Protein 1HA6 (pdb70)

InterPro domains:
  IPR000827 CC chemokine, conserved site [PS00472] (33-76)
  IPR001811 Chemokine interleukin-8-like domain [PF00048] (32-89)
  IPR001811 Chemokine interleukin-8-like domain [SM00199] (30-90)
  IPR034133 Chemokine CC, DCCL motif-cointaining domain [cd01119] (31-91)
  IPR036048 Chemokine interleukin-8-like superfamily [SSF54117] (28-96)
  IPR039809 Chemokine beta/gamma/delta [PTHR12015] (11-90)

Organism: Mus musculus (NCBI:txid10090)

Nearest PDB structures (foldseek):
  1ha6-assembly1_A  TM=9.313E-01  e=1.440E-12  Mus musculus
  6wwz-assembly1_C  TM=7.218E-01  e=7.045E-07  Homo sapiens
  1icw-assembly1_B  TM=6.907E-01  e=6.647E-04  Homo sapiens
  1mgs-assembly1_B  TM=6.272E-01  e=2.686E-03  Homo sapiens
  2mgs-assembly1_B  TM=6.091E-01  e=1.848E-02  Homo sapiens

Foldseek 3Di:
DDPWDQPVDADPDDDACVQFDDWDWDPCDPSTNATFIQTPGPPDHGHTYHCPDPRNVVNVVVVCVVVPDD

Radius of gyration: 11.64 Å; Cα contacts (8 Å, |Δi|>4): 121; chains: 1; bounding box: 28×30×26 Å

CATH classification: 2.40.50.40

Structure (mmCIF, N/CA/C/O backbone):
data_1HA6
#
_entry.id   1HA6
#
_cell.length_a   1.000
_cell.length_b   1.000
_cell.length_c   1.000
_cell.angle_alpha   90.00
_cell.angle_beta   90.00
_cell.angle_gamma   90.00
#
_symmetry.space_group_name_H-M   'P 1'
#
loop_
_atom_site.group_PDB
_atom_site.id
_atom_site.type_symbol
_atom_site.label_atom_id
_atom_site.label_alt_id
_atom_site.label_comp_id
_atom_site.label_asym_id
_atom_site.label_entity_id
_atom_site.label_seq_id
_atom_site.pdbx_PDB_ins_code
_atom_site.Cartn_x
_atom_site.Cartn_y
_atom_site.Cartn_z
_atom_site.occupancy
_atom_site.B_iso_or_equiv
_atom_site.auth_seq_id
_atom_site.auth_comp_id
_atom_site.auth_asym_id
_atom_site.auth_atom_id
_atom_site.pdbx_PDB_model_num
ATOM 1 N N . ALA A 1 1 ? -11.637 19.562 -1.434 1.00 0.00 1 ALA A N 1
ATOM 2 C CA . ALA A 1 1 ? -10.940 18.252 -1.403 1.00 0.00 1 ALA A CA 1
ATOM 3 C C . ALA A 1 1 ? -11.441 17.346 -2.540 1.00 0.00 1 ALA A C 1
ATOM 4 O O . ALA A 1 1 ? -12.523 17.576 -3.088 1.00 0.00 1 ALA A O 1
ATOM 13 N N . SER A 1 2 ? -10.594 16.396 -2.924 1.00 0.00 2 SER A N 1
ATOM 14 C CA . SER A 1 2 ? -10.889 15.463 -4.027 1.00 0.00 2 SER A CA 1
ATOM 15 C C . SER A 1 2 ? -9.774 14.420 -4.141 1.00 0.00 2 SER A C 1
ATOM 16 O O . SER A 1 2 ? -8.652 14.631 -3.687 1.00 0.00 2 SER A O 1
ATOM 24 N N . ASN A 1 3 ? -10.154 13.278 -4.697 1.00 0.00 3 ASN A N 1
ATOM 25 C CA . ASN A 1 3 ? -9.201 12.191 -4.962 1.00 0.00 3 ASN A CA 1
ATOM 26 C C . ASN A 1 3 ? -8.194 12.621 -6.048 1.00 0.00 3 ASN A C 1
ATOM 27 O O . ASN A 1 3 ? -8.562 13.100 -7.110 1.00 0.00 3 ASN A O 1
ATOM 38 N N . TYR A 1 4 ? -6.922 12.475 -5.679 1.00 0.00 4 TYR A N 1
ATOM 39 C CA . TYR A 1 4 ? -5.797 12.790 -6.571 1.00 0.00 4 TYR A CA 1
ATOM 40 C C . TYR A 1 4 ? -5.670 11.704 -7.665 1.00 0.00 4 TYR A C 1
ATOM 41 O O . TYR A 1 4 ? -6.406 10.732 -7.694 1.00 0.00 4 TYR A O 1
ATOM 59 N N . ASP A 1 5 ? -4.636 11.849 -8.489 1.00 0.00 5 ASP A N 1
ATOM 60 C CA . ASP A 1 5 ? -4.331 10.869 -9.539 1.00 0.00 5 ASP A CA 1
ATOM 61 C C . ASP A 1 5 ? -2.935 10.276 -9.295 1.00 0.00 5 ASP A C 1
ATOM 62 O O . ASP A 1 5 ? -1.982 10.580 -10.007 1.00 0.00 5 ASP A O 1
ATOM 72 N N . CYS A 1 6 ? -2.825 9.597 -8.158 1.00 0.00 6 CYS A N 1
ATOM 73 C CA . CYS A 1 6 ? -1.587 8.933 -7.707 1.00 0.00 6 CYS A CA 1
ATOM 74 C C . CYS A 1 6 ? -1.103 7.885 -8.741 1.00 0.00 6 CYS A C 1
ATOM 75 O O . CYS A 1 6 ? -0.955 8.193 -9.919 1.00 0.00 6 CYS A O 1
ATOM 82 N N . CYS A 1 7 ? -0.879 6.657 -8.289 1.00 0.00 7 CYS A N 1
ATOM 83 C CA . CYS A 1 7 ? -0.584 5.530 -9.189 1.00 0.00 7 CYS A CA 1
ATOM 84 C C . CYS A 1 7 ? -1.708 5.401 -10.233 1.00 0.00 7 CYS A C 1
ATOM 85 O O . CYS A 1 7 ? -2.666 6.177 -10.203 1.00 0.00 7 CYS A O 1
ATOM 92 N N . LEU A 1 8 ? -1.672 4.319 -11.010 1.00 0.00 8 LEU A N 1
ATOM 93 C CA . LEU A 1 8 ? -2.694 4.010 -12.032 1.00 0.00 8 LEU A CA 1
ATOM 94 C C . LEU A 1 8 ? -4.114 4.414 -11.573 1.00 0.00 8 LEU A C 1
ATOM 95 O O . LEU A 1 8 ? -4.718 5.285 -12.176 1.00 0.00 8 LEU A O 1
ATOM 111 N N . SER A 1 9 ? -4.487 3.911 -10.388 1.00 0.00 9 SER A N 1
ATOM 112 C CA . SER A 1 9 ? -5.745 4.249 -9.719 1.00 0.00 9 SER A CA 1
ATOM 113 C C . SER A 1 9 ? -5.714 3.756 -8.287 1.00 0.00 9 SER A C 1
ATOM 114 O O . SER A 1 9 ? -5.281 2.636 -8.023 1.00 0.00 9 SER A O 1
ATOM 122 N N . TYR A 1 10 ? -6.080 4.676 -7.389 1.00 0.00 10 TYR A N 1
ATOM 123 C CA . TYR A 1 10 ? -6.219 4.409 -5.942 1.00 0.00 10 TYR A CA 1
ATOM 124 C C . TYR A 1 10 ? -6.867 3.043 -5.712 1.00 0.00 10 TYR A C 1
ATOM 125 O O . TYR A 1 10 ? -7.510 2.469 -6.593 1.00 0.00 10 TYR A O 1
ATOM 143 N N . ILE A 1 11 ? -6.639 2.521 -4.520 1.00 0.00 11 ILE A N 1
ATOM 144 C CA . ILE A 1 11 ? -7.207 1.225 -4.118 1.00 0.00 11 ILE A CA 1
ATOM 145 C C . ILE A 1 11 ? -8.729 1.357 -4.011 1.00 0.00 11 ILE A C 1
ATOM 146 O O . ILE A 1 11 ? -9.299 1.627 -2.962 1.00 0.00 11 ILE A O 1
ATOM 162 N N . GLN A 1 12 ? -9.355 1.113 -5.152 1.00 0.00 12 GLN A N 1
ATOM 163 C CA . GLN A 1 12 ? -10.822 1.168 -5.250 1.00 0.00 12 GLN A CA 1
ATOM 164 C C . GLN A 1 12 ? -11.475 0.173 -4.269 1.00 0.00 12 GLN A C 1
ATOM 165 O O . GLN A 1 12 ? -12.645 0.321 -3.925 1.00 0.00 12 GLN A O 1
ATOM 179 N N . THR A 1 13 ? -10.676 -0.812 -3.850 1.00 0.00 13 THR A N 1
ATOM 180 C CA . THR A 1 13 ? -11.073 -1.864 -2.914 1.00 0.00 13 THR A CA 1
ATOM 181 C C . THR A 1 13 ? -9.908 -2.312 -2.028 1.00 0.00 13 THR A C 1
ATOM 182 O O . THR A 1 13 ? -9.044 -3.044 -2.489 1.00 0.00 13 THR A O 1
ATOM 193 N N . PRO A 1 14 ? -9.921 -1.898 -0.758 1.00 0.00 14 PRO A N 1
ATOM 194 C CA . PRO A 1 14 ? -8.901 -2.315 0.198 1.00 0.00 14 PRO A CA 1
ATOM 195 C C . PRO A 1 14 ? -9.012 -3.785 0.610 1.00 0.00 14 PRO A C 1
ATOM 196 O O . PRO A 1 14 ? -9.930 -4.168 1.333 1.00 0.00 14 PRO A O 1
ATOM 207 N N . LEU A 1 15 ? -8.106 -4.594 0.078 1.00 0.00 15 LEU A N 1
ATOM 208 C CA . LEU A 1 15 ? -8.135 -6.051 0.323 1.00 0.00 15 LEU A CA 1
ATOM 209 C C . LEU A 1 15 ? -7.254 -6.461 1.512 1.00 0.00 15 LEU A C 1
ATOM 210 O O . LEU A 1 15 ? -6.411 -5.675 1.928 1.00 0.00 15 LEU A O 1
ATOM 226 N N . PRO A 1 16 ? -7.466 -7.592 2.178 1.00 0.00 16 PRO A N 1
ATOM 227 C CA . PRO A 1 16 ? -6.633 -7.944 3.340 1.00 0.00 16 PRO A CA 1
ATOM 228 C C . PRO A 1 16 ? -5.204 -8.277 2.895 1.00 0.00 16 PRO A C 1
ATOM 229 O O . PRO A 1 16 ? -5.016 -8.862 1.830 1.00 0.00 16 PRO A O 1
ATOM 240 N N . SER A 1 17 ? -4.233 -7.966 3.753 1.00 0.00 17 SER A N 1
ATOM 241 C CA . SER A 1 17 ? -2.814 -8.281 3.517 1.00 0.00 17 SER A CA 1
ATOM 242 C C . SER A 1 17 ? -2.554 -9.771 3.229 1.00 0.00 17 SER A C 1
ATOM 243 O O . SER A 1 17 ? -1.611 -10.111 2.534 1.00 0.00 17 SER A O 1
ATOM 251 N N . ARG A 1 18 ? -3.539 -10.598 3.580 1.00 0.00 18 ARG A N 1
ATOM 252 C CA . ARG A 1 18 ? -3.577 -12.036 3.271 1.00 0.00 18 ARG A CA 1
ATOM 253 C C . ARG A 1 18 ? -3.575 -12.315 1.749 1.00 0.00 18 ARG A C 1
ATOM 254 O O . ARG A 1 18 ? -3.314 -13.434 1.306 1.00 0.00 18 ARG A O 1
ATOM 275 N N . ALA A 1 19 ? -3.900 -11.292 0.961 1.00 0.00 19 ALA A N 1
ATOM 276 C CA . ALA A 1 19 ? -3.875 -11.326 -0.511 1.00 0.00 19 ALA A CA 1
ATOM 277 C C . ALA A 1 19 ? -2.720 -10.500 -1.105 1.00 0.00 19 ALA A C 1
ATOM 278 O O . ALA A 1 19 ? -2.469 -10.533 -2.307 1.00 0.00 19 ALA A O 1
ATOM 285 N N . ILE A 1 20 ? -2.004 -9.789 -0.229 1.00 0.00 20 ILE A N 1
ATOM 286 C CA . ILE A 1 20 ? -0.861 -8.956 -0.595 1.00 0.00 20 ILE A CA 1
ATOM 287 C C . ILE A 1 20 ? 0.409 -9.811 -0.528 1.00 0.00 20 ILE A C 1
ATOM 288 O O . ILE A 1 20 ? 0.873 -10.213 0.540 1.00 0.00 20 ILE A O 1
ATOM 304 N N . VAL A 1 21 ? 0.931 -10.038 -1.725 1.00 0.00 21 VAL A N 1
ATOM 305 C CA . VAL A 1 21 ? 2.196 -10.782 -1.886 1.00 0.00 21 VAL A CA 1
ATOM 306 C C . VAL A 1 21 ? 3.411 -9.866 -1.654 1.00 0.00 21 VAL A C 1
ATOM 307 O O . VAL A 1 21 ? 4.393 -10.266 -1.023 1.00 0.00 21 VAL A O 1
ATOM 320 N N . GLY A 1 22 ? 3.317 -8.677 -2.232 1.00 0.00 22 GLY A N 1
ATOM 321 C CA . GLY A 1 22 ? 4.395 -7.681 -2.213 1.00 0.00 22 GLY A CA 1
ATOM 322 C C . GLY A 1 22 ? 3.756 -6.301 -2.214 1.00 0.00 22 GLY A C 1
ATOM 323 O O . GLY A 1 22 ? 2.531 -6.166 -2.259 1.00 0.00 22 GLY A O 1
ATOM 327 N N . PHE A 1 23 ? 4.624 -5.323 -1.992 1.00 0.00 23 PHE A N 1
ATOM 328 C CA . PHE A 1 23 ? 4.260 -3.898 -1.921 1.00 0.00 23 PHE A CA 1
ATOM 329 C C . PHE A 1 23 ? 5.481 -3.010 -1.680 1.00 0.00 23 PHE A C 1
ATOM 330 O O . PHE A 1 23 ? 6.534 -3.497 -1.266 1.00 0.00 23 PHE A O 1
ATOM 347 N N . THR A 1 24 ? 5.246 -1.712 -1.820 1.00 0.00 24 THR A N 1
ATOM 348 C CA . THR A 1 24 ? 6.295 -0.700 -1.643 1.00 0.00 24 THR A CA 1
ATOM 349 C C . THR A 1 24 ? 5.669 0.599 -1.129 1.00 0.00 24 THR A C 1
ATOM 350 O O . THR A 1 24 ? 4.441 0.755 -1.048 1.00 0.00 24 THR A O 1
ATOM 361 N N . ARG A 1 25 ? 6.543 1.497 -0.711 1.00 0.00 25 ARG A N 1
ATOM 362 C CA . ARG A 1 25 ? 6.134 2.806 -0.174 1.00 0.00 25 ARG A CA 1
ATOM 363 C C . ARG A 1 25 ? 6.153 3.866 -1.281 1.00 0.00 25 ARG A C 1
ATOM 364 O O . ARG A 1 25 ? 7.073 3.928 -2.095 1.00 0.00 25 ARG A O 1
ATOM 385 N N . GLN A 1 26 ? 5.110 4.684 -1.280 1.00 0.00 26 GLN A N 1
ATOM 386 C CA . GLN A 1 26 ? 4.991 5.783 -2.246 1.00 0.00 26 GLN A CA 1
ATOM 387 C C . GLN A 1 26 ? 4.940 7.113 -1.495 1.00 0.00 26 GLN A C 1
ATOM 388 O O . GLN A 1 26 ? 4.053 7.385 -0.690 1.00 0.00 26 GLN A O 1
ATOM 402 N N . MET A 1 27 ? 5.898 7.937 -1.883 1.00 0.00 27 MET A N 1
ATOM 403 C CA . MET A 1 27 ? 6.051 9.298 -1.340 1.00 0.00 27 MET A CA 1
ATOM 404 C C . MET A 1 27 ? 5.050 10.241 -2.009 1.00 0.00 27 MET A C 1
ATOM 405 O O . MET A 1 27 ? 4.523 9.981 -3.092 1.00 0.00 27 MET A O 1
ATOM 419 N N . ALA A 1 28 ? 4.842 11.372 -1.339 1.00 0.00 28 ALA A N 1
ATOM 420 C CA . ALA A 1 28 ? 3.946 12.437 -1.801 1.00 0.00 28 ALA A CA 1
ATOM 421 C C . ALA A 1 28 ? 4.751 13.561 -2.464 1.00 0.00 28 ALA A C 1
ATOM 422 O O . ALA A 1 28 ? 5.512 14.257 -1.798 1.00 0.00 28 ALA A O 1
ATOM 429 N N . ASP A 1 29 ? 4.711 13.560 -3.792 1.00 0.00 29 ASP A N 1
ATOM 430 C CA . ASP A 1 29 ? 5.414 14.545 -4.635 1.00 0.00 29 ASP A CA 1
ATOM 431 C C . ASP A 1 29 ? 5.177 14.312 -6.122 1.00 0.00 29 ASP A C 1
ATOM 432 O O . ASP A 1 29 ? 4.828 15.232 -6.841 1.00 0.00 29 ASP A O 1
ATOM 442 N N . GLU A 1 30 ? 5.510 13.089 -6.546 1.00 0.00 30 GLU A N 1
ATOM 443 C CA . GLU A 1 30 ? 5.410 12.672 -7.958 1.00 0.00 30 GLU A CA 1
ATOM 444 C C . GLU A 1 30 ? 3.954 12.760 -8.452 1.00 0.00 30 GLU A C 1
ATOM 445 O O . GLU A 1 30 ? 3.165 13.573 -7.965 1.00 0.00 30 GLU A O 1
ATOM 457 N N . ALA A 1 31 ? 3.545 11.849 -9.327 1.00 0.00 31 ALA A N 1
ATOM 458 C CA . ALA A 1 31 ? 2.148 11.733 -9.793 1.00 0.00 31 ALA A CA 1
ATOM 459 C C . ALA A 1 31 ? 1.140 11.718 -8.646 1.00 0.00 31 ALA A C 1
ATOM 460 O O . ALA A 1 31 ? 0.022 12.220 -8.762 1.00 0.00 31 ALA A O 1
ATOM 467 N N . CYS A 1 32 ? 1.602 11.289 -7.472 1.00 0.00 32 CYS A N 1
ATOM 468 C CA . CYS A 1 32 ? 0.844 11.374 -6.219 1.00 0.00 32 CYS A CA 1
ATOM 469 C C . CYS A 1 32 ? 1.339 12.554 -5.392 1.00 0.00 32 CYS A C 1
ATOM 470 O O . CYS A 1 32 ? 2.538 12.691 -5.150 1.00 0.00 32 CYS A O 1
ATOM 477 N N . ASP A 1 33 ? 0.375 13.295 -4.876 1.00 0.00 33 ASP A N 1
ATOM 478 C CA . ASP A 1 33 ? 0.640 14.420 -3.945 1.00 0.00 33 ASP A CA 1
ATOM 479 C C . ASP A 1 33 ? 0.486 13.977 -2.487 1.00 0.00 33 ASP A C 1
ATOM 480 O O . ASP A 1 33 ? 0.588 14.773 -1.550 1.00 0.00 33 ASP A O 1
ATOM 490 N N . ILE A 1 34 ? 0.107 12.714 -2.308 1.00 0.00 34 ILE A N 1
ATOM 491 C CA . ILE A 1 34 ? -0.170 12.160 -0.987 1.00 0.00 34 ILE A CA 1
ATOM 492 C C . ILE A 1 34 ? 0.634 10.849 -0.871 1.00 0.00 34 ILE A C 1
ATOM 493 O O . ILE A 1 34 ? 1.234 10.345 -1.823 1.00 0.00 34 ILE A O 1
ATOM 509 N N . ASN A 1 35 ? 0.682 10.345 0.342 1.00 0.00 35 ASN A N 1
ATOM 510 C CA . ASN A 1 35 ? 1.288 9.039 0.608 1.00 0.00 35 ASN A CA 1
ATOM 511 C C . ASN A 1 35 ? 0.330 7.916 0.186 1.00 0.00 35 ASN A C 1
ATOM 512 O O . ASN A 1 35 ? -0.897 8.020 0.313 1.00 0.00 35 ASN A O 1
ATOM 523 N N . ALA A 1 36 ? 0.890 6.922 -0.485 1.00 0.00 36 ALA A N 1
ATOM 524 C CA . ALA A 1 36 ? 0.145 5.715 -0.878 1.00 0.00 36 ALA A CA 1
ATOM 525 C C . ALA A 1 36 ? 1.018 4.474 -0.806 1.00 0.00 36 ALA A C 1
ATOM 526 O O . ALA A 1 36 ? 2.242 4.554 -0.680 1.00 0.00 36 ALA A O 1
ATOM 533 N N . ILE A 1 37 ? 0.361 3.334 -0.707 1.00 0.00 37 ILE A N 1
ATOM 534 C CA . ILE A 1 37 ? 1.055 2.051 -0.535 1.00 0.00 37 ILE A CA 1
ATOM 535 C C . ILE A 1 37 ? 0.896 1.278 -1.821 1.00 0.00 37 ILE A C 1
ATOM 536 O O . ILE A 1 37 ? -0.224 0.872 -2.139 1.00 0.00 37 ILE A O 1
ATOM 552 N N . ILE A 1 38 ? 2.017 1.260 -2.519 1.00 0.00 38 ILE A N 1
ATOM 553 C CA . ILE A 1 38 ? 2.148 0.569 -3.804 1.00 0.00 38 ILE A CA 1
ATOM 554 C C . ILE A 1 38 ? 2.105 -0.951 -3.568 1.00 0.00 38 ILE A C 1
ATOM 555 O O . ILE A 1 38 ? 3.132 -1.611 -3.552 1.00 0.00 38 ILE A O 1
ATOM 571 N N . PHE A 1 39 ? 0.920 -1.452 -3.263 1.00 0.00 39 PHE A N 1
ATOM 572 C CA . PHE A 1 39 ? 0.626 -2.880 -3.120 1.00 0.00 39 PHE A CA 1
ATOM 573 C C . PHE A 1 39 ? 0.902 -3.645 -4.402 1.00 0.00 39 PHE A C 1
ATOM 574 O O . PHE A 1 39 ? 0.786 -3.109 -5.493 1.00 0.00 39 PHE A O 1
ATOM 591 N N . HIS A 1 40 ? 1.178 -4.927 -4.237 1.00 0.00 40 HIS A N 1
ATOM 592 C CA . HIS A 1 40 ? 1.495 -5.841 -5.344 1.00 0.00 40 HIS A CA 1
ATOM 593 C C . HIS A 1 40 ? 0.947 -7.226 -4.988 1.00 0.00 40 HIS A C 1
ATOM 594 O O . HIS A 1 40 ? 1.663 -8.182 -4.697 1.00 0.00 40 HIS A O 1
ATOM 609 N N . THR A 1 41 ? -0.361 -7.231 -4.805 1.00 0.00 41 THR A N 1
ATOM 610 C CA . THR A 1 41 ? -1.107 -8.462 -4.501 1.00 0.00 41 THR A CA 1
ATOM 611 C C . THR A 1 41 ? -0.786 -9.551 -5.546 1.00 0.00 41 THR A C 1
ATOM 612 O O . THR A 1 41 ? -0.096 -9.335 -6.539 1.00 0.00 41 THR A O 1
ATOM 623 N N . LYS A 1 42 ? -1.298 -10.742 -5.295 1.00 0.00 42 LYS A N 1
ATOM 624 C CA . LYS A 1 42 ? -1.051 -11.869 -6.210 1.00 0.00 42 LYS A CA 1
ATOM 625 C C . LYS A 1 42 ? -2.119 -11.995 -7.321 1.00 0.00 42 LYS A C 1
ATOM 626 O O . LYS A 1 42 ? -2.029 -12.831 -8.212 1.00 0.00 42 LYS A O 1
ATOM 645 N N . LYS A 1 43 ? -3.139 -11.144 -7.212 1.00 0.00 43 LYS A N 1
ATOM 646 C CA . LYS A 1 43 ? -4.257 -11.112 -8.165 1.00 0.00 43 LYS A CA 1
ATOM 647 C C . LYS A 1 43 ? -4.742 -9.669 -8.422 1.00 0.00 43 LYS A C 1
ATOM 648 O O . LYS A 1 43 ? -5.938 -9.391 -8.579 1.00 0.00 43 LYS A O 1
ATOM 667 N N . ARG A 1 44 ? -3.778 -8.749 -8.447 1.00 0.00 44 ARG A N 1
ATOM 668 C CA . ARG A 1 44 ? -4.016 -7.318 -8.725 1.00 0.00 44 ARG A CA 1
ATOM 669 C C . ARG A 1 44 ? -2.669 -6.634 -8.900 1.00 0.00 44 ARG A C 1
ATOM 670 O O . ARG A 1 44 ? -1.735 -6.798 -8.115 1.00 0.00 44 ARG A O 1
ATOM 691 N N . LYS A 1 45 ? -2.604 -5.906 -10.005 1.00 0.00 45 LYS A N 1
ATOM 692 C CA . LYS A 1 45 ? -1.424 -5.082 -10.308 1.00 0.00 45 LYS A CA 1
ATOM 693 C C . LYS A 1 45 ? -1.144 -4.072 -9.177 1.00 0.00 45 LYS A C 1
ATOM 694 O O . LYS A 1 45 ? -1.839 -4.042 -8.158 1.00 0.00 45 LYS A O 1
ATOM 713 N N . SER A 1 46 ? -0.109 -3.271 -9.386 1.00 0.00 46 SER A N 1
ATOM 714 C CA . SER A 1 46 ? 0.303 -2.235 -8.424 1.00 0.00 46 SER A CA 1
ATOM 715 C C . SER A 1 46 ? -0.900 -1.420 -7.921 1.00 0.00 46 SER A C 1
ATOM 716 O O . SER A 1 46 ? -1.672 -0.881 -8.704 1.00 0.00 46 SER A O 1
ATOM 724 N N . VAL A 1 47 ? -1.164 -1.592 -6.639 1.00 0.00 47 VAL A N 1
ATOM 725 C CA . VAL A 1 47 ? -2.312 -0.938 -5.995 1.00 0.00 47 VAL A CA 1
ATOM 726 C C . VAL A 1 47 ? -1.779 0.249 -5.191 1.00 0.00 47 VAL A C 1
ATOM 727 O O . VAL A 1 47 ? -0.792 0.128 -4.501 1.00 0.00 47 VAL A O 1
ATOM 740 N N . CYS A 1 48 ? -2.547 1.324 -5.179 1.00 0.00 48 CYS A N 1
ATOM 741 C CA . CYS A 1 48 ? -2.161 2.502 -4.389 1.00 0.00 48 CYS A CA 1
ATOM 742 C C . CYS A 1 48 ? -3.147 2.738 -3.247 1.00 0.00 48 CYS A C 1
ATOM 743 O O . CYS A 1 48 ? -4.296 3.126 -3.446 1.00 0.00 48 CYS A O 1
ATOM 750 N N . ALA A 1 49 ? -2.671 2.500 -2.044 1.00 0.00 49 ALA A N 1
ATOM 751 C CA . ALA A 1 49 ? -3.539 2.595 -0.871 1.00 0.00 49 ALA A CA 1
ATOM 752 C C . ALA A 1 49 ? -2.993 3.556 0.168 1.00 0.00 49 ALA A C 1
ATOM 753 O O . ALA A 1 49 ? -1.917 3.355 0.707 1.00 0.00 49 ALA A O 1
ATOM 760 N N . ASP A 1 50 ? -3.729 4.609 0.447 1.00 0.00 50 ASP A N 1
ATOM 761 C CA . ASP A 1 50 ? -3.242 5.646 1.380 1.00 0.00 50 ASP A CA 1
ATOM 762 C C . ASP A 1 50 ? -2.903 5.021 2.762 1.00 0.00 50 ASP A C 1
ATOM 763 O O . ASP A 1 50 ? -3.697 4.199 3.248 1.00 0.00 50 ASP A O 1
ATOM 773 N N . PRO A 1 51 ? -1.728 5.333 3.318 1.00 0.00 51 PRO A N 1
ATOM 774 C CA . PRO A 1 51 ? -1.244 4.838 4.616 1.00 0.00 51 PRO A CA 1
ATOM 775 C C . PRO A 1 51 ? -1.963 5.495 5.785 1.00 0.00 51 PRO A C 1
ATOM 776 O O . PRO A 1 51 ? -1.386 6.145 6.656 1.00 0.00 51 PRO A O 1
ATOM 787 N N . LYS A 1 52 ? -3.267 5.278 5.761 1.00 0.00 52 LYS A N 1
ATOM 788 C CA . LYS A 1 52 ? -4.183 5.773 6.800 1.00 0.00 52 LYS A CA 1
ATOM 789 C C . LYS A 1 52 ? -5.255 4.758 7.187 1.00 0.00 52 LYS A C 1
ATOM 790 O O . LYS A 1 52 ? -6.265 5.055 7.820 1.00 0.00 52 LYS A O 1
ATOM 809 N N . GLN A 1 53 ? -5.027 3.530 6.734 1.00 0.00 53 GLN A N 1
ATOM 810 C CA . GLN A 1 53 ? -5.958 2.422 6.967 1.00 0.00 53 GLN A CA 1
ATOM 811 C C . GLN A 1 53 ? -5.304 1.446 7.946 1.00 0.00 53 GLN A C 1
ATOM 812 O O . GLN A 1 53 ? -4.090 1.502 8.146 1.00 0.00 53 GLN A O 1
ATOM 826 N N . ASN A 1 54 ? -6.092 0.476 8.390 1.00 0.00 54 ASN A N 1
ATOM 827 C CA . ASN A 1 54 ? -5.624 -0.607 9.281 1.00 0.00 54 ASN A CA 1
ATOM 828 C C . ASN A 1 54 ? -4.971 -1.759 8.505 1.00 0.00 54 ASN A C 1
ATOM 829 O O . ASN A 1 54 ? -3.887 -2.196 8.860 1.00 0.00 54 ASN A O 1
ATOM 840 N N . TRP A 1 55 ? -5.526 -2.056 7.337 1.00 0.00 55 TRP A N 1
ATOM 841 C CA . TRP A 1 55 ? -5.021 -3.119 6.450 1.00 0.00 55 TRP A CA 1
ATOM 842 C C . TRP A 1 55 ? -3.697 -2.698 5.802 1.00 0.00 55 TRP A C 1
ATOM 843 O O . TRP A 1 55 ? -2.688 -3.386 5.893 1.00 0.00 55 TRP A O 1
ATOM 864 N N . VAL A 1 56 ? -3.704 -1.451 5.318 1.00 0.00 56 VAL A N 1
ATOM 865 C CA . VAL A 1 56 ? -2.515 -0.806 4.738 1.00 0.00 56 VAL A CA 1
ATOM 866 C C . VAL A 1 56 ? -1.409 -0.748 5.782 1.00 0.00 56 VAL A C 1
ATOM 867 O O . VAL A 1 56 ? -0.343 -1.305 5.536 1.00 0.00 56 VAL A O 1
ATOM 880 N N . LYS A 1 57 ? -1.675 -0.018 6.860 1.00 0.00 57 LYS A N 1
ATOM 881 C CA . LYS A 1 57 ? -0.700 0.161 7.937 1.00 0.00 57 LYS A CA 1
ATOM 882 C C . LYS A 1 57 ? -0.189 -1.212 8.387 1.00 0.00 57 LYS A C 1
ATOM 883 O O . LYS A 1 57 ? 1.003 -1.326 8.581 1.00 0.00 57 LYS A O 1
ATOM 902 N N . ARG A 1 58 ? -1.038 -2.238 8.402 1.00 0.00 58 ARG A N 1
ATOM 903 C CA . ARG A 1 58 ? -0.651 -3.626 8.744 1.00 0.00 58 ARG A CA 1
ATOM 904 C C . ARG A 1 58 ? 0.374 -4.197 7.767 1.00 0.00 58 ARG A C 1
ATOM 905 O O . ARG A 1 58 ? 1.424 -4.681 8.173 1.00 0.00 58 ARG A O 1
ATOM 926 N N . ALA A 1 59 ? 0.108 -3.987 6.480 1.00 0.00 59 ALA A N 1
ATOM 927 C CA . ALA A 1 59 ? 1.029 -4.432 5.426 1.00 0.00 59 ALA A CA 1
ATOM 928 C C . ALA A 1 59 ? 2.329 -3.626 5.449 1.00 0.00 59 ALA A C 1
ATOM 929 O O . ALA A 1 59 ? 3.396 -4.198 5.660 1.00 0.00 59 ALA A O 1
ATOM 936 N N . VAL A 1 60 ? 2.189 -2.305 5.548 1.00 0.00 60 VAL A N 1
ATOM 937 C CA . VAL A 1 60 ? 3.323 -1.372 5.692 1.00 0.00 60 VAL A CA 1
ATOM 938 C C . VAL A 1 60 ? 4.079 -1.647 6.999 1.00 0.00 60 VAL A C 1
ATOM 939 O O . VAL A 1 60 ? 5.283 -1.488 7.062 1.00 0.00 60 VAL A O 1
ATOM 952 N N . ASN A 1 61 ? 3.385 -2.142 8.013 1.00 0.00 61 ASN A N 1
ATOM 953 C CA . ASN A 1 61 ? 3.953 -2.449 9.335 1.00 0.00 61 ASN A CA 1
ATOM 954 C C . ASN A 1 61 ? 5.011 -3.537 9.213 1.00 0.00 61 ASN A C 1
ATOM 955 O O . ASN A 1 61 ? 6.182 -3.308 9.528 1.00 0.00 61 ASN A O 1
ATOM 966 N N . LEU A 1 62 ? 4.608 -4.689 8.696 1.00 0.00 62 LEU A N 1
ATOM 967 C CA . LEU A 1 62 ? 5.553 -5.785 8.419 1.00 0.00 62 LEU A CA 1
ATOM 968 C C . LEU A 1 62 ? 6.742 -5.324 7.564 1.00 0.00 62 LEU A C 1
ATOM 969 O O . LEU A 1 62 ? 7.883 -5.650 7.862 1.00 0.00 62 LEU A O 1
ATOM 985 N N . LEU A 1 63 ? 6.464 -4.381 6.653 1.00 0.00 63 LEU A N 1
ATOM 986 C CA . LEU A 1 63 ? 7.501 -3.686 5.877 1.00 0.00 63 LEU A CA 1
ATOM 987 C C . LEU A 1 63 ? 8.369 -2.758 6.716 1.00 0.00 63 LEU A C 1
ATOM 988 O O . LEU A 1 63 ? 9.536 -2.610 6.441 1.00 0.00 63 LEU A O 1
ATOM 1004 N N . SER A 1 64 ? 7.754 -2.046 7.646 1.00 0.00 64 SER A N 1
ATOM 1005 C CA . SER A 1 64 ? 8.434 -1.080 8.529 1.00 0.00 64 SER A CA 1
ATOM 1006 C C . SER A 1 64 ? 9.590 -1.772 9.233 1.00 0.00 64 SER A C 1
ATOM 1007 O O . SER A 1 64 ? 10.686 -1.251 9.158 1.00 0.00 64 SER A O 1
ATOM 1015 N N . LEU A 1 65 ? 9.404 -3.036 9.600 1.00 0.00 65 LEU A N 1
ATOM 1016 C CA . LEU A 1 65 ? 10.476 -3.864 10.175 1.00 0.00 65 LEU A CA 1
ATOM 1017 C C . LEU A 1 65 ? 11.364 -4.514 9.080 1.00 0.00 65 LEU A C 1
ATOM 1018 O O . LEU A 1 65 ? 12.531 -4.822 9.306 1.00 0.00 65 LEU A O 1
ATOM 1034 N N . ARG A 1 66 ? 10.794 -4.705 7.894 1.00 0.00 66 ARG A N 1
ATOM 1035 C CA . ARG A 1 66 ? 11.493 -5.265 6.716 1.00 0.00 66 ARG A CA 1
ATOM 1036 C C . ARG A 1 66 ? 12.484 -4.252 6.106 1.00 0.00 66 ARG A C 1
ATOM 1037 O O . ARG A 1 66 ? 13.669 -4.551 5.981 1.00 0.00 66 ARG A O 1
ATOM 1058 N N . VAL A 1 67 ? 11.998 -3.047 5.807 1.00 0.00 67 VAL A N 1
ATOM 1059 C CA . VAL A 1 67 ? 12.806 -1.930 5.279 1.00 0.00 67 VAL A CA 1
ATOM 1060 C C . VAL A 1 67 ? 13.434 -1.107 6.422 1.00 0.00 67 VAL A C 1
ATOM 1061 O O . VAL A 1 67 ? 13.708 0.090 6.292 1.00 0.00 67 VAL A O 1
ATOM 1074 N N . LYS A 1 68 ? 13.726 -1.793 7.519 1.00 0.00 68 LYS A N 1
ATOM 1075 C CA . LYS A 1 68 ? 14.346 -1.155 8.691 1.00 0.00 68 LYS A CA 1
ATOM 1076 C C . LYS A 1 68 ? 15.021 -2.229 9.538 1.00 0.00 68 LYS A C 1
ATOM 1077 O O . LYS A 1 68 ? 14.403 -2.975 10.299 1.00 0.00 68 LYS A O 1
ATOM 1096 N N . LYS A 1 69 ? 16.324 -2.316 9.295 1.00 0.00 69 LYS A N 1
ATOM 1097 C CA . LYS A 1 69 ? 17.196 -3.236 10.037 1.00 0.00 69 LYS A CA 1
ATOM 1098 C C . LYS A 1 69 ? 17.042 -3.019 11.546 1.00 0.00 69 LYS A C 1
ATOM 1099 O O . LYS A 1 69 ? 16.679 -1.937 12.014 1.00 0.00 69 LYS A O 1
ATOM 1118 N N . MET A 1 70 ? 17.204 -4.123 12.261 1.00 0.00 70 MET A N 1
ATOM 1119 C CA . MET A 1 70 ? 17.006 -4.152 13.728 1.00 0.00 70 MET A CA 1
ATOM 1120 C C . MET A 1 70 ? 17.685 -5.372 14.384 1.00 0.00 70 MET A C 1
ATOM 1121 O O . MET A 1 70 ? 18.258 -5.190 15.484 1.00 0.00 70 MET A O 1
ATOM 1136 N N . ALA A 1 1 ? -4.845 18.160 0.362 1.00 0.00 1 ALA A N 2
ATOM 1137 C CA . ALA A 1 1 ? -5.942 17.352 0.958 1.00 0.00 1 ALA A CA 2
ATOM 1138 C C . ALA A 1 1 ? -7.220 17.221 0.087 1.00 0.00 1 ALA A C 2
ATOM 1139 O O . ALA A 1 1 ? -8.343 17.183 0.578 1.00 0.00 1 ALA A O 2
ATOM 1148 N N . SER A 1 2 ? -6.950 17.090 -1.221 1.00 0.00 2 SER A N 2
ATOM 1149 C CA . SER A 1 2 ? -7.932 17.043 -2.339 1.00 0.00 2 SER A CA 2
ATOM 1150 C C . SER A 1 2 ? -7.248 17.162 -3.719 1.00 0.00 2 SER A C 2
ATOM 1151 O O . SER A 1 2 ? -7.518 18.049 -4.528 1.00 0.00 2 SER A O 2
ATOM 1159 N N . ASN A 1 3 ? -6.214 16.343 -3.925 1.00 0.00 3 ASN A N 2
ATOM 1160 C CA . ASN A 1 3 ? -5.461 16.293 -5.216 1.00 0.00 3 ASN A CA 2
ATOM 1161 C C . ASN A 1 3 ? -5.034 14.860 -5.603 1.00 0.00 3 ASN A C 2
ATOM 1162 O O . ASN A 1 3 ? -4.183 14.603 -6.456 1.00 0.00 3 ASN A O 2
ATOM 1173 N N . TYR A 1 4 ? -5.692 13.884 -4.983 1.00 0.00 4 TYR A N 2
ATOM 1174 C CA . TYR A 1 4 ? -5.450 12.457 -5.243 1.00 0.00 4 TYR A CA 2
ATOM 1175 C C . TYR A 1 4 ? -5.898 12.076 -6.657 1.00 0.00 4 TYR A C 2
ATOM 1176 O O . TYR A 1 4 ? -7.066 12.207 -6.986 1.00 0.00 4 TYR A O 2
ATOM 1194 N N . ASP A 1 5 ? -4.911 11.866 -7.540 1.00 0.00 5 ASP A N 2
ATOM 1195 C CA . ASP A 1 5 ? -5.164 11.471 -8.946 1.00 0.00 5 ASP A CA 2
ATOM 1196 C C . ASP A 1 5 ? -3.855 11.169 -9.693 1.00 0.00 5 ASP A C 2
ATOM 1197 O O . ASP A 1 5 ? -3.551 11.743 -10.741 1.00 0.00 5 ASP A O 2
ATOM 1207 N N . CYS A 1 6 ? -3.066 10.304 -9.085 1.00 0.00 6 CYS A N 2
ATOM 1208 C CA . CYS A 1 6 ? -1.731 9.992 -9.607 1.00 0.00 6 CYS A CA 2
ATOM 1209 C C . CYS A 1 6 ? -1.583 8.559 -10.135 1.00 0.00 6 CYS A C 2
ATOM 1210 O O . CYS A 1 6 ? -1.631 8.374 -11.351 1.00 0.00 6 CYS A O 2
ATOM 1217 N N . CYS A 1 7 ? -1.504 7.559 -9.247 1.00 0.00 7 CYS A N 2
ATOM 1218 C CA . CYS A 1 7 ? -1.614 6.142 -9.633 1.00 0.00 7 CYS A CA 2
ATOM 1219 C C . CYS A 1 7 ? -2.790 5.946 -10.604 1.00 0.00 7 CYS A C 2
ATOM 1220 O O . CYS A 1 7 ? -3.748 6.708 -10.507 1.00 0.00 7 CYS A O 2
ATOM 1227 N N . LEU A 1 8 ? -2.685 4.922 -11.452 1.00 0.00 8 LEU A N 2
ATOM 1228 C CA . LEU A 1 8 ? -3.720 4.584 -12.465 1.00 0.00 8 LEU A CA 2
ATOM 1229 C C . LEU A 1 8 ? -5.167 4.766 -11.988 1.00 0.00 8 LEU A C 2
ATOM 1230 O O . LEU A 1 8 ? -6.017 5.245 -12.733 1.00 0.00 8 LEU A O 2
ATOM 1246 N N . SER A 1 9 ? -5.345 4.478 -10.706 1.00 0.00 9 SER A N 2
ATOM 1247 C CA . SER A 1 9 ? -6.554 4.670 -9.898 1.00 0.00 9 SER A CA 2
ATOM 1248 C C . SER A 1 9 ? -6.290 4.187 -8.468 1.00 0.00 9 SER A C 2
ATOM 1249 O O . SER A 1 9 ? -5.465 3.308 -8.237 1.00 0.00 9 SER A O 2
ATOM 1257 N N . TYR A 1 10 ? -6.820 4.961 -7.516 1.00 0.00 10 TYR A N 2
ATOM 1258 C CA . TYR A 1 10 ? -6.801 4.592 -6.087 1.00 0.00 10 TYR A CA 2
ATOM 1259 C C . TYR A 1 10 ? -7.328 3.162 -5.890 1.00 0.00 10 TYR A C 2
ATOM 1260 O O . TYR A 1 10 ? -7.896 2.542 -6.795 1.00 0.00 10 TYR A O 2
ATOM 1278 N N . ILE A 1 11 ? -7.175 2.656 -4.674 1.00 0.00 11 ILE A N 2
ATOM 1279 C CA . ILE A 1 11 ? -7.721 1.340 -4.324 1.00 0.00 11 ILE A CA 2
ATOM 1280 C C . ILE A 1 11 ? -9.252 1.379 -4.224 1.00 0.00 11 ILE A C 2
ATOM 1281 O O . ILE A 1 11 ? -9.847 1.650 -3.175 1.00 0.00 11 ILE A O 2
ATOM 1297 N N . GLN A 1 12 ? -9.874 1.089 -5.357 1.00 0.00 12 GLN A N 2
ATOM 1298 C CA . GLN A 1 12 ? -11.345 0.976 -5.456 1.00 0.00 12 GLN A CA 2
ATOM 1299 C C . GLN A 1 12 ? -11.939 -0.062 -4.478 1.00 0.00 12 GLN A C 2
ATOM 1300 O O . GLN A 1 12 ? -13.065 0.108 -4.013 1.00 0.00 12 GLN A O 2
ATOM 1314 N N . THR A 1 13 ? -11.089 -1.015 -4.099 1.00 0.00 13 THR A N 2
ATOM 1315 C CA . THR A 1 13 ? -11.422 -2.094 -3.142 1.00 0.00 13 THR A CA 2
ATOM 1316 C C . THR A 1 13 ? -10.239 -2.500 -2.254 1.00 0.00 13 THR A C 2
ATOM 1317 O O . THR A 1 13 ? -9.319 -3.181 -2.720 1.00 0.00 13 THR A O 2
ATOM 1328 N N . PRO A 1 14 ? -10.276 -2.088 -0.988 1.00 0.00 14 PRO A N 2
ATOM 1329 C CA . PRO A 1 14 ? -9.245 -2.473 -0.009 1.00 0.00 14 PRO A CA 2
ATOM 1330 C C . PRO A 1 14 ? -9.225 -3.964 0.317 1.00 0.00 14 PRO A C 2
ATOM 1331 O O . PRO A 1 14 ? -10.100 -4.478 1.017 1.00 0.00 14 PRO A O 2
ATOM 1342 N N . LEU A 1 15 ? -8.217 -4.652 -0.205 1.00 0.00 15 LEU A N 2
ATOM 1343 C CA . LEU A 1 15 ? -8.091 -6.112 -0.041 1.00 0.00 15 LEU A CA 2
ATOM 1344 C C . LEU A 1 15 ? -7.224 -6.493 1.183 1.00 0.00 15 LEU A C 2
ATOM 1345 O O . LEU A 1 15 ? -6.470 -5.646 1.645 1.00 0.00 15 LEU A O 2
ATOM 1361 N N . PRO A 1 16 ? -7.402 -7.659 1.827 1.00 0.00 16 PRO A N 2
ATOM 1362 C CA . PRO A 1 16 ? -6.625 -7.990 3.040 1.00 0.00 16 PRO A CA 2
ATOM 1363 C C . PRO A 1 16 ? -5.148 -8.255 2.712 1.00 0.00 16 PRO A C 2
ATOM 1364 O O . PRO A 1 16 ? -4.838 -8.788 1.650 1.00 0.00 16 PRO A O 2
ATOM 1375 N N . SER A 1 17 ? -4.283 -8.065 3.714 1.00 0.00 17 SER A N 2
ATOM 1376 C CA . SER A 1 17 ? -2.824 -8.342 3.578 1.00 0.00 17 SER A CA 2
ATOM 1377 C C . SER A 1 17 ? -2.484 -9.823 3.305 1.00 0.00 17 SER A C 2
ATOM 1378 O O . SER A 1 17 ? -1.439 -10.117 2.731 1.00 0.00 17 SER A O 2
ATOM 1386 N N . ARG A 1 18 ? -3.506 -10.668 3.437 1.00 0.00 18 ARG A N 2
ATOM 1387 C CA . ARG A 1 18 ? -3.475 -12.106 3.100 1.00 0.00 18 ARG A CA 2
ATOM 1388 C C . ARG A 1 18 ? -3.495 -12.405 1.591 1.00 0.00 18 ARG A C 2
ATOM 1389 O O . ARG A 1 18 ? -3.532 -13.551 1.161 1.00 0.00 18 ARG A O 2
ATOM 1410 N N . ALA A 1 19 ? -3.548 -11.330 0.812 1.00 0.00 19 ALA A N 2
ATOM 1411 C CA . ALA A 1 19 ? -3.513 -11.391 -0.656 1.00 0.00 19 ALA A CA 2
ATOM 1412 C C . ALA A 1 19 ? -2.315 -10.625 -1.244 1.00 0.00 19 ALA A C 2
ATOM 1413 O O . ALA A 1 19 ? -2.040 -10.744 -2.423 1.00 0.00 19 ALA A O 2
ATOM 1420 N N . ILE A 1 20 ? -1.481 -10.043 -0.367 1.00 0.00 20 ILE A N 2
ATOM 1421 C CA . ILE A 1 20 ? -0.367 -9.174 -0.779 1.00 0.00 20 ILE A CA 2
ATOM 1422 C C . ILE A 1 20 ? 0.924 -10.005 -0.860 1.00 0.00 20 ILE A C 2
ATOM 1423 O O . ILE A 1 20 ? 1.436 -10.477 0.153 1.00 0.00 20 ILE A O 2
ATOM 1439 N N . VAL A 1 21 ? 1.424 -10.111 -2.088 1.00 0.00 21 VAL A N 2
ATOM 1440 C CA . VAL A 1 21 ? 2.678 -10.821 -2.374 1.00 0.00 21 VAL A CA 2
ATOM 1441 C C . VAL A 1 21 ? 3.919 -9.930 -2.178 1.00 0.00 21 VAL A C 2
ATOM 1442 O O . VAL A 1 21 ? 4.887 -10.340 -1.546 1.00 0.00 21 VAL A O 2
ATOM 1455 N N . GLY A 1 22 ? 3.856 -8.731 -2.733 1.00 0.00 22 GLY A N 2
ATOM 1456 C CA . GLY A 1 22 ? 4.951 -7.748 -2.703 1.00 0.00 22 GLY A CA 2
ATOM 1457 C C . GLY A 1 22 ? 4.337 -6.363 -2.846 1.00 0.00 22 GLY A C 2
ATOM 1458 O O . GLY A 1 22 ? 3.238 -6.222 -3.378 1.00 0.00 22 GLY A O 2
ATOM 1462 N N . PHE A 1 23 ? 4.872 -5.448 -2.064 1.00 0.00 23 PHE A N 2
ATOM 1463 C CA . PHE A 1 23 ? 4.382 -4.060 -2.045 1.00 0.00 23 PHE A CA 2
ATOM 1464 C C . PHE A 1 23 ? 5.493 -3.067 -1.722 1.00 0.00 23 PHE A C 2
ATOM 1465 O O . PHE A 1 23 ? 6.527 -3.433 -1.170 1.00 0.00 23 PHE A O 2
ATOM 1482 N N . THR A 1 24 ? 5.163 -1.806 -1.961 1.00 0.00 24 THR A N 2
ATOM 1483 C CA . THR A 1 24 ? 6.115 -0.697 -1.859 1.00 0.00 24 THR A CA 2
ATOM 1484 C C . THR A 1 24 ? 5.399 0.563 -1.348 1.00 0.00 24 THR A C 2
ATOM 1485 O O . THR A 1 24 ? 4.175 0.677 -1.360 1.00 0.00 24 THR A O 2
ATOM 1496 N N . ARG A 1 25 ? 6.223 1.495 -0.895 1.00 0.00 25 ARG A N 2
ATOM 1497 C CA . ARG A 1 25 ? 5.759 2.769 -0.310 1.00 0.00 25 ARG A CA 2
ATOM 1498 C C . ARG A 1 25 ? 5.703 3.833 -1.399 1.00 0.00 25 ARG A C 2
ATOM 1499 O O . ARG A 1 25 ? 6.541 3.864 -2.306 1.0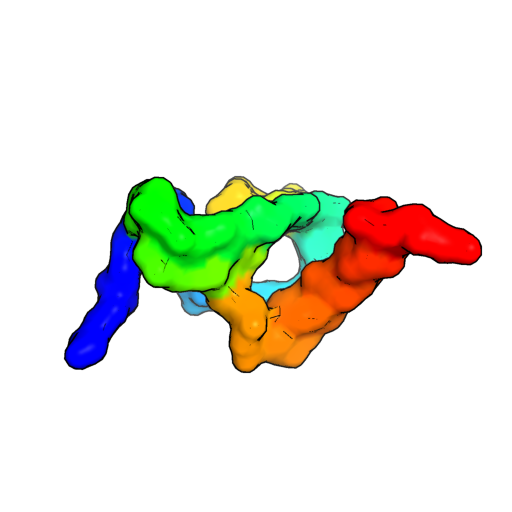0 0.00 25 ARG A O 2
ATOM 1520 N N . GLN A 1 26 ? 4.680 4.674 -1.312 1.00 0.00 26 GLN A N 2
ATOM 1521 C CA . GLN A 1 26 ? 4.492 5.767 -2.272 1.00 0.00 26 GLN A CA 2
ATOM 1522 C C . GLN A 1 26 ? 4.323 7.087 -1.527 1.00 0.00 26 GLN A C 2
ATOM 1523 O O . GLN A 1 26 ? 3.253 7.404 -0.990 1.00 0.00 26 GLN A O 2
ATOM 1537 N N . MET A 1 27 ? 5.450 7.771 -1.460 1.00 0.00 27 MET A N 2
ATOM 1538 C CA . MET A 1 27 ? 5.572 9.094 -0.821 1.00 0.00 27 MET A CA 2
ATOM 1539 C C . MET A 1 27 ? 4.761 10.138 -1.624 1.00 0.00 27 MET A C 2
ATOM 1540 O O . MET A 1 27 ? 4.613 10.044 -2.848 1.00 0.00 27 MET A O 2
ATOM 1554 N N . ALA A 1 28 ? 4.358 11.170 -0.900 1.00 0.00 28 ALA A N 2
ATOM 1555 C CA . ALA A 1 28 ? 3.609 12.309 -1.458 1.00 0.00 28 ALA A CA 2
ATOM 1556 C C . ALA A 1 28 ? 4.565 13.407 -1.942 1.00 0.00 28 ALA A C 2
ATOM 1557 O O . ALA A 1 28 ? 4.993 14.267 -1.179 1.00 0.00 28 ALA A O 2
ATOM 1564 N N . ASP A 1 29 ? 5.026 13.240 -3.182 1.00 0.00 29 ASP A N 2
ATOM 1565 C CA . ASP A 1 29 ? 5.981 14.146 -3.866 1.00 0.00 29 ASP A CA 2
ATOM 1566 C C . ASP A 1 29 ? 6.306 13.729 -5.302 1.00 0.00 29 ASP A C 2
ATOM 1567 O O . ASP A 1 29 ? 6.419 14.588 -6.170 1.00 0.00 29 ASP A O 2
ATOM 1577 N N . GLU A 1 30 ? 6.643 12.451 -5.469 1.00 0.00 30 GLU A N 2
ATOM 1578 C CA . GLU A 1 30 ? 7.048 11.878 -6.768 1.00 0.00 30 GLU A CA 2
ATOM 1579 C C . GLU A 1 30 ? 5.863 11.909 -7.771 1.00 0.00 30 GLU A C 2
ATOM 1580 O O . GLU A 1 30 ? 5.011 12.793 -7.685 1.00 0.00 30 GLU A O 2
ATOM 1592 N N . ALA A 1 31 ? 5.740 10.893 -8.634 1.00 0.00 31 ALA A N 2
ATOM 1593 C CA . ALA A 1 31 ? 4.578 10.722 -9.536 1.00 0.00 31 ALA A CA 2
ATOM 1594 C C . ALA A 1 31 ? 3.231 10.795 -8.804 1.00 0.00 31 ALA A C 2
ATOM 1595 O O . ALA A 1 31 ? 2.231 11.224 -9.371 1.00 0.00 31 ALA A O 2
ATOM 1602 N N . CYS A 1 32 ? 3.264 10.488 -7.509 1.00 0.00 32 CYS A N 2
ATOM 1603 C CA . CYS A 1 32 ? 2.129 10.706 -6.602 1.00 0.00 32 CYS A CA 2
ATOM 1604 C C . CYS A 1 32 ? 2.345 11.886 -5.676 1.00 0.00 32 CYS A C 2
ATOM 1605 O O . CYS A 1 32 ? 3.408 12.038 -5.063 1.00 0.00 32 CYS A O 2
ATOM 1612 N N . ASP A 1 33 ? 1.247 12.604 -5.490 1.00 0.00 33 ASP A N 2
ATOM 1613 C CA . ASP A 1 33 ? 1.183 13.739 -4.546 1.00 0.00 33 ASP A CA 2
ATOM 1614 C C . ASP A 1 33 ? 0.524 13.352 -3.215 1.00 0.00 33 ASP A C 2
ATOM 1615 O O . ASP A 1 33 ? 0.384 14.176 -2.320 1.00 0.00 33 ASP A O 2
ATOM 1625 N N . ILE A 1 34 ? 0.097 12.098 -3.117 1.00 0.00 34 ILE A N 2
ATOM 1626 C CA . ILE A 1 34 ? -0.551 11.553 -1.914 1.00 0.00 34 ILE A CA 2
ATOM 1627 C C . ILE A 1 34 ? 0.222 10.299 -1.482 1.00 0.00 34 ILE A C 2
ATOM 1628 O O . ILE A 1 34 ? 0.803 9.580 -2.309 1.00 0.00 34 ILE A O 2
ATOM 1644 N N . ASN A 1 35 ? 0.090 9.994 -0.210 1.00 0.00 35 ASN A N 2
ATOM 1645 C CA . ASN A 1 35 ? 0.689 8.779 0.346 1.00 0.00 35 ASN A CA 2
ATOM 1646 C C . ASN A 1 35 ? -0.208 7.601 0.010 1.00 0.00 35 ASN A C 2
ATOM 1647 O O . ASN A 1 35 ? -1.422 7.632 0.243 1.00 0.00 35 ASN A O 2
ATOM 1658 N N . ALA A 1 36 ? 0.372 6.649 -0.695 1.00 0.00 36 ALA A N 2
ATOM 1659 C CA . ALA A 1 36 ? -0.303 5.377 -0.999 1.00 0.00 36 ALA A CA 2
ATOM 1660 C C . ALA A 1 36 ? 0.677 4.201 -0.961 1.00 0.00 36 ALA A C 2
ATOM 1661 O O . ALA A 1 36 ? 1.863 4.399 -0.738 1.00 0.00 36 ALA A O 2
ATOM 1668 N N . ILE A 1 37 ? 0.110 3.019 -0.827 1.00 0.00 37 ILE A N 2
ATOM 1669 C CA . ILE A 1 37 ? 0.921 1.799 -0.664 1.00 0.00 37 ILE A CA 2
ATOM 1670 C C . ILE A 1 37 ? 0.614 0.892 -1.837 1.00 0.00 37 ILE A C 2
ATOM 1671 O O . ILE A 1 37 ? -0.502 0.417 -1.982 1.00 0.00 37 ILE A O 2
ATOM 1687 N N . ILE A 1 38 ? 1.598 0.910 -2.724 1.00 0.00 38 ILE A N 2
ATOM 1688 C CA . ILE A 1 38 ? 1.609 0.139 -3.976 1.00 0.00 38 ILE A CA 2
ATOM 1689 C C . ILE A 1 38 ? 1.721 -1.353 -3.627 1.00 0.00 38 ILE A C 2
ATOM 1690 O O . ILE A 1 38 ? 2.719 -1.756 -3.075 1.00 0.00 38 ILE A O 2
ATOM 1706 N N . PHE A 1 39 ? 0.623 -2.062 -3.836 1.00 0.00 39 PHE A N 2
ATOM 1707 C CA . PHE A 1 39 ? 0.510 -3.509 -3.607 1.00 0.00 39 PHE A CA 2
ATOM 1708 C C . PHE A 1 39 ? 0.572 -4.286 -4.920 1.00 0.00 39 PHE A C 2
ATOM 1709 O O . PHE A 1 39 ? 0.074 -3.827 -5.944 1.00 0.00 39 PHE A O 2
ATOM 1726 N N . HIS A 1 40 ? 1.194 -5.448 -4.863 1.00 0.00 40 HIS A N 2
ATOM 1727 C CA . HIS A 1 40 ? 1.379 -6.342 -6.034 1.00 0.00 40 HIS A CA 2
ATOM 1728 C C . HIS A 1 40 ? 1.046 -7.747 -5.569 1.00 0.00 40 HIS A C 2
ATOM 1729 O O . HIS A 1 40 ? 1.865 -8.487 -5.020 1.00 0.00 40 HIS A O 2
ATOM 1744 N N . THR A 1 41 ? -0.255 -7.919 -5.449 1.00 0.00 41 THR A N 2
ATOM 1745 C CA . THR A 1 41 ? -0.844 -9.191 -5.004 1.00 0.00 41 THR A CA 2
ATOM 1746 C C . THR A 1 41 ? -0.559 -10.286 -6.047 1.00 0.00 41 THR A C 2
ATOM 1747 O O . THR A 1 41 ? 0.080 -10.059 -7.073 1.00 0.00 41 THR A O 2
ATOM 1758 N N . LYS A 1 42 ? -1.080 -11.477 -5.785 1.00 0.00 42 LYS A N 2
ATOM 1759 C CA . LYS A 1 42 ? -0.905 -12.598 -6.739 1.00 0.00 42 LYS A CA 2
ATOM 1760 C C . LYS A 1 42 ? -2.008 -12.684 -7.815 1.00 0.00 42 LYS A C 2
ATOM 1761 O O . LYS A 1 42 ? -1.901 -13.465 -8.754 1.00 0.00 42 LYS A O 2
ATOM 1780 N N . LYS A 1 43 ? -3.049 -11.878 -7.643 1.00 0.00 43 LYS A N 2
ATOM 1781 C CA . LYS A 1 43 ? -4.229 -11.856 -8.538 1.00 0.00 43 LYS A CA 2
ATOM 1782 C C . LYS A 1 43 ? -4.839 -10.447 -8.669 1.00 0.00 43 LYS A C 2
ATOM 1783 O O . LYS A 1 43 ? -6.051 -10.246 -8.635 1.00 0.00 43 LYS A O 2
ATOM 1802 N N . ARG A 1 44 ? -3.958 -9.439 -8.723 1.00 0.00 44 ARG A N 2
ATOM 1803 C CA . ARG A 1 44 ? -4.327 -8.020 -8.885 1.00 0.00 44 ARG A CA 2
ATOM 1804 C C . ARG A 1 44 ? -3.042 -7.239 -9.129 1.00 0.00 44 ARG A C 2
ATOM 1805 O O . ARG A 1 44 ? -2.005 -7.457 -8.495 1.00 0.00 44 ARG A O 2
ATOM 1826 N N . LYS A 1 45 ? -3.149 -6.355 -10.111 1.00 0.00 45 LYS A N 2
ATOM 1827 C CA . LYS A 1 45 ? -2.049 -5.461 -10.506 1.00 0.00 45 LYS A CA 2
ATOM 1828 C C . LYS A 1 45 ? -1.724 -4.464 -9.368 1.00 0.00 45 LYS A C 2
ATOM 1829 O O . LYS A 1 45 ? -2.268 -4.565 -8.271 1.00 0.00 45 LYS A O 2
ATOM 1848 N N . SER A 1 46 ? -0.803 -3.548 -9.638 1.00 0.00 46 SER A N 2
ATOM 1849 C CA . SER A 1 46 ? -0.394 -2.497 -8.687 1.00 0.00 46 SER A CA 2
ATOM 1850 C C . SER A 1 46 ? -1.595 -1.767 -8.074 1.00 0.00 46 SER A C 2
ATOM 1851 O O . SER A 1 46 ? -2.465 -1.238 -8.758 1.00 0.00 46 SER A O 2
ATOM 1859 N N . VAL A 1 47 ? -1.667 -1.917 -6.759 1.00 0.00 47 VAL A N 2
ATOM 1860 C CA . VAL A 1 47 ? -2.784 -1.412 -5.927 1.00 0.00 47 VAL A CA 2
ATOM 1861 C C . VAL A 1 47 ? -2.253 -0.353 -4.959 1.00 0.00 47 VAL A C 2
ATOM 1862 O O . VAL A 1 47 ? -1.639 -0.683 -3.948 1.00 0.00 47 VAL A O 2
ATOM 1875 N N . CYS A 1 48 ? -2.506 0.908 -5.279 1.00 0.00 48 CYS A N 2
ATOM 1876 C CA . CYS A 1 48 ? -1.997 2.033 -4.473 1.00 0.00 48 CYS A CA 2
ATOM 1877 C C . CYS A 1 48 ? -3.074 2.472 -3.482 1.00 0.00 48 CYS A C 2
ATOM 1878 O O . CYS A 1 48 ? -4.133 2.983 -3.857 1.00 0.00 48 CYS A O 2
ATOM 1885 N N . ALA A 1 49 ? -2.826 2.133 -2.226 1.00 0.00 49 ALA A N 2
ATOM 1886 C CA . ALA A 1 49 ? -3.795 2.417 -1.154 1.00 0.00 49 ALA A CA 2
ATOM 1887 C C . ALA A 1 49 ? -3.254 3.360 -0.076 1.00 0.00 49 ALA A C 2
ATOM 1888 O O . ALA A 1 49 ? -2.215 3.075 0.516 1.00 0.00 49 ALA A O 2
ATOM 1895 N N . ASP A 1 50 ? -4.012 4.395 0.261 1.00 0.00 50 ASP A N 2
ATOM 1896 C CA . ASP A 1 50 ? -3.580 5.370 1.275 1.00 0.00 50 ASP A CA 2
ATOM 1897 C C . ASP A 1 50 ? -3.231 4.689 2.618 1.00 0.00 50 ASP A C 2
ATOM 1898 O O . ASP A 1 50 ? -4.072 3.932 3.114 1.00 0.00 50 ASP A O 2
ATOM 1908 N N . PRO A 1 51 ? -2.043 4.928 3.201 1.00 0.00 51 PRO A N 2
ATOM 1909 C CA . PRO A 1 51 ? -1.605 4.325 4.481 1.00 0.00 51 PRO A CA 2
ATOM 1910 C C . PRO A 1 51 ? -2.329 4.877 5.704 1.00 0.00 51 PRO A C 2
ATOM 1911 O O . PRO A 1 51 ? -1.743 5.241 6.719 1.00 0.00 51 PRO A O 2
ATOM 1922 N N . LYS A 1 52 ? -3.648 4.919 5.562 1.00 0.00 52 LYS A N 2
ATOM 1923 C CA . LYS A 1 52 ? -4.571 5.483 6.568 1.00 0.00 52 LYS A CA 2
ATOM 1924 C C . LYS A 1 52 ? -5.597 4.434 7.052 1.00 0.00 52 LYS A C 2
ATOM 1925 O O . LYS A 1 52 ? -6.383 4.680 7.955 1.00 0.00 52 LYS A O 2
ATOM 1944 N N . GLN A 1 53 ? -5.599 3.294 6.376 1.00 0.00 53 GLN A N 2
ATOM 1945 C CA . GLN A 1 53 ? -6.457 2.158 6.710 1.00 0.00 53 GLN A CA 2
ATOM 1946 C C . GLN A 1 53 ? -5.682 1.199 7.620 1.00 0.00 53 GLN A C 2
ATOM 1947 O O . GLN A 1 53 ? -4.461 1.237 7.665 1.00 0.00 53 GLN A O 2
ATOM 1961 N N . ASN A 1 54 ? -6.406 0.195 8.095 1.00 0.00 54 ASN A N 2
ATOM 1962 C CA . ASN A 1 54 ? -5.858 -0.873 8.948 1.00 0.00 54 ASN A CA 2
ATOM 1963 C C . ASN A 1 54 ? -5.097 -1.920 8.133 1.00 0.00 54 ASN A C 2
ATOM 1964 O O . ASN A 1 54 ? -3.904 -2.106 8.364 1.00 0.00 54 ASN A O 2
ATOM 1975 N N . TRP A 1 55 ? -5.668 -2.358 7.008 1.00 0.00 55 TRP A N 2
ATOM 1976 C CA . TRP A 1 55 ? -5.020 -3.364 6.129 1.00 0.00 55 TRP A CA 2
ATOM 1977 C C . TRP A 1 55 ? -3.723 -2.829 5.497 1.00 0.00 55 TRP A C 2
ATOM 1978 O O . TRP A 1 55 ? -2.673 -3.454 5.571 1.00 0.00 55 TRP A O 2
ATOM 1999 N N . VAL A 1 56 ? -3.808 -1.582 5.024 1.00 0.00 56 VAL A N 2
ATOM 2000 C CA . VAL A 1 56 ? -2.681 -0.840 4.437 1.00 0.00 56 VAL A CA 2
ATOM 2001 C C . VAL A 1 56 ? -1.573 -0.649 5.467 1.00 0.00 56 VAL A C 2
ATOM 2002 O O . VAL A 1 56 ? -0.474 -1.134 5.268 1.00 0.00 56 VAL A O 2
ATOM 2015 N N . LYS A 1 57 ? -1.937 0.012 6.573 1.00 0.00 57 LYS A N 2
ATOM 2016 C CA . LYS A 1 57 ? -0.973 0.231 7.677 1.00 0.00 57 LYS A CA 2
ATOM 2017 C C . LYS A 1 57 ? -0.388 -1.096 8.173 1.00 0.00 57 LYS A C 2
ATOM 2018 O O . LYS A 1 57 ? 0.802 -1.138 8.407 1.00 0.00 57 LYS A O 2
ATOM 2037 N N . ARG A 1 58 ? -1.187 -2.158 8.231 1.00 0.00 58 ARG A N 2
ATOM 2038 C CA . ARG A 1 58 ? -0.751 -3.501 8.644 1.00 0.00 58 ARG A CA 2
ATOM 2039 C C . ARG A 1 58 ? 0.291 -4.101 7.694 1.00 0.00 58 ARG A C 2
ATOM 2040 O O . ARG A 1 58 ? 1.344 -4.574 8.120 1.00 0.00 58 ARG A O 2
ATOM 2061 N N . ALA A 1 59 ? 0.038 -3.943 6.399 1.00 0.00 59 ALA A N 2
ATOM 2062 C CA . ALA A 1 59 ? 1.003 -4.369 5.381 1.00 0.00 59 ALA A CA 2
ATOM 2063 C C . ALA A 1 59 ? 2.292 -3.518 5.474 1.00 0.00 59 ALA A C 2
ATOM 2064 O O . ALA A 1 59 ? 3.365 -4.065 5.731 1.00 0.00 59 ALA A O 2
ATOM 2071 N N . VAL A 1 60 ? 2.110 -2.205 5.614 1.00 0.00 60 VAL A N 2
ATOM 2072 C CA . VAL A 1 60 ? 3.215 -1.250 5.831 1.00 0.00 60 VAL A CA 2
ATOM 2073 C C . VAL A 1 60 ? 3.914 -1.504 7.176 1.00 0.00 60 VAL A C 2
ATOM 2074 O O . VAL A 1 60 ? 5.093 -1.202 7.297 1.00 0.00 60 VAL A O 2
ATOM 2087 N N . ASN A 1 61 ? 3.217 -2.067 8.150 1.00 0.00 61 ASN A N 2
ATOM 2088 C CA . ASN A 1 61 ? 3.738 -2.367 9.492 1.00 0.00 61 ASN A CA 2
ATOM 2089 C C . ASN A 1 61 ? 4.837 -3.437 9.422 1.00 0.00 61 ASN A C 2
ATOM 2090 O O . ASN A 1 61 ? 5.981 -3.174 9.776 1.00 0.00 61 ASN A O 2
ATOM 2101 N N . LEU A 1 62 ? 4.488 -4.579 8.834 1.00 0.00 62 LEU A N 2
ATOM 2102 C CA . LEU A 1 62 ? 5.470 -5.640 8.551 1.00 0.00 62 LEU A CA 2
ATOM 2103 C C . LEU A 1 62 ? 6.606 -5.154 7.643 1.00 0.00 62 LEU A C 2
ATOM 2104 O O . LEU A 1 62 ? 7.777 -5.329 7.964 1.00 0.00 62 LEU A O 2
ATOM 2120 N N . LEU A 1 63 ? 6.248 -4.329 6.653 1.00 0.00 63 LEU A N 2
ATOM 2121 C CA . LEU A 1 63 ? 7.230 -3.616 5.809 1.00 0.00 63 LEU A CA 2
ATOM 2122 C C . LEU A 1 63 ? 8.131 -2.664 6.613 1.00 0.00 63 LEU A C 2
ATOM 2123 O O . LEU A 1 63 ? 9.296 -2.521 6.278 1.00 0.00 63 LEU A O 2
ATOM 2139 N N . SER A 1 64 ? 7.563 -1.979 7.590 1.00 0.00 64 SER A N 2
ATOM 2140 C CA . SER A 1 64 ? 8.262 -0.999 8.437 1.00 0.00 64 SER A CA 2
ATOM 2141 C C . SER A 1 64 ? 9.397 -1.685 9.182 1.00 0.00 64 SER A C 2
ATOM 2142 O O . SER A 1 64 ? 10.523 -1.234 9.081 1.00 0.00 64 SER A O 2
ATOM 2150 N N . LEU A 1 65 ? 9.177 -2.917 9.642 1.00 0.00 65 LEU A N 2
ATOM 2151 C CA . LEU A 1 65 ? 10.271 -3.709 10.232 1.00 0.00 65 LEU A CA 2
ATOM 2152 C C . LEU A 1 65 ? 11.250 -4.280 9.178 1.00 0.00 65 LEU A C 2
ATOM 2153 O O . LEU A 1 65 ? 12.409 -4.545 9.476 1.00 0.00 65 LEU A O 2
ATOM 2169 N N . ARG A 1 66 ? 10.761 -4.443 7.942 1.00 0.00 66 ARG A N 2
ATOM 2170 C CA . ARG A 1 66 ? 11.512 -4.971 6.792 1.00 0.00 66 ARG A CA 2
ATOM 2171 C C . ARG A 1 66 ? 12.414 -3.900 6.146 1.00 0.00 66 ARG A C 2
ATOM 2172 O O . ARG A 1 66 ? 13.646 -3.972 6.242 1.00 0.00 66 ARG A O 2
ATOM 2193 N N . VAL A 1 67 ? 11.791 -2.870 5.578 1.00 0.00 67 VAL A N 2
ATOM 2194 C CA . VAL A 1 67 ? 12.441 -1.711 4.905 1.00 0.00 67 VAL A CA 2
ATOM 2195 C C . VAL A 1 67 ? 12.716 -0.590 5.943 1.00 0.00 67 VAL A C 2
ATOM 2196 O O . VAL A 1 67 ? 12.552 0.602 5.684 1.00 0.00 67 VAL A O 2
ATOM 2209 N N . LYS A 1 68 ? 13.137 -1.023 7.134 1.00 0.00 68 LYS A N 2
ATOM 2210 C CA . LYS A 1 68 ? 13.562 -0.163 8.260 1.00 0.00 68 LYS A CA 2
ATOM 2211 C C . LYS A 1 68 ? 13.970 -1.041 9.458 1.00 0.00 68 LYS A C 2
ATOM 2212 O O . LYS A 1 68 ? 13.193 -1.335 10.371 1.00 0.00 68 LYS A O 2
ATOM 2231 N N . LYS A 1 69 ? 15.209 -1.496 9.380 1.00 0.00 69 LYS A N 2
ATOM 2232 C CA . LYS A 1 69 ? 15.832 -2.245 10.492 1.00 0.00 69 LYS A CA 2
ATOM 2233 C C . LYS A 1 69 ? 15.976 -1.345 11.736 1.00 0.00 69 LYS A C 2
ATOM 2234 O O . LYS A 1 69 ? 16.162 -0.133 11.641 1.00 0.00 69 LYS A O 2
ATOM 2253 N N . MET A 1 70 ? 15.858 -2.014 12.884 1.00 0.00 70 MET A N 2
ATOM 2254 C CA . MET A 1 70 ? 15.876 -1.368 14.226 1.00 0.00 70 MET A CA 2
ATOM 2255 C C . MET A 1 70 ? 15.955 -2.410 15.362 1.00 0.00 70 MET A C 2
ATOM 2256 O O . MET A 1 70 ? 15.127 -3.348 15.330 1.00 0.00 70 MET A O 2
ATOM 2271 N N . ALA A 1 1 ? -14.216 20.893 -9.141 1.00 0.00 1 ALA A N 3
ATOM 2272 C CA . ALA A 1 1 ? -13.878 19.634 -8.450 1.00 0.00 1 ALA A CA 3
ATOM 2273 C C . ALA A 1 1 ? -12.396 19.293 -8.722 1.00 0.00 1 ALA A C 3
ATOM 2274 O O . ALA A 1 1 ? -11.728 20.048 -9.410 1.00 0.00 1 ALA A O 3
ATOM 2283 N N . SER A 1 2 ? -11.933 18.204 -8.104 1.00 0.00 2 SER A N 3
ATOM 2284 C CA . SER A 1 2 ? -10.546 17.671 -8.205 1.00 0.00 2 SER A CA 3
ATOM 2285 C C . SER A 1 2 ? -10.288 16.662 -7.089 1.00 0.00 2 SER A C 3
ATOM 2286 O O . SER A 1 2 ? -10.725 16.833 -5.948 1.00 0.00 2 SER A O 3
ATOM 2294 N N . ASN A 1 3 ? -9.615 15.603 -7.483 1.00 0.00 3 ASN A N 3
ATOM 2295 C CA . ASN A 1 3 ? -9.212 14.534 -6.562 1.00 0.00 3 ASN A CA 3
ATOM 2296 C C . ASN A 1 3 ? -7.819 14.028 -6.959 1.00 0.00 3 ASN A C 3
ATOM 2297 O O . ASN A 1 3 ? -7.423 14.060 -8.120 1.00 0.00 3 ASN A O 3
ATOM 2308 N N . TYR A 1 4 ? -7.132 13.487 -5.960 1.00 0.00 4 TYR A N 3
ATOM 2309 C CA . TYR A 1 4 ? -5.814 12.850 -6.112 1.00 0.00 4 TYR A CA 3
ATOM 2310 C C . TYR A 1 4 ? -5.913 11.663 -7.074 1.00 0.00 4 TYR A C 3
ATOM 2311 O O . TYR A 1 4 ? -6.985 11.085 -7.253 1.00 0.00 4 TYR A O 3
ATOM 2329 N N . ASP A 1 5 ? -4.787 11.329 -7.704 1.00 0.00 5 ASP A N 3
ATOM 2330 C CA . ASP A 1 5 ? -4.697 10.205 -8.664 1.00 0.00 5 ASP A CA 3
ATOM 2331 C C . ASP A 1 5 ? -3.250 10.043 -9.138 1.00 0.00 5 ASP A C 3
ATOM 2332 O O . ASP A 1 5 ? -2.822 10.629 -10.132 1.00 0.00 5 ASP A O 3
ATOM 2342 N N . CYS A 1 6 ? -2.487 9.349 -8.297 1.00 0.00 6 CYS A N 3
ATOM 2343 C CA . CYS A 1 6 ? -1.051 9.110 -8.540 1.00 0.00 6 CYS A CA 3
ATOM 2344 C C . CYS A 1 6 ? -0.873 7.880 -9.445 1.00 0.00 6 CYS A C 3
ATOM 2345 O O . CYS A 1 6 ? -0.699 8.000 -10.650 1.00 0.00 6 CYS A O 3
ATOM 2352 N N . CYS A 1 7 ? -1.004 6.713 -8.818 1.00 0.00 7 CYS A N 3
ATOM 2353 C CA . CYS A 1 7 ? -0.993 5.423 -9.525 1.00 0.00 7 CYS A CA 3
ATOM 2354 C C . CYS A 1 7 ? -2.226 5.361 -10.435 1.00 0.00 7 CYS A C 3
ATOM 2355 O O . CYS A 1 7 ? -3.091 6.237 -10.369 1.00 0.00 7 CYS A O 3
ATOM 2362 N N . LEU A 1 8 ? -2.326 4.266 -11.185 1.00 0.00 8 LEU A N 3
ATOM 2363 C CA . LEU A 1 8 ? -3.459 3.973 -12.086 1.00 0.00 8 LEU A CA 3
ATOM 2364 C C . LEU A 1 8 ? -4.794 4.458 -11.492 1.00 0.00 8 LEU A C 3
ATOM 2365 O O . LEU A 1 8 ? -5.399 5.397 -12.003 1.00 0.00 8 LEU A O 3
ATOM 2381 N N . SER A 1 9 ? -5.118 3.932 -10.312 1.00 0.00 9 SER A N 3
ATOM 2382 C CA . SER A 1 9 ? -6.315 4.345 -9.557 1.00 0.00 9 SER A CA 3
ATOM 2383 C C . SER A 1 9 ? -6.200 3.773 -8.142 1.00 0.00 9 SER A C 3
ATOM 2384 O O . SER A 1 9 ? -5.685 2.672 -7.940 1.00 0.00 9 SER A O 3
ATOM 2392 N N . TYR A 1 10 ? -6.495 4.660 -7.194 1.00 0.00 10 TYR A N 3
ATOM 2393 C CA . TYR A 1 10 ? -6.553 4.338 -5.755 1.00 0.00 10 TYR A CA 3
ATOM 2394 C C . TYR A 1 10 ? -7.165 2.954 -5.547 1.00 0.00 10 TYR A C 3
ATOM 2395 O O . TYR A 1 10 ? -7.885 2.454 -6.408 1.00 0.00 10 TYR A O 3
ATOM 2413 N N . ILE A 1 11 ? -6.790 2.332 -4.438 1.00 0.00 11 ILE A N 3
ATOM 2414 C CA . ILE A 1 11 ? -7.335 1.024 -4.075 1.00 0.00 11 ILE A CA 3
ATOM 2415 C C . ILE A 1 11 ? -8.865 1.090 -3.958 1.00 0.00 11 ILE A C 3
ATOM 2416 O O . ILE A 1 11 ? -9.448 1.350 -2.897 1.00 0.00 11 ILE A O 3
ATOM 2432 N N . GLN A 1 12 ? -9.502 0.828 -5.084 1.00 0.00 12 GLN A N 3
ATOM 2433 C CA . GLN A 1 12 ? -10.968 0.833 -5.183 1.00 0.00 12 GLN A CA 3
ATOM 2434 C C . GLN A 1 12 ? -11.599 -0.174 -4.210 1.00 0.00 12 GLN A C 3
ATOM 2435 O O . GLN A 1 12 ? -12.767 -0.051 -3.864 1.00 0.00 12 GLN A O 3
ATOM 2449 N N . THR A 1 13 ? -10.768 -1.142 -3.818 1.00 0.00 13 THR A N 3
ATOM 2450 C CA . THR A 1 13 ? -11.119 -2.214 -2.884 1.00 0.00 13 THR A CA 3
ATOM 2451 C C . THR A 1 13 ? -9.944 -2.636 -2.003 1.00 0.00 13 THR A C 3
ATOM 2452 O O . THR A 1 13 ? -9.044 -3.353 -2.460 1.00 0.00 13 THR A O 3
ATOM 2463 N N . PRO A 1 14 ? -9.980 -2.235 -0.736 1.00 0.00 14 PRO A N 3
ATOM 2464 C CA . PRO A 1 14 ? -8.961 -2.623 0.237 1.00 0.00 14 PRO A CA 3
ATOM 2465 C C . PRO A 1 14 ? -9.013 -4.100 0.596 1.00 0.00 14 PRO A C 3
ATOM 2466 O O . PRO A 1 14 ? -9.938 -4.563 1.264 1.00 0.00 14 PRO A O 3
ATOM 2477 N N . LEU A 1 15 ? -8.022 -4.844 0.129 1.00 0.00 15 LEU A N 3
ATOM 2478 C CA . LEU A 1 15 ? -7.976 -6.297 0.355 1.00 0.00 15 LEU A CA 3
ATOM 2479 C C . LEU A 1 15 ? -7.008 -6.684 1.484 1.00 0.00 15 LEU A C 3
ATOM 2480 O O . LEU A 1 15 ? -6.100 -5.923 1.769 1.00 0.00 15 LEU A O 3
ATOM 2496 N N . PRO A 1 16 ? -7.192 -7.803 2.197 1.00 0.00 16 PRO A N 3
ATOM 2497 C CA . PRO A 1 16 ? -6.301 -8.160 3.310 1.00 0.00 16 PRO A CA 3
ATOM 2498 C C . PRO A 1 16 ? -4.898 -8.494 2.788 1.00 0.00 16 PRO A C 3
ATOM 2499 O O . PRO A 1 16 ? -4.774 -9.032 1.692 1.00 0.00 16 PRO A O 3
ATOM 2510 N N . SER A 1 17 ? -3.893 -8.237 3.619 1.00 0.00 17 SER A N 3
ATOM 2511 C CA . SER A 1 17 ? -2.479 -8.589 3.325 1.00 0.00 17 SER A CA 3
ATOM 2512 C C . SER A 1 17 ? -2.253 -10.050 2.928 1.00 0.00 17 SER A C 3
ATOM 2513 O O . SER A 1 17 ? -1.334 -10.355 2.169 1.00 0.00 17 SER A O 3
ATOM 2521 N N . ARG A 1 18 ? -3.236 -10.886 3.248 1.00 0.00 18 ARG A N 3
ATOM 2522 C CA . ARG A 1 18 ? -3.327 -12.288 2.781 1.00 0.00 18 ARG A CA 3
ATOM 2523 C C . ARG A 1 18 ? -3.352 -12.435 1.251 1.00 0.00 18 ARG A C 3
ATOM 2524 O O . ARG A 1 18 ? -3.100 -13.515 0.726 1.00 0.00 18 ARG A O 3
ATOM 2545 N N . ALA A 1 19 ? -3.704 -11.354 0.576 1.00 0.00 19 ALA A N 3
ATOM 2546 C CA . ALA A 1 19 ? -3.696 -11.286 -0.894 1.00 0.00 19 ALA A CA 3
ATOM 2547 C C . ALA A 1 19 ? -2.586 -10.370 -1.436 1.00 0.00 19 ALA A C 3
ATOM 2548 O O . ALA A 1 19 ? -2.429 -10.226 -2.653 1.00 0.00 19 ALA A O 3
ATOM 2555 N N . ILE A 1 20 ? -1.763 -9.838 -0.536 1.00 0.00 20 ILE A N 3
ATOM 2556 C CA . ILE A 1 20 ? -0.613 -8.993 -0.874 1.00 0.00 20 ILE A CA 3
ATOM 2557 C C . ILE A 1 20 ? 0.652 -9.845 -0.736 1.00 0.00 20 ILE A C 3
ATOM 2558 O O . ILE A 1 20 ? 1.081 -10.220 0.359 1.00 0.00 20 ILE A O 3
ATOM 2574 N N . VAL A 1 21 ? 1.251 -10.028 -1.892 1.00 0.00 21 VAL A N 3
ATOM 2575 C CA . VAL A 1 21 ? 2.518 -10.769 -2.017 1.00 0.00 21 VAL A CA 3
ATOM 2576 C C . VAL A 1 21 ? 3.743 -9.850 -1.959 1.00 0.00 21 VAL A C 3
ATOM 2577 O O . VAL A 1 21 ? 4.714 -10.140 -1.259 1.00 0.00 21 VAL A O 3
ATOM 2590 N N . GLY A 1 22 ? 3.631 -8.725 -2.650 1.00 0.00 22 GLY A N 3
ATOM 2591 C CA . GLY A 1 22 ? 4.676 -7.698 -2.719 1.00 0.00 22 GLY A CA 3
ATOM 2592 C C . GLY A 1 22 ? 4.023 -6.321 -2.657 1.00 0.00 22 GLY A C 3
ATOM 2593 O O . GLY A 1 22 ? 2.809 -6.206 -2.790 1.00 0.00 22 GLY A O 3
ATOM 2597 N N . PHE A 1 23 ? 4.826 -5.359 -2.227 1.00 0.00 23 PHE A N 3
ATOM 2598 C CA . PHE A 1 23 ? 4.398 -3.961 -2.119 1.00 0.00 23 PHE A CA 3
ATOM 2599 C C . PHE A 1 23 ? 5.558 -3.022 -1.815 1.00 0.00 23 PHE A C 3
ATOM 2600 O O . PHE A 1 23 ? 6.601 -3.451 -1.336 1.00 0.00 23 PHE A O 3
ATOM 2617 N N . THR A 1 24 ? 5.288 -1.738 -2.004 1.00 0.00 24 THR A N 3
ATOM 2618 C CA . THR A 1 24 ? 6.302 -0.695 -1.798 1.00 0.00 24 THR A CA 3
ATOM 2619 C C . THR A 1 24 ? 5.629 0.562 -1.233 1.00 0.00 24 THR A C 3
ATOM 2620 O O . THR A 1 24 ? 4.397 0.688 -1.185 1.00 0.00 24 THR A O 3
ATOM 2631 N N . ARG A 1 25 ? 6.465 1.452 -0.735 1.00 0.00 25 ARG A N 3
ATOM 2632 C CA . ARG A 1 25 ? 6.020 2.727 -0.131 1.00 0.00 25 ARG A CA 3
ATOM 2633 C C . ARG A 1 25 ? 5.964 3.824 -1.205 1.00 0.00 25 ARG A C 3
ATOM 2634 O O . ARG A 1 25 ? 6.773 3.840 -2.131 1.00 0.00 25 ARG A O 3
ATOM 2655 N N . GLN A 1 26 ? 4.987 4.700 -1.053 1.00 0.00 26 GLN A N 3
ATOM 2656 C CA . GLN A 1 26 ? 4.819 5.828 -1.986 1.00 0.00 26 GLN A CA 3
ATOM 2657 C C . GLN A 1 26 ? 4.630 7.120 -1.194 1.00 0.00 26 GLN A C 3
ATOM 2658 O O . GLN A 1 26 ? 3.609 7.327 -0.541 1.00 0.00 26 GLN A O 3
ATOM 2672 N N . MET A 1 27 ? 5.688 7.911 -1.240 1.00 0.00 27 MET A N 3
ATOM 2673 C CA . MET A 1 27 ? 5.728 9.219 -0.567 1.00 0.00 27 MET A CA 3
ATOM 2674 C C . MET A 1 27 ? 4.937 10.259 -1.377 1.00 0.00 27 MET A C 3
ATOM 2675 O O . MET A 1 27 ? 4.670 10.082 -2.569 1.00 0.00 27 MET A O 3
ATOM 2689 N N . ALA A 1 28 ? 4.640 11.362 -0.713 1.00 0.00 28 ALA A N 3
ATOM 2690 C CA . ALA A 1 28 ? 3.910 12.507 -1.292 1.00 0.00 28 ALA A CA 3
ATOM 2691 C C . ALA A 1 28 ? 4.891 13.575 -1.756 1.00 0.00 28 ALA A C 3
ATOM 2692 O O . ALA A 1 28 ? 5.539 14.230 -0.944 1.00 0.00 28 ALA A O 3
ATOM 2699 N N . ASP A 1 29 ? 5.124 13.598 -3.076 1.00 0.00 29 ASP A N 3
ATOM 2700 C CA . ASP A 1 29 ? 6.049 14.549 -3.735 1.00 0.00 29 ASP A CA 3
ATOM 2701 C C . ASP A 1 29 ? 6.142 14.290 -5.238 1.00 0.00 29 ASP A C 3
ATOM 2702 O O . ASP A 1 29 ? 5.977 15.224 -6.030 1.00 0.00 29 ASP A O 3
ATOM 2712 N N . GLU A 1 30 ? 6.556 13.070 -5.570 1.00 0.00 30 GLU A N 3
ATOM 2713 C CA . GLU A 1 30 ? 6.772 12.636 -6.965 1.00 0.00 30 GLU A CA 3
ATOM 2714 C C . GLU A 1 30 ? 5.456 12.714 -7.767 1.00 0.00 30 GLU A C 3
ATOM 2715 O O . GLU A 1 30 ? 4.590 13.529 -7.468 1.00 0.00 30 GLU A O 3
ATOM 2727 N N . ALA A 1 31 ? 5.239 11.790 -8.699 1.00 0.00 31 ALA A N 3
ATOM 2728 C CA . ALA A 1 31 ? 3.971 11.667 -9.454 1.00 0.00 31 ALA A CA 3
ATOM 2729 C C . ALA A 1 31 ? 2.746 11.608 -8.526 1.00 0.00 31 ALA A C 3
ATOM 2730 O O . ALA A 1 31 ? 1.644 12.036 -8.891 1.00 0.00 31 ALA A O 3
ATOM 2737 N N . CYS A 1 32 ? 2.985 11.195 -7.286 1.00 0.00 32 CYS A N 3
ATOM 2738 C CA . CYS A 1 32 ? 1.995 11.234 -6.216 1.00 0.00 32 CYS A CA 3
ATOM 2739 C C . CYS A 1 32 ? 2.186 12.469 -5.346 1.00 0.00 32 CYS A C 3
ATOM 2740 O O . CYS A 1 32 ? 3.290 12.778 -4.906 1.00 0.00 32 CYS A O 3
ATOM 2747 N N . ASP A 1 33 ? 1.041 13.055 -5.000 1.00 0.00 33 ASP A N 3
ATOM 2748 C CA . ASP A 1 33 ? 0.991 14.192 -4.068 1.00 0.00 33 ASP A CA 3
ATOM 2749 C C . ASP A 1 33 ? 0.634 13.749 -2.639 1.00 0.00 33 ASP A C 3
ATOM 2750 O O . ASP A 1 33 ? 0.606 14.565 -1.724 1.00 0.00 33 ASP A O 3
ATOM 2760 N N . ILE A 1 34 ? 0.257 12.483 -2.519 1.00 0.00 34 ILE A N 3
ATOM 2761 C CA . ILE A 1 34 ? -0.211 11.895 -1.242 1.00 0.00 34 ILE A CA 3
ATOM 2762 C C . ILE A 1 34 ? 0.636 10.639 -0.964 1.00 0.00 34 ILE A C 3
ATOM 2763 O O . ILE A 1 34 ? 1.388 10.143 -1.817 1.00 0.00 34 ILE A O 3
ATOM 2779 N N . ASN A 1 35 ? 0.444 10.093 0.221 1.00 0.00 35 ASN A N 3
ATOM 2780 C CA . ASN A 1 35 ? 1.083 8.832 0.590 1.00 0.00 35 ASN A CA 3
ATOM 2781 C C . ASN A 1 35 ? 0.156 7.665 0.224 1.00 0.00 35 ASN A C 3
ATOM 2782 O O . ASN A 1 35 ? -1.051 7.709 0.466 1.00 0.00 35 ASN A O 3
ATOM 2793 N N . ALA A 1 36 ? 0.730 6.711 -0.497 1.00 0.00 36 ALA A N 3
ATOM 2794 C CA . ALA A 1 36 ? 0.012 5.470 -0.846 1.00 0.00 36 ALA A CA 3
ATOM 2795 C C . ALA A 1 36 ? 0.945 4.261 -0.797 1.00 0.00 36 ALA A C 3
ATOM 2796 O O . ALA A 1 36 ? 2.149 4.401 -0.612 1.00 0.00 36 ALA A O 3
ATOM 2803 N N . ILE A 1 37 ? 0.335 3.092 -0.735 1.00 0.00 37 ILE A N 3
ATOM 2804 C CA . ILE A 1 37 ? 1.096 1.844 -0.606 1.00 0.00 37 ILE A CA 3
ATOM 2805 C C . ILE A 1 37 ? 0.877 1.055 -1.867 1.00 0.00 37 ILE A C 3
ATOM 2806 O O . ILE A 1 37 ? -0.237 0.604 -2.128 1.00 0.00 37 ILE A O 3
ATOM 2822 N N . ILE A 1 38 ? 1.952 1.111 -2.646 1.00 0.00 38 ILE A N 3
ATOM 2823 C CA . ILE A 1 38 ? 2.073 0.394 -3.924 1.00 0.00 38 ILE A CA 3
ATOM 2824 C C . ILE A 1 38 ? 2.051 -1.124 -3.686 1.00 0.00 38 ILE A C 3
ATOM 2825 O O . ILE A 1 38 ? 3.076 -1.781 -3.647 1.00 0.00 38 ILE A O 3
ATOM 2841 N N . PHE A 1 39 ? 0.849 -1.618 -3.403 1.00 0.00 39 PHE A N 3
ATOM 2842 C CA . PHE A 1 39 ? 0.555 -3.047 -3.235 1.00 0.00 39 PHE A CA 3
ATOM 2843 C C . PHE A 1 39 ? 0.682 -3.786 -4.554 1.00 0.00 39 PHE A C 3
ATOM 2844 O O . PHE A 1 39 ? 0.533 -3.215 -5.626 1.00 0.00 39 PHE A O 3
ATOM 2861 N N . HIS A 1 40 ? 1.015 -5.065 -4.451 1.00 0.00 40 HIS A N 3
ATOM 2862 C CA . HIS A 1 40 ? 1.190 -5.932 -5.631 1.00 0.00 40 HIS A CA 3
ATOM 2863 C C . HIS A 1 40 ? 0.593 -7.277 -5.265 1.00 0.00 40 HIS A C 3
ATOM 2864 O O . HIS A 1 40 ? 1.239 -8.165 -4.705 1.00 0.00 40 HIS A O 3
ATOM 2879 N N . THR A 1 41 ? -0.729 -7.269 -5.321 1.00 0.00 41 THR A N 3
ATOM 2880 C CA . THR A 1 41 ? -1.512 -8.468 -4.986 1.00 0.00 41 THR A CA 3
ATOM 2881 C C . THR A 1 41 ? -1.144 -9.610 -5.963 1.00 0.00 41 THR A C 3
ATOM 2882 O O . THR A 1 41 ? -0.248 -9.481 -6.802 1.00 0.00 41 THR A O 3
ATOM 2893 N N . LYS A 1 42 ? -1.874 -10.704 -5.905 1.00 0.00 42 LYS A N 3
ATOM 2894 C CA . LYS A 1 42 ? -1.611 -11.847 -6.803 1.00 0.00 42 LYS A CA 3
ATOM 2895 C C . LYS A 1 42 ? -2.624 -11.925 -7.974 1.00 0.00 42 LYS A C 3
ATOM 2896 O O . LYS A 1 42 ? -2.451 -12.691 -8.917 1.00 0.00 42 LYS A O 3
ATOM 2915 N N . LYS A 1 43 ? -3.650 -11.074 -7.903 1.00 0.00 43 LYS A N 3
ATOM 2916 C CA . LYS A 1 43 ? -4.688 -10.981 -8.949 1.00 0.00 43 LYS A CA 3
ATOM 2917 C C . LYS A 1 43 ? -5.122 -9.523 -9.211 1.00 0.00 43 LYS A C 3
ATOM 2918 O O . LYS A 1 43 ? -6.246 -9.223 -9.609 1.00 0.00 43 LYS A O 3
ATOM 2937 N N . ARG A 1 44 ? -4.193 -8.597 -8.973 1.00 0.00 44 ARG A N 3
ATOM 2938 C CA . ARG A 1 44 ? -4.423 -7.158 -9.152 1.00 0.00 44 ARG A CA 3
ATOM 2939 C C . ARG A 1 44 ? -3.045 -6.499 -9.218 1.00 0.00 44 ARG A C 3
ATOM 2940 O O . ARG A 1 44 ? -2.190 -6.683 -8.359 1.00 0.00 44 ARG A O 3
ATOM 2961 N N . LYS A 1 45 ? -2.856 -5.815 -10.338 1.00 0.00 45 LYS A N 3
ATOM 2962 C CA . LYS A 1 45 ? -1.629 -5.036 -10.580 1.00 0.00 45 LYS A CA 3
ATOM 2963 C C . LYS A 1 45 ? -1.354 -4.077 -9.408 1.00 0.00 45 LYS A C 3
ATOM 2964 O O . LYS A 1 45 ? -2.120 -4.007 -8.440 1.00 0.00 45 LYS A O 3
ATOM 2983 N N . SER A 1 46 ? -0.279 -3.309 -9.537 1.00 0.00 46 SER A N 3
ATOM 2984 C CA . SER A 1 46 ? 0.094 -2.267 -8.545 1.00 0.00 46 SER A CA 3
ATOM 2985 C C . SER A 1 46 ? -1.129 -1.506 -8.025 1.00 0.00 46 SER A C 3
ATOM 2986 O O . SER A 1 46 ? -1.982 -1.045 -8.779 1.00 0.00 46 SER A O 3
ATOM 2994 N N . VAL A 1 47 ? -1.281 -1.607 -6.718 1.00 0.00 47 VAL A N 3
ATOM 2995 C CA . VAL A 1 47 ? -2.416 -1.007 -6.015 1.00 0.00 47 VAL A CA 3
ATOM 2996 C C . VAL A 1 47 ? -1.878 0.168 -5.210 1.00 0.00 47 VAL A C 3
ATOM 2997 O O . VAL A 1 47 ? -0.890 0.049 -4.497 1.00 0.00 47 VAL A O 3
ATOM 3010 N N . CYS A 1 48 ? -2.618 1.252 -5.235 1.00 0.00 48 CYS A N 3
ATOM 3011 C CA . CYS A 1 48 ? -2.247 2.435 -4.444 1.00 0.00 48 CYS A CA 3
ATOM 3012 C C . CYS A 1 48 ? -3.222 2.660 -3.288 1.00 0.00 48 CYS A C 3
ATOM 3013 O O . CYS A 1 48 ? -4.337 3.140 -3.446 1.00 0.00 48 CYS A O 3
ATOM 3020 N N . ALA A 1 49 ? -2.785 2.171 -2.131 1.00 0.00 49 ALA A N 3
ATOM 3021 C CA . ALA A 1 49 ? -3.619 2.217 -0.930 1.00 0.00 49 ALA A CA 3
ATOM 3022 C C . ALA A 1 49 ? -3.039 3.154 0.117 1.00 0.00 49 ALA A C 3
ATOM 3023 O O . ALA A 1 49 ? -1.957 2.914 0.633 1.00 0.00 49 ALA A O 3
ATOM 3030 N N . ASP A 1 50 ? -3.786 4.200 0.459 1.00 0.00 50 ASP A N 3
ATOM 3031 C CA . ASP A 1 50 ? -3.297 5.187 1.442 1.00 0.00 50 ASP A CA 3
ATOM 3032 C C . ASP A 1 50 ? -2.852 4.498 2.748 1.00 0.00 50 ASP A C 3
ATOM 3033 O O . ASP A 1 50 ? -3.658 3.739 3.293 1.00 0.00 50 ASP A O 3
ATOM 3043 N N . PRO A 1 51 ? -1.675 4.836 3.299 1.00 0.00 51 PRO A N 3
ATOM 3044 C CA . PRO A 1 51 ? -1.180 4.302 4.570 1.00 0.00 51 PRO A CA 3
ATOM 3045 C C . PRO A 1 51 ? -1.956 4.807 5.797 1.00 0.00 51 PRO A C 3
ATOM 3046 O O . PRO A 1 51 ? -1.744 4.324 6.897 1.00 0.00 51 PRO A O 3
ATOM 3057 N N . LYS A 1 52 ? -2.965 5.637 5.519 1.00 0.00 52 LYS A N 3
ATOM 3058 C CA . LYS A 1 52 ? -3.891 6.154 6.547 1.00 0.00 52 LYS A CA 3
ATOM 3059 C C . LYS A 1 52 ? -4.785 5.037 7.096 1.00 0.00 52 LYS A C 3
ATOM 3060 O O . LYS A 1 52 ? -5.162 5.052 8.263 1.00 0.00 52 LYS A O 3
ATOM 3079 N N . GLN A 1 53 ? -5.100 4.071 6.237 1.00 0.00 53 GLN A N 3
ATOM 3080 C CA . GLN A 1 53 ? -5.871 2.879 6.631 1.00 0.00 53 GLN A CA 3
ATOM 3081 C C . GLN A 1 53 ? -5.042 1.949 7.523 1.00 0.00 53 GLN A C 3
ATOM 3082 O O . GLN A 1 53 ? -3.819 2.022 7.577 1.00 0.00 53 GLN A O 3
ATOM 3096 N N . ASN A 1 54 ? -5.747 0.968 8.084 1.00 0.00 54 ASN A N 3
ATOM 3097 C CA . ASN A 1 54 ? -5.158 -0.040 8.979 1.00 0.00 54 ASN A CA 3
ATOM 3098 C C . ASN A 1 54 ? -4.571 -1.218 8.210 1.00 0.00 54 ASN A C 3
ATOM 3099 O O . ASN A 1 54 ? -3.379 -1.459 8.295 1.00 0.00 54 ASN A O 3
ATOM 3110 N N . TRP A 1 55 ? -5.393 -1.875 7.397 1.00 0.00 55 TRP A N 3
ATOM 3111 C CA . TRP A 1 55 ? -4.944 -3.006 6.542 1.00 0.00 55 TRP A CA 3
ATOM 3112 C C . TRP A 1 55 ? -3.671 -2.670 5.757 1.00 0.00 55 TRP A C 3
ATOM 3113 O O . TRP A 1 55 ? -2.715 -3.440 5.706 1.00 0.00 55 TRP A O 3
ATOM 3134 N N . VAL A 1 56 ? -3.622 -1.405 5.358 1.00 0.00 56 VAL A N 3
ATOM 3135 C CA . VAL A 1 56 ? -2.473 -0.780 4.694 1.00 0.00 56 VAL A CA 3
ATOM 3136 C C . VAL A 1 56 ? -1.300 -0.639 5.672 1.00 0.00 56 VAL A C 3
ATOM 3137 O O . VAL A 1 56 ? -0.235 -1.180 5.406 1.00 0.00 56 VAL A O 3
ATOM 3150 N N . LYS A 1 57 ? -1.535 0.072 6.786 1.00 0.00 57 LYS A N 3
ATOM 3151 C CA . LYS A 1 57 ? -0.535 0.235 7.848 1.00 0.00 57 LYS A CA 3
ATOM 3152 C C . LYS A 1 57 ? 0.024 -1.125 8.275 1.00 0.00 57 LYS A C 3
ATOM 3153 O O . LYS A 1 57 ? 1.219 -1.205 8.499 1.00 0.00 57 LYS A O 3
ATOM 3172 N N . ARG A 1 58 ? -0.824 -2.154 8.349 1.00 0.00 58 ARG A N 3
ATOM 3173 C CA . ARG A 1 58 ? -0.450 -3.526 8.732 1.00 0.00 58 ARG A CA 3
ATOM 3174 C C . ARG A 1 58 ? 0.535 -4.113 7.737 1.00 0.00 58 ARG A C 3
ATOM 3175 O O . ARG A 1 58 ? 1.674 -4.386 8.111 1.00 0.00 58 ARG A O 3
ATOM 3196 N N . ALA A 1 59 ? 0.174 -4.127 6.462 1.00 0.00 59 ALA A N 3
ATOM 3197 C CA . ALA A 1 59 ? 1.076 -4.625 5.423 1.00 0.00 59 ALA A CA 3
ATOM 3198 C C . ALA A 1 59 ? 2.400 -3.847 5.374 1.00 0.00 59 ALA A C 3
ATOM 3199 O O . ALA A 1 59 ? 3.471 -4.430 5.538 1.00 0.00 59 ALA A O 3
ATOM 3206 N N . VAL A 1 60 ? 2.276 -2.530 5.534 1.00 0.00 60 VAL A N 3
ATOM 3207 C CA . VAL A 1 60 ? 3.424 -1.620 5.671 1.00 0.00 60 VAL A CA 3
ATOM 3208 C C . VAL A 1 60 ? 4.204 -1.889 6.967 1.00 0.00 60 VAL A C 3
ATOM 3209 O O . VAL A 1 60 ? 5.410 -1.774 6.991 1.00 0.00 60 VAL A O 3
ATOM 3222 N N . ASN A 1 61 ? 3.520 -2.269 8.026 1.00 0.00 61 ASN A N 3
ATOM 3223 C CA . ASN A 1 61 ? 4.109 -2.532 9.344 1.00 0.00 61 ASN A CA 3
ATOM 3224 C C . ASN A 1 61 ? 5.151 -3.650 9.257 1.00 0.00 61 ASN A C 3
ATOM 3225 O O . ASN A 1 61 ? 6.315 -3.453 9.587 1.00 0.00 61 ASN A O 3
ATOM 3236 N N . LEU A 1 62 ? 4.744 -4.759 8.635 1.00 0.00 62 LEU A N 3
ATOM 3237 C CA . LEU A 1 62 ? 5.677 -5.875 8.383 1.00 0.00 62 LEU A CA 3
ATOM 3238 C C . LEU A 1 62 ? 6.845 -5.449 7.482 1.00 0.00 62 LEU A C 3
ATOM 3239 O O . LEU A 1 62 ? 8.003 -5.725 7.805 1.00 0.00 62 LEU A O 3
ATOM 3255 N N . LEU A 1 63 ? 6.542 -4.579 6.517 1.00 0.00 63 LEU A N 3
ATOM 3256 C CA . LEU A 1 63 ? 7.569 -3.919 5.693 1.00 0.00 63 LEU A CA 3
ATOM 3257 C C . LEU A 1 63 ? 8.469 -2.985 6.511 1.00 0.00 63 LEU A C 3
ATOM 3258 O O . LEU A 1 63 ? 9.622 -2.829 6.177 1.00 0.00 63 LEU A O 3
ATOM 3274 N N . SER A 1 64 ? 7.898 -2.319 7.504 1.00 0.00 64 SER A N 3
ATOM 3275 C CA . SER A 1 64 ? 8.612 -1.345 8.350 1.00 0.00 64 SER A CA 3
ATOM 3276 C C . SER A 1 64 ? 9.757 -2.053 9.067 1.00 0.00 64 SER A C 3
ATOM 3277 O O . SER A 1 64 ? 10.890 -1.700 8.812 1.00 0.00 64 SER A O 3
ATOM 3285 N N . LEU A 1 65 ? 9.488 -3.252 9.560 1.00 0.00 65 LEU A N 3
ATOM 3286 C CA . LEU A 1 65 ? 10.559 -4.106 10.119 1.00 0.00 65 LEU A CA 3
ATOM 3287 C C . LEU A 1 65 ? 11.487 -4.703 9.045 1.00 0.00 65 LEU A C 3
ATOM 3288 O O . LEU A 1 65 ? 12.656 -4.989 9.302 1.00 0.00 65 LEU A O 3
ATOM 3304 N N . ARG A 1 66 ? 10.955 -4.851 7.835 1.00 0.00 66 ARG A N 3
ATOM 3305 C CA . ARG A 1 66 ? 11.696 -5.378 6.671 1.00 0.00 66 ARG A CA 3
ATOM 3306 C C . ARG A 1 66 ? 12.666 -4.323 6.098 1.00 0.00 66 ARG A C 3
ATOM 3307 O O . ARG A 1 66 ? 13.875 -4.497 6.145 1.00 0.00 66 ARG A O 3
ATOM 3328 N N . VAL A 1 67 ? 12.117 -3.217 5.605 1.00 0.00 67 VAL A N 3
ATOM 3329 C CA . VAL A 1 67 ? 12.859 -2.066 5.032 1.00 0.00 67 VAL A CA 3
ATOM 3330 C C . VAL A 1 67 ? 13.250 -1.094 6.171 1.00 0.00 67 VAL A C 3
ATOM 3331 O O . VAL A 1 67 ? 13.177 0.130 6.039 1.00 0.00 67 VAL A O 3
ATOM 3344 N N . LYS A 1 68 ? 13.676 -1.657 7.296 1.00 0.00 68 LYS A N 3
ATOM 3345 C CA . LYS A 1 68 ? 14.160 -0.892 8.468 1.00 0.00 68 LYS A CA 3
ATOM 3346 C C . LYS A 1 68 ? 14.616 -1.863 9.560 1.00 0.00 68 LYS A C 3
ATOM 3347 O O . LYS A 1 68 ? 13.930 -2.169 10.537 1.00 0.00 68 LYS A O 3
ATOM 3366 N N . LYS A 1 69 ? 15.823 -2.363 9.336 1.00 0.00 69 LYS A N 3
ATOM 3367 C CA . LYS A 1 69 ? 16.467 -3.260 10.296 1.00 0.00 69 LYS A CA 3
ATOM 3368 C C . LYS A 1 69 ? 17.205 -2.421 11.344 1.00 0.00 69 LYS A C 3
ATOM 3369 O O . LYS A 1 69 ? 17.666 -1.303 11.081 1.00 0.00 69 LYS A O 3
ATOM 3388 N N . MET A 1 70 ? 17.325 -2.990 12.539 1.00 0.00 70 MET A N 3
ATOM 3389 C CA . MET A 1 70 ? 18.037 -2.338 13.665 1.00 0.00 70 MET A CA 3
ATOM 3390 C C . MET A 1 70 ? 19.530 -2.109 13.377 1.00 0.00 70 MET A C 3
ATOM 3391 O O . MET A 1 70 ? 20.190 -3.094 12.959 1.00 0.00 70 MET A O 3
ATOM 3406 N N . ALA A 1 1 ? -14.004 10.979 -11.250 1.00 0.00 1 ALA A N 4
ATOM 3407 C CA . ALA A 1 1 ? -14.824 11.451 -10.116 1.00 0.00 1 ALA A CA 4
ATOM 3408 C C . ALA A 1 1 ? -14.670 10.569 -8.854 1.00 0.00 1 ALA A C 4
ATOM 3409 O O . ALA A 1 1 ? -15.544 9.819 -8.432 1.00 0.00 1 ALA A O 4
ATOM 3418 N N . SER A 1 2 ? -13.428 10.573 -8.377 1.00 0.00 2 SER A N 4
ATOM 3419 C CA . SER A 1 2 ? -13.031 9.768 -7.211 1.00 0.00 2 SER A CA 4
ATOM 3420 C C . SER A 1 2 ? -12.033 10.547 -6.338 1.00 0.00 2 SER A C 4
ATOM 3421 O O . SER A 1 2 ? -11.903 11.769 -6.478 1.00 0.00 2 SER A O 4
ATOM 3429 N N . ASN A 1 3 ? -11.333 9.840 -5.464 1.00 0.00 3 ASN A N 4
ATOM 3430 C CA . ASN A 1 3 ? -10.298 10.416 -4.597 1.00 0.00 3 ASN A CA 4
ATOM 3431 C C . ASN A 1 3 ? -8.969 10.537 -5.361 1.00 0.00 3 ASN A C 4
ATOM 3432 O O . ASN A 1 3 ? -8.889 10.179 -6.541 1.00 0.00 3 ASN A O 4
ATOM 3443 N N . TYR A 1 4 ? -7.954 11.037 -4.661 1.00 0.00 4 TYR A N 4
ATOM 3444 C CA . TYR A 1 4 ? -6.572 11.158 -5.164 1.00 0.00 4 TYR A CA 4
ATOM 3445 C C . TYR A 1 4 ? -6.150 9.947 -6.010 1.00 0.00 4 TYR A C 4
ATOM 3446 O O . TYR A 1 4 ? -6.001 8.842 -5.502 1.00 0.00 4 TYR A O 4
ATOM 3464 N N . ASP A 1 5 ? -6.007 10.194 -7.308 1.00 0.00 5 ASP A N 4
ATOM 3465 C CA . ASP A 1 5 ? -5.687 9.132 -8.276 1.00 0.00 5 ASP A CA 4
ATOM 3466 C C . ASP A 1 5 ? -4.336 9.428 -8.937 1.00 0.00 5 ASP A C 4
ATOM 3467 O O . ASP A 1 5 ? -4.197 9.447 -10.153 1.00 0.00 5 ASP A O 4
ATOM 3477 N N . CYS A 1 6 ? -3.395 9.761 -8.063 1.00 0.00 6 CYS A N 4
ATOM 3478 C CA . CYS A 1 6 ? -2.037 10.162 -8.439 1.00 0.00 6 CYS A CA 4
ATOM 3479 C C . CYS A 1 6 ? -1.329 9.142 -9.344 1.00 0.00 6 CYS A C 4
ATOM 3480 O O . CYS A 1 6 ? -1.211 9.374 -10.548 1.00 0.00 6 CYS A O 4
ATOM 3487 N N . CYS A 1 7 ? -0.968 7.990 -8.784 1.00 0.00 7 CYS A N 4
ATOM 3488 C CA . CYS A 1 7 ? -0.484 6.837 -9.566 1.00 0.00 7 CYS A CA 4
ATOM 3489 C C . CYS A 1 7 ? -1.579 6.388 -10.556 1.00 0.00 7 CYS A C 4
ATOM 3490 O O . CYS A 1 7 ? -2.669 6.955 -10.549 1.00 0.00 7 CYS A O 4
ATOM 3497 N N . LEU A 1 8 ? -1.372 5.252 -11.235 1.00 0.00 8 LEU A N 4
ATOM 3498 C CA . LEU A 1 8 ? -2.340 4.670 -12.197 1.00 0.00 8 LEU A CA 4
ATOM 3499 C C . LEU A 1 8 ? -3.802 4.786 -11.747 1.00 0.00 8 LEU A C 4
ATOM 3500 O O . LEU A 1 8 ? -4.632 5.365 -12.449 1.00 0.00 8 LEU A O 4
ATOM 3516 N N . SER A 1 9 ? -4.005 4.409 -10.483 1.00 0.00 9 SER A N 4
ATOM 3517 C CA . SER A 1 9 ? -5.283 4.537 -9.756 1.00 0.00 9 SER A CA 4
ATOM 3518 C C . SER A 1 9 ? -5.147 4.100 -8.301 1.00 0.00 9 SER A C 4
ATOM 3519 O O . SER A 1 9 ? -4.399 3.190 -7.956 1.00 0.00 9 SER A O 4
ATOM 3527 N N . TYR A 1 10 ? -5.766 4.899 -7.436 1.00 0.00 10 TYR A N 4
ATOM 3528 C CA . TYR A 1 10 ? -5.856 4.610 -5.991 1.00 0.00 10 TYR A CA 4
ATOM 3529 C C . TYR A 1 10 ? -6.553 3.249 -5.782 1.00 0.00 10 TYR A C 4
ATOM 3530 O O . TYR A 1 10 ? -7.136 2.652 -6.688 1.00 0.00 10 TYR A O 4
ATOM 3548 N N . ILE A 1 11 ? -6.479 2.784 -4.548 1.00 0.00 11 ILE A N 4
ATOM 3549 C CA . ILE A 1 11 ? -7.151 1.562 -4.107 1.00 0.00 11 ILE A CA 4
ATOM 3550 C C . ILE A 1 11 ? -8.653 1.813 -3.981 1.00 0.00 11 ILE A C 4
ATOM 3551 O O . ILE A 1 11 ? -9.202 2.143 -2.925 1.00 0.00 11 ILE A O 4
ATOM 3567 N N . GLN A 1 12 ? -9.312 1.624 -5.109 1.00 0.00 12 GLN A N 4
ATOM 3568 C CA . GLN A 1 12 ? -10.791 1.722 -5.179 1.00 0.00 12 GLN A CA 4
ATOM 3569 C C . GLN A 1 12 ? -11.500 0.749 -4.219 1.00 0.00 12 GLN A C 4
ATOM 3570 O O . GLN A 1 12 ? -12.612 1.022 -3.790 1.00 0.00 12 GLN A O 4
ATOM 3584 N N . THR A 1 13 ? -10.748 -0.270 -3.808 1.00 0.00 13 THR A N 4
ATOM 3585 C CA . THR A 1 13 ? -11.185 -1.307 -2.851 1.00 0.00 13 THR A CA 4
ATOM 3586 C C . THR A 1 13 ? -10.034 -1.857 -1.986 1.00 0.00 13 THR A C 4
ATOM 3587 O O . THR A 1 13 ? -9.205 -2.622 -2.483 1.00 0.00 13 THR A O 4
ATOM 3598 N N . PRO A 1 14 ? -9.987 -1.476 -0.705 1.00 0.00 14 PRO A N 4
ATOM 3599 C CA . PRO A 1 14 ? -8.987 -2.001 0.230 1.00 0.00 14 PRO A CA 4
ATOM 3600 C C . PRO A 1 14 ? -9.172 -3.492 0.521 1.00 0.00 14 PRO A C 4
ATOM 3601 O O . PRO A 1 14 ? -10.303 -3.959 0.679 1.00 0.00 14 PRO A O 4
ATOM 3612 N N . LEU A 1 15 ? -8.063 -4.221 0.541 1.00 0.00 15 LEU A N 4
ATOM 3613 C CA . LEU A 1 15 ? -8.092 -5.683 0.779 1.00 0.00 15 LEU A CA 4
ATOM 3614 C C . LEU A 1 15 ? -7.133 -6.112 1.902 1.00 0.00 15 LEU A C 4
ATOM 3615 O O . LEU A 1 15 ? -6.238 -5.353 2.243 1.00 0.00 15 LEU A O 4
ATOM 3631 N N . PRO A 1 16 ? -7.347 -7.236 2.594 1.00 0.00 16 PRO A N 4
ATOM 3632 C CA . PRO A 1 16 ? -6.459 -7.634 3.700 1.00 0.00 16 PRO A CA 4
ATOM 3633 C C . PRO A 1 16 ? -5.067 -8.000 3.174 1.00 0.00 16 PRO A C 4
ATOM 3634 O O . PRO A 1 16 ? -4.951 -8.509 2.061 1.00 0.00 16 PRO A O 4
ATOM 3645 N N . SER A 1 17 ? -4.053 -7.815 4.012 1.00 0.00 17 SER A N 4
ATOM 3646 C CA . SER A 1 17 ? -2.652 -8.202 3.703 1.00 0.00 17 SER A CA 4
ATOM 3647 C C . SER A 1 17 ? -2.469 -9.670 3.288 1.00 0.00 17 SER A C 4
ATOM 3648 O O . SER A 1 17 ? -1.545 -10.000 2.547 1.00 0.00 17 SER A O 4
ATOM 3656 N N . ARG A 1 18 ? -3.481 -10.486 3.586 1.00 0.00 18 ARG A N 4
ATOM 3657 C CA . ARG A 1 18 ? -3.596 -11.885 3.121 1.00 0.00 18 ARG A CA 4
ATOM 3658 C C . ARG A 1 18 ? -3.614 -11.996 1.587 1.00 0.00 18 ARG A C 4
ATOM 3659 O O . ARG A 1 18 ? -3.275 -13.032 1.018 1.00 0.00 18 ARG A O 4
ATOM 3680 N N . ALA A 1 19 ? -4.018 -10.911 0.935 1.00 0.00 19 ALA A N 4
ATOM 3681 C CA . ALA A 1 19 ? -4.021 -10.817 -0.535 1.00 0.00 19 ALA A CA 4
ATOM 3682 C C . ALA A 1 19 ? -2.820 -10.018 -1.070 1.00 0.00 19 ALA A C 4
ATOM 3683 O O . ALA A 1 19 ? -2.630 -9.970 -2.272 1.00 0.00 19 ALA A O 4
ATOM 3690 N N . ILE A 1 20 ? -1.943 -9.557 -0.184 1.00 0.00 20 ILE A N 4
ATOM 3691 C CA . ILE A 1 20 ? -0.737 -8.793 -0.535 1.00 0.00 20 ILE A CA 4
ATOM 3692 C C . ILE A 1 20 ? 0.472 -9.714 -0.370 1.00 0.00 20 ILE A C 4
ATOM 3693 O O . ILE A 1 20 ? 0.802 -10.180 0.716 1.00 0.00 20 ILE A O 4
ATOM 3709 N N . VAL A 1 21 ? 1.156 -9.869 -1.504 1.00 0.00 21 VAL A N 4
ATOM 3710 C CA . VAL A 1 21 ? 2.384 -10.687 -1.579 1.00 0.00 21 VAL A CA 4
ATOM 3711 C C . VAL A 1 21 ? 3.660 -9.834 -1.553 1.00 0.00 21 VAL A C 4
ATOM 3712 O O . VAL A 1 21 ? 4.590 -10.117 -0.806 1.00 0.00 21 VAL A O 4
ATOM 3725 N N . GLY A 1 22 ? 3.627 -8.745 -2.320 1.00 0.00 22 GLY A N 4
ATOM 3726 C CA . GLY A 1 22 ? 4.742 -7.787 -2.418 1.00 0.00 22 GLY A CA 4
ATOM 3727 C C . GLY A 1 22 ? 4.159 -6.380 -2.498 1.00 0.00 22 GLY A C 4
ATOM 3728 O O . GLY A 1 22 ? 2.989 -6.209 -2.861 1.00 0.00 22 GLY A O 4
ATOM 3732 N N . PHE A 1 23 ? 4.870 -5.450 -1.892 1.00 0.00 23 PHE A N 4
ATOM 3733 C CA . PHE A 1 23 ? 4.482 -4.037 -1.880 1.00 0.00 23 PHE A CA 4
ATOM 3734 C C . PHE A 1 23 ? 5.642 -3.096 -1.592 1.00 0.00 23 PHE A C 4
ATOM 3735 O O . PHE A 1 23 ? 6.698 -3.534 -1.132 1.00 0.00 23 PHE A O 4
ATOM 3752 N N . THR A 1 24 ? 5.372 -1.814 -1.763 1.00 0.00 24 THR A N 4
ATOM 3753 C CA . THR A 1 24 ? 6.384 -0.756 -1.625 1.00 0.00 24 THR A CA 4
ATOM 3754 C C . THR A 1 24 ? 5.726 0.524 -1.081 1.00 0.00 24 THR A C 4
ATOM 3755 O O . THR A 1 24 ? 4.503 0.683 -1.053 1.00 0.00 24 THR A O 4
ATOM 3766 N N . ARG A 1 25 ? 6.599 1.409 -0.626 1.00 0.00 25 ARG A N 4
ATOM 3767 C CA . ARG A 1 25 ? 6.220 2.701 -0.045 1.00 0.00 25 ARG A CA 4
ATOM 3768 C C . ARG A 1 25 ? 6.160 3.785 -1.130 1.00 0.00 25 ARG A C 4
ATOM 3769 O O . ARG A 1 25 ? 6.931 3.758 -2.094 1.00 0.00 25 ARG A O 4
ATOM 3790 N N . GLN A 1 26 ? 5.221 4.714 -0.964 1.00 0.00 26 GLN A N 4
ATOM 3791 C CA . GLN A 1 26 ? 5.091 5.842 -1.891 1.00 0.00 26 GLN A CA 4
ATOM 3792 C C . GLN A 1 26 ? 4.942 7.134 -1.094 1.00 0.00 26 GLN A C 4
ATOM 3793 O O . GLN A 1 26 ? 3.975 7.380 -0.385 1.00 0.00 26 GLN A O 4
ATOM 3807 N N . MET A 1 27 ? 6.016 7.904 -1.224 1.00 0.00 27 MET A N 4
ATOM 3808 C CA . MET A 1 27 ? 6.152 9.232 -0.617 1.00 0.00 27 MET A CA 4
ATOM 3809 C C . MET A 1 27 ? 5.284 10.251 -1.368 1.00 0.00 27 MET A C 4
ATOM 3810 O O . MET A 1 27 ? 4.938 10.084 -2.532 1.00 0.00 27 MET A O 4
ATOM 3824 N N . ALA A 1 28 ? 5.034 11.345 -0.665 1.00 0.00 28 ALA A N 4
ATOM 3825 C CA . ALA A 1 28 ? 4.257 12.499 -1.174 1.00 0.00 28 ALA A CA 4
ATOM 3826 C C . ALA A 1 28 ? 5.202 13.554 -1.752 1.00 0.00 28 ALA A C 4
ATOM 3827 O O . ALA A 1 28 ? 5.910 14.228 -1.012 1.00 0.00 28 ALA A O 4
ATOM 3834 N N . ASP A 1 29 ? 5.352 13.510 -3.081 1.00 0.00 29 ASP A N 4
ATOM 3835 C CA . ASP A 1 29 ? 6.215 14.428 -3.857 1.00 0.00 29 ASP A CA 4
ATOM 3836 C C . ASP A 1 29 ? 6.233 14.109 -5.356 1.00 0.00 29 ASP A C 4
ATOM 3837 O O . ASP A 1 29 ? 6.187 15.030 -6.166 1.00 0.00 29 ASP A O 4
ATOM 3847 N N . GLU A 1 30 ? 6.521 12.842 -5.652 1.00 0.00 30 GLU A N 4
ATOM 3848 C CA . GLU A 1 30 ? 6.645 12.339 -7.034 1.00 0.00 30 GLU A CA 4
ATOM 3849 C C . GLU A 1 30 ? 5.317 12.520 -7.810 1.00 0.00 30 GLU A C 4
ATOM 3850 O O . GLU A 1 30 ? 4.546 13.425 -7.523 1.00 0.00 30 GLU A O 4
ATOM 3862 N N . ALA A 1 31 ? 4.975 11.573 -8.689 1.00 0.00 31 ALA A N 4
ATOM 3863 C CA . ALA A 1 31 ? 3.678 11.534 -9.390 1.00 0.00 31 ALA A CA 4
ATOM 3864 C C . ALA A 1 31 ? 2.479 11.623 -8.423 1.00 0.00 31 ALA A C 4
ATOM 3865 O O . ALA A 1 31 ? 1.403 12.116 -8.773 1.00 0.00 31 ALA A O 4
ATOM 3872 N N . CYS A 1 32 ? 2.736 11.239 -7.178 1.00 0.00 32 CYS A N 4
ATOM 3873 C CA . CYS A 1 32 ? 1.782 11.406 -6.082 1.00 0.00 32 CYS A CA 4
ATOM 3874 C C . CYS A 1 32 ? 2.189 12.563 -5.171 1.00 0.00 32 CYS A C 4
ATOM 3875 O O . CYS A 1 32 ? 3.349 12.661 -4.766 1.00 0.00 32 CYS A O 4
ATOM 3882 N N . ASP A 1 33 ? 1.164 13.301 -4.754 1.00 0.00 33 ASP A N 4
ATOM 3883 C CA . ASP A 1 33 ? 1.315 14.400 -3.782 1.00 0.00 33 ASP A CA 4
ATOM 3884 C C . ASP A 1 33 ? 0.980 13.953 -2.350 1.00 0.00 33 ASP A C 4
ATOM 3885 O O . ASP A 1 33 ? 1.087 14.730 -1.413 1.00 0.00 33 ASP A O 4
ATOM 3895 N N . ILE A 1 34 ? 0.506 12.709 -2.230 1.00 0.00 34 ILE A N 4
ATOM 3896 C CA . ILE A 1 34 ? 0.128 12.119 -0.943 1.00 0.00 34 ILE A CA 4
ATOM 3897 C C . ILE A 1 34 ? 0.900 10.804 -0.781 1.00 0.00 34 ILE A C 4
ATOM 3898 O O . ILE A 1 34 ? 1.451 10.248 -1.743 1.00 0.00 34 ILE A O 4
ATOM 3914 N N . ASN A 1 35 ? 0.813 10.291 0.419 1.00 0.00 35 ASN A N 4
ATOM 3915 C CA . ASN A 1 35 ? 1.408 8.989 0.738 1.00 0.00 35 ASN A CA 4
ATOM 3916 C C . ASN A 1 35 ? 0.468 7.896 0.218 1.00 0.00 35 ASN A C 4
ATOM 3917 O O . ASN A 1 35 ? -0.753 7.989 0.368 1.00 0.00 35 ASN A O 4
ATOM 3928 N N . ALA A 1 36 ? 1.054 6.923 -0.468 1.00 0.00 36 ALA A N 4
ATOM 3929 C CA . ALA A 1 36 ? 0.331 5.720 -0.925 1.00 0.00 36 ALA A CA 4
ATOM 3930 C C . ALA A 1 36 ? 1.197 4.471 -0.796 1.00 0.00 36 ALA A C 4
ATOM 3931 O O . ALA A 1 36 ? 2.373 4.562 -0.487 1.00 0.00 36 ALA A O 4
ATOM 3938 N N . ILE A 1 37 ? 0.524 3.333 -0.708 1.00 0.00 37 ILE A N 4
ATOM 3939 C CA . ILE A 1 37 ? 1.220 2.056 -0.526 1.00 0.00 37 ILE A CA 4
ATOM 3940 C C . ILE A 1 37 ? 0.924 1.177 -1.721 1.00 0.00 37 ILE A C 4
ATOM 3941 O O . ILE A 1 37 ? -0.212 0.753 -1.926 1.00 0.00 37 ILE A O 4
ATOM 3957 N N . ILE A 1 38 ? 1.991 1.096 -2.499 1.00 0.00 38 ILE A N 4
ATOM 3958 C CA . ILE A 1 38 ? 2.020 0.319 -3.744 1.00 0.00 38 ILE A CA 4
ATOM 3959 C C . ILE A 1 38 ? 1.978 -1.171 -3.418 1.00 0.00 38 ILE A C 4
ATOM 3960 O O . ILE A 1 38 ? 3.000 -1.735 -3.062 1.00 0.00 38 ILE A O 4
ATOM 3976 N N . PHE A 1 39 ? 0.785 -1.723 -3.432 1.00 0.00 39 PHE A N 4
ATOM 3977 C CA . PHE A 1 39 ? 0.538 -3.154 -3.198 1.00 0.00 39 PHE A CA 4
ATOM 3978 C C . PHE A 1 39 ? 0.562 -3.955 -4.489 1.00 0.00 39 PHE A C 4
ATOM 3979 O O . PHE A 1 39 ? 0.208 -3.454 -5.546 1.00 0.00 39 PHE A O 4
ATOM 3996 N N . HIS A 1 40 ? 1.025 -5.189 -4.395 1.00 0.00 40 HIS A N 4
ATOM 3997 C CA . HIS A 1 40 ? 1.126 -6.092 -5.549 1.00 0.00 40 HIS A CA 4
ATOM 3998 C C . HIS A 1 40 ? 0.582 -7.437 -5.096 1.00 0.00 40 HIS A C 4
ATOM 3999 O O . HIS A 1 40 ? 1.238 -8.195 -4.375 1.00 0.00 40 HIS A O 4
ATOM 4014 N N . THR A 1 41 ? -0.734 -7.507 -5.224 1.00 0.00 41 THR A N 4
ATOM 4015 C CA . THR A 1 41 ? -1.484 -8.709 -4.851 1.00 0.00 41 THR A CA 4
ATOM 4016 C C . THR A 1 41 ? -1.113 -9.871 -5.794 1.00 0.00 41 THR A C 4
ATOM 4017 O O . THR A 1 41 ? -0.221 -9.758 -6.639 1.00 0.00 41 THR A O 4
ATOM 4028 N N . LYS A 1 42 ? -1.848 -10.973 -5.687 1.00 0.00 42 LYS A N 4
ATOM 4029 C CA . LYS A 1 42 ? -1.659 -12.119 -6.598 1.00 0.00 42 LYS A CA 4
ATOM 4030 C C . LYS A 1 42 ? -2.576 -12.064 -7.842 1.00 0.00 42 LYS A C 4
ATOM 4031 O O . LYS A 1 42 ? -2.363 -12.794 -8.814 1.00 0.00 42 LYS A O 4
ATOM 4050 N N . LYS A 1 43 ? -3.617 -11.233 -7.761 1.00 0.00 43 LYS A N 4
ATOM 4051 C CA . LYS A 1 43 ? -4.604 -11.064 -8.842 1.00 0.00 43 LYS A CA 4
ATOM 4052 C C . LYS A 1 43 ? -5.074 -9.595 -8.970 1.00 0.00 43 LYS A C 4
ATOM 4053 O O . LYS A 1 43 ? -6.256 -9.280 -9.074 1.00 0.00 43 LYS A O 4
ATOM 4072 N N . ARG A 1 44 ? -4.095 -8.693 -8.881 1.00 0.00 44 ARG A N 4
ATOM 4073 C CA . ARG A 1 44 ? -4.338 -7.238 -8.985 1.00 0.00 44 ARG A CA 4
ATOM 4074 C C . ARG A 1 44 ? -2.983 -6.556 -9.062 1.00 0.00 44 ARG A C 4
ATOM 4075 O O . ARG A 1 44 ? -2.071 -6.807 -8.263 1.00 0.00 44 ARG A O 4
ATOM 4096 N N . LYS A 1 45 ? -2.877 -5.744 -10.114 1.00 0.00 45 LYS A N 4
ATOM 4097 C CA . LYS A 1 45 ? -1.667 -4.955 -10.393 1.00 0.00 45 LYS A CA 4
ATOM 4098 C C . LYS A 1 45 ? -1.389 -3.986 -9.231 1.00 0.00 45 LYS A C 4
ATOM 4099 O O . LYS A 1 45 ? -2.095 -3.983 -8.213 1.00 0.00 45 LYS A O 4
ATOM 4118 N N . SER A 1 46 ? -0.335 -3.182 -9.376 1.00 0.00 46 SER A N 4
ATOM 4119 C CA . SER A 1 46 ? 0.053 -2.164 -8.381 1.00 0.00 46 SER A CA 4
ATOM 4120 C C . SER A 1 46 ? -1.140 -1.362 -7.861 1.00 0.00 46 SER A C 4
ATOM 4121 O O . SER A 1 46 ? -1.925 -0.803 -8.608 1.00 0.00 46 SER A O 4
ATOM 4129 N N . VAL A 1 47 ? -1.326 -1.502 -6.561 1.00 0.00 47 VAL A N 4
ATOM 4130 C CA . VAL A 1 47 ? -2.451 -0.877 -5.842 1.00 0.00 47 VAL A CA 4
ATOM 4131 C C . VAL A 1 47 ? -1.892 0.288 -5.029 1.00 0.00 47 VAL A C 4
ATOM 4132 O O . VAL A 1 47 ? -0.997 0.096 -4.233 1.00 0.00 47 VAL A O 4
ATOM 4145 N N . CYS A 1 48 ? -2.523 1.447 -5.151 1.00 0.00 48 CYS A N 4
ATOM 4146 C CA . CYS A 1 48 ? -2.099 2.612 -4.361 1.00 0.00 48 CYS A CA 4
ATOM 4147 C C . CYS A 1 48 ? -3.031 2.858 -3.176 1.00 0.00 48 CYS A C 4
ATOM 4148 O O . CYS A 1 48 ? -4.145 3.362 -3.316 1.00 0.00 48 CYS A O 4
ATOM 4155 N N . ALA A 1 49 ? -2.541 2.503 -2.010 1.00 0.00 49 ALA A N 4
ATOM 4156 C CA . ALA A 1 49 ? -3.352 2.611 -0.798 1.00 0.00 49 ALA A CA 4
ATOM 4157 C C . ALA A 1 49 ? -2.782 3.585 0.218 1.00 0.00 49 ALA A C 4
ATOM 4158 O O . ALA A 1 49 ? -1.702 3.355 0.753 1.00 0.00 49 ALA A O 4
ATOM 4165 N N . ASP A 1 50 ? -3.492 4.660 0.494 1.00 0.00 50 ASP A N 4
ATOM 4166 C CA . ASP A 1 50 ? -2.972 5.686 1.436 1.00 0.00 50 ASP A CA 4
ATOM 4167 C C . ASP A 1 50 ? -2.646 5.054 2.818 1.00 0.00 50 ASP A C 4
ATOM 4168 O O . ASP A 1 50 ? -3.518 4.377 3.359 1.00 0.00 50 ASP A O 4
ATOM 4178 N N . PRO A 1 51 ? -1.413 5.225 3.330 1.00 0.00 51 PRO A N 4
ATOM 4179 C CA . PRO A 1 51 ? -0.947 4.739 4.641 1.00 0.00 51 PRO A CA 4
ATOM 4180 C C . PRO A 1 51 ? -1.555 5.495 5.825 1.00 0.00 51 PRO A C 4
ATOM 4181 O O . PRO A 1 51 ? -0.879 5.992 6.720 1.00 0.00 51 PRO A O 4
ATOM 4192 N N . LYS A 1 52 ? -2.867 5.521 5.771 1.00 0.00 52 LYS A N 4
ATOM 4193 C CA . LYS A 1 52 ? -3.727 6.103 6.828 1.00 0.00 52 LYS A CA 4
ATOM 4194 C C . LYS A 1 52 ? -4.797 5.122 7.322 1.00 0.00 52 LYS A C 4
ATOM 4195 O O . LYS A 1 52 ? -5.660 5.461 8.125 1.00 0.00 52 LYS A O 4
ATOM 4214 N N . GLN A 1 53 ? -4.767 3.923 6.747 1.00 0.00 53 GLN A N 4
ATOM 4215 C CA . GLN A 1 53 ? -5.752 2.867 7.064 1.00 0.00 53 GLN A CA 4
ATOM 4216 C C . GLN A 1 53 ? -5.086 1.870 8.022 1.00 0.00 53 GLN A C 4
ATOM 4217 O O . GLN A 1 53 ? -3.874 1.883 8.153 1.00 0.00 53 GLN A O 4
ATOM 4231 N N . ASN A 1 54 ? -5.870 0.892 8.446 1.00 0.00 54 ASN A N 4
ATOM 4232 C CA . ASN A 1 54 ? -5.386 -0.204 9.318 1.00 0.00 54 ASN A CA 4
ATOM 4233 C C . ASN A 1 54 ? -4.714 -1.328 8.539 1.00 0.00 54 ASN A C 4
ATOM 4234 O O . ASN A 1 54 ? -3.589 -1.678 8.852 1.00 0.00 54 ASN A O 4
ATOM 4245 N N . TRP A 1 55 ? -5.278 -1.663 7.377 1.00 0.00 55 TRP A N 4
ATOM 4246 C CA . TRP A 1 55 ? -4.741 -2.727 6.496 1.00 0.00 55 TRP A CA 4
ATOM 4247 C C . TRP A 1 55 ? -3.458 -2.251 5.798 1.00 0.00 55 TRP A C 4
ATOM 4248 O O . TRP A 1 55 ? -2.437 -2.930 5.811 1.00 0.00 55 TRP A O 4
ATOM 4269 N N . VAL A 1 56 ? -3.515 -1.003 5.355 1.00 0.00 56 VAL A N 4
ATOM 4270 C CA . VAL A 1 56 ? -2.391 -0.309 4.709 1.00 0.00 56 VAL A CA 4
ATOM 4271 C C . VAL A 1 56 ? -1.245 -0.170 5.702 1.00 0.00 56 VAL A C 4
ATOM 4272 O O . VAL A 1 56 ? -0.180 -0.737 5.456 1.00 0.00 56 VAL A O 4
ATOM 4285 N N . LYS A 1 57 ? -1.523 0.446 6.852 1.00 0.00 57 LYS A N 4
ATOM 4286 C CA . LYS A 1 57 ? -0.507 0.600 7.912 1.00 0.00 57 LYS A CA 4
ATOM 4287 C C . LYS A 1 57 ? 0.011 -0.762 8.369 1.00 0.00 57 LYS A C 4
ATOM 4288 O O . LYS A 1 57 ? 1.216 -0.885 8.518 1.00 0.00 57 LYS A O 4
ATOM 4307 N N . ARG A 1 58 ? -0.856 -1.762 8.521 1.00 0.00 58 ARG A N 4
ATOM 4308 C CA . ARG A 1 58 ? -0.481 -3.125 8.944 1.00 0.00 58 ARG A CA 4
ATOM 4309 C C . ARG A 1 58 ? 0.512 -3.779 7.984 1.00 0.00 58 ARG A C 4
ATOM 4310 O O . ARG A 1 58 ? 1.562 -4.267 8.393 1.00 0.00 58 ARG A O 4
ATOM 4331 N N . ALA A 1 59 ? 0.223 -3.631 6.705 1.00 0.00 59 ALA A N 4
ATOM 4332 C CA . ALA A 1 59 ? 1.123 -4.137 5.665 1.00 0.00 59 ALA A CA 4
ATOM 4333 C C . ALA A 1 59 ? 2.444 -3.354 5.651 1.00 0.00 59 ALA A C 4
ATOM 4334 O O . ALA A 1 59 ? 3.493 -3.944 5.883 1.00 0.00 59 ALA A O 4
ATOM 4341 N N . VAL A 1 60 ? 2.331 -2.024 5.753 1.00 0.00 60 VAL A N 4
ATOM 4342 C CA . VAL A 1 60 ? 3.503 -1.126 5.895 1.00 0.00 60 VAL A CA 4
ATOM 4343 C C . VAL A 1 60 ? 4.271 -1.412 7.188 1.00 0.00 60 VAL A C 4
ATOM 4344 O O . VAL A 1 60 ? 5.470 -1.229 7.229 1.00 0.00 60 VAL A O 4
ATOM 4357 N N . ASN A 1 61 ? 3.584 -1.881 8.224 1.00 0.00 61 ASN A N 4
ATOM 4358 C CA . ASN A 1 61 ? 4.153 -2.210 9.540 1.00 0.00 61 ASN A CA 4
ATOM 4359 C C . ASN A 1 61 ? 5.158 -3.363 9.435 1.00 0.00 61 ASN A C 4
ATOM 4360 O O . ASN A 1 61 ? 6.325 -3.208 9.779 1.00 0.00 61 ASN A O 4
ATOM 4371 N N . LEU A 1 62 ? 4.697 -4.459 8.840 1.00 0.00 62 LEU A N 4
ATOM 4372 C CA . LEU A 1 62 ? 5.544 -5.623 8.560 1.00 0.00 62 LEU A CA 4
ATOM 4373 C C . LEU A 1 62 ? 6.726 -5.258 7.634 1.00 0.00 62 LEU A C 4
ATOM 4374 O O . LEU A 1 62 ? 7.866 -5.604 7.937 1.00 0.00 62 LEU A O 4
ATOM 4390 N N . LEU A 1 63 ? 6.472 -4.313 6.735 1.00 0.00 63 LEU A N 4
ATOM 4391 C CA . LEU A 1 63 ? 7.506 -3.659 5.897 1.00 0.00 63 LEU A CA 4
ATOM 4392 C C . LEU A 1 63 ? 8.419 -2.731 6.703 1.00 0.00 63 LEU A C 4
ATOM 4393 O O . LEU A 1 63 ? 9.591 -2.603 6.386 1.00 0.00 63 LEU A O 4
ATOM 4409 N N . SER A 1 64 ? 7.889 -2.077 7.717 1.00 0.00 64 SER A N 4
ATOM 4410 C CA . SER A 1 64 ? 8.629 -1.112 8.556 1.00 0.00 64 SER A CA 4
ATOM 4411 C C . SER A 1 64 ? 9.763 -1.829 9.284 1.00 0.00 64 SER A C 4
ATOM 4412 O O . SER A 1 64 ? 10.864 -1.312 9.337 1.00 0.00 64 SER A O 4
ATOM 4420 N N . LEU A 1 65 ? 9.539 -3.094 9.641 1.00 0.00 65 LEU A N 4
ATOM 4421 C CA . LEU A 1 65 ? 10.587 -3.947 10.218 1.00 0.00 65 LEU A CA 4
ATOM 4422 C C . LEU A 1 65 ? 11.382 -4.732 9.145 1.00 0.00 65 LEU A C 4
ATOM 4423 O O . LEU A 1 65 ? 12.497 -5.187 9.389 1.00 0.00 65 LEU A O 4
ATOM 4439 N N . ARG A 1 66 ? 10.796 -4.863 7.955 1.00 0.00 66 ARG A N 4
ATOM 4440 C CA . ARG A 1 66 ? 11.399 -5.564 6.803 1.00 0.00 66 ARG A CA 4
ATOM 4441 C C . ARG A 1 66 ? 12.361 -4.660 6.007 1.00 0.00 66 ARG A C 4
ATOM 4442 O O . ARG A 1 66 ? 13.530 -5.008 5.844 1.00 0.00 66 ARG A O 4
ATOM 4463 N N . VAL A 1 67 ? 11.887 -3.489 5.595 1.00 0.00 67 VAL A N 4
ATOM 4464 C CA . VAL A 1 67 ? 12.662 -2.454 4.885 1.00 0.00 67 VAL A CA 4
ATOM 4465 C C . VAL A 1 67 ? 13.385 -1.510 5.871 1.00 0.00 67 VAL A C 4
ATOM 4466 O O . VAL A 1 67 ? 13.709 -0.363 5.552 1.00 0.00 67 VAL A O 4
ATOM 4479 N N . LYS A 1 68 ? 13.687 -2.039 7.048 1.00 0.00 68 LYS A N 4
ATOM 4480 C CA . LYS A 1 68 ? 14.420 -1.294 8.088 1.00 0.00 68 LYS A CA 4
ATOM 4481 C C . LYS A 1 68 ? 15.028 -2.309 9.058 1.00 0.00 68 LYS A C 4
ATOM 4482 O O . LYS A 1 68 ? 14.399 -2.793 10.008 1.00 0.00 68 LYS A O 4
ATOM 4501 N N . LYS A 1 69 ? 16.207 -2.748 8.642 1.00 0.00 69 LYS A N 4
ATOM 4502 C CA . LYS A 1 69 ? 17.043 -3.651 9.454 1.00 0.00 69 LYS A CA 4
ATOM 4503 C C . LYS A 1 69 ? 17.219 -3.126 10.893 1.00 0.00 69 LYS A C 4
ATOM 4504 O O . LYS A 1 69 ? 16.941 -1.958 11.192 1.00 0.00 69 LYS A O 4
ATOM 4523 N N . MET A 1 70 ? 17.704 -3.996 11.762 1.00 0.00 70 MET A N 4
ATOM 4524 C CA . MET A 1 70 ? 17.896 -3.671 13.182 1.00 0.00 70 MET A CA 4
ATOM 4525 C C . MET A 1 70 ? 19.382 -3.512 13.537 1.00 0.00 70 MET A C 4
ATOM 4526 O O . MET A 1 70 ? 19.782 -2.359 13.811 1.00 0.00 70 MET A O 4
ATOM 4541 N N . ALA A 1 1 ? -5.409 21.474 -8.391 1.00 0.00 1 ALA A N 5
ATOM 4542 C CA . ALA A 1 1 ? -5.493 21.442 -6.917 1.00 0.00 1 ALA A CA 5
ATOM 4543 C C . ALA A 1 1 ? -6.779 20.762 -6.414 1.00 0.00 1 ALA A C 5
ATOM 4544 O O . ALA A 1 1 ? -7.877 21.315 -6.495 1.00 0.00 1 ALA A O 5
ATOM 4553 N N . SER A 1 2 ? -6.600 19.493 -6.019 1.00 0.00 2 SER A N 5
ATOM 4554 C CA . SER A 1 2 ? -7.662 18.559 -5.592 1.00 0.00 2 SER A CA 5
ATOM 4555 C C . SER A 1 2 ? -7.094 17.150 -5.408 1.00 0.00 2 SER A C 5
ATOM 4556 O O . SER A 1 2 ? -5.903 16.923 -5.635 1.00 0.00 2 SER A O 5
ATOM 4564 N N . ASN A 1 3 ? -7.934 16.247 -4.893 1.00 0.00 3 ASN A N 5
ATOM 4565 C CA . ASN A 1 3 ? -7.622 14.814 -4.759 1.00 0.00 3 ASN A CA 5
ATOM 4566 C C . ASN A 1 3 ? -6.855 14.267 -5.956 1.00 0.00 3 ASN A C 5
ATOM 4567 O O . ASN A 1 3 ? -7.197 14.490 -7.124 1.00 0.00 3 ASN A O 5
ATOM 4578 N N . TYR A 1 4 ? -5.744 13.638 -5.620 1.00 0.00 4 TYR A N 5
ATOM 4579 C CA . TYR A 1 4 ? -4.850 13.015 -6.610 1.00 0.00 4 TYR A CA 5
ATOM 4580 C C . TYR A 1 4 ? -5.253 11.572 -6.885 1.00 0.00 4 TYR A C 5
ATOM 4581 O O . TYR A 1 4 ? -6.183 11.034 -6.276 1.00 0.00 4 TYR A O 5
ATOM 4599 N N . ASP A 1 5 ? -4.514 10.965 -7.812 1.00 0.00 5 ASP A N 5
ATOM 4600 C CA . ASP A 1 5 ? -4.720 9.562 -8.199 1.00 0.00 5 ASP A CA 5
ATOM 4601 C C . ASP A 1 5 ? -3.497 9.063 -8.982 1.00 0.00 5 ASP A C 5
ATOM 4602 O O . ASP A 1 5 ? -3.558 8.783 -10.176 1.00 0.00 5 ASP A O 5
ATOM 4612 N N . CYS A 1 6 ? -2.349 9.121 -8.300 1.00 0.00 6 CYS A N 5
ATOM 4613 C CA . CYS A 1 6 ? -1.053 8.724 -8.876 1.00 0.00 6 CYS A CA 5
ATOM 4614 C C . CYS A 1 6 ? -1.076 7.386 -9.623 1.00 0.00 6 CYS A C 5
ATOM 4615 O O . CYS A 1 6 ? -1.071 7.372 -10.852 1.00 0.00 6 CYS A O 5
ATOM 4622 N N . CYS A 1 7 ? -1.125 6.274 -8.879 1.00 0.00 7 CYS A N 5
ATOM 4623 C CA . CYS A 1 7 ? -1.409 4.945 -9.466 1.00 0.00 7 CYS A CA 5
ATOM 4624 C C . CYS A 1 7 ? -2.729 5.006 -10.244 1.00 0.00 7 CYS A C 5
ATOM 4625 O O . CYS A 1 7 ? -3.521 5.904 -9.985 1.00 0.00 7 CYS A O 5
ATOM 4632 N N . LEU A 1 8 ? -2.977 3.965 -11.039 1.00 0.00 8 LEU A N 5
ATOM 4633 C CA . LEU A 1 8 ? -4.200 3.837 -11.875 1.00 0.00 8 LEU A CA 5
ATOM 4634 C C . LEU A 1 8 ? -5.443 4.470 -11.248 1.00 0.00 8 LEU A C 5
ATOM 4635 O O . LEU A 1 8 ? -5.961 5.475 -11.746 1.00 0.00 8 LEU A O 5
ATOM 4651 N N . SER A 1 9 ? -5.729 4.017 -10.025 1.00 0.00 9 SER A N 5
ATOM 4652 C CA . SER A 1 9 ? -6.782 4.542 -9.156 1.00 0.00 9 SER A CA 5
ATOM 4653 C C . SER A 1 9 ? -6.626 3.966 -7.748 1.00 0.00 9 SER A C 5
ATOM 4654 O O . SER A 1 9 ? -6.079 2.875 -7.585 1.00 0.00 9 SER A O 5
ATOM 4662 N N . TYR A 1 10 ? -6.920 4.813 -6.767 1.00 0.00 10 TYR A N 5
ATOM 4663 C CA . TYR A 1 10 ? -6.966 4.435 -5.328 1.00 0.00 10 TYR A CA 5
ATOM 4664 C C . TYR A 1 10 ? -7.559 3.037 -5.189 1.00 0.00 10 TYR A C 5
ATOM 4665 O O . TYR A 1 10 ? -8.360 2.621 -6.022 1.00 0.00 10 TYR A O 5
ATOM 4683 N N . ILE A 1 11 ? -7.115 2.313 -4.160 1.00 0.00 11 ILE A N 5
ATOM 4684 C CA . ILE A 1 11 ? -7.652 0.976 -3.842 1.00 0.00 11 ILE A CA 5
ATOM 4685 C C . ILE A 1 11 ? -9.176 1.015 -3.605 1.00 0.00 11 ILE A C 5
ATOM 4686 O O . ILE A 1 11 ? -9.686 1.172 -2.492 1.00 0.00 11 ILE A O 5
ATOM 4702 N N . GLN A 1 12 ? -9.887 0.892 -4.716 1.00 0.00 12 GLN A N 5
ATOM 4703 C CA . GLN A 1 12 ? -11.367 0.898 -4.706 1.00 0.00 12 GLN A CA 5
ATOM 4704 C C . GLN A 1 12 ? -11.939 -0.253 -3.868 1.00 0.00 12 GLN A C 5
ATOM 4705 O O . GLN A 1 12 ? -13.077 -0.196 -3.419 1.00 0.00 12 GLN A O 5
ATOM 4719 N N . THR A 1 13 ? -11.093 -1.265 -3.667 1.00 0.00 13 THR A N 5
ATOM 4720 C CA . THR A 1 13 ? -11.380 -2.474 -2.885 1.00 0.00 13 THR A CA 5
ATOM 4721 C C . THR A 1 13 ? -10.192 -2.902 -2.020 1.00 0.00 13 THR A C 5
ATOM 4722 O O . THR A 1 13 ? -9.248 -3.527 -2.517 1.00 0.00 13 THR A O 5
ATOM 4733 N N . PRO A 1 14 ? -10.187 -2.495 -0.747 1.00 0.00 14 PRO A N 5
ATOM 4734 C CA . PRO A 1 14 ? -9.148 -2.885 0.220 1.00 0.00 14 PRO A CA 5
ATOM 4735 C C . PRO A 1 14 ? -9.197 -4.374 0.556 1.00 0.00 14 PRO A C 5
ATOM 4736 O O . PRO A 1 14 ? -10.122 -4.839 1.219 1.00 0.00 14 PRO A O 5
ATOM 4747 N N . LEU A 1 15 ? -8.220 -5.119 0.046 1.00 0.00 15 LEU A N 5
ATOM 4748 C CA . LEU A 1 15 ? -8.171 -6.583 0.232 1.00 0.00 15 LEU A CA 5
ATOM 4749 C C . LEU A 1 15 ? -7.201 -7.009 1.355 1.00 0.00 15 LEU A C 5
ATOM 4750 O O . LEU A 1 15 ? -6.260 -6.279 1.628 1.00 0.00 15 LEU A O 5
ATOM 4766 N N . PRO A 1 16 ? -7.419 -8.113 2.080 1.00 0.00 16 PRO A N 5
ATOM 4767 C CA . PRO A 1 16 ? -6.546 -8.469 3.222 1.00 0.00 16 PRO A CA 5
ATOM 4768 C C . PRO A 1 16 ? -5.118 -8.771 2.755 1.00 0.00 16 PRO A C 5
ATOM 4769 O O . PRO A 1 16 ? -4.931 -9.316 1.672 1.00 0.00 16 PRO A O 5
ATOM 4780 N N . SER A 1 17 ? -4.142 -8.489 3.627 1.00 0.00 17 SER A N 5
ATOM 4781 C CA . SER A 1 17 ? -2.711 -8.781 3.360 1.00 0.00 17 SER A CA 5
ATOM 4782 C C . SER A 1 17 ? -2.405 -10.238 2.994 1.00 0.00 17 SER A C 5
ATOM 4783 O O . SER A 1 17 ? -1.459 -10.520 2.269 1.00 0.00 17 SER A O 5
ATOM 4791 N N . ARG A 1 18 ? -3.360 -11.116 3.316 1.00 0.00 18 ARG A N 5
ATOM 4792 C CA . ARG A 1 18 ? -3.408 -12.525 2.884 1.00 0.00 18 ARG A CA 5
ATOM 4793 C C . ARG A 1 18 ? -3.406 -12.734 1.356 1.00 0.00 18 ARG A C 5
ATOM 4794 O O . ARG A 1 18 ? -3.106 -13.823 0.867 1.00 0.00 18 ARG A O 5
ATOM 4815 N N . ALA A 1 19 ? -3.776 -11.675 0.633 1.00 0.00 19 ALA A N 5
ATOM 4816 C CA . ALA A 1 19 ? -3.754 -11.624 -0.845 1.00 0.00 19 ALA A CA 5
ATOM 4817 C C . ALA A 1 19 ? -2.623 -10.737 -1.402 1.00 0.00 19 ALA A C 5
ATOM 4818 O O . ALA A 1 19 ? -2.404 -10.702 -2.609 1.00 0.00 19 ALA A O 5
ATOM 4825 N N . ILE A 1 20 ? -1.859 -10.106 -0.506 1.00 0.00 20 ILE A N 5
ATOM 4826 C CA . ILE A 1 20 ? -0.729 -9.230 -0.838 1.00 0.00 20 ILE A CA 5
ATOM 4827 C C . ILE A 1 20 ? 0.551 -10.054 -0.739 1.00 0.00 20 ILE A C 5
ATOM 4828 O O . ILE A 1 20 ? 0.985 -10.458 0.347 1.00 0.00 20 ILE A O 5
ATOM 4844 N N . VAL A 1 21 ? 1.131 -10.271 -1.913 1.00 0.00 21 VAL A N 5
ATOM 4845 C CA . VAL A 1 21 ? 2.403 -10.998 -2.046 1.00 0.00 21 VAL A CA 5
ATOM 4846 C C . VAL A 1 21 ? 3.623 -10.072 -1.913 1.00 0.00 21 VAL A C 5
ATOM 4847 O O . VAL A 1 21 ? 4.568 -10.362 -1.176 1.00 0.00 21 VAL A O 5
ATOM 4860 N N . GLY A 1 22 ? 3.533 -8.926 -2.576 1.00 0.00 22 GLY A N 5
ATOM 4861 C CA . GLY A 1 22 ? 4.547 -7.861 -2.567 1.00 0.00 22 GLY A CA 5
ATOM 4862 C C . GLY A 1 22 ? 3.854 -6.507 -2.434 1.00 0.00 22 GLY A C 5
ATOM 4863 O O . GLY A 1 22 ? 2.625 -6.420 -2.456 1.00 0.00 22 GLY A O 5
ATOM 4867 N N . PHE A 1 23 ? 4.686 -5.506 -2.137 1.00 0.00 23 PHE A N 5
ATOM 4868 C CA . PHE A 1 23 ? 4.274 -4.098 -1.977 1.00 0.00 23 PHE A CA 5
ATOM 4869 C C . PHE A 1 23 ? 5.449 -3.175 -1.658 1.00 0.00 23 PHE A C 5
ATOM 4870 O O . PHE A 1 23 ? 6.501 -3.629 -1.193 1.00 0.00 23 PHE A O 5
ATOM 4887 N N . THR A 1 24 ? 5.175 -1.892 -1.808 1.00 0.00 24 THR A N 5
ATOM 4888 C CA . THR A 1 24 ? 6.171 -0.827 -1.588 1.00 0.00 24 THR A CA 5
ATOM 4889 C C . THR A 1 24 ? 5.472 0.416 -1.020 1.00 0.00 24 THR A C 5
ATOM 4890 O O . THR A 1 24 ? 4.245 0.540 -1.033 1.00 0.00 24 THR A O 5
ATOM 4901 N N . ARG A 1 25 ? 6.281 1.326 -0.490 1.00 0.00 25 ARG A N 5
ATOM 4902 C CA . ARG A 1 25 ? 5.792 2.583 0.091 1.00 0.00 25 ARG A CA 5
ATOM 4903 C C . ARG A 1 25 ? 5.767 3.688 -0.968 1.00 0.00 25 ARG A C 5
ATOM 4904 O O . ARG A 1 25 ? 6.690 3.801 -1.783 1.00 0.00 25 ARG A O 5
ATOM 4925 N N . GLN A 1 26 ? 4.698 4.482 -0.931 1.00 0.00 26 GLN A N 5
ATOM 4926 C CA . GLN A 1 26 ? 4.544 5.602 -1.880 1.00 0.00 26 GLN A CA 5
ATOM 4927 C C . GLN A 1 26 ? 4.189 6.858 -1.096 1.00 0.00 26 GLN A C 5
ATOM 4928 O O . GLN A 1 26 ? 3.056 7.068 -0.672 1.00 0.00 26 GLN A O 5
ATOM 4942 N N . MET A 1 27 ? 5.219 7.668 -0.925 1.00 0.00 27 MET A N 5
ATOM 4943 C CA . MET A 1 27 ? 5.139 8.968 -0.255 1.00 0.00 27 MET A CA 5
ATOM 4944 C C . MET A 1 27 ? 4.417 10.006 -1.126 1.00 0.00 27 MET A C 5
ATOM 4945 O O . MET A 1 27 ? 4.331 9.874 -2.348 1.00 0.00 27 MET A O 5
ATOM 4959 N N . ALA A 1 28 ? 4.006 11.085 -0.474 1.00 0.00 28 ALA A N 5
ATOM 4960 C CA . ALA A 1 28 ? 3.318 12.226 -1.106 1.00 0.00 28 ALA A CA 5
ATOM 4961 C C . ALA A 1 28 ? 4.327 13.341 -1.400 1.00 0.00 28 ALA A C 5
ATOM 4962 O O . ALA A 1 28 ? 4.824 13.971 -0.463 1.00 0.00 28 ALA A O 5
ATOM 4969 N N . ASP A 1 29 ? 4.750 13.427 -2.663 1.00 0.00 29 ASP A N 5
ATOM 4970 C CA . ASP A 1 29 ? 5.750 14.409 -3.164 1.00 0.00 29 ASP A CA 5
ATOM 4971 C C . ASP A 1 29 ? 6.129 14.168 -4.633 1.00 0.00 29 ASP A C 5
ATOM 4972 O O . ASP A 1 29 ? 6.166 15.116 -5.421 1.00 0.00 29 ASP A O 5
ATOM 4982 N N . GLU A 1 30 ? 6.569 12.941 -4.903 1.00 0.00 30 GLU A N 5
ATOM 4983 C CA . GLU A 1 30 ? 7.038 12.509 -6.241 1.00 0.00 30 GLU A CA 5
ATOM 4984 C C . GLU A 1 30 ? 5.891 12.574 -7.282 1.00 0.00 30 GLU A C 5
ATOM 4985 O O . GLU A 1 30 ? 4.998 13.403 -7.175 1.00 0.00 30 GLU A O 5
ATOM 4997 N N . ALA A 1 31 ? 5.847 11.615 -8.210 1.00 0.00 31 ALA A N 5
ATOM 4998 C CA . ALA A 1 31 ? 4.729 11.457 -9.175 1.00 0.00 31 ALA A CA 5
ATOM 4999 C C . ALA A 1 31 ? 3.353 11.391 -8.481 1.00 0.00 31 ALA A C 5
ATOM 5000 O O . ALA A 1 31 ? 2.329 11.763 -9.050 1.00 0.00 31 ALA A O 5
ATOM 5007 N N . CYS A 1 32 ? 3.378 10.983 -7.209 1.00 0.00 32 CYS A N 5
ATOM 5008 C CA . CYS A 1 32 ? 2.198 10.998 -6.339 1.00 0.00 32 CYS A CA 5
ATOM 5009 C C . CYS A 1 32 ? 2.249 12.212 -5.416 1.00 0.00 32 CYS A C 5
ATOM 5010 O O . CYS A 1 32 ? 3.289 12.537 -4.845 1.00 0.00 32 CYS A O 5
ATOM 5017 N N . ASP A 1 33 ? 1.069 12.767 -5.179 1.00 0.00 33 ASP A N 5
ATOM 5018 C CA . ASP A 1 33 ? 0.887 13.876 -4.230 1.00 0.00 33 ASP A CA 5
ATOM 5019 C C . ASP A 1 33 ? 0.236 13.425 -2.921 1.00 0.00 33 ASP A C 5
ATOM 5020 O O . ASP A 1 33 ? 0.048 14.228 -2.016 1.00 0.00 33 ASP A O 5
ATOM 5030 N N . ILE A 1 34 ? -0.172 12.168 -2.881 1.00 0.00 34 ILE A N 5
ATOM 5031 C CA . ILE A 1 34 ? -0.792 11.556 -1.692 1.00 0.00 34 ILE A CA 5
ATOM 5032 C C . ILE A 1 34 ? -0.005 10.291 -1.337 1.00 0.00 34 ILE A C 5
ATOM 5033 O O . ILE A 1 34 ? 0.696 9.701 -2.162 1.00 0.00 34 ILE A O 5
ATOM 5049 N N . ASN A 1 35 ? -0.039 9.955 -0.064 1.00 0.00 35 ASN A N 5
ATOM 5050 C CA . ASN A 1 35 ? 0.654 8.750 0.391 1.00 0.00 35 ASN A CA 5
ATOM 5051 C C . ASN A 1 35 ? -0.222 7.528 0.091 1.00 0.00 35 ASN A C 5
ATOM 5052 O O . ASN A 1 35 ? -1.438 7.574 0.284 1.00 0.00 35 ASN A O 5
ATOM 5063 N N . ALA A 1 36 ? 0.378 6.516 -0.505 1.00 0.00 36 ALA A N 5
ATOM 5064 C CA . ALA A 1 36 ? -0.313 5.256 -0.832 1.00 0.00 36 ALA A CA 5
ATOM 5065 C C . ALA A 1 36 ? 0.623 4.044 -0.759 1.00 0.00 36 ALA A C 5
ATOM 5066 O O . ALA A 1 36 ? 1.832 4.198 -0.631 1.00 0.00 36 ALA A O 5
ATOM 5073 N N . ILE A 1 37 ? 0.035 2.885 -0.552 1.00 0.00 37 ILE A N 5
ATOM 5074 C CA . ILE A 1 37 ? 0.844 1.659 -0.421 1.00 0.00 37 ILE A CA 5
ATOM 5075 C C . ILE A 1 37 ? 0.702 0.890 -1.715 1.00 0.00 37 ILE A C 5
ATOM 5076 O O . ILE A 1 37 ? -0.402 0.456 -2.032 1.00 0.00 37 ILE A O 5
ATOM 5092 N N . ILE A 1 38 ? 1.799 0.984 -2.466 1.00 0.00 38 ILE A N 5
ATOM 5093 C CA . ILE A 1 38 ? 1.990 0.339 -3.769 1.00 0.00 38 ILE A CA 5
ATOM 5094 C C . ILE A 1 38 ? 1.987 -1.191 -3.568 1.00 0.00 38 ILE A C 5
ATOM 5095 O O . ILE A 1 38 ? 3.027 -1.838 -3.539 1.00 0.00 38 ILE A O 5
ATOM 5111 N N . PHE A 1 39 ? 0.800 -1.715 -3.316 1.00 0.00 39 PHE A N 5
ATOM 5112 C CA . PHE A 1 39 ? 0.544 -3.169 -3.194 1.00 0.00 39 PHE A CA 5
ATOM 5113 C C . PHE A 1 39 ? 0.746 -3.883 -4.517 1.00 0.00 39 PHE A C 5
ATOM 5114 O O . PHE A 1 39 ? 0.535 -3.318 -5.580 1.00 0.00 39 PHE A O 5
ATOM 5131 N N . HIS A 1 40 ? 1.159 -5.134 -4.401 1.00 0.00 40 HIS A N 5
ATOM 5132 C CA . HIS A 1 40 ? 1.410 -6.010 -5.559 1.00 0.00 40 HIS A CA 5
ATOM 5133 C C . HIS A 1 40 ? 0.831 -7.384 -5.232 1.00 0.00 40 HIS A C 5
ATOM 5134 O O . HIS A 1 40 ? 1.523 -8.295 -4.802 1.00 0.00 40 HIS A O 5
ATOM 5149 N N . THR A 1 41 ? -0.484 -7.373 -5.125 1.00 0.00 41 THR A N 5
ATOM 5150 C CA . THR A 1 41 ? -1.264 -8.600 -4.829 1.00 0.00 41 THR A CA 5
ATOM 5151 C C . THR A 1 41 ? -1.074 -9.621 -5.958 1.00 0.00 41 THR A C 5
ATOM 5152 O O . THR A 1 41 ? -0.382 -9.370 -6.944 1.00 0.00 41 THR A O 5
ATOM 5163 N N . LYS A 1 42 ? -1.675 -10.798 -5.789 1.00 0.00 42 LYS A N 5
ATOM 5164 C CA . LYS A 1 42 ? -1.588 -11.853 -6.823 1.00 0.00 42 LYS A CA 5
ATOM 5165 C C . LYS A 1 42 ? -2.874 -11.931 -7.683 1.00 0.00 42 LYS A C 5
ATOM 5166 O O . LYS A 1 42 ? -2.961 -12.715 -8.635 1.00 0.00 42 LYS A O 5
ATOM 5185 N N . LYS A 1 43 ? -3.800 -11.011 -7.422 1.00 0.00 43 LYS A N 5
ATOM 5186 C CA . LYS A 1 43 ? -5.072 -10.918 -8.174 1.00 0.00 43 LYS A CA 5
ATOM 5187 C C . LYS A 1 43 ? -5.455 -9.469 -8.512 1.00 0.00 43 LYS A C 5
ATOM 5188 O O . LYS A 1 43 ? -6.612 -9.147 -8.801 1.00 0.00 43 LYS A O 5
ATOM 5207 N N . ARG A 1 44 ? -4.451 -8.600 -8.513 1.00 0.00 44 ARG A N 5
ATOM 5208 C CA . ARG A 1 44 ? -4.587 -7.172 -8.829 1.00 0.00 44 ARG A CA 5
ATOM 5209 C C . ARG A 1 44 ? -3.184 -6.593 -8.996 1.00 0.00 44 ARG A C 5
ATOM 5210 O O . ARG A 1 44 ? -2.280 -6.835 -8.191 1.00 0.00 44 ARG A O 5
ATOM 5231 N N . LYS A 1 45 ? -3.017 -5.897 -10.118 1.00 0.00 45 LYS A N 5
ATOM 5232 C CA . LYS A 1 45 ? -1.758 -5.179 -10.393 1.00 0.00 45 LYS A CA 5
ATOM 5233 C C . LYS A 1 45 ? -1.478 -4.136 -9.292 1.00 0.00 45 LYS A C 5
ATOM 5234 O O . LYS A 1 45 ? -2.220 -4.042 -8.313 1.00 0.00 45 LYS A O 5
ATOM 5253 N N . SER A 1 46 ? -0.403 -3.377 -9.456 1.00 0.00 46 SER A N 5
ATOM 5254 C CA . SER A 1 46 ? 0.003 -2.305 -8.517 1.00 0.00 46 SER A CA 5
ATOM 5255 C C . SER A 1 46 ? -1.194 -1.518 -7.970 1.00 0.00 46 SER A C 5
ATOM 5256 O O . SER A 1 46 ? -1.995 -0.941 -8.709 1.00 0.00 46 SER A O 5
ATOM 5264 N N . VAL A 1 47 ? -1.378 -1.687 -6.672 1.00 0.00 47 VAL A N 5
ATOM 5265 C CA . VAL A 1 47 ? -2.511 -1.088 -5.944 1.00 0.00 47 VAL A CA 5
ATOM 5266 C C . VAL A 1 47 ? -1.979 0.078 -5.118 1.00 0.00 47 VAL A C 5
ATOM 5267 O O . VAL A 1 47 ? -0.947 -0.051 -4.489 1.00 0.00 47 VAL A O 5
ATOM 5280 N N . CYS A 1 48 ? -2.723 1.165 -5.089 1.00 0.00 48 CYS A N 5
ATOM 5281 C CA . CYS A 1 48 ? -2.339 2.318 -4.261 1.00 0.00 48 CYS A CA 5
ATOM 5282 C C . CYS A 1 48 ? -3.336 2.546 -3.126 1.00 0.00 48 CYS A C 5
ATOM 5283 O O . CYS A 1 48 ? -4.471 2.983 -3.322 1.00 0.00 48 CYS A O 5
ATOM 5290 N N . ALA A 1 49 ? -2.900 2.114 -1.956 1.00 0.00 49 ALA A N 5
ATOM 5291 C CA . ALA A 1 49 ? -3.757 2.165 -0.772 1.00 0.00 49 ALA A CA 5
ATOM 5292 C C . ALA A 1 49 ? -3.249 3.125 0.298 1.00 0.00 49 ALA A C 5
ATOM 5293 O O . ALA A 1 49 ? -2.224 2.856 0.923 1.00 0.00 49 ALA A O 5
ATOM 5300 N N . ASP A 1 50 ? -3.962 4.227 0.530 1.00 0.00 50 ASP A N 5
ATOM 5301 C CA . ASP A 1 50 ? -3.513 5.256 1.501 1.00 0.00 50 ASP A CA 5
ATOM 5302 C C . ASP A 1 50 ? -3.130 4.628 2.858 1.00 0.00 50 ASP A C 5
ATOM 5303 O O . ASP A 1 50 ? -3.913 3.815 3.361 1.00 0.00 50 ASP A O 5
ATOM 5313 N N . PRO A 1 51 ? -1.958 4.992 3.410 1.00 0.00 51 PRO A N 5
ATOM 5314 C CA . PRO A 1 51 ? -1.434 4.481 4.686 1.00 0.00 51 PRO A CA 5
ATOM 5315 C C . PRO A 1 51 ? -2.158 5.037 5.906 1.00 0.00 51 PRO A C 5
ATOM 5316 O O . PRO A 1 51 ? -1.584 5.617 6.814 1.00 0.00 51 PRO A O 5
ATOM 5327 N N . LYS A 1 52 ? -3.472 4.879 5.838 1.00 0.00 52 LYS A N 5
ATOM 5328 C CA . LYS A 1 52 ? -4.414 5.374 6.861 1.00 0.00 52 LYS A CA 5
ATOM 5329 C C . LYS A 1 52 ? -5.252 4.229 7.429 1.00 0.00 52 LYS A C 5
ATOM 5330 O O . LYS A 1 52 ? -5.483 4.128 8.633 1.00 0.00 52 LYS A O 5
ATOM 5349 N N . GLN A 1 53 ? -5.678 3.346 6.533 1.00 0.00 53 GLN A N 5
ATOM 5350 C CA . GLN A 1 53 ? -6.454 2.143 6.867 1.00 0.00 53 GLN A CA 5
ATOM 5351 C C . GLN A 1 53 ? -5.599 1.181 7.729 1.00 0.00 53 GLN A C 5
ATOM 5352 O O . GLN A 1 53 ? -4.368 1.208 7.667 1.00 0.00 53 GLN A O 5
ATOM 5366 N N . ASN A 1 54 ? -6.295 0.240 8.359 1.00 0.00 54 ASN A N 5
ATOM 5367 C CA . ASN A 1 54 ? -5.666 -0.774 9.228 1.00 0.00 54 ASN A CA 5
ATOM 5368 C C . ASN A 1 54 ? -4.987 -1.887 8.418 1.00 0.00 54 ASN A C 5
ATOM 5369 O O . ASN A 1 54 ? -3.797 -2.088 8.555 1.00 0.00 54 ASN A O 5
ATOM 5380 N N . TRP A 1 55 ? -5.714 -2.455 7.452 1.00 0.00 55 TRP A N 5
ATOM 5381 C CA . TRP A 1 55 ? -5.196 -3.517 6.562 1.00 0.00 55 TRP A CA 5
ATOM 5382 C C . TRP A 1 55 ? -3.891 -3.100 5.855 1.00 0.00 55 TRP A C 5
ATOM 5383 O O . TRP A 1 55 ? -2.899 -3.829 5.845 1.00 0.00 55 TRP A O 5
ATOM 5404 N N . VAL A 1 56 ? -3.887 -1.837 5.451 1.00 0.00 56 VAL A N 5
ATOM 5405 C CA . VAL A 1 56 ? -2.724 -1.139 4.893 1.00 0.00 56 VAL A CA 5
ATOM 5406 C C . VAL A 1 56 ? -1.600 -1.087 5.925 1.00 0.00 56 VAL A C 5
ATOM 5407 O O . VAL A 1 56 ? -0.545 -1.674 5.690 1.00 0.00 56 VAL A O 5
ATOM 5420 N N . LYS A 1 57 ? -1.844 -0.353 7.011 1.00 0.00 57 LYS A N 5
ATOM 5421 C CA . LYS A 1 57 ? -0.856 -0.196 8.089 1.00 0.00 57 LYS A CA 5
ATOM 5422 C C . LYS A 1 57 ? -0.312 -1.563 8.528 1.00 0.00 57 LYS A C 5
ATOM 5423 O O . LYS A 1 57 ? 0.861 -1.650 8.829 1.00 0.00 57 LYS A O 5
ATOM 5442 N N . ARG A 1 58 ? -1.162 -2.595 8.497 1.00 0.00 58 ARG A N 5
ATOM 5443 C CA . ARG A 1 58 ? -0.816 -3.994 8.809 1.00 0.00 58 ARG A CA 5
ATOM 5444 C C . ARG A 1 58 ? 0.209 -4.560 7.833 1.00 0.00 58 ARG A C 5
ATOM 5445 O O . ARG A 1 58 ? 1.324 -4.867 8.247 1.00 0.00 58 ARG A O 5
ATOM 5466 N N . ALA A 1 59 ? -0.082 -4.469 6.545 1.00 0.00 59 ALA A N 5
ATOM 5467 C CA . ALA A 1 59 ? 0.860 -4.914 5.501 1.00 0.00 59 ALA A CA 5
ATOM 5468 C C . ALA A 1 59 ? 2.164 -4.095 5.528 1.00 0.00 59 ALA A C 5
ATOM 5469 O O . ALA A 1 59 ? 3.239 -4.660 5.714 1.00 0.00 59 ALA A O 5
ATOM 5476 N N . VAL A 1 60 ? 2.004 -2.785 5.673 1.00 0.00 60 VAL A N 5
ATOM 5477 C CA . VAL A 1 60 ? 3.126 -1.837 5.848 1.00 0.00 60 VAL A CA 5
ATOM 5478 C C . VAL A 1 60 ? 3.900 -2.137 7.137 1.00 0.00 60 VAL A C 5
ATOM 5479 O O . VAL A 1 60 ? 5.107 -2.039 7.138 1.00 0.00 60 VAL A O 5
ATOM 5492 N N . ASN A 1 61 ? 3.220 -2.551 8.199 1.00 0.00 61 ASN A N 5
ATOM 5493 C CA . ASN A 1 61 ? 3.825 -2.890 9.503 1.00 0.00 61 ASN A CA 5
ATOM 5494 C C . ASN A 1 61 ? 4.857 -4.014 9.372 1.00 0.00 61 ASN A C 5
ATOM 5495 O O . ASN A 1 61 ? 6.002 -3.870 9.796 1.00 0.00 61 ASN A O 5
ATOM 5506 N N . LEU A 1 62 ? 4.452 -5.091 8.721 1.00 0.00 62 LEU A N 5
ATOM 5507 C CA . LEU A 1 62 ? 5.375 -6.199 8.418 1.00 0.00 62 LEU A CA 5
ATOM 5508 C C . LEU A 1 62 ? 6.583 -5.730 7.575 1.00 0.00 62 LEU A C 5
ATOM 5509 O O . LEU A 1 62 ? 7.726 -5.984 7.955 1.00 0.00 62 LEU A O 5
ATOM 5525 N N . LEU A 1 63 ? 6.317 -4.821 6.636 1.00 0.00 63 LEU A N 5
ATOM 5526 C CA . LEU A 1 63 ? 7.356 -4.093 5.884 1.00 0.00 63 LEU A CA 5
ATOM 5527 C C . LEU A 1 63 ? 8.206 -3.168 6.767 1.00 0.00 63 LEU A C 5
ATOM 5528 O O . LEU A 1 63 ? 9.376 -2.978 6.497 1.00 0.00 63 LEU A O 5
ATOM 5544 N N . SER A 1 64 ? 7.579 -2.543 7.751 1.00 0.00 64 SER A N 5
ATOM 5545 C CA . SER A 1 64 ? 8.227 -1.600 8.665 1.00 0.00 64 SER A CA 5
ATOM 5546 C C . SER A 1 64 ? 9.384 -2.305 9.368 1.00 0.00 64 SER A C 5
ATOM 5547 O O . SER A 1 64 ? 10.473 -1.840 9.163 1.00 0.00 64 SER A O 5
ATOM 5555 N N . LEU A 1 65 ? 9.177 -3.587 9.688 1.00 0.00 65 LEU A N 5
ATOM 5556 C CA . LEU A 1 65 ? 10.242 -4.468 10.233 1.00 0.00 65 LEU A CA 5
ATOM 5557 C C . LEU A 1 65 ? 11.183 -5.048 9.154 1.00 0.00 65 LEU A C 5
ATOM 5558 O O . LEU A 1 65 ? 12.348 -5.327 9.421 1.00 0.00 65 LEU A O 5
ATOM 5574 N N . ARG A 1 66 ? 10.671 -5.161 7.927 1.00 0.00 66 ARG A N 5
ATOM 5575 C CA . ARG A 1 66 ? 11.379 -5.687 6.740 1.00 0.00 66 ARG A CA 5
ATOM 5576 C C . ARG A 1 66 ? 12.346 -4.636 6.152 1.00 0.00 66 ARG A C 5
ATOM 5577 O O . ARG A 1 66 ? 13.561 -4.790 6.228 1.00 0.00 66 ARG A O 5
ATOM 5598 N N . VAL A 1 67 ? 11.786 -3.539 5.635 1.00 0.00 67 VAL A N 5
ATOM 5599 C CA . VAL A 1 67 ? 12.548 -2.395 5.082 1.00 0.00 67 VAL A CA 5
ATOM 5600 C C . VAL A 1 67 ? 12.861 -1.359 6.180 1.00 0.00 67 VAL A C 5
ATOM 5601 O O . VAL A 1 67 ? 13.047 -0.168 5.913 1.00 0.00 67 VAL A O 5
ATOM 5614 N N . LYS A 1 68 ? 12.994 -1.839 7.424 1.00 0.00 68 LYS A N 5
ATOM 5615 C CA . LYS A 1 68 ? 13.328 -0.988 8.579 1.00 0.00 68 LYS A CA 5
ATOM 5616 C C . LYS A 1 68 ? 14.705 -0.361 8.377 1.00 0.00 68 LYS A C 5
ATOM 5617 O O . LYS A 1 68 ? 15.597 -0.925 7.746 1.00 0.00 68 LYS A O 5
ATOM 5636 N N . LYS A 1 69 ? 14.825 0.819 8.961 1.00 0.00 69 LYS A N 5
ATOM 5637 C CA . LYS A 1 69 ? 16.091 1.553 8.926 1.00 0.00 69 LYS A CA 5
ATOM 5638 C C . LYS A 1 69 ? 17.080 1.050 9.980 1.00 0.00 69 LYS A C 5
ATOM 5639 O O . LYS A 1 69 ? 17.262 1.617 11.052 1.00 0.00 69 LYS A O 5
ATOM 5658 N N . MET A 1 70 ? 17.628 -0.121 9.653 1.00 0.00 70 MET A N 5
ATOM 5659 C CA . MET A 1 70 ? 18.576 -0.830 10.543 1.00 0.00 70 MET A CA 5
ATOM 5660 C C . MET A 1 70 ? 20.045 -0.685 10.065 1.00 0.00 70 MET A C 5
ATOM 5661 O O . MET A 1 70 ? 20.505 0.479 10.071 1.00 0.00 70 MET A O 5
ATOM 5676 N N . ALA A 1 1 ? -11.894 17.451 -9.304 1.00 0.00 1 ALA A N 6
ATOM 5677 C CA . ALA A 1 1 ? -11.272 18.462 -8.433 1.00 0.00 1 ALA A CA 6
ATOM 5678 C C . ALA A 1 1 ? -11.202 18.010 -6.959 1.00 0.00 1 ALA A C 6
ATOM 5679 O O . ALA A 1 1 ? -12.163 18.113 -6.197 1.00 0.00 1 ALA A O 6
ATOM 5688 N N . SER A 1 2 ? -10.100 17.333 -6.654 1.00 0.00 2 SER A N 6
ATOM 5689 C CA . SER A 1 2 ? -9.857 16.749 -5.322 1.00 0.00 2 SER A CA 6
ATOM 5690 C C . SER A 1 2 ? -8.345 16.516 -5.122 1.00 0.00 2 SER A C 6
ATOM 5691 O O . SER A 1 2 ? -7.525 17.160 -5.777 1.00 0.00 2 SER A O 6
ATOM 5699 N N . ASN A 1 3 ? -7.997 15.597 -4.225 1.00 0.00 3 ASN A N 6
ATOM 5700 C CA . ASN A 1 3 ? -6.597 15.187 -3.966 1.00 0.00 3 ASN A CA 6
ATOM 5701 C C . ASN A 1 3 ? -5.954 14.596 -5.237 1.00 0.00 3 ASN A C 6
ATOM 5702 O O . ASN A 1 3 ? -6.562 14.461 -6.302 1.00 0.00 3 ASN A O 6
ATOM 5713 N N . TYR A 1 4 ? -4.710 14.137 -5.078 1.00 0.00 4 TYR A N 6
ATOM 5714 C CA . TYR A 1 4 ? -3.979 13.469 -6.153 1.00 0.00 4 TYR A CA 6
ATOM 5715 C C . TYR A 1 4 ? -4.310 11.983 -6.252 1.00 0.00 4 TYR A C 6
ATOM 5716 O O . TYR A 1 4 ? -4.343 11.286 -5.235 1.00 0.00 4 TYR A O 6
ATOM 5734 N N . ASP A 1 5 ? -4.339 11.479 -7.477 1.00 0.00 5 ASP A N 6
ATOM 5735 C CA . ASP A 1 5 ? -4.592 10.057 -7.763 1.00 0.00 5 ASP A CA 6
ATOM 5736 C C . ASP A 1 5 ? -3.446 9.492 -8.612 1.00 0.00 5 ASP A C 6
ATOM 5737 O O . ASP A 1 5 ? -3.595 9.278 -9.804 1.00 0.00 5 ASP A O 6
ATOM 5747 N N . CYS A 1 6 ? -2.263 9.448 -7.999 1.00 0.00 6 CYS A N 6
ATOM 5748 C CA . CYS A 1 6 ? -1.028 8.986 -8.663 1.00 0.00 6 CYS A CA 6
ATOM 5749 C C . CYS A 1 6 ? -1.165 7.669 -9.442 1.00 0.00 6 CYS A C 6
ATOM 5750 O O . CYS A 1 6 ? -1.195 7.700 -10.665 1.00 0.00 6 CYS A O 6
ATOM 5757 N N . CYS A 1 7 ? -1.247 6.543 -8.727 1.00 0.00 7 CYS A N 6
ATOM 5758 C CA . CYS A 1 7 ? -1.653 5.256 -9.330 1.00 0.00 7 CYS A CA 6
ATOM 5759 C C . CYS A 1 7 ? -2.948 5.469 -10.135 1.00 0.00 7 CYS A C 6
ATOM 5760 O O . CYS A 1 7 ? -3.644 6.447 -9.884 1.00 0.00 7 CYS A O 6
ATOM 5767 N N . LEU A 1 8 ? -3.302 4.476 -10.944 1.00 0.00 8 LEU A N 6
ATOM 5768 C CA . LEU A 1 8 ? -4.515 4.502 -11.803 1.00 0.00 8 LEU A CA 6
ATOM 5769 C C . LEU A 1 8 ? -5.757 5.143 -11.154 1.00 0.00 8 LEU A C 6
ATOM 5770 O O . LEU A 1 8 ? -6.487 5.896 -11.788 1.00 0.00 8 LEU A O 6
ATOM 5786 N N . SER A 1 9 ? -5.870 4.918 -9.834 1.00 0.00 9 SER A N 6
ATOM 5787 C CA . SER A 1 9 ? -6.860 5.468 -8.909 1.00 0.00 9 SER A CA 6
ATOM 5788 C C . SER A 1 9 ? -6.568 4.884 -7.518 1.00 0.00 9 SER A C 6
ATOM 5789 O O . SER A 1 9 ? -5.942 3.822 -7.415 1.00 0.00 9 SER A O 6
ATOM 5797 N N . TYR A 1 10 ? -6.874 5.665 -6.478 1.00 0.00 10 TYR A N 6
ATOM 5798 C CA . TYR A 1 10 ? -6.890 5.219 -5.065 1.00 0.00 10 TYR A CA 6
ATOM 5799 C C . TYR A 1 10 ? -7.475 3.799 -4.995 1.00 0.00 10 TYR A C 6
ATOM 5800 O O . TYR A 1 10 ? -8.240 3.395 -5.863 1.00 0.00 10 TYR A O 6
ATOM 5818 N N . ILE A 1 11 ? -7.076 3.050 -3.969 1.00 0.00 11 ILE A N 6
ATOM 5819 C CA . ILE A 1 11 ? -7.581 1.694 -3.716 1.00 0.00 11 ILE A CA 6
ATOM 5820 C C . ILE A 1 11 ? -9.116 1.672 -3.626 1.00 0.00 11 ILE A C 6
ATOM 5821 O O . ILE A 1 11 ? -9.720 1.885 -2.574 1.00 0.00 11 ILE A O 6
ATOM 5837 N N . GLN A 1 12 ? -9.694 1.441 -4.791 1.00 0.00 12 GLN A N 6
ATOM 5838 C CA . GLN A 1 12 ? -11.156 1.352 -4.940 1.00 0.00 12 GLN A CA 6
ATOM 5839 C C . GLN A 1 12 ? -11.779 0.258 -4.062 1.00 0.00 12 GLN A C 6
ATOM 5840 O O . GLN A 1 12 ? -12.922 0.401 -3.634 1.00 0.00 12 GLN A O 6
ATOM 5854 N N . THR A 1 13 ? -10.921 -0.679 -3.682 1.00 0.00 13 THR A N 6
ATOM 5855 C CA . THR A 1 13 ? -11.240 -1.815 -2.798 1.00 0.00 13 THR A CA 6
ATOM 5856 C C . THR A 1 13 ? -10.056 -2.262 -1.942 1.00 0.00 13 THR A C 6
ATOM 5857 O O . THR A 1 13 ? -9.139 -2.906 -2.446 1.00 0.00 13 THR A O 6
ATOM 5868 N N . PRO A 1 14 ? -10.079 -1.917 -0.644 1.00 0.00 14 PRO A N 6
ATOM 5869 C CA . PRO A 1 14 ? -9.052 -2.359 0.291 1.00 0.00 14 PRO A CA 6
ATOM 5870 C C . PRO A 1 14 ? -9.068 -3.866 0.562 1.00 0.00 14 PRO A C 6
ATOM 5871 O O . PRO A 1 14 ? -9.969 -4.394 1.196 1.00 0.00 14 PRO A O 6
ATOM 5882 N N . LEU A 1 15 ? -8.066 -4.541 0.005 1.00 0.00 15 LEU A N 6
ATOM 5883 C CA . LEU A 1 15 ? -7.964 -6.014 0.103 1.00 0.00 15 LEU A CA 6
ATOM 5884 C C . LEU A 1 15 ? -7.073 -6.469 1.264 1.00 0.00 15 LEU A C 6
ATOM 5885 O O . LEU A 1 15 ? -6.235 -5.696 1.705 1.00 0.00 15 LEU A O 6
ATOM 5901 N N . PRO A 1 16 ? -7.267 -7.663 1.865 1.00 0.00 16 PRO A N 6
ATOM 5902 C CA . PRO A 1 16 ? -6.469 -8.072 3.045 1.00 0.00 16 PRO A CA 6
ATOM 5903 C C . PRO A 1 16 ? -5.011 -8.348 2.677 1.00 0.00 16 PRO A C 6
ATOM 5904 O O . PRO A 1 16 ? -4.740 -8.820 1.571 1.00 0.00 16 PRO A O 6
ATOM 5915 N N . SER A 1 17 ? -4.110 -8.245 3.662 1.00 0.00 17 SER A N 6
ATOM 5916 C CA . SER A 1 17 ? -2.672 -8.535 3.461 1.00 0.00 17 SER A CA 6
ATOM 5917 C C . SER A 1 17 ? -2.360 -10.004 3.115 1.00 0.00 17 SER A C 6
ATOM 5918 O O . SER A 1 17 ? -1.327 -10.292 2.518 1.00 0.00 17 SER A O 6
ATOM 5926 N N . ARG A 1 18 ? -3.389 -10.845 3.215 1.00 0.00 18 ARG A N 6
ATOM 5927 C CA . ARG A 1 18 ? -3.359 -12.270 2.850 1.00 0.00 18 ARG A CA 6
ATOM 5928 C C . ARG A 1 18 ? -3.467 -12.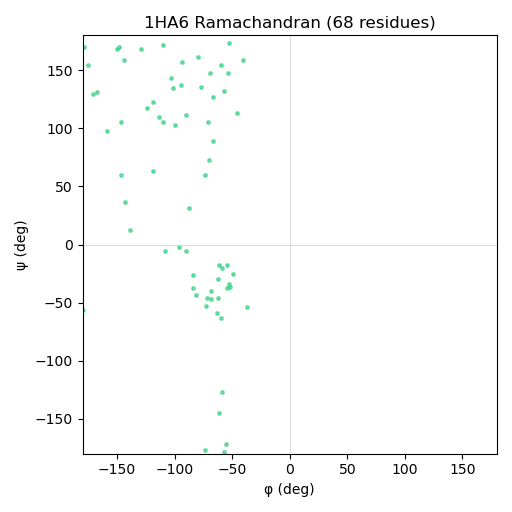494 1.324 1.00 0.00 18 ARG A C 6
ATOM 5929 O O . ARG A 1 18 ? -3.508 -13.620 0.820 1.00 0.00 18 ARG A O 6
ATOM 5950 N N . ALA A 1 19 ? -3.502 -11.393 0.590 1.00 0.00 19 ALA A N 6
ATOM 5951 C CA . ALA A 1 19 ? -3.499 -11.400 -0.885 1.00 0.00 19 ALA A CA 6
ATOM 5952 C C . ALA A 1 19 ? -2.295 -10.641 -1.460 1.00 0.00 19 ALA A C 6
ATOM 5953 O O . ALA A 1 19 ? -2.027 -10.744 -2.655 1.00 0.00 19 ALA A O 6
ATOM 5960 N N . ILE A 1 20 ? -1.443 -10.105 -0.588 1.00 0.00 20 ILE A N 6
ATOM 5961 C CA . ILE A 1 20 ? -0.342 -9.219 -0.989 1.00 0.00 20 ILE A CA 6
ATOM 5962 C C . ILE A 1 20 ? 0.937 -10.038 -1.164 1.00 0.00 20 ILE A C 6
ATOM 5963 O O . ILE A 1 20 ? 1.518 -10.532 -0.195 1.00 0.00 20 ILE A O 6
ATOM 5979 N N . VAL A 1 21 ? 1.354 -10.117 -2.426 1.00 0.00 21 VAL A N 6
ATOM 5980 C CA . VAL A 1 21 ? 2.608 -10.820 -2.759 1.00 0.00 21 VAL A CA 6
ATOM 5981 C C . VAL A 1 21 ? 3.861 -9.946 -2.613 1.00 0.00 21 VAL A C 6
ATOM 5982 O O . VAL A 1 21 ? 4.886 -10.400 -2.132 1.00 0.00 21 VAL A O 6
ATOM 5995 N N . GLY A 1 22 ? 3.740 -8.716 -3.104 1.00 0.00 22 GLY A N 6
ATOM 5996 C CA . GLY A 1 22 ? 4.830 -7.737 -3.111 1.00 0.00 22 GLY A CA 6
ATOM 5997 C C . GLY A 1 22 ? 4.232 -6.348 -3.178 1.00 0.00 22 GLY A C 6
ATOM 5998 O O . GLY A 1 22 ? 3.127 -6.180 -3.696 1.00 0.00 22 GLY A O 6
ATOM 6002 N N . PHE A 1 23 ? 4.740 -5.495 -2.313 1.00 0.00 23 PHE A N 6
ATOM 6003 C CA . PHE A 1 23 ? 4.285 -4.107 -2.215 1.00 0.00 23 PHE A CA 6
ATOM 6004 C C . PHE A 1 23 ? 5.429 -3.158 -1.930 1.00 0.00 23 PHE A C 6
ATOM 6005 O O . PHE A 1 23 ? 6.393 -3.502 -1.253 1.00 0.00 23 PHE A O 6
ATOM 6022 N N . THR A 1 24 ? 5.180 -1.922 -2.329 1.00 0.00 24 THR A N 6
ATOM 6023 C CA . THR A 1 24 ? 6.167 -0.860 -2.214 1.00 0.00 24 THR A CA 6
ATOM 6024 C C . THR A 1 24 ? 5.545 0.370 -1.538 1.00 0.00 24 THR A C 6
ATOM 6025 O O . THR A 1 24 ? 4.345 0.434 -1.280 1.00 0.00 24 THR A O 6
ATOM 6036 N N . ARG A 1 25 ? 6.408 1.337 -1.261 1.00 0.00 25 ARG A N 6
ATOM 6037 C CA . ARG A 1 25 ? 6.001 2.608 -0.626 1.00 0.00 25 ARG A CA 6
ATOM 6038 C C . ARG A 1 25 ? 5.944 3.751 -1.631 1.00 0.00 25 ARG A C 6
ATOM 6039 O O . ARG A 1 25 ? 6.827 3.894 -2.489 1.00 0.00 25 ARG A O 6
ATOM 6060 N N . GLN A 1 26 ? 4.872 4.518 -1.525 1.00 0.00 26 GLN A N 6
ATOM 6061 C CA . GLN A 1 26 ? 4.664 5.691 -2.399 1.00 0.00 26 GLN A CA 6
ATOM 6062 C C . GLN A 1 26 ? 4.445 6.934 -1.541 1.00 0.00 26 GLN A C 6
ATOM 6063 O O . GLN A 1 26 ? 3.395 7.135 -0.926 1.00 0.00 26 GLN A O 6
ATOM 6077 N N . MET A 1 27 ? 5.560 7.629 -1.387 1.00 0.00 27 MET A N 6
ATOM 6078 C CA . MET A 1 27 ? 5.642 8.906 -0.655 1.00 0.00 27 MET A CA 6
ATOM 6079 C C . MET A 1 27 ? 4.911 10.008 -1.428 1.00 0.00 27 MET A C 6
ATOM 6080 O O . MET A 1 27 ? 4.784 9.973 -2.659 1.00 0.00 27 MET A O 6
ATOM 6094 N N . ALA A 1 28 ? 4.555 11.051 -0.686 1.00 0.00 28 ALA A N 6
ATOM 6095 C CA . ALA A 1 28 ? 3.876 12.242 -1.210 1.00 0.00 28 ALA A CA 6
ATOM 6096 C C . ALA A 1 28 ? 4.901 13.330 -1.558 1.00 0.00 28 ALA A C 6
ATOM 6097 O O . ALA A 1 28 ? 5.444 13.980 -0.668 1.00 0.00 28 ALA A O 6
ATOM 6104 N N . ASP A 1 29 ? 5.314 13.309 -2.826 1.00 0.00 29 ASP A N 6
ATOM 6105 C CA . ASP A 1 29 ? 6.331 14.241 -3.389 1.00 0.00 29 ASP A CA 6
ATOM 6106 C C . ASP A 1 29 ? 6.608 14.004 -4.879 1.00 0.00 29 ASP A C 6
ATOM 6107 O O . ASP A 1 29 ? 6.637 14.952 -5.657 1.00 0.00 29 ASP A O 6
ATOM 6117 N N . GLU A 1 30 ? 7.011 12.767 -5.190 1.00 0.00 30 GLU A N 6
ATOM 6118 C CA . GLU A 1 30 ? 7.374 12.338 -6.549 1.00 0.00 30 GLU A CA 6
ATOM 6119 C C . GLU A 1 30 ? 6.178 12.455 -7.522 1.00 0.00 30 GLU A C 6
ATOM 6120 O O . GLU A 1 30 ? 5.314 13.323 -7.350 1.00 0.00 30 GLU A O 6
ATOM 6132 N N . ALA A 1 31 ? 6.054 11.532 -8.482 1.00 0.00 31 ALA A N 6
ATOM 6133 C CA . ALA A 1 31 ? 4.872 11.430 -9.373 1.00 0.00 31 ALA A CA 6
ATOM 6134 C C . ALA A 1 31 ? 3.538 11.397 -8.602 1.00 0.00 31 ALA A C 6
ATOM 6135 O O . ALA A 1 31 ? 2.505 11.849 -9.088 1.00 0.00 31 ALA A O 6
ATOM 6142 N N . CYS A 1 32 ? 3.632 10.964 -7.341 1.00 0.00 32 CYS A N 6
ATOM 6143 C CA . CYS A 1 32 ? 2.512 10.993 -6.397 1.00 0.00 32 CYS A CA 6
ATOM 6144 C C . CYS A 1 32 ? 2.680 12.167 -5.435 1.00 0.00 32 CYS A C 6
ATOM 6145 O O . CYS A 1 32 ? 3.762 12.399 -4.901 1.00 0.00 32 CYS A O 6
ATOM 6152 N N . ASP A 1 33 ? 1.552 12.804 -5.157 1.00 0.00 33 ASP A N 6
ATOM 6153 C CA . ASP A 1 33 ? 1.497 13.904 -4.180 1.00 0.00 33 ASP A CA 6
ATOM 6154 C C . ASP A 1 33 ? 0.796 13.484 -2.873 1.00 0.00 33 ASP A C 6
ATOM 6155 O O . ASP A 1 33 ? 0.698 14.275 -1.941 1.00 0.00 33 ASP A O 6
ATOM 6165 N N . ILE A 1 34 ? 0.293 12.261 -2.867 1.00 0.00 34 ILE A N 6
ATOM 6166 C CA . ILE A 1 34 ? -0.297 11.641 -1.669 1.00 0.00 34 ILE A CA 6
ATOM 6167 C C . ILE A 1 34 ? 0.493 10.368 -1.336 1.00 0.00 34 ILE A C 6
ATOM 6168 O O . ILE A 1 34 ? 1.347 9.903 -2.092 1.00 0.00 34 ILE A O 6
ATOM 6184 N N . ASN A 1 35 ? 0.242 9.873 -0.147 1.00 0.00 35 ASN A N 6
ATOM 6185 C CA . ASN A 1 35 ? 0.875 8.651 0.352 1.00 0.00 35 ASN A CA 6
ATOM 6186 C C . ASN A 1 35 ? -0.044 7.468 0.052 1.00 0.00 35 ASN A C 6
ATOM 6187 O O . ASN A 1 35 ? -1.269 7.560 0.164 1.00 0.00 35 ASN A O 6
ATOM 6198 N N . ALA A 1 36 ? 0.553 6.420 -0.520 1.00 0.00 36 ALA A N 6
ATOM 6199 C CA . ALA A 1 36 ? -0.154 5.179 -0.855 1.00 0.00 36 ALA A CA 6
ATOM 6200 C C . ALA A 1 36 ? 0.792 3.982 -0.926 1.00 0.00 36 ALA A C 6
ATOM 6201 O O . ALA A 1 36 ? 2.007 4.148 -0.998 1.00 0.00 36 ALA A O 6
ATOM 6208 N N . ILE A 1 37 ? 0.234 2.806 -0.658 1.00 0.00 37 ILE A N 6
ATOM 6209 C CA . ILE A 1 37 ? 1.046 1.588 -0.631 1.00 0.00 37 ILE A CA 6
ATOM 6210 C C . ILE A 1 37 ? 0.811 0.875 -1.958 1.00 0.00 37 ILE A C 6
ATOM 6211 O O . ILE A 1 37 ? -0.325 0.494 -2.255 1.00 0.00 37 ILE A O 6
ATOM 6227 N N . ILE A 1 38 ? 1.896 0.808 -2.717 1.00 0.00 38 ILE A N 6
ATOM 6228 C CA . ILE A 1 38 ? 1.921 0.217 -4.065 1.00 0.00 38 ILE A CA 6
ATOM 6229 C C . ILE A 1 38 ? 1.985 -1.310 -3.939 1.00 0.00 38 ILE A C 6
ATOM 6230 O O . ILE A 1 38 ? 3.055 -1.904 -4.025 1.00 0.00 38 ILE A O 6
ATOM 6246 N N . PHE A 1 39 ? 0.845 -1.891 -3.596 1.00 0.00 39 PHE A N 6
ATOM 6247 C CA . PHE A 1 39 ? 0.629 -3.349 -3.526 1.00 0.00 39 PHE A CA 6
ATOM 6248 C C . PHE A 1 39 ? 0.664 -3.995 -4.913 1.00 0.00 39 PHE A C 6
ATOM 6249 O O . PHE A 1 39 ? 0.436 -3.323 -5.904 1.00 0.00 39 PHE A O 6
ATOM 6266 N N . HIS A 1 40 ? 0.938 -5.293 -4.945 1.00 0.00 40 HIS A N 6
ATOM 6267 C CA . HIS A 1 40 ? 1.067 -6.083 -6.184 1.00 0.00 40 HIS A CA 6
ATOM 6268 C C . HIS A 1 40 ? 0.787 -7.539 -5.796 1.00 0.00 40 HIS A C 6
ATOM 6269 O O . HIS A 1 40 ? 1.633 -8.294 -5.332 1.00 0.00 40 HIS A O 6
ATOM 6284 N N . THR A 1 41 ? -0.504 -7.739 -5.630 1.00 0.00 41 THR A N 6
ATOM 6285 C CA . THR A 1 41 ? -1.058 -9.060 -5.269 1.00 0.00 41 THR A CA 6
ATOM 6286 C C . THR A 1 41 ? -0.844 -10.056 -6.409 1.00 0.00 41 THR A C 6
ATOM 6287 O O . THR A 1 41 ? -0.270 -9.740 -7.450 1.00 0.00 41 THR A O 6
ATOM 6298 N N . LYS A 1 42 ? -1.319 -11.281 -6.180 1.00 0.00 42 LYS A N 6
ATOM 6299 C CA . LYS A 1 42 ? -1.189 -12.351 -7.192 1.00 0.00 42 LYS A CA 6
ATOM 6300 C C . LYS A 1 42 ? -2.315 -12.315 -8.239 1.00 0.00 42 LYS A C 6
ATOM 6301 O O . LYS A 1 42 ? -2.147 -12.781 -9.364 1.00 0.00 42 LYS A O 6
ATOM 6320 N N . LYS A 1 43 ? -3.454 -11.759 -7.825 1.00 0.00 43 LYS A N 6
ATOM 6321 C CA . LYS A 1 43 ? -4.657 -11.662 -8.664 1.00 0.00 43 LYS A CA 6
ATOM 6322 C C . LYS A 1 43 ? -5.250 -10.236 -8.720 1.00 0.00 43 LYS A C 6
ATOM 6323 O O . LYS A 1 43 ? -6.458 -10.015 -8.650 1.00 0.00 43 LYS A O 6
ATOM 6342 N N . ARG A 1 44 ? -4.338 -9.270 -8.794 1.00 0.00 44 ARG A N 6
ATOM 6343 C CA . ARG A 1 44 ? -4.633 -7.830 -8.962 1.00 0.00 44 ARG A CA 6
ATOM 6344 C C . ARG A 1 44 ? -3.316 -7.115 -9.248 1.00 0.00 44 ARG A C 6
ATOM 6345 O O . ARG A 1 44 ? -2.292 -7.346 -8.593 1.00 0.00 44 ARG A O 6
ATOM 6366 N N . LYS A 1 45 ? -3.387 -6.273 -10.269 1.00 0.00 45 LYS A N 6
ATOM 6367 C CA . LYS A 1 45 ? -2.279 -5.377 -10.648 1.00 0.00 45 LYS A CA 6
ATOM 6368 C C . LYS A 1 45 ? -1.866 -4.485 -9.460 1.00 0.00 45 LYS A C 6
ATOM 6369 O O . LYS A 1 45 ? -2.430 -4.546 -8.370 1.00 0.00 45 LYS A O 6
ATOM 6388 N N . SER A 1 46 ? -0.905 -3.599 -9.728 1.00 0.00 46 SER A N 6
ATOM 6389 C CA . SER A 1 46 ? -0.433 -2.581 -8.774 1.00 0.00 46 SER A CA 6
ATOM 6390 C C . SER A 1 46 ? -1.617 -1.845 -8.132 1.00 0.00 46 SER A C 6
ATOM 6391 O O . SER A 1 46 ? -2.458 -1.272 -8.819 1.00 0.00 46 SER A O 6
ATOM 6399 N N . VAL A 1 47 ? -1.677 -1.967 -6.817 1.00 0.00 47 VAL A N 6
ATOM 6400 C CA . VAL A 1 47 ? -2.742 -1.355 -6.002 1.00 0.00 47 VAL A CA 6
ATOM 6401 C C . VAL A 1 47 ? -2.107 -0.207 -5.210 1.00 0.00 47 VAL A C 6
ATOM 6402 O O . VAL A 1 47 ? -1.056 -0.369 -4.615 1.00 0.00 47 VAL A O 6
ATOM 6415 N N . CYS A 1 48 ? -2.770 0.942 -5.194 1.00 0.00 48 CYS A N 6
ATOM 6416 C CA . CYS A 1 48 ? -2.290 2.082 -4.392 1.00 0.00 48 CYS A CA 6
ATOM 6417 C C . CYS A 1 48 ? -3.264 2.447 -3.292 1.00 0.00 48 CYS A C 6
ATOM 6418 O O . CYS A 1 48 ? -4.363 2.967 -3.534 1.00 0.00 48 CYS A O 6
ATOM 6425 N N . ALA A 1 49 ? -2.821 2.203 -2.072 1.00 0.00 49 ALA A N 6
ATOM 6426 C CA . ALA A 1 49 ? -3.693 2.411 -0.923 1.00 0.00 49 ALA A CA 6
ATOM 6427 C C . ALA A 1 49 ? -3.133 3.357 0.129 1.00 0.00 49 ALA A C 6
ATOM 6428 O O . ALA A 1 49 ? -2.087 3.078 0.706 1.00 0.00 49 ALA A O 6
ATOM 6435 N N . ASP A 1 50 ? -3.898 4.386 0.475 1.00 0.00 50 ASP A N 6
ATOM 6436 C CA . ASP A 1 50 ? -3.422 5.373 1.462 1.00 0.00 50 ASP A CA 6
ATOM 6437 C C . ASP A 1 50 ? -3.070 4.706 2.810 1.00 0.00 50 ASP A C 6
ATOM 6438 O O . ASP A 1 50 ? -3.877 3.884 3.285 1.00 0.00 50 ASP A O 6
ATOM 6448 N N . PRO A 1 51 ? -1.917 5.058 3.397 1.00 0.00 51 PRO A N 6
ATOM 6449 C CA . PRO A 1 51 ? -1.444 4.558 4.697 1.00 0.00 51 PRO A CA 6
ATOM 6450 C C . PRO A 1 51 ? -2.208 5.136 5.891 1.00 0.00 51 PRO A C 6
ATOM 6451 O O . PRO A 1 51 ? -1.653 5.681 6.839 1.00 0.00 51 PRO A O 6
ATOM 6462 N N . LYS A 1 52 ? -3.519 5.003 5.751 1.00 0.00 52 LYS A N 6
ATOM 6463 C CA . LYS A 1 52 ? -4.511 5.530 6.712 1.00 0.00 52 LYS A CA 6
ATOM 6464 C C . LYS A 1 52 ? -5.320 4.377 7.336 1.00 0.00 52 LYS A C 6
ATOM 6465 O O . LYS A 1 52 ? -5.631 4.373 8.525 1.00 0.00 52 LYS A O 6
ATOM 6484 N N . GLN A 1 53 ? -5.630 3.410 6.486 1.00 0.00 53 GLN A N 6
ATOM 6485 C CA . GLN A 1 53 ? -6.374 2.195 6.844 1.00 0.00 53 GLN A CA 6
ATOM 6486 C C . GLN A 1 53 ? -5.472 1.247 7.670 1.00 0.00 53 GLN A C 6
ATOM 6487 O O . GLN A 1 53 ? -4.251 1.270 7.521 1.00 0.00 53 GLN A O 6
ATOM 6501 N N . ASN A 1 54 ? -6.126 0.287 8.313 1.00 0.00 54 ASN A N 6
ATOM 6502 C CA . ASN A 1 54 ? -5.432 -0.724 9.144 1.00 0.00 54 ASN A CA 6
ATOM 6503 C C . ASN A 1 54 ? -4.760 -1.821 8.320 1.00 0.00 54 ASN A C 6
ATOM 6504 O O . ASN A 1 54 ? -3.564 -2.058 8.483 1.00 0.00 54 ASN A O 6
ATOM 6515 N N . TRP A 1 55 ? -5.494 -2.427 7.390 1.00 0.00 55 TRP A N 6
ATOM 6516 C CA . TRP A 1 55 ? -4.976 -3.485 6.491 1.00 0.00 55 TRP A CA 6
ATOM 6517 C C . TRP A 1 55 ? -3.660 -3.066 5.792 1.00 0.00 55 TRP A C 6
ATOM 6518 O O . TRP A 1 55 ? -2.655 -3.776 5.848 1.00 0.00 55 TRP A O 6
ATOM 6539 N N . VAL A 1 56 ? -3.670 -1.832 5.304 1.00 0.00 56 VAL A N 6
ATOM 6540 C CA . VAL A 1 56 ? -2.501 -1.162 4.716 1.00 0.00 56 VAL A CA 6
ATOM 6541 C C . VAL A 1 56 ? -1.364 -1.064 5.732 1.00 0.00 56 VAL A C 6
ATOM 6542 O O . VAL A 1 56 ? -0.287 -1.603 5.509 1.00 0.00 56 VAL A O 6
ATOM 6555 N N . LYS A 1 57 ? -1.662 -0.335 6.808 1.00 0.00 57 LYS A N 6
ATOM 6556 C CA . LYS A 1 57 ? -0.736 -0.109 7.910 1.00 0.00 57 LYS A CA 6
ATOM 6557 C C . LYS A 1 57 ? -0.160 -1.426 8.452 1.00 0.00 57 LYS A C 6
ATOM 6558 O O . LYS A 1 57 ? 1.011 -1.443 8.789 1.00 0.00 57 LYS A O 6
ATOM 6577 N N . ARG A 1 58 ? -0.916 -2.512 8.345 1.00 0.00 58 ARG A N 6
ATOM 6578 C CA . ARG A 1 58 ? -0.497 -3.890 8.668 1.00 0.00 58 ARG A CA 6
ATOM 6579 C C . ARG A 1 58 ? 0.515 -4.464 7.665 1.00 0.00 58 ARG A C 6
ATOM 6580 O O . ARG A 1 58 ? 1.595 -4.923 8.069 1.00 0.00 58 ARG A O 6
ATOM 6601 N N . ALA A 1 59 ? 0.206 -4.422 6.381 1.00 0.00 59 ALA A N 6
ATOM 6602 C CA . ALA A 1 59 ? 1.160 -4.840 5.340 1.00 0.00 59 ALA A CA 6
ATOM 6603 C C . ALA A 1 59 ? 2.436 -3.970 5.382 1.00 0.00 59 ALA A C 6
ATOM 6604 O O . ALA A 1 59 ? 3.526 -4.507 5.587 1.00 0.00 59 ALA A O 6
ATOM 6611 N N . VAL A 1 60 ? 2.233 -2.670 5.548 1.00 0.00 60 VAL A N 6
ATOM 6612 C CA . VAL A 1 60 ? 3.322 -1.705 5.793 1.00 0.00 60 VAL A CA 6
ATOM 6613 C C . VAL A 1 60 ? 4.033 -1.923 7.127 1.00 0.00 60 VAL A C 6
ATOM 6614 O O . VAL A 1 60 ? 5.208 -1.639 7.214 1.00 0.00 60 VAL A O 6
ATOM 6627 N N . ASN A 1 61 ? 3.370 -2.522 8.104 1.00 0.00 61 ASN A N 6
ATOM 6628 C CA . ASN A 1 61 ? 3.925 -2.787 9.450 1.00 0.00 61 ASN A CA 6
ATOM 6629 C C . ASN A 1 61 ? 5.052 -3.815 9.372 1.00 0.00 61 ASN A C 6
ATOM 6630 O O . ASN A 1 61 ? 6.185 -3.532 9.748 1.00 0.00 61 ASN A O 6
ATOM 6641 N N . LEU A 1 62 ? 4.768 -4.947 8.727 1.00 0.00 62 LEU A N 6
ATOM 6642 C CA . LEU A 1 62 ? 5.798 -5.963 8.449 1.00 0.00 62 LEU A CA 6
ATOM 6643 C C . LEU A 1 62 ? 6.941 -5.416 7.580 1.00 0.00 62 LEU A C 6
ATOM 6644 O O . LEU A 1 62 ? 8.109 -5.499 7.977 1.00 0.00 62 LEU A O 6
ATOM 6660 N N . LEU A 1 63 ? 6.571 -4.628 6.564 1.00 0.00 63 LEU A N 6
ATOM 6661 C CA . LEU A 1 63 ? 7.518 -3.872 5.733 1.00 0.00 63 LEU A CA 6
ATOM 6662 C C . LEU A 1 63 ? 8.313 -2.823 6.532 1.00 0.00 63 LEU A C 6
ATOM 6663 O O . LEU A 1 63 ? 9.437 -2.524 6.183 1.00 0.00 63 LEU A O 6
ATOM 6679 N N . SER A 1 64 ? 7.700 -2.269 7.574 1.00 0.00 64 SER A N 6
ATOM 6680 C CA . SER A 1 64 ? 8.288 -1.193 8.402 1.00 0.00 64 SER A CA 6
ATOM 6681 C C . SER A 1 64 ? 9.499 -1.747 9.149 1.00 0.00 64 SER A C 6
ATOM 6682 O O . SER A 1 64 ? 10.603 -1.358 8.816 1.00 0.00 64 SER A O 6
ATOM 6690 N N . LEU A 1 65 ? 9.329 -2.933 9.727 1.00 0.00 65 LEU A N 6
ATOM 6691 C CA . LEU A 1 65 ? 10.455 -3.667 10.346 1.00 0.00 65 LEU A CA 6
ATOM 6692 C C . LEU A 1 65 ? 11.485 -4.148 9.303 1.00 0.00 65 LEU A C 6
ATOM 6693 O O . LEU A 1 65 ? 12.674 -4.274 9.600 1.00 0.00 65 LEU A O 6
ATOM 6709 N N . ARG A 1 66 ? 11.019 -4.391 8.072 1.00 0.00 66 ARG A N 6
ATOM 6710 C CA . ARG A 1 66 ? 11.877 -4.789 6.935 1.00 0.00 66 ARG A CA 6
ATOM 6711 C C . ARG A 1 66 ? 12.687 -3.637 6.313 1.00 0.00 66 ARG A C 6
ATOM 6712 O O . ARG A 1 66 ? 13.909 -3.610 6.401 1.00 0.00 66 ARG A O 6
ATOM 6733 N N . VAL A 1 67 ? 11.977 -2.659 5.765 1.00 0.00 67 VAL A N 6
ATOM 6734 C CA . VAL A 1 67 ? 12.523 -1.446 5.104 1.00 0.00 67 VAL A CA 6
ATOM 6735 C C . VAL A 1 67 ? 12.699 -0.331 6.160 1.00 0.00 67 VAL A C 6
ATOM 6736 O O . VAL A 1 67 ? 12.425 0.843 5.925 1.00 0.00 67 VAL A O 6
ATOM 6749 N N . LYS A 1 68 ? 13.181 -0.743 7.340 1.00 0.00 68 LYS A N 6
ATOM 6750 C CA . LYS A 1 68 ? 13.504 0.148 8.475 1.00 0.00 68 LYS A CA 6
ATOM 6751 C C . LYS A 1 68 ? 14.005 -0.705 9.651 1.00 0.00 68 LYS A C 6
ATOM 6752 O O . LYS A 1 68 ? 13.268 -1.110 10.554 1.00 0.00 68 LYS A O 6
ATOM 6771 N N . LYS A 1 69 ? 15.276 -1.066 9.531 1.00 0.00 69 LYS A N 6
ATOM 6772 C CA . LYS A 1 69 ? 15.990 -1.805 10.575 1.00 0.00 69 LYS A CA 6
ATOM 6773 C C . LYS A 1 69 ? 16.090 -0.967 11.860 1.00 0.00 69 LYS A C 6
ATOM 6774 O O . LYS A 1 69 ? 15.749 0.215 11.907 1.00 0.00 69 LYS A O 6
ATOM 6793 N N . MET A 1 70 ? 16.543 -1.625 12.926 1.00 0.00 70 MET A N 6
ATOM 6794 C CA . MET A 1 70 ? 16.655 -1.011 14.264 1.00 0.00 70 MET A CA 6
ATOM 6795 C C . MET A 1 70 ? 18.068 -1.089 14.877 1.00 0.00 70 MET A C 6
ATOM 6796 O O . MET A 1 70 ? 19.023 -1.208 14.079 1.00 0.00 70 MET A O 6
ATOM 6811 N N . ALA A 1 1 ? -12.877 10.508 -3.031 1.00 0.00 1 ALA A N 7
ATOM 6812 C CA . ALA A 1 1 ? -13.407 10.084 -1.714 1.00 0.00 1 ALA A CA 7
ATOM 6813 C C . ALA A 1 1 ? -12.583 10.546 -0.488 1.00 0.00 1 ALA A C 7
ATOM 6814 O O . ALA A 1 1 ? -13.158 10.793 0.562 1.00 0.00 1 ALA A O 7
ATOM 6823 N N . SER A 1 2 ? -11.271 10.663 -0.739 1.00 0.00 2 SER A N 7
ATOM 6824 C CA . SER A 1 2 ? -10.181 11.094 0.180 1.00 0.00 2 SER A CA 7
ATOM 6825 C C . SER A 1 2 ? -8.776 10.757 -0.358 1.00 0.00 2 SER A C 7
ATOM 6826 O O . SER A 1 2 ? -7.899 10.246 0.348 1.00 0.00 2 SER A O 7
ATOM 6834 N N . ASN A 1 3 ? -8.575 11.011 -1.641 1.00 0.00 3 ASN A N 7
ATOM 6835 C CA . ASN A 1 3 ? -7.298 10.721 -2.313 1.00 0.00 3 ASN A CA 7
ATOM 6836 C C . ASN A 1 3 ? -6.970 11.809 -3.357 1.00 0.00 3 ASN A C 7
ATOM 6837 O O . ASN A 1 3 ? -7.732 12.755 -3.554 1.00 0.00 3 ASN A O 7
ATOM 6848 N N . TYR A 1 4 ? -5.946 11.520 -4.147 1.00 0.00 4 TYR A N 7
ATOM 6849 C CA . TYR A 1 4 ? -5.528 12.360 -5.280 1.00 0.00 4 TYR A CA 7
ATOM 6850 C C . TYR A 1 4 ? -5.331 11.545 -6.566 1.00 0.00 4 TYR A C 7
ATOM 6851 O O . TYR A 1 4 ? -5.474 10.320 -6.548 1.00 0.00 4 TYR A O 7
ATOM 6869 N N . ASP A 1 5 ? -4.752 12.208 -7.566 1.00 0.00 5 ASP A N 7
ATOM 6870 C CA . ASP A 1 5 ? -4.328 11.577 -8.836 1.00 0.00 5 ASP A CA 7
ATOM 6871 C C . ASP A 1 5 ? -2.980 10.868 -8.664 1.00 0.00 5 ASP A C 7
ATOM 6872 O O . ASP A 1 5 ? -1.995 11.207 -9.322 1.00 0.00 5 ASP A O 7
ATOM 6882 N N . CYS A 1 6 ? -2.892 10.040 -7.624 1.00 0.00 6 CYS A N 7
ATOM 6883 C CA . CYS A 1 6 ? -1.660 9.280 -7.316 1.00 0.00 6 CYS A CA 7
ATOM 6884 C C . CYS A 1 6 ? -1.348 8.283 -8.451 1.00 0.00 6 CYS A C 7
ATOM 6885 O O . CYS A 1 6 ? -1.180 8.701 -9.598 1.00 0.00 6 CYS A O 7
ATOM 6892 N N . CYS A 1 7 ? -1.203 6.985 -8.147 1.00 0.00 7 CYS A N 7
ATOM 6893 C CA . CYS A 1 7 ? -0.989 5.965 -9.191 1.00 0.00 7 CYS A CA 7
ATOM 6894 C C . CYS A 1 7 ? -2.142 6.056 -10.208 1.00 0.00 7 CYS A C 7
ATOM 6895 O O . CYS A 1 7 ? -3.093 6.803 -9.990 1.00 0.00 7 CYS A O 7
ATOM 6902 N N . LEU A 1 8 ? -2.108 5.172 -11.205 1.00 0.00 8 LEU A N 7
ATOM 6903 C CA . LEU A 1 8 ? -3.121 5.095 -12.275 1.00 0.00 8 LEU A CA 7
ATOM 6904 C C . LEU A 1 8 ? -4.554 5.367 -11.765 1.00 0.00 8 LEU A C 7
ATOM 6905 O O . LEU A 1 8 ? -5.170 6.319 -12.213 1.00 0.00 8 LEU A O 7
ATOM 6921 N N . SER A 1 9 ? -4.863 4.724 -10.641 1.00 0.00 9 SER A N 7
ATOM 6922 C CA . SER A 1 9 ? -6.091 4.948 -9.856 1.00 0.00 9 SER A CA 7
ATOM 6923 C C . SER A 1 9 ? -5.892 4.423 -8.446 1.00 0.00 9 SER A C 7
ATOM 6924 O O . SER A 1 9 ? -5.374 3.321 -8.252 1.00 0.00 9 SER A O 7
ATOM 6932 N N . TYR A 1 10 ? -6.185 5.296 -7.476 1.00 0.00 10 TYR A N 7
ATOM 6933 C CA . TYR A 1 10 ? -6.175 4.956 -6.031 1.00 0.00 10 TYR A CA 7
ATOM 6934 C C . TYR A 1 10 ? -6.829 3.592 -5.803 1.00 0.00 10 TYR A C 7
ATOM 6935 O O . TYR A 1 10 ? -7.547 3.089 -6.666 1.00 0.00 10 TYR A O 7
ATOM 6953 N N . ILE A 1 11 ? -6.565 3.013 -4.634 1.00 0.00 11 ILE A N 7
ATOM 6954 C CA . ILE A 1 11 ? -7.193 1.748 -4.243 1.00 0.00 11 ILE A CA 7
ATOM 6955 C C . ILE A 1 11 ? -8.728 1.870 -4.162 1.00 0.00 11 ILE A C 7
ATOM 6956 O O . ILE A 1 11 ? -9.327 2.132 -3.123 1.00 0.00 11 ILE A O 7
ATOM 6972 N N . GLN A 1 12 ? -9.330 1.638 -5.324 1.00 0.00 12 GLN A N 7
ATOM 6973 C CA . GLN A 1 12 ? -10.797 1.669 -5.465 1.00 0.00 12 GLN A CA 7
ATOM 6974 C C . GLN A 1 12 ? -11.502 0.629 -4.590 1.00 0.00 12 GLN A C 7
ATOM 6975 O O . GLN A 1 12 ? -12.667 0.799 -4.256 1.00 0.00 12 GLN A O 7
ATOM 6989 N N . THR A 1 13 ? -10.707 -0.352 -4.163 1.00 0.00 13 THR A N 7
ATOM 6990 C CA . THR A 1 13 ? -11.121 -1.453 -3.272 1.00 0.00 13 THR A CA 7
ATOM 6991 C C . THR A 1 13 ? -10.009 -1.905 -2.321 1.00 0.00 13 THR A C 7
ATOM 6992 O O . THR A 1 13 ? -9.114 -2.648 -2.712 1.00 0.00 13 THR A O 7
ATOM 7003 N N . PRO A 1 14 ? -10.102 -1.474 -1.056 1.00 0.00 14 PRO A N 7
ATOM 7004 C CA . PRO A 1 14 ? -9.136 -1.884 -0.032 1.00 0.00 14 PRO A CA 7
ATOM 7005 C C . PRO A 1 14 ? -9.245 -3.370 0.337 1.00 0.00 14 PRO A C 7
ATOM 7006 O O . PRO A 1 14 ? -10.219 -3.796 0.943 1.00 0.00 14 PRO A O 7
ATOM 7017 N N . LEU A 1 15 ? -8.250 -4.127 -0.091 1.00 0.00 15 LEU A N 7
ATOM 7018 C CA . LEU A 1 15 ? -8.260 -5.579 0.144 1.00 0.00 15 LEU A CA 7
ATOM 7019 C C . LEU A 1 15 ? -7.357 -5.994 1.321 1.00 0.00 15 LEU A C 7
ATOM 7020 O O . LEU A 1 15 ? -6.394 -5.300 1.591 1.00 0.00 15 LEU A O 7
ATOM 7036 N N . PRO A 1 16 ? -7.664 -7.054 2.073 1.00 0.00 16 PRO A N 7
ATOM 7037 C CA . PRO A 1 16 ? -6.855 -7.421 3.257 1.00 0.00 16 PRO A CA 7
ATOM 7038 C C . PRO A 1 16 ? -5.447 -7.860 2.831 1.00 0.00 16 PRO A C 7
ATOM 7039 O O . PRO A 1 16 ? -5.283 -8.452 1.768 1.00 0.00 16 PRO A O 7
ATOM 7050 N N . SER A 1 17 ? -4.472 -7.656 3.718 1.00 0.00 17 SER A N 7
ATOM 7051 C CA . SER A 1 17 ? -3.079 -8.121 3.535 1.00 0.00 17 SER A CA 7
ATOM 7052 C C . SER A 1 17 ? -2.924 -9.618 3.233 1.00 0.00 17 SER A C 7
ATOM 7053 O O . SER A 1 17 ? -1.987 -10.020 2.555 1.00 0.00 17 SER A O 7
ATOM 7061 N N . ARG A 1 18 ? -3.995 -10.370 3.500 1.00 0.00 18 ARG A N 7
ATOM 7062 C CA . ARG A 1 18 ? -4.134 -11.790 3.102 1.00 0.00 18 ARG A CA 7
ATOM 7063 C C . ARG A 1 18 ? -4.092 -12.011 1.580 1.00 0.00 18 ARG A C 7
ATOM 7064 O O . ARG A 1 18 ? -3.905 -13.129 1.104 1.00 0.00 18 ARG A O 7
ATOM 7085 N N . ALA A 1 19 ? -4.357 -10.945 0.827 1.00 0.00 19 ALA A N 7
ATOM 7086 C CA . ALA A 1 19 ? -4.270 -10.955 -0.645 1.00 0.00 19 ALA A CA 7
ATOM 7087 C C . ALA A 1 19 ? -3.043 -10.183 -1.153 1.00 0.00 19 ALA A C 7
ATOM 7088 O O . ALA A 1 19 ? -2.810 -10.124 -2.356 1.00 0.00 19 ALA A O 7
ATOM 7095 N N . ILE A 1 20 ? -2.204 -9.703 -0.235 1.00 0.00 20 ILE A N 7
ATOM 7096 C CA . ILE A 1 20 ? -0.976 -8.978 -0.565 1.00 0.00 20 ILE A CA 7
ATOM 7097 C C . ILE A 1 20 ? 0.208 -9.930 -0.365 1.00 0.00 20 ILE A C 7
ATOM 7098 O O . ILE A 1 20 ? 0.542 -10.330 0.747 1.00 0.00 20 ILE A O 7
ATOM 7114 N N . VAL A 1 21 ? 0.863 -10.142 -1.495 1.00 0.00 21 VAL A N 7
ATOM 7115 C CA . VAL A 1 21 ? 2.059 -10.995 -1.551 1.00 0.00 21 VAL A CA 7
ATOM 7116 C C . VAL A 1 21 ? 3.365 -10.191 -1.524 1.00 0.00 21 VAL A C 7
ATOM 7117 O O . VAL A 1 21 ? 4.290 -10.506 -0.783 1.00 0.00 21 VAL A O 7
ATOM 7130 N N . GLY A 1 22 ? 3.365 -9.083 -2.271 1.00 0.00 22 GLY A N 7
ATOM 7131 C CA . GLY A 1 22 ? 4.517 -8.168 -2.368 1.00 0.00 22 GLY A CA 7
ATOM 7132 C C . GLY A 1 22 ? 3.989 -6.744 -2.469 1.00 0.00 22 GLY A C 7
ATOM 7133 O O . GLY A 1 22 ? 2.887 -6.531 -2.956 1.00 0.00 22 GLY A O 7
ATOM 7137 N N . PHE A 1 23 ? 4.658 -5.848 -1.761 1.00 0.00 23 PHE A N 7
ATOM 7138 C CA . PHE A 1 23 ? 4.298 -4.422 -1.801 1.00 0.00 23 PHE A CA 7
ATOM 7139 C C . PHE A 1 23 ? 5.483 -3.517 -1.504 1.00 0.00 23 PHE A C 7
ATOM 7140 O O . PHE A 1 23 ? 6.521 -3.986 -1.026 1.00 0.00 23 PHE A O 7
ATOM 7157 N N . THR A 1 24 ? 5.259 -2.217 -1.688 1.00 0.00 24 THR A N 7
ATOM 7158 C CA . THR A 1 24 ? 6.297 -1.194 -1.522 1.00 0.00 24 THR A CA 7
ATOM 7159 C C . THR A 1 24 ? 5.643 0.088 -0.989 1.00 0.00 24 THR A C 7
ATOM 7160 O O . THR A 1 24 ? 4.434 0.244 -0.917 1.00 0.00 24 THR A O 7
ATOM 7171 N N . ARG A 1 25 ? 6.523 1.007 -0.610 1.00 0.00 25 ARG A N 7
ATOM 7172 C CA . ARG A 1 25 ? 6.153 2.301 -0.023 1.00 0.00 25 ARG A CA 7
ATOM 7173 C C . ARG A 1 25 ? 6.252 3.397 -1.091 1.00 0.00 25 ARG A C 7
ATOM 7174 O O . ARG A 1 25 ? 7.066 3.324 -2.006 1.00 0.00 25 ARG A O 7
ATOM 7195 N N . GLN A 1 26 ? 5.341 4.356 -0.985 1.00 0.00 26 GLN A N 7
ATOM 7196 C CA . GLN A 1 26 ? 5.292 5.484 -1.938 1.00 0.00 26 GLN A CA 7
ATOM 7197 C C . GLN A 1 26 ? 5.047 6.792 -1.189 1.00 0.00 26 GLN A C 7
ATOM 7198 O O . GLN A 1 26 ? 4.255 6.866 -0.247 1.00 0.00 26 GLN A O 7
ATOM 7212 N N . MET A 1 27 ? 5.809 7.775 -1.640 1.00 0.00 27 MET A N 7
ATOM 7213 C CA . MET A 1 27 ? 5.853 9.118 -1.018 1.00 0.00 27 MET A CA 7
ATOM 7214 C C . MET A 1 27 ? 5.430 10.175 -2.044 1.00 0.00 27 MET A C 7
ATOM 7215 O O . MET A 1 27 ? 5.769 10.099 -3.223 1.00 0.00 27 MET A O 7
ATOM 7229 N N . ALA A 1 28 ? 4.885 11.248 -1.495 1.00 0.00 28 ALA A N 7
ATOM 7230 C CA . ALA A 1 28 ? 4.448 12.438 -2.245 1.00 0.00 28 ALA A CA 7
ATOM 7231 C C . ALA A 1 28 ? 5.661 13.206 -2.792 1.00 0.00 28 ALA A C 7
ATOM 7232 O O . ALA A 1 28 ? 6.370 13.863 -2.031 1.00 0.00 28 ALA A O 7
ATOM 7239 N N . ASP A 1 29 ? 5.973 12.976 -4.071 1.00 0.00 29 ASP A N 7
ATOM 7240 C CA . ASP A 1 29 ? 7.146 13.572 -4.749 1.00 0.00 29 ASP A CA 7
ATOM 7241 C C . ASP A 1 29 ? 7.168 13.286 -6.255 1.00 0.00 29 ASP A C 7
ATOM 7242 O O . ASP A 1 29 ? 7.156 14.203 -7.063 1.00 0.00 29 ASP A O 7
ATOM 7252 N N . GLU A 1 30 ? 7.315 11.991 -6.579 1.00 0.00 30 GLU A N 7
ATOM 7253 C CA . GLU A 1 30 ? 7.388 11.504 -7.971 1.00 0.00 30 GLU A CA 7
ATOM 7254 C C . GLU A 1 30 ? 6.073 11.799 -8.726 1.00 0.00 30 GLU A C 7
ATOM 7255 O O . GLU A 1 30 ? 5.356 12.735 -8.401 1.00 0.00 30 GLU A O 7
ATOM 7267 N N . ALA A 1 31 ? 5.691 10.910 -9.650 1.00 0.00 31 ALA A N 7
ATOM 7268 C CA . ALA A 1 31 ? 4.401 10.994 -10.372 1.00 0.00 31 ALA A CA 7
ATOM 7269 C C . ALA A 1 31 ? 3.198 11.076 -9.414 1.00 0.00 31 ALA A C 7
ATOM 7270 O O . ALA A 1 31 ? 2.159 11.639 -9.765 1.00 0.00 31 ALA A O 7
ATOM 7277 N N . CYS A 1 32 ? 3.380 10.595 -8.187 1.00 0.00 32 CYS A N 7
ATOM 7278 C CA . CYS A 1 32 ? 2.376 10.781 -7.127 1.00 0.00 32 CYS A CA 7
ATOM 7279 C C . CYS A 1 32 ? 2.754 11.963 -6.248 1.00 0.00 32 CYS A C 7
ATOM 7280 O O . CYS A 1 32 ? 3.900 12.115 -5.803 1.00 0.00 32 CYS A O 7
ATOM 7287 N N . ASP A 1 33 ? 1.694 12.642 -5.852 1.00 0.00 33 ASP A N 7
ATOM 7288 C CA . ASP A 1 33 ? 1.771 13.791 -4.938 1.00 0.00 33 ASP A CA 7
ATOM 7289 C C . ASP A 1 33 ? 1.218 13.457 -3.543 1.00 0.00 33 ASP A C 7
ATOM 7290 O O . ASP A 1 33 ? 1.107 14.311 -2.670 1.00 0.00 33 ASP A O 7
ATOM 7300 N N . ILE A 1 34 ? 0.810 12.197 -3.370 1.00 0.00 34 ILE A N 7
ATOM 7301 C CA . ILE A 1 34 ? 0.310 11.693 -2.092 1.00 0.00 34 ILE A CA 7
ATOM 7302 C C . ILE A 1 34 ? 1.010 10.374 -1.786 1.00 0.00 34 ILE A C 7
ATOM 7303 O O . ILE A 1 34 ? 1.450 9.662 -2.689 1.00 0.00 34 ILE A O 7
ATOM 7319 N N . ASN A 1 35 ? 1.069 10.082 -0.498 1.00 0.00 35 ASN A N 7
ATOM 7320 C CA . ASN A 1 35 ? 1.630 8.830 -0.005 1.00 0.00 35 ASN A CA 7
ATOM 7321 C C . ASN A 1 35 ? 0.654 7.678 -0.287 1.00 0.00 35 ASN A C 7
ATOM 7322 O O . ASN A 1 35 ? -0.569 7.808 -0.184 1.00 0.00 35 ASN A O 7
ATOM 7333 N N . ALA A 1 36 ? 1.213 6.580 -0.791 1.00 0.00 36 ALA A N 7
ATOM 7334 C CA . ALA A 1 36 ? 0.426 5.381 -1.102 1.00 0.00 36 ALA A CA 7
ATOM 7335 C C . ALA A 1 36 ? 1.255 4.109 -0.957 1.00 0.00 36 ALA A C 7
ATOM 7336 O O . ALA A 1 36 ? 2.475 4.177 -0.833 1.00 0.00 36 ALA A O 7
ATOM 7343 N N . ILE A 1 37 ? 0.599 3.002 -0.723 1.00 0.00 37 ILE A N 7
ATOM 7344 C CA . ILE A 1 37 ? 1.311 1.726 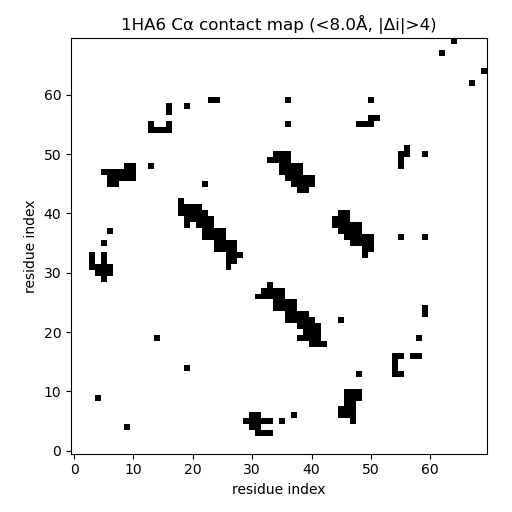-0.525 1.00 0.00 37 ILE A CA 7
ATOM 7345 C C . ILE A 1 37 ? 1.039 0.846 -1.716 1.00 0.00 37 ILE A C 7
ATOM 7346 O O . ILE A 1 37 ? -0.095 0.412 -1.900 1.00 0.00 37 ILE A O 7
ATOM 7362 N N . ILE A 1 38 ? 2.087 0.762 -2.527 1.00 0.00 38 ILE A N 7
ATOM 7363 C CA . ILE A 1 38 ? 2.100 -0.027 -3.765 1.00 0.00 38 ILE A CA 7
ATOM 7364 C C . ILE A 1 38 ? 1.965 -1.517 -3.432 1.00 0.00 38 ILE A C 7
ATOM 7365 O O . ILE A 1 38 ? 2.943 -2.112 -3.034 1.00 0.00 38 ILE A O 7
ATOM 7381 N N . PHE A 1 39 ? 0.760 -2.035 -3.525 1.00 0.00 39 PHE A N 7
ATOM 7382 C CA . PHE A 1 39 ? 0.431 -3.452 -3.273 1.00 0.00 39 PHE A CA 7
ATOM 7383 C C . PHE A 1 39 ? 0.444 -4.265 -4.558 1.00 0.00 39 PHE A C 7
ATOM 7384 O O . PHE A 1 39 ? 0.083 -3.780 -5.622 1.00 0.00 39 PHE A O 7
ATOM 7401 N N . HIS A 1 40 ? 0.879 -5.519 -4.444 1.00 0.00 40 HIS A N 7
ATOM 7402 C CA . HIS A 1 40 ? 0.973 -6.433 -5.597 1.00 0.00 40 HIS A CA 7
ATOM 7403 C C . HIS A 1 40 ? 0.385 -7.752 -5.145 1.00 0.00 40 HIS A C 7
ATOM 7404 O O . HIS A 1 40 ? 0.967 -8.495 -4.360 1.00 0.00 40 HIS A O 7
ATOM 7419 N N . THR A 1 41 ? -0.917 -7.788 -5.365 1.00 0.00 41 THR A N 7
ATOM 7420 C CA . THR A 1 41 ? -1.726 -8.959 -4.998 1.00 0.00 41 THR A CA 7
ATOM 7421 C C . THR A 1 41 ? -1.377 -10.142 -5.919 1.00 0.00 41 THR A C 7
ATOM 7422 O O . THR A 1 41 ? -0.485 -10.057 -6.754 1.00 0.00 41 THR A O 7
ATOM 7433 N N . LYS A 1 42 ? -2.140 -11.221 -5.794 1.00 0.00 42 LYS A N 7
ATOM 7434 C CA . LYS A 1 42 ? -1.963 -12.381 -6.679 1.00 0.00 42 LYS A CA 7
ATOM 7435 C C . LYS A 1 42 ? -2.823 -12.301 -7.966 1.00 0.00 42 LYS A C 7
ATOM 7436 O O . LYS A 1 42 ? -2.587 -13.024 -8.925 1.00 0.00 42 LYS A O 7
ATOM 7455 N N . LYS A 1 43 ? -3.784 -11.371 -7.970 1.00 0.00 43 LYS A N 7
ATOM 7456 C CA . LYS A 1 43 ? -4.672 -11.135 -9.129 1.00 0.00 43 LYS A CA 7
ATOM 7457 C C . LYS A 1 43 ? -5.084 -9.642 -9.245 1.00 0.00 43 LYS A C 7
ATOM 7458 O O . LYS A 1 43 ? -6.254 -9.284 -9.350 1.00 0.00 43 LYS A O 7
ATOM 7477 N N . ARG A 1 44 ? -4.084 -8.776 -9.115 1.00 0.00 44 ARG A N 7
ATOM 7478 C CA . ARG A 1 44 ? -4.275 -7.313 -9.183 1.00 0.00 44 ARG A CA 7
ATOM 7479 C C . ARG A 1 44 ? -2.893 -6.678 -9.246 1.00 0.00 44 ARG A C 7
ATOM 7480 O O . ARG A 1 44 ? -1.995 -6.986 -8.453 1.00 0.00 44 ARG A O 7
ATOM 7501 N N . LYS A 1 45 ? -2.771 -5.836 -10.258 1.00 0.00 45 LYS A N 7
ATOM 7502 C CA . LYS A 1 45 ? -1.553 -5.051 -10.510 1.00 0.00 45 LYS A CA 7
ATOM 7503 C C . LYS A 1 45 ? -1.249 -4.134 -9.315 1.00 0.00 45 LYS A C 7
ATOM 7504 O O . LYS A 1 45 ? -1.946 -4.153 -8.296 1.00 0.00 45 LYS A O 7
ATOM 7523 N N . SER A 1 46 ? -0.162 -3.373 -9.439 1.00 0.00 46 SER A N 7
ATOM 7524 C CA . SER A 1 46 ? 0.260 -2.407 -8.414 1.00 0.00 46 SER A CA 7
ATOM 7525 C C . SER A 1 46 ? -0.892 -1.519 -7.956 1.00 0.00 46 SER A C 7
ATOM 7526 O O . SER A 1 46 ? -1.597 -0.887 -8.748 1.00 0.00 46 SER A O 7
ATOM 7534 N N . VAL A 1 47 ? -1.157 -1.616 -6.664 1.00 0.00 47 VAL A N 7
ATOM 7535 C CA . VAL A 1 47 ? -2.255 -0.899 -6.016 1.00 0.00 47 VAL A CA 7
ATOM 7536 C C . VAL A 1 47 ? -1.660 0.182 -5.120 1.00 0.00 47 VAL A C 7
ATOM 7537 O O . VAL A 1 47 ? -0.956 -0.142 -4.184 1.00 0.00 47 VAL A O 7
ATOM 7550 N N . CYS A 1 48 ? -2.070 1.420 -5.340 1.00 0.00 48 CYS A N 7
ATOM 7551 C CA . CYS A 1 48 ? -1.594 2.514 -4.470 1.00 0.00 48 CYS A CA 7
ATOM 7552 C C . CYS A 1 48 ? -2.654 2.876 -3.425 1.00 0.00 48 CYS A C 7
ATOM 7553 O O . CYS A 1 48 ? -3.740 3.378 -3.728 1.00 0.00 48 CYS A O 7
ATOM 7560 N N . ALA A 1 49 ? -2.339 2.485 -2.207 1.00 0.00 49 ALA A N 7
ATOM 7561 C CA . ALA A 1 49 ? -3.283 2.714 -1.106 1.00 0.00 49 ALA A CA 7
ATOM 7562 C C . ALA A 1 49 ? -2.696 3.617 -0.021 1.00 0.00 49 ALA A C 7
ATOM 7563 O O . ALA A 1 49 ? -1.704 3.254 0.605 1.00 0.00 49 ALA A O 7
ATOM 7570 N N . ASP A 1 50 ? -3.335 4.751 0.220 1.00 0.00 50 ASP A N 7
ATOM 7571 C CA . ASP A 1 50 ? -2.833 5.754 1.186 1.00 0.00 50 ASP A CA 7
ATOM 7572 C C . ASP A 1 50 ? -2.444 5.083 2.528 1.00 0.00 50 ASP A C 7
ATOM 7573 O O . ASP A 1 50 ? -3.251 4.284 3.027 1.00 0.00 50 ASP A O 7
ATOM 7583 N N . PRO A 1 51 ? -1.246 5.339 3.078 1.00 0.00 51 PRO A N 7
ATOM 7584 C CA . PRO A 1 51 ? -0.761 4.754 4.343 1.00 0.00 51 PRO A CA 7
ATOM 7585 C C . PRO A 1 51 ? -1.460 5.325 5.570 1.00 0.00 51 PRO A C 7
ATOM 7586 O O . PRO A 1 51 ? -0.857 5.815 6.513 1.00 0.00 51 PRO A O 7
ATOM 7597 N N . LYS A 1 52 ? -2.784 5.284 5.490 1.00 0.00 52 LYS A N 7
ATOM 7598 C CA . LYS A 1 52 ? -3.685 5.866 6.497 1.00 0.00 52 LYS A CA 7
ATOM 7599 C C . LYS A 1 52 ? -4.557 4.784 7.130 1.00 0.00 52 LYS A C 7
ATOM 7600 O O . LYS A 1 52 ? -4.548 4.607 8.339 1.00 0.00 52 LYS A O 7
ATOM 7619 N N . GLN A 1 53 ? -5.248 4.039 6.268 1.00 0.00 53 GLN A N 7
ATOM 7620 C CA . GLN A 1 53 ? -6.089 2.902 6.697 1.00 0.00 53 GLN A CA 7
ATOM 7621 C C . GLN A 1 53 ? -5.298 1.920 7.562 1.00 0.00 53 GLN A C 7
ATOM 7622 O O . GLN A 1 53 ? -4.073 1.805 7.438 1.00 0.00 53 GLN A O 7
ATOM 7636 N N . ASN A 1 54 ? -6.053 1.017 8.192 1.00 0.00 54 ASN A N 7
ATOM 7637 C CA . ASN A 1 54 ? -5.483 -0.019 9.065 1.00 0.00 54 ASN A CA 7
ATOM 7638 C C . ASN A 1 54 ? -4.982 -1.234 8.299 1.00 0.00 54 ASN A C 7
ATOM 7639 O O . ASN A 1 54 ? -3.914 -1.739 8.598 1.00 0.00 54 ASN A O 7
ATOM 7650 N N . TRP A 1 55 ? -5.680 -1.592 7.224 1.00 0.00 55 TRP A N 7
ATOM 7651 C CA . TRP A 1 55 ? -5.296 -2.714 6.355 1.00 0.00 55 TRP A CA 7
ATOM 7652 C C . TRP A 1 55 ? -3.973 -2.429 5.601 1.00 0.00 55 TRP A C 7
ATOM 7653 O O . TRP A 1 55 ? -3.083 -3.268 5.533 1.00 0.00 55 TRP A O 7
ATOM 7674 N N . VAL A 1 56 ? -3.838 -1.161 5.220 1.00 0.00 56 VAL A N 7
ATOM 7675 C CA . VAL A 1 56 ? -2.618 -0.627 4.581 1.00 0.00 56 VAL A CA 7
ATOM 7676 C C . VAL A 1 56 ? -1.481 -0.552 5.600 1.00 0.00 56 VAL A C 7
ATOM 7677 O O . VAL A 1 56 ? -0.403 -1.070 5.336 1.00 0.00 56 VAL A O 7
ATOM 7690 N N . LYS A 1 57 ? -1.757 0.144 6.692 1.00 0.00 57 LYS A N 7
ATOM 7691 C CA . LYS A 1 57 ? -0.766 0.317 7.755 1.00 0.00 57 LYS A CA 7
ATOM 7692 C C . LYS A 1 57 ? -0.323 -1.047 8.289 1.00 0.00 57 LYS A C 7
ATOM 7693 O O . LYS A 1 57 ? 0.854 -1.213 8.514 1.00 0.00 57 LYS A O 7
ATOM 7712 N N . ARG A 1 58 ? -1.230 -2.021 8.372 1.00 0.00 58 ARG A N 7
ATOM 7713 C CA . ARG A 1 58 ? -0.933 -3.395 8.841 1.00 0.00 58 ARG A CA 7
ATOM 7714 C C . ARG A 1 58 ? 0.078 -4.072 7.907 1.00 0.00 58 ARG A C 7
ATOM 7715 O O . ARG A 1 58 ? 1.061 -4.652 8.366 1.00 0.00 58 ARG A O 7
ATOM 7736 N N . ALA A 1 59 ? -0.190 -3.943 6.609 1.00 0.00 59 ALA A N 7
ATOM 7737 C CA . ALA A 1 59 ? 0.710 -4.514 5.597 1.00 0.00 59 ALA A CA 7
ATOM 7738 C C . ALA A 1 59 ? 2.070 -3.803 5.597 1.00 0.00 59 ALA A C 7
ATOM 7739 O O . ALA A 1 59 ? 3.073 -4.441 5.915 1.00 0.00 59 ALA A O 7
ATOM 7746 N N . VAL A 1 60 ? 2.025 -2.468 5.605 1.00 0.00 60 VAL A N 7
ATOM 7747 C CA . VAL A 1 60 ? 3.237 -1.638 5.803 1.00 0.00 60 VAL A CA 7
ATOM 7748 C C . VAL A 1 60 ? 3.944 -1.934 7.123 1.00 0.00 60 VAL A C 7
ATOM 7749 O O . VAL A 1 60 ? 5.155 -1.903 7.176 1.00 0.00 60 VAL A O 7
ATOM 7762 N N . ASN A 1 61 ? 3.196 -2.239 8.156 1.00 0.00 61 ASN A N 7
ATOM 7763 C CA . ASN A 1 61 ? 3.739 -2.505 9.493 1.00 0.00 61 ASN A CA 7
ATOM 7764 C C . ASN A 1 61 ? 4.708 -3.686 9.484 1.00 0.00 61 ASN A C 7
ATOM 7765 O O . ASN A 1 61 ? 5.868 -3.561 9.857 1.00 0.00 61 ASN A O 7
ATOM 7776 N N . LEU A 1 62 ? 4.231 -4.796 8.942 1.00 0.00 62 LEU A N 7
ATOM 7777 C CA . LEU A 1 62 ? 5.051 -6.009 8.741 1.00 0.00 62 LEU A CA 7
ATOM 7778 C C . LEU A 1 62 ? 6.278 -5.732 7.846 1.00 0.00 62 LEU A C 7
ATOM 7779 O O . LEU A 1 62 ? 7.389 -6.119 8.198 1.00 0.00 62 LEU A O 7
ATOM 7795 N N . LEU A 1 63 ? 6.093 -4.820 6.888 1.00 0.00 63 LEU A N 7
ATOM 7796 C CA . LEU A 1 63 ? 7.207 -4.266 6.073 1.00 0.00 63 LEU A CA 7
ATOM 7797 C C . LEU A 1 63 ? 8.134 -3.364 6.892 1.00 0.00 63 LEU A C 7
ATOM 7798 O O . LEU A 1 63 ? 9.325 -3.328 6.619 1.00 0.00 63 LEU A O 7
ATOM 7814 N N . SER A 1 64 ? 7.589 -2.587 7.808 1.00 0.00 64 SER A N 7
ATOM 7815 C CA . SER A 1 64 ? 8.338 -1.644 8.642 1.00 0.00 64 SER A CA 7
ATOM 7816 C C . SER A 1 64 ? 9.373 -2.417 9.457 1.00 0.00 64 SER A C 7
ATOM 7817 O O . SER A 1 64 ? 10.515 -1.998 9.458 1.00 0.00 64 SER A O 7
ATOM 7825 N N . LEU A 1 65 ? 9.042 -3.648 9.848 1.00 0.00 65 LEU A N 7
ATOM 7826 C CA . LEU A 1 65 ? 10.020 -4.560 10.472 1.00 0.00 65 LEU A CA 7
ATOM 7827 C C . LEU A 1 65 ? 10.932 -5.283 9.466 1.00 0.00 65 LEU A C 7
ATOM 7828 O O . LEU A 1 65 ? 12.092 -5.576 9.774 1.00 0.00 65 LEU A O 7
ATOM 7844 N N . ARG A 1 66 ? 10.433 -5.480 8.252 1.00 0.00 66 ARG A N 7
ATOM 7845 C CA . ARG A 1 66 ? 11.142 -6.132 7.133 1.00 0.00 66 ARG A CA 7
ATOM 7846 C C . ARG A 1 66 ? 12.163 -5.187 6.475 1.00 0.00 66 ARG A C 7
ATOM 7847 O O . ARG A 1 66 ? 13.370 -5.323 6.674 1.00 0.00 66 ARG A O 7
ATOM 7868 N N . VAL A 1 67 ? 11.658 -4.156 5.808 1.00 0.00 67 VAL A N 7
ATOM 7869 C CA . VAL A 1 67 ? 12.440 -3.088 5.152 1.00 0.00 67 VAL A CA 7
ATOM 7870 C C . VAL A 1 67 ? 12.639 -1.922 6.169 1.00 0.00 67 VAL A C 7
ATOM 7871 O O . VAL A 1 67 ? 12.461 -0.738 5.866 1.00 0.00 67 VAL A O 7
ATOM 7884 N N . LYS A 1 68 ? 12.982 -2.293 7.403 1.00 0.00 68 LYS A N 7
ATOM 7885 C CA . LYS A 1 68 ? 13.296 -1.311 8.455 1.00 0.00 68 LYS A CA 7
ATOM 7886 C C . LYS A 1 68 ? 14.579 -0.559 8.105 1.00 0.00 68 LYS A C 7
ATOM 7887 O O . LYS A 1 68 ? 15.504 -1.099 7.504 1.00 0.00 68 LYS A O 7
ATOM 7906 N N . LYS A 1 69 ? 14.542 0.727 8.431 1.00 0.00 69 LYS A N 7
ATOM 7907 C CA . LYS A 1 69 ? 15.694 1.622 8.192 1.00 0.00 69 LYS A CA 7
ATOM 7908 C C . LYS A 1 69 ? 16.132 2.326 9.489 1.00 0.00 69 LYS A C 7
ATOM 7909 O O . LYS A 1 69 ? 16.448 3.511 9.527 1.00 0.00 69 LYS A O 7
ATOM 7928 N N . MET A 1 70 ? 16.169 1.535 10.551 1.00 0.00 70 MET A N 7
ATOM 7929 C CA . MET A 1 70 ? 16.605 1.983 11.890 1.00 0.00 70 MET A CA 7
ATOM 7930 C C . MET A 1 70 ? 17.959 1.363 12.306 1.00 0.00 70 MET A C 7
ATOM 7931 O O . MET A 1 70 ? 18.569 1.878 13.270 1.00 0.00 70 MET A O 7
ATOM 7946 N N . ALA A 1 1 ? -14.578 18.433 -10.974 1.00 0.00 1 ALA A N 8
ATOM 7947 C CA . ALA A 1 1 ? -13.239 18.494 -10.335 1.00 0.00 1 ALA A CA 8
ATOM 7948 C C . ALA A 1 1 ? -12.589 17.093 -10.337 1.00 0.00 1 ALA A C 8
ATOM 7949 O O . ALA A 1 1 ? -12.813 16.342 -11.281 1.00 0.00 1 ALA A O 8
ATOM 7958 N N . SER A 1 2 ? -11.772 16.790 -9.315 1.00 0.00 2 SER A N 8
ATOM 7959 C CA . SER A 1 2 ? -11.063 15.512 -9.085 1.00 0.00 2 SER A CA 8
ATOM 7960 C C . SER A 1 2 ? -10.053 15.670 -7.951 1.00 0.00 2 SER A C 8
ATOM 7961 O O . SER A 1 2 ? -9.645 16.774 -7.602 1.00 0.00 2 SER A O 8
ATOM 7969 N N . ASN A 1 3 ? -9.709 14.525 -7.381 1.00 0.00 3 ASN A N 8
ATOM 7970 C CA . ASN A 1 3 ? -8.697 14.448 -6.317 1.00 0.00 3 ASN A CA 8
ATOM 7971 C C . ASN A 1 3 ? -7.321 14.108 -6.921 1.00 0.00 3 ASN A C 8
ATOM 7972 O O . ASN A 1 3 ? -7.098 14.225 -8.135 1.00 0.00 3 ASN A O 8
ATOM 7983 N N . TYR A 1 4 ? -6.417 13.618 -6.077 1.00 0.00 4 TYR A N 8
ATOM 7984 C CA . TYR A 1 4 ? -5.091 13.146 -6.494 1.00 0.00 4 TYR A CA 8
ATOM 7985 C C . TYR A 1 4 ? -5.145 11.723 -7.065 1.00 0.00 4 TYR A C 8
ATOM 7986 O O . TYR A 1 4 ? -4.697 10.751 -6.458 1.00 0.00 4 TYR A O 8
ATOM 8004 N N . ASP A 1 5 ? -5.605 11.671 -8.313 1.00 0.00 5 ASP A N 8
ATOM 8005 C CA . ASP A 1 5 ? -5.665 10.414 -9.092 1.00 0.00 5 ASP A CA 8
ATOM 8006 C C . ASP A 1 5 ? -4.332 10.129 -9.808 1.00 0.00 5 ASP A C 8
ATOM 8007 O O . ASP A 1 5 ? -4.291 9.765 -10.982 1.00 0.00 5 ASP A O 8
ATOM 8017 N N . CYS A 1 6 ? -3.267 10.377 -9.062 1.00 0.00 6 CYS A N 8
ATOM 8018 C CA . CYS A 1 6 ? -1.867 10.260 -9.507 1.00 0.00 6 CYS A CA 8
ATOM 8019 C C . CYS A 1 6 ? -1.531 8.899 -10.143 1.00 0.00 6 CYS A C 8
ATOM 8020 O O . CYS A 1 6 ? -1.545 8.789 -11.370 1.00 0.00 6 CYS A O 8
ATOM 8027 N N . CYS A 1 7 ? -1.321 7.877 -9.316 1.00 0.00 7 CYS A N 8
ATOM 8028 C CA . CYS A 1 7 ? -1.222 6.475 -9.798 1.00 0.00 7 CYS A CA 8
ATOM 8029 C C . CYS A 1 7 ? -2.466 6.156 -10.645 1.00 0.00 7 CYS A C 8
ATOM 8030 O O . CYS A 1 7 ? -3.446 6.897 -10.567 1.00 0.00 7 CYS A O 8
ATOM 8037 N N . LEU A 1 8 ? -2.476 4.984 -11.289 1.00 0.00 8 LEU A N 8
ATOM 8038 C CA . LEU A 1 8 ? -3.597 4.519 -12.143 1.00 0.00 8 LEU A CA 8
ATOM 8039 C C . LEU A 1 8 ? -5.010 4.858 -11.603 1.00 0.00 8 LEU A C 8
ATOM 8040 O O . LEU A 1 8 ? -5.890 5.227 -12.379 1.00 0.00 8 LEU A O 8
ATOM 8056 N N . SER A 1 9 ? -5.120 4.779 -10.286 1.00 0.00 9 SER A N 8
ATOM 8057 C CA . SER A 1 9 ? -6.241 5.200 -9.422 1.00 0.00 9 SER A CA 8
ATOM 8058 C C . SER A 1 9 ? -5.991 4.679 -8.013 1.00 0.00 9 SER A C 8
ATOM 8059 O O . SER A 1 9 ? -5.364 3.643 -7.828 1.00 0.00 9 SER A O 8
ATOM 8067 N N . TYR A 1 10 ? -6.393 5.495 -7.032 1.00 0.00 10 TYR A N 8
ATOM 8068 C CA . TYR A 1 10 ? -6.410 5.109 -5.600 1.00 0.00 10 TYR A CA 8
ATOM 8069 C C . TYR A 1 10 ? -7.056 3.719 -5.428 1.00 0.00 10 TYR A C 8
ATOM 8070 O O . TYR A 1 10 ? -7.649 3.146 -6.347 1.00 0.00 10 TYR A O 8
ATOM 8088 N N . ILE A 1 11 ? -6.902 3.186 -4.223 1.00 0.00 11 ILE A N 8
ATOM 8089 C CA . ILE A 1 11 ? -7.516 1.901 -3.865 1.00 0.00 11 ILE A CA 8
ATOM 8090 C C . ILE A 1 11 ? -9.036 2.016 -3.785 1.00 0.00 11 ILE A C 8
ATOM 8091 O O . ILE A 1 11 ? -9.640 2.276 -2.739 1.00 0.00 11 ILE A O 8
ATOM 8107 N N . GLN A 1 12 ? -9.632 1.818 -4.950 1.00 0.00 12 GLN A N 8
ATOM 8108 C CA . GLN A 1 12 ? -11.091 1.798 -5.104 1.00 0.00 12 GLN A CA 8
ATOM 8109 C C . GLN A 1 12 ? -11.756 0.709 -4.235 1.00 0.00 12 GLN A C 8
ATOM 8110 O O . GLN A 1 12 ? -12.882 0.901 -3.802 1.00 0.00 12 GLN A O 8
ATOM 8124 N N . THR A 1 13 ? -10.930 -0.264 -3.837 1.00 0.00 13 THR A N 8
ATOM 8125 C CA . THR A 1 13 ? -11.315 -1.385 -2.959 1.00 0.00 13 THR A CA 8
ATOM 8126 C C . THR A 1 13 ? -10.179 -1.875 -2.061 1.00 0.00 13 THR A C 8
ATOM 8127 O O . THR A 1 13 ? -9.276 -2.576 -2.524 1.00 0.00 13 THR A O 8
ATOM 8138 N N . PRO A 1 14 ? -10.255 -1.554 -0.767 1.00 0.00 14 PRO A N 8
ATOM 8139 C CA . PRO A 1 14 ? -9.272 -2.027 0.204 1.00 0.00 14 PRO A CA 8
ATOM 8140 C C . PRO A 1 14 ? -9.332 -3.532 0.466 1.00 0.00 14 PRO A C 8
ATOM 8141 O O . PRO A 1 14 ? -10.317 -4.047 0.979 1.00 0.00 14 PRO A O 8
ATOM 8152 N N . LEU A 1 15 ? -8.268 -4.216 0.069 1.00 0.00 15 LEU A N 8
ATOM 8153 C CA . LEU A 1 15 ? -8.209 -5.692 0.181 1.00 0.00 15 LEU A CA 8
ATOM 8154 C C . LEU A 1 15 ? -7.391 -6.153 1.411 1.00 0.00 15 LEU A C 8
ATOM 8155 O O . LEU A 1 15 ? -6.643 -5.343 1.953 1.00 0.00 15 LEU A O 8
ATOM 8171 N N . PRO A 1 16 ? -7.609 -7.346 1.978 1.00 0.00 16 PRO A N 8
ATOM 8172 C CA . PRO A 1 16 ? -6.865 -7.764 3.197 1.00 0.00 16 PRO A CA 8
ATOM 8173 C C . PRO A 1 16 ? -5.386 -8.029 2.892 1.00 0.00 16 PRO A C 8
ATOM 8174 O O . PRO A 1 16 ? -5.075 -8.553 1.826 1.00 0.00 16 PRO A O 8
ATOM 8185 N N . SER A 1 17 ? -4.525 -7.844 3.901 1.00 0.00 17 SER A N 8
ATOM 8186 C CA . SER A 1 17 ? -3.079 -8.117 3.769 1.00 0.00 17 SER A CA 8
ATOM 8187 C C . SER A 1 17 ? -2.744 -9.599 3.506 1.00 0.00 17 SER A C 8
ATOM 8188 O O . SER A 1 17 ? -1.693 -9.914 2.952 1.00 0.00 17 SER A O 8
ATOM 8196 N N . ARG A 1 18 ? -3.773 -10.441 3.655 1.00 0.00 18 ARG A N 8
ATOM 8197 C CA . ARG A 1 18 ? -3.739 -11.879 3.341 1.00 0.00 18 ARG A CA 8
ATOM 8198 C C . ARG A 1 18 ? -3.793 -12.198 1.836 1.00 0.00 18 ARG A C 8
ATOM 8199 O O . ARG A 1 18 ? -3.879 -13.357 1.431 1.00 0.00 18 ARG A O 8
ATOM 8220 N N . ALA A 1 19 ? -3.780 -11.153 1.033 1.00 0.00 19 ALA A N 8
ATOM 8221 C CA . ALA A 1 19 ? -3.755 -11.242 -0.442 1.00 0.00 19 ALA A CA 8
ATOM 8222 C C . ALA A 1 19 ? -2.570 -10.480 -1.043 1.00 0.00 19 ALA A C 8
ATOM 8223 O O . ALA A 1 19 ? -2.337 -10.560 -2.244 1.00 0.00 19 ALA A O 8
ATOM 8230 N N . ILE A 1 20 ? -1.716 -9.921 -0.185 1.00 0.00 20 ILE A N 8
ATOM 8231 C CA . ILE A 1 20 ? -0.590 -9.072 -0.600 1.00 0.00 20 ILE A CA 8
ATOM 8232 C C . ILE A 1 20 ? 0.687 -9.923 -0.687 1.00 0.00 20 ILE A C 8
ATOM 8233 O O . ILE A 1 20 ? 1.165 -10.450 0.313 1.00 0.00 20 ILE A O 8
ATOM 8249 N N . VAL A 1 21 ? 1.187 -9.987 -1.908 1.00 0.00 21 VAL A N 8
ATOM 8250 C CA . VAL A 1 21 ? 2.434 -10.720 -2.201 1.00 0.00 21 VAL A CA 8
ATOM 8251 C C . VAL A 1 21 ? 3.683 -9.837 -2.029 1.00 0.00 21 VAL A C 8
ATOM 8252 O O . VAL A 1 21 ? 4.654 -10.242 -1.401 1.00 0.00 21 VAL A O 8
ATOM 8265 N N . GLY A 1 22 ? 3.605 -8.629 -2.572 1.00 0.00 22 GLY A N 8
ATOM 8266 C CA . GLY A 1 22 ? 4.706 -7.659 -2.564 1.00 0.00 22 GLY A CA 8
ATOM 8267 C C . GLY A 1 22 ? 4.123 -6.274 -2.735 1.00 0.00 22 GLY A C 8
ATOM 8268 O O . GLY A 1 22 ? 3.023 -6.132 -3.251 1.00 0.00 22 GLY A O 8
ATOM 8272 N N . PHE A 1 23 ? 4.659 -5.358 -1.955 1.00 0.00 23 PHE A N 8
ATOM 8273 C CA . PHE A 1 23 ? 4.204 -3.970 -1.935 1.00 0.00 23 PHE A CA 8
ATOM 8274 C C . PHE A 1 23 ? 5.349 -3.003 -1.646 1.00 0.00 23 PHE A C 8
ATOM 8275 O O . PHE A 1 23 ? 6.441 -3.419 -1.295 1.00 0.00 23 PHE A O 8
ATOM 8292 N N . THR A 1 24 ? 4.990 -1.726 -1.688 1.00 0.00 24 THR A N 8
ATOM 8293 C CA . THR A 1 24 ? 5.965 -0.636 -1.591 1.00 0.00 24 THR A CA 8
ATOM 8294 C C . THR A 1 24 ? 5.259 0.619 -1.075 1.00 0.00 24 THR A C 8
ATOM 8295 O O . THR A 1 24 ? 4.031 0.734 -1.048 1.00 0.00 24 THR A O 8
ATOM 8306 N N . ARG A 1 25 ? 6.084 1.550 -0.631 1.00 0.00 25 ARG A N 8
ATOM 8307 C CA . ARG A 1 25 ? 5.633 2.807 -0.015 1.00 0.00 25 ARG A CA 8
ATOM 8308 C C . ARG A 1 25 ? 5.678 3.909 -1.074 1.00 0.00 25 ARG A C 8
ATOM 8309 O O . ARG A 1 25 ? 6.555 3.931 -1.930 1.00 0.00 25 ARG A O 8
ATOM 8330 N N . GLN A 1 26 ? 4.704 4.805 -0.988 1.00 0.00 26 GLN A N 8
ATOM 8331 C CA . GLN A 1 26 ? 4.613 5.946 -1.906 1.00 0.00 26 GLN A CA 8
ATOM 8332 C C . GLN A 1 26 ? 4.343 7.212 -1.111 1.00 0.00 26 GLN A C 8
ATOM 8333 O O . GLN A 1 26 ? 3.316 7.363 -0.462 1.00 0.00 26 GLN A O 8
ATOM 8347 N N . MET A 1 27 ? 5.366 8.048 -1.120 1.00 0.00 27 MET A N 8
ATOM 8348 C CA . MET A 1 27 ? 5.325 9.378 -0.493 1.00 0.00 27 MET A CA 8
ATOM 8349 C C . MET A 1 27 ? 4.364 10.319 -1.231 1.00 0.00 27 MET A C 8
ATOM 8350 O O . MET A 1 27 ? 3.793 9.982 -2.275 1.00 0.00 27 MET A O 8
ATOM 8364 N N . ALA A 1 28 ? 4.362 11.568 -0.772 1.00 0.00 28 ALA A N 8
ATOM 8365 C CA . ALA A 1 28 ? 3.551 12.654 -1.336 1.00 0.00 28 ALA A CA 8
ATOM 8366 C C . ALA A 1 28 ? 4.458 13.768 -1.894 1.00 0.00 28 ALA A C 8
ATOM 8367 O O . ALA A 1 28 ? 4.956 14.612 -1.143 1.00 0.00 28 ALA A O 8
ATOM 8374 N N . ASP A 1 29 ? 4.850 13.595 -3.155 1.00 0.00 29 ASP A N 8
ATOM 8375 C CA . ASP A 1 29 ? 5.753 14.509 -3.899 1.00 0.00 29 ASP A CA 8
ATOM 8376 C C . ASP A 1 29 ? 6.019 14.079 -5.346 1.00 0.00 29 ASP A C 8
ATOM 8377 O O . ASP A 1 29 ? 6.060 14.917 -6.240 1.00 0.00 29 ASP A O 8
ATOM 8387 N N . GLU A 1 30 ? 6.350 12.796 -5.487 1.00 0.00 30 GLU A N 8
ATOM 8388 C CA . GLU A 1 30 ? 6.679 12.192 -6.789 1.00 0.00 30 GLU A CA 8
ATOM 8389 C C . GLU A 1 30 ? 5.455 12.200 -7.739 1.00 0.00 30 GLU A C 8
ATOM 8390 O O . GLU A 1 30 ? 4.587 13.067 -7.621 1.00 0.00 30 GLU A O 8
ATOM 8402 N N . ALA A 1 31 ? 5.301 11.160 -8.559 1.00 0.00 31 ALA A N 8
ATOM 8403 C CA . ALA A 1 31 ? 4.113 10.947 -9.412 1.00 0.00 31 ALA A CA 8
ATOM 8404 C C . ALA A 1 31 ? 2.791 11.044 -8.618 1.00 0.00 31 ALA A C 8
ATOM 8405 O O . ALA A 1 31 ? 1.796 11.512 -9.153 1.00 0.00 31 ALA A O 8
ATOM 8412 N N . CYS A 1 32 ? 2.889 10.735 -7.325 1.00 0.00 32 CYS A N 8
ATOM 8413 C CA . CYS A 1 32 ? 1.801 10.972 -6.359 1.00 0.00 32 CYS A CA 8
ATOM 8414 C C . CYS A 1 32 ? 2.099 12.147 -5.457 1.00 0.00 32 CYS A C 8
ATOM 8415 O O . CYS A 1 32 ? 3.212 12.303 -4.952 1.00 0.00 32 CYS A O 8
ATOM 8422 N N . ASP A 1 33 ? 1.033 12.886 -5.202 1.00 0.00 33 ASP A N 8
ATOM 8423 C CA . ASP A 1 33 ? 1.071 14.025 -4.263 1.00 0.00 33 ASP A CA 8
ATOM 8424 C C . ASP A 1 33 ? 0.464 13.653 -2.900 1.00 0.00 33 ASP A C 8
ATOM 8425 O O . ASP A 1 33 ? 0.491 14.443 -1.961 1.00 0.00 33 ASP A O 8
ATOM 8435 N N . ILE A 1 34 ? -0.040 12.427 -2.800 1.00 0.00 34 ILE A N 8
ATOM 8436 C CA . ILE A 1 34 ? -0.554 11.865 -1.542 1.00 0.00 34 ILE A CA 8
ATOM 8437 C C . ILE A 1 34 ? 0.179 10.564 -1.264 1.00 0.00 34 ILE A C 8
ATOM 8438 O O . ILE A 1 34 ? 0.672 9.875 -2.166 1.00 0.00 34 ILE A O 8
ATOM 8454 N N . ASN A 1 35 ? 0.230 10.281 0.023 1.00 0.00 35 ASN A N 8
ATOM 8455 C CA . ASN A 1 35 ? 0.837 9.045 0.517 1.00 0.00 35 ASN A CA 8
ATOM 8456 C C . ASN A 1 35 ? -0.076 7.881 0.109 1.00 0.00 35 ASN A C 8
ATOM 8457 O O . ASN A 1 35 ? -1.285 7.910 0.342 1.00 0.00 35 ASN A O 8
ATOM 8468 N N . ALA A 1 36 ? 0.505 6.913 -0.593 1.00 0.00 36 ALA A N 8
ATOM 8469 C CA . ALA A 1 36 ? -0.189 5.673 -0.967 1.00 0.00 36 ALA A CA 8
ATOM 8470 C C . ALA A 1 36 ? 0.729 4.461 -0.829 1.00 0.00 36 ALA A C 8
ATOM 8471 O O . ALA A 1 36 ? 1.912 4.591 -0.511 1.00 0.00 36 ALA A O 8
ATOM 8478 N N . ILE A 1 37 ? 0.116 3.287 -0.762 1.00 0.00 37 ILE A N 8
ATOM 8479 C CA . ILE A 1 37 ? 0.864 2.027 -0.613 1.00 0.00 37 ILE A CA 8
ATOM 8480 C C . ILE A 1 37 ? 0.560 1.193 -1.839 1.00 0.00 37 ILE A C 8
ATOM 8481 O O . ILE A 1 37 ? -0.544 0.696 -2.006 1.00 0.00 37 ILE A O 8
ATOM 8497 N N . ILE A 1 38 ? 1.619 1.114 -2.630 1.00 0.00 38 ILE A N 8
ATOM 8498 C CA . ILE A 1 38 ? 1.659 0.323 -3.865 1.00 0.00 38 ILE A CA 8
ATOM 8499 C C . ILE A 1 38 ? 1.697 -1.169 -3.529 1.00 0.00 38 ILE A C 8
ATOM 8500 O O . ILE A 1 38 ? 2.718 -1.648 -3.072 1.00 0.00 38 ILE A O 8
ATOM 8516 N N . PHE A 1 39 ? 0.559 -1.824 -3.634 1.00 0.00 39 PHE A N 8
ATOM 8517 C CA . PHE A 1 39 ? 0.385 -3.267 -3.405 1.00 0.00 39 PHE A CA 8
ATOM 8518 C C . PHE A 1 39 ? 0.418 -4.044 -4.718 1.00 0.00 39 PHE A C 8
ATOM 8519 O O . PHE A 1 39 ? -0.026 -3.550 -5.745 1.00 0.00 39 PHE A O 8
ATOM 8536 N N . HIS A 1 40 ? 0.966 -5.245 -4.664 1.00 0.00 40 HIS A N 8
ATOM 8537 C CA . HIS A 1 40 ? 1.119 -6.146 -5.819 1.00 0.00 40 HIS A CA 8
ATOM 8538 C C . HIS A 1 40 ? 0.733 -7.549 -5.360 1.00 0.00 40 HIS A C 8
ATOM 8539 O O . HIS A 1 40 ? 1.529 -8.343 -4.861 1.00 0.00 40 HIS A O 8
ATOM 8554 N N . THR A 1 41 ? -0.570 -7.663 -5.205 1.00 0.00 41 THR A N 8
ATOM 8555 C CA . THR A 1 41 ? -1.211 -8.923 -4.821 1.00 0.00 41 THR A CA 8
ATOM 8556 C C . THR A 1 41 ? -1.011 -9.994 -5.886 1.00 0.00 41 THR A C 8
ATOM 8557 O O . THR A 1 41 ? -0.492 -9.732 -6.970 1.00 0.00 41 THR A O 8
ATOM 8568 N N . LYS A 1 42 ? -1.390 -11.215 -5.537 1.00 0.00 42 LYS A N 8
ATOM 8569 C CA . LYS A 1 42 ? -1.227 -12.347 -6.480 1.00 0.00 42 LYS A CA 8
ATOM 8570 C C . LYS A 1 42 ? -2.392 -12.470 -7.483 1.00 0.00 42 LYS A C 8
ATOM 8571 O O . LYS A 1 42 ? -2.333 -13.248 -8.426 1.00 0.00 42 LYS A O 8
ATOM 8590 N N . LYS A 1 43 ? -3.410 -11.641 -7.281 1.00 0.00 43 LYS A N 8
ATOM 8591 C CA . LYS A 1 43 ? -4.611 -11.607 -8.137 1.00 0.00 43 LYS A CA 8
ATOM 8592 C C . LYS A 1 43 ? -5.212 -10.191 -8.263 1.00 0.00 43 LYS A C 8
ATOM 8593 O O . LYS A 1 43 ? -6.410 -9.975 -8.149 1.00 0.00 43 LYS A O 8
ATOM 8612 N N . ARG A 1 44 ? -4.300 -9.225 -8.411 1.00 0.00 44 ARG A N 8
ATOM 8613 C CA . ARG A 1 44 ? -4.634 -7.796 -8.644 1.00 0.00 44 ARG A CA 8
ATOM 8614 C C . ARG A 1 44 ? -3.338 -7.037 -8.921 1.00 0.00 44 ARG A C 8
ATOM 8615 O O . ARG A 1 44 ? -2.277 -7.314 -8.357 1.00 0.00 44 ARG A O 8
ATOM 8636 N N . LYS A 1 45 ? -3.445 -6.174 -9.915 1.00 0.00 45 LYS A N 8
ATOM 8637 C CA . LYS A 1 45 ? -2.330 -5.284 -10.303 1.00 0.00 45 LYS A CA 8
ATOM 8638 C C . LYS A 1 45 ? -1.970 -4.307 -9.173 1.00 0.00 45 LYS A C 8
ATOM 8639 O O . LYS A 1 45 ? -2.497 -4.404 -8.058 1.00 0.00 45 LYS A O 8
ATOM 8658 N N . SER A 1 46 ? -1.025 -3.418 -9.466 1.00 0.00 46 SER A N 8
ATOM 8659 C CA . SER A 1 46 ? -0.595 -2.371 -8.523 1.00 0.00 46 SER A CA 8
ATOM 8660 C C . SER A 1 46 ? -1.793 -1.612 -7.931 1.00 0.00 46 SER A C 8
ATOM 8661 O O . SER A 1 46 ? -2.710 -1.190 -8.622 1.00 0.00 46 SER A O 8
ATOM 8669 N N . VAL A 1 47 ? -1.813 -1.650 -6.613 1.00 0.00 47 VAL A N 8
ATOM 8670 C CA . VAL A 1 47 ? -2.888 -1.061 -5.800 1.00 0.00 47 VAL A CA 8
ATOM 8671 C C . VAL A 1 47 ? -2.301 0.075 -4.984 1.00 0.00 47 VAL A C 8
ATOM 8672 O O . VAL A 1 47 ? -1.355 -0.136 -4.257 1.00 0.00 47 VAL A O 8
ATOM 8685 N N . CYS A 1 48 ? -2.888 1.258 -5.065 1.00 0.00 48 CYS A N 8
ATOM 8686 C CA . CYS A 1 48 ? -2.359 2.431 -4.340 1.00 0.00 48 CYS A CA 8
ATOM 8687 C C . CYS A 1 48 ? -3.284 2.794 -3.179 1.00 0.00 48 CYS A C 8
ATOM 8688 O O . CYS A 1 48 ? -4.331 3.406 -3.352 1.00 0.00 48 CYS A O 8
ATOM 8695 N N . ALA A 1 49 ? -2.856 2.418 -1.992 1.00 0.00 49 ALA A N 8
ATOM 8696 C CA . ALA A 1 49 ? -3.705 2.590 -0.810 1.00 0.00 49 ALA A CA 8
ATOM 8697 C C . ALA A 1 49 ? -3.112 3.501 0.256 1.00 0.00 49 ALA A C 8
ATOM 8698 O O . ALA A 1 49 ? -2.064 3.187 0.797 1.00 0.00 49 ALA A O 8
ATOM 8705 N N . ASP A 1 50 ? -3.829 4.557 0.632 1.00 0.00 50 ASP A N 8
ATOM 8706 C CA . ASP A 1 50 ? -3.307 5.517 1.644 1.00 0.00 50 ASP A CA 8
ATOM 8707 C C . ASP A 1 50 ? -2.771 4.784 2.902 1.00 0.00 50 ASP A C 8
ATOM 8708 O O . ASP A 1 50 ? -3.524 3.949 3.427 1.00 0.00 50 ASP A O 8
ATOM 8718 N N . PRO A 1 51 ? -1.525 5.069 3.325 1.00 0.00 51 PRO A N 8
ATOM 8719 C CA . PRO A 1 51 ? -0.833 4.462 4.475 1.00 0.00 51 PRO A CA 8
ATOM 8720 C C . PRO A 1 51 ? -1.417 4.857 5.825 1.00 0.00 51 PRO A C 8
ATOM 8721 O O . PRO A 1 51 ? -0.716 5.272 6.748 1.00 0.00 51 PRO A O 8
ATOM 8732 N N . LYS A 1 52 ? -2.736 4.837 5.851 1.00 0.00 52 LYS A N 8
ATOM 8733 C CA . LYS A 1 52 ? -3.527 5.324 6.990 1.00 0.00 52 LYS A CA 8
ATOM 8734 C C . LYS A 1 52 ? -4.494 4.245 7.478 1.00 0.00 52 LYS A C 8
ATOM 8735 O O . LYS A 1 52 ? -4.603 3.990 8.671 1.00 0.00 52 LYS A O 8
ATOM 8754 N N . GLN A 1 53 ? -5.151 3.590 6.513 1.00 0.00 53 GLN A N 8
ATOM 8755 C CA . GLN A 1 53 ? -6.084 2.474 6.758 1.00 0.00 53 GLN A CA 8
ATOM 8756 C C . GLN A 1 53 ? -5.383 1.382 7.583 1.00 0.00 53 GLN A C 8
ATOM 8757 O O . GLN A 1 53 ? -4.182 1.184 7.468 1.00 0.00 53 GLN A O 8
ATOM 8771 N N . ASN A 1 54 ? -6.195 0.537 8.209 1.00 0.00 54 ASN A N 8
ATOM 8772 C CA . ASN A 1 54 ? -5.700 -0.543 9.083 1.00 0.00 54 ASN A CA 8
ATOM 8773 C C . ASN A 1 54 ? -5.062 -1.710 8.306 1.00 0.00 54 ASN A C 8
ATOM 8774 O O . ASN A 1 54 ? -3.953 -2.130 8.602 1.00 0.00 54 ASN A O 8
ATOM 8785 N N . TRP A 1 55 ? -5.791 -2.222 7.309 1.00 0.00 55 TRP A N 8
ATOM 8786 C CA . TRP A 1 55 ? -5.283 -3.292 6.427 1.00 0.00 55 TRP A CA 8
ATOM 8787 C C . TRP A 1 55 ? -3.939 -2.908 5.765 1.00 0.00 55 TRP A C 8
ATOM 8788 O O . TRP A 1 55 ? -2.946 -3.622 5.899 1.00 0.00 55 TRP A O 8
ATOM 8809 N N . VAL A 1 56 ? -3.901 -1.671 5.275 1.00 0.00 56 VAL A N 8
ATOM 8810 C CA . VAL A 1 56 ? -2.698 -1.020 4.722 1.00 0.00 56 VAL A CA 8
ATOM 8811 C C . VAL A 1 56 ? -1.591 -0.956 5.777 1.00 0.00 56 VAL A C 8
ATOM 8812 O O . VAL A 1 56 ? -0.436 -1.219 5.488 1.00 0.00 56 VAL A O 8
ATOM 8825 N N . LYS A 1 57 ? -2.010 -0.573 6.978 1.00 0.00 57 LYS A N 8
ATOM 8826 C CA . LYS A 1 57 ? -1.130 -0.468 8.135 1.00 0.00 57 LYS A CA 8
ATOM 8827 C C . LYS A 1 57 ? -0.532 -1.810 8.538 1.00 0.00 57 LYS A C 8
ATOM 8828 O O . LYS A 1 57 ? 0.681 -1.898 8.613 1.00 0.00 57 LYS A O 8
ATOM 8847 N N . ARG A 1 58 ? -1.340 -2.871 8.564 1.00 0.00 58 ARG A N 8
ATOM 8848 C CA . ARG A 1 58 ? -0.852 -4.244 8.819 1.00 0.00 58 ARG A CA 8
ATOM 8849 C C . ARG A 1 58 ? 0.195 -4.703 7.806 1.00 0.00 58 ARG A C 8
ATOM 8850 O O . ARG A 1 58 ? 1.228 -5.254 8.173 1.00 0.00 58 ARG A O 8
ATOM 8871 N N . ALA A 1 59 ? -0.064 -4.381 6.545 1.00 0.00 59 ALA A N 8
ATOM 8872 C CA . ALA A 1 59 ? 0.894 -4.669 5.472 1.00 0.00 59 ALA A CA 8
ATOM 8873 C C . ALA A 1 59 ? 2.159 -3.823 5.622 1.00 0.00 59 ALA A C 8
ATOM 8874 O O . ALA A 1 59 ? 3.244 -4.372 5.782 1.00 0.00 59 ALA A O 8
ATOM 8881 N N . VAL A 1 60 ? 1.967 -2.526 5.914 1.00 0.00 60 VAL A N 8
ATOM 8882 C CA . VAL A 1 60 ? 3.085 -1.630 6.265 1.00 0.00 60 VAL A CA 8
ATOM 8883 C C . VAL A 1 60 ? 3.817 -2.065 7.531 1.00 0.00 60 VAL A C 8
ATOM 8884 O O . VAL A 1 60 ? 4.966 -1.703 7.686 1.00 0.00 60 VAL A O 8
ATOM 8897 N N . ASN A 1 61 ? 3.141 -2.761 8.435 1.00 0.00 61 ASN A N 8
ATOM 8898 C CA . ASN A 1 61 ? 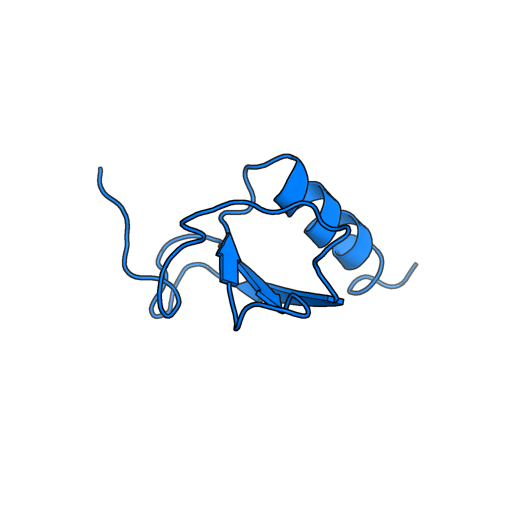3.689 -3.190 9.732 1.00 0.00 61 ASN A CA 8
ATOM 8899 C C . ASN A 1 61 ? 4.803 -4.217 9.533 1.00 0.00 61 ASN A C 8
ATOM 8900 O O . ASN A 1 61 ? 5.948 -3.977 9.901 1.00 0.00 61 ASN A O 8
ATOM 8911 N N . LEU A 1 62 ? 4.474 -5.292 8.824 1.00 0.00 62 LEU A N 8
ATOM 8912 C CA . LEU A 1 62 ? 5.475 -6.291 8.422 1.00 0.00 62 LEU A CA 8
ATOM 8913 C C . LEU A 1 62 ? 6.619 -5.679 7.595 1.00 0.00 62 LEU A C 8
ATOM 8914 O O . LEU A 1 62 ? 7.773 -5.834 7.948 1.00 0.00 62 LEU A O 8
ATOM 8930 N N . LEU A 1 63 ? 6.238 -4.774 6.682 1.00 0.00 63 LEU A N 8
ATOM 8931 C CA . LEU A 1 63 ? 7.195 -3.933 5.925 1.00 0.00 63 LEU A CA 8
ATOM 8932 C C . LEU A 1 63 ? 8.024 -3.020 6.819 1.00 0.00 63 LEU A C 8
ATOM 8933 O O . LEU A 1 63 ? 9.174 -2.728 6.494 1.00 0.00 63 LEU A O 8
ATOM 8949 N N . SER A 1 64 ? 7.418 -2.492 7.865 1.00 0.00 64 SER A N 8
ATOM 8950 C CA . SER A 1 64 ? 8.022 -1.513 8.778 1.00 0.00 64 SER A CA 8
ATOM 8951 C C . SER A 1 64 ? 9.264 -2.121 9.411 1.00 0.00 64 SER A C 8
ATOM 8952 O O . SER A 1 64 ? 10.327 -1.577 9.163 1.00 0.00 64 SER A O 8
ATOM 8960 N N . LEU A 1 65 ? 9.167 -3.389 9.799 1.00 0.00 65 LEU A N 8
ATOM 8961 C CA . LEU A 1 65 ? 10.330 -4.172 10.273 1.00 0.00 65 LEU A CA 8
ATOM 8962 C C . LEU A 1 65 ? 11.188 -4.762 9.136 1.00 0.00 65 LEU A C 8
ATOM 8963 O O . LEU A 1 65 ? 12.340 -5.135 9.355 1.00 0.00 65 LEU A O 8
ATOM 8979 N N . ARG A 1 66 ? 10.620 -4.822 7.933 1.00 0.00 66 ARG A N 8
ATOM 8980 C CA . ARG A 1 66 ? 11.296 -5.337 6.718 1.00 0.00 66 ARG A CA 8
ATOM 8981 C C . ARG A 1 66 ? 12.203 -4.269 6.078 1.00 0.00 66 ARG A C 8
ATOM 8982 O O . ARG A 1 66 ? 13.414 -4.461 5.981 1.00 0.00 66 ARG A O 8
ATOM 9003 N N . VAL A 1 67 ? 11.619 -3.122 5.717 1.00 0.00 67 VAL A N 8
ATOM 9004 C CA . VAL A 1 67 ? 12.326 -1.958 5.145 1.00 0.00 67 VAL A CA 8
ATOM 9005 C C . VAL A 1 67 ? 12.902 -1.039 6.243 1.00 0.00 67 VAL A C 8
ATOM 9006 O O . VAL A 1 67 ? 12.994 0.183 6.105 1.00 0.00 67 VAL A O 8
ATOM 9019 N N . LYS A 1 68 ? 13.343 -1.663 7.324 1.00 0.00 68 LYS A N 8
ATOM 9020 C CA . LYS A 1 68 ? 13.987 -0.957 8.452 1.00 0.00 68 LYS A CA 8
ATOM 9021 C C . LYS A 1 68 ? 15.213 -1.759 8.871 1.00 0.00 68 LYS A C 8
ATOM 9022 O O . LYS A 1 68 ? 15.281 -2.977 8.672 1.00 0.00 68 LYS A O 8
ATOM 9041 N N . LYS A 1 69 ? 16.191 -1.007 9.364 1.00 0.00 69 LYS A N 8
ATOM 9042 C CA . LYS A 1 69 ? 17.467 -1.555 9.862 1.00 0.00 69 LYS A CA 8
ATOM 9043 C C . LYS A 1 69 ? 17.213 -2.813 10.715 1.00 0.00 69 LYS A C 8
ATOM 9044 O O . LYS A 1 69 ? 16.233 -2.928 11.455 1.00 0.00 69 LYS A O 8
ATOM 9063 N N . MET A 1 70 ? 18.096 -3.779 10.530 1.00 0.00 70 MET A N 8
ATOM 9064 C CA . MET A 1 70 ? 17.977 -5.049 11.257 1.00 0.00 70 MET A CA 8
ATOM 9065 C C . MET A 1 70 ? 18.669 -5.004 12.639 1.00 0.00 70 MET A C 8
ATOM 9066 O O . MET A 1 70 ? 18.047 -5.509 13.603 1.00 0.00 70 MET A O 8
ATOM 9081 N N . ALA A 1 1 ? -10.639 21.070 -6.079 1.00 0.00 1 ALA A N 9
ATOM 9082 C CA . ALA A 1 1 ? -9.826 19.859 -6.305 1.00 0.00 1 ALA A CA 9
ATOM 9083 C C . ALA A 1 1 ? -10.201 18.744 -5.309 1.00 0.00 1 ALA A C 9
ATOM 9084 O O . ALA A 1 1 ? -10.640 19.047 -4.195 1.00 0.00 1 ALA A O 9
ATOM 9093 N N . SER A 1 2 ? -9.984 17.497 -5.732 1.00 0.00 2 SER A N 9
ATOM 9094 C CA . SER A 1 2 ? -10.360 16.260 -4.994 1.00 0.00 2 SER A CA 9
ATOM 9095 C C . SER A 1 2 ? -10.334 15.019 -5.890 1.00 0.00 2 SER A C 9
ATOM 9096 O O . SER A 1 2 ? -11.203 14.815 -6.732 1.00 0.00 2 SER A O 9
ATOM 9104 N N . ASN A 1 3 ? -9.240 14.271 -5.754 1.00 0.00 3 ASN A N 9
ATOM 9105 C CA . ASN A 1 3 ? -8.988 13.048 -6.543 1.00 0.00 3 ASN A CA 9
ATOM 9106 C C . ASN A 1 3 ? -7.682 12.364 -6.110 1.00 0.00 3 ASN A C 9
ATOM 9107 O O . ASN A 1 3 ? -6.617 12.979 -6.005 1.00 0.00 3 ASN A O 9
ATOM 9118 N N . TYR A 1 4 ? -7.784 11.073 -5.831 1.00 0.00 4 TYR A N 9
ATOM 9119 C CA . TYR A 1 4 ? -6.607 10.282 -5.476 1.00 0.00 4 TYR A CA 9
ATOM 9120 C C . TYR A 1 4 ? -6.133 9.403 -6.645 1.00 0.00 4 TYR A C 9
ATOM 9121 O O . TYR A 1 4 ? -5.682 8.273 -6.481 1.00 0.00 4 TYR A O 9
ATOM 9139 N N . ASP A 1 5 ? -6.095 10.024 -7.811 1.00 0.00 5 ASP A N 9
ATOM 9140 C CA . ASP A 1 5 ? -5.654 9.366 -9.057 1.00 0.00 5 ASP A CA 9
ATOM 9141 C C . ASP A 1 5 ? -4.125 9.483 -9.236 1.00 0.00 5 ASP A C 9
ATOM 9142 O O . ASP A 1 5 ? -3.640 9.878 -10.288 1.00 0.00 5 ASP A O 9
ATOM 9152 N N . CYS A 1 6 ? -3.423 9.242 -8.130 1.00 0.00 6 CYS A N 9
ATOM 9153 C CA . CYS A 1 6 ? -1.951 9.324 -8.051 1.00 0.00 6 CYS A CA 9
ATOM 9154 C C . CYS A 1 6 ? -1.262 8.385 -9.043 1.00 0.00 6 CYS A C 9
ATOM 9155 O O . CYS A 1 6 ? -1.116 8.729 -10.212 1.00 0.00 6 CYS A O 9
ATOM 9162 N N . CYS A 1 7 ? -0.889 7.184 -8.584 1.00 0.00 7 CYS A N 9
ATOM 9163 C CA . CYS A 1 7 ? -0.339 6.134 -9.453 1.00 0.00 7 CYS A CA 9
ATOM 9164 C C . CYS A 1 7 ? -1.406 5.719 -10.483 1.00 0.00 7 CYS A C 9
ATOM 9165 O O . CYS A 1 7 ? -2.395 6.422 -10.660 1.00 0.00 7 CYS A O 9
ATOM 9172 N N . LEU A 1 8 ? -1.279 4.516 -11.030 1.00 0.00 8 LEU A N 9
ATOM 9173 C CA . LEU A 1 8 ? -2.269 3.930 -11.954 1.00 0.00 8 LEU A CA 9
ATOM 9174 C C . LEU A 1 8 ? -3.733 4.210 -11.590 1.00 0.00 8 LEU A C 9
ATOM 9175 O O . LEU A 1 8 ? -4.503 4.643 -12.444 1.00 0.00 8 LEU A O 9
ATOM 9191 N N . SER A 1 9 ? -3.992 4.189 -10.275 1.00 0.00 9 SER A N 9
ATOM 9192 C CA . SER A 1 9 ? -5.265 4.540 -9.613 1.00 0.00 9 SER A CA 9
ATOM 9193 C C . SER A 1 9 ? -5.246 4.063 -8.159 1.00 0.00 9 SER A C 9
ATOM 9194 O O . SER A 1 9 ? -4.565 3.096 -7.817 1.00 0.00 9 SER A O 9
ATOM 9202 N N . TYR A 1 10 ? -5.865 4.869 -7.296 1.00 0.00 10 TYR A N 9
ATOM 9203 C CA . TYR A 1 10 ? -6.104 4.513 -5.887 1.00 0.00 10 TYR A CA 9
ATOM 9204 C C . TYR A 1 10 ? -6.736 3.105 -5.769 1.00 0.00 10 TYR A C 9
ATOM 9205 O O . TYR A 1 10 ? -7.161 2.490 -6.749 1.00 0.00 10 TYR A O 9
ATOM 9223 N N . ILE A 1 11 ? -6.872 2.663 -4.541 1.00 0.00 11 ILE A N 9
ATOM 9224 C CA . ILE A 1 11 ? -7.477 1.367 -4.219 1.00 0.00 11 ILE A CA 9
ATOM 9225 C C . ILE A 1 11 ? -8.983 1.575 -4.034 1.00 0.00 11 ILE A C 9
ATOM 9226 O O . ILE A 1 11 ? -9.491 1.816 -2.940 1.00 0.00 11 ILE A O 9
ATOM 9242 N N . GLN A 1 12 ? -9.673 1.499 -5.160 1.00 0.00 12 GLN A N 9
ATOM 9243 C CA . GLN A 1 12 ? -11.142 1.552 -5.139 1.00 0.00 12 GLN A CA 9
ATOM 9244 C C . GLN A 1 12 ? -11.777 0.466 -4.264 1.00 0.00 12 GLN A C 9
ATOM 9245 O O . GLN A 1 12 ? -12.894 0.653 -3.774 1.00 0.00 12 GLN A O 9
ATOM 9259 N N . THR A 1 13 ? -10.983 -0.566 -3.975 1.00 0.00 13 THR A N 9
ATOM 9260 C CA . THR A 1 13 ? -11.356 -1.706 -3.127 1.00 0.00 13 THR A CA 9
ATOM 9261 C C . THR A 1 13 ? -10.168 -2.279 -2.328 1.00 0.00 13 THR A C 9
ATOM 9262 O O . THR A 1 13 ? -9.343 -2.992 -2.885 1.00 0.00 13 THR A O 9
ATOM 9273 N N . PRO A 1 14 ? -10.093 -1.930 -1.036 1.00 0.00 14 PRO A N 9
ATOM 9274 C CA . PRO A 1 14 ? -9.053 -2.455 -0.142 1.00 0.00 14 PRO A CA 9
ATOM 9275 C C . PRO A 1 14 ? -9.236 -3.943 0.113 1.00 0.00 14 PRO A C 9
ATOM 9276 O O . PRO A 1 14 ? -10.356 -4.443 0.198 1.00 0.00 14 PRO A O 9
ATOM 9287 N N . LEU A 1 15 ? -8.110 -4.637 0.210 1.00 0.00 15 LEU A N 9
ATOM 9288 C CA . LEU A 1 15 ? -8.132 -6.092 0.449 1.00 0.00 15 LEU A CA 9
ATOM 9289 C C . LEU A 1 15 ? -7.218 -6.523 1.604 1.00 0.00 15 LEU A C 9
ATOM 9290 O O . LEU A 1 15 ? -6.436 -5.715 2.071 1.00 0.00 15 LEU A O 9
ATOM 9306 N N . PRO A 1 16 ? -7.397 -7.691 2.226 1.00 0.00 16 PRO A N 9
ATOM 9307 C CA . PRO A 1 16 ? -6.554 -8.060 3.378 1.00 0.00 16 PRO A CA 9
ATOM 9308 C C . PRO A 1 16 ? -5.128 -8.368 2.935 1.00 0.00 16 PRO A C 9
ATOM 9309 O O . PRO A 1 16 ? -4.930 -8.963 1.867 1.00 0.00 16 PRO A O 9
ATOM 9320 N N . SER A 1 17 ? -4.161 -8.028 3.780 1.00 0.00 17 SER A N 9
ATOM 9321 C CA . SER A 1 17 ? -2.724 -8.302 3.537 1.00 0.00 17 SER A CA 9
ATOM 9322 C C . SER A 1 17 ? -2.400 -9.786 3.268 1.00 0.00 17 SER A C 9
ATOM 9323 O O . SER A 1 17 ? -1.456 -10.086 2.544 1.00 0.00 17 SER A O 9
ATOM 9331 N N . ARG A 1 18 ? -3.359 -10.644 3.617 1.00 0.00 18 ARG A N 9
ATOM 9332 C CA . ARG A 1 18 ? -3.354 -12.088 3.293 1.00 0.00 18 ARG A CA 9
ATOM 9333 C C . ARG A 1 18 ? -3.294 -12.361 1.775 1.00 0.00 18 ARG A C 9
ATOM 9334 O O . ARG A 1 18 ? -3.020 -13.482 1.339 1.00 0.00 18 ARG A O 9
ATOM 9355 N N . ALA A 1 19 ? -3.724 -11.366 0.994 1.00 0.00 19 ALA A N 9
ATOM 9356 C CA . ALA A 1 19 ? -3.749 -11.400 -0.490 1.00 0.00 19 ALA A CA 9
ATOM 9357 C C . ALA A 1 19 ? -2.621 -10.549 -1.104 1.00 0.00 19 ALA A C 9
ATOM 9358 O O . ALA A 1 19 ? -2.371 -10.622 -2.309 1.00 0.00 19 ALA A O 9
ATOM 9365 N N . ILE A 1 20 ? -1.919 -9.808 -0.265 1.00 0.00 20 ILE A N 9
ATOM 9366 C CA . ILE A 1 20 ? -0.786 -8.965 -0.650 1.00 0.00 20 ILE A CA 9
ATOM 9367 C C . ILE A 1 20 ? 0.497 -9.806 -0.589 1.00 0.00 20 ILE A C 9
ATOM 9368 O O . ILE A 1 20 ? 0.936 -10.230 0.473 1.00 0.00 20 ILE A O 9
ATOM 9384 N N . VAL A 1 21 ? 1.083 -9.949 -1.770 1.00 0.00 21 VAL A N 9
ATOM 9385 C CA . VAL A 1 21 ? 2.370 -10.647 -1.933 1.00 0.00 21 VAL A CA 9
ATOM 9386 C C . VAL A 1 21 ? 3.564 -9.695 -1.739 1.00 0.00 21 VAL A C 9
ATOM 9387 O O . VAL A 1 21 ? 4.516 -10.004 -1.032 1.00 0.00 21 VAL A O 9
ATOM 9400 N N . GLY A 1 22 ? 3.456 -8.556 -2.407 1.00 0.00 22 GLY A N 9
ATOM 9401 C CA . GLY A 1 22 ? 4.476 -7.500 -2.421 1.00 0.00 22 GLY A CA 9
ATOM 9402 C C . GLY A 1 22 ? 3.793 -6.140 -2.386 1.00 0.00 22 GLY A C 9
ATOM 9403 O O . GLY A 1 22 ? 2.562 -6.058 -2.423 1.00 0.00 22 GLY A O 9
ATOM 9407 N N . PHE A 1 23 ? 4.633 -5.142 -2.160 1.00 0.00 23 PHE A N 9
ATOM 9408 C CA . PHE A 1 23 ? 4.239 -3.727 -2.075 1.00 0.00 23 PHE A CA 9
ATOM 9409 C C . PHE A 1 23 ? 5.431 -2.809 -1.833 1.00 0.00 23 PHE A C 9
ATOM 9410 O O . PHE A 1 23 ? 6.487 -3.248 -1.371 1.00 0.00 23 PHE A O 9
ATOM 9427 N N . THR A 1 24 ? 5.181 -1.526 -2.075 1.00 0.00 24 THR A N 9
ATOM 9428 C CA . THR A 1 24 ? 6.187 -0.475 -1.937 1.00 0.00 24 THR A CA 9
ATOM 9429 C C . THR A 1 24 ? 5.512 0.789 -1.381 1.00 0.00 24 THR A C 9
ATOM 9430 O O . THR A 1 24 ? 4.287 0.891 -1.248 1.00 0.00 24 THR A O 9
ATOM 9441 N N . ARG A 1 25 ? 6.359 1.745 -1.020 1.00 0.00 25 ARG A N 9
ATOM 9442 C CA . ARG A 1 25 ? 5.942 3.029 -0.431 1.00 0.00 25 ARG A CA 9
ATOM 9443 C C . ARG A 1 25 ? 5.872 4.103 -1.532 1.00 0.00 25 ARG A C 9
ATOM 9444 O O . ARG A 1 25 ? 6.706 4.156 -2.429 1.00 0.00 25 ARG A O 9
ATOM 9465 N N . GLN A 1 26 ? 4.830 4.925 -1.433 1.00 0.00 26 GLN A N 9
ATOM 9466 C CA . GLN A 1 26 ? 4.624 6.048 -2.356 1.00 0.00 26 GLN A CA 9
ATOM 9467 C C . GLN A 1 26 ? 4.383 7.322 -1.551 1.00 0.00 26 GLN A C 9
ATOM 9468 O O . GLN A 1 26 ? 3.273 7.614 -1.122 1.00 0.00 26 GLN A O 9
ATOM 9482 N N . MET A 1 27 ? 5.478 8.037 -1.357 1.00 0.00 27 MET A N 9
ATOM 9483 C CA . MET A 1 27 ? 5.455 9.376 -0.735 1.00 0.00 27 MET A CA 9
ATOM 9484 C C . MET A 1 27 ? 4.669 10.396 -1.577 1.00 0.00 27 MET A C 9
ATOM 9485 O O . MET A 1 27 ? 4.305 10.146 -2.734 1.00 0.00 27 MET A O 9
ATOM 9499 N N . ALA A 1 28 ? 4.530 11.577 -0.990 1.00 0.00 28 ALA A N 9
ATOM 9500 C CA . ALA A 1 28 ? 3.839 12.729 -1.595 1.00 0.00 28 ALA A CA 9
ATOM 9501 C C . ALA A 1 28 ? 4.875 13.714 -2.139 1.00 0.00 28 ALA A C 9
ATOM 9502 O O . ALA A 1 28 ? 5.594 14.349 -1.372 1.00 0.00 28 ALA A O 9
ATOM 9509 N N . ASP A 1 29 ? 5.049 13.698 -3.458 1.00 0.00 29 ASP A N 9
ATOM 9510 C CA . ASP A 1 29 ? 6.007 14.577 -4.169 1.00 0.00 29 ASP A CA 9
ATOM 9511 C C . ASP A 1 29 ? 5.916 14.431 -5.687 1.00 0.00 29 ASP A C 9
ATOM 9512 O O . ASP A 1 29 ? 5.708 15.419 -6.390 1.00 0.00 29 ASP A O 9
ATOM 9522 N N . GLU A 1 30 ? 6.188 13.210 -6.145 1.00 0.00 30 GLU A N 9
ATOM 9523 C CA . GLU A 1 30 ? 6.204 12.861 -7.583 1.00 0.00 30 GLU A CA 9
ATOM 9524 C C . GLU A 1 30 ? 4.804 13.064 -8.219 1.00 0.00 30 GLU A C 9
ATOM 9525 O O . GLU A 1 30 ? 4.032 13.897 -7.763 1.00 0.00 30 GLU A O 9
ATOM 9537 N N . ALA A 1 31 ? 4.435 12.209 -9.173 1.00 0.00 31 ALA A N 9
ATOM 9538 C CA . ALA A 1 31 ? 3.095 12.207 -9.783 1.00 0.00 31 ALA A CA 9
ATOM 9539 C C . ALA A 1 31 ? 1.961 12.139 -8.735 1.00 0.00 31 ALA A C 9
ATOM 9540 O O . ALA A 1 31 ? 0.865 12.665 -8.934 1.00 0.00 31 ALA A O 9
ATOM 9547 N N . CYS A 1 32 ? 2.316 11.620 -7.558 1.00 0.00 32 CYS A N 9
ATOM 9548 C CA . CYS A 1 32 ? 1.435 11.627 -6.387 1.00 0.00 32 CYS A CA 9
ATOM 9549 C C . CYS A 1 32 ? 1.817 12.781 -5.464 1.00 0.00 32 CYS A C 9
ATOM 9550 O O . CYS A 1 32 ? 2.969 12.944 -5.093 1.00 0.00 32 CYS A O 9
ATOM 9557 N N . ASP A 1 33 ? 0.772 13.473 -5.019 1.00 0.00 33 ASP A N 9
ATOM 9558 C CA . ASP A 1 33 ? 0.893 14.565 -4.024 1.00 0.00 33 ASP A CA 9
ATOM 9559 C C . ASP A 1 33 ? 0.511 14.076 -2.612 1.00 0.00 33 ASP A C 9
ATOM 9560 O O . ASP A 1 33 ? 0.505 14.836 -1.645 1.00 0.00 33 ASP A O 9
ATOM 9570 N N . ILE A 1 34 ? 0.077 12.834 -2.521 1.00 0.00 34 ILE A N 9
ATOM 9571 C CA . ILE A 1 34 ? -0.361 12.250 -1.245 1.00 0.00 34 ILE A CA 9
ATOM 9572 C C . ILE A 1 34 ? 0.504 11.004 -1.013 1.00 0.00 34 ILE A C 9
ATOM 9573 O O . ILE A 1 34 ? 1.222 10.519 -1.887 1.00 0.00 34 ILE A O 9
ATOM 9589 N N . ASN A 1 35 ? 0.261 10.387 0.127 1.00 0.00 35 ASN A N 9
ATOM 9590 C CA . ASN A 1 35 ? 0.923 9.111 0.430 1.00 0.00 35 ASN A CA 9
ATOM 9591 C C . ASN A 1 35 ? -0.010 7.974 -0.020 1.00 0.00 35 ASN A C 9
ATOM 9592 O O . ASN A 1 35 ? -1.234 8.043 0.160 1.00 0.00 35 ASN A O 9
ATOM 9603 N N . ALA A 1 36 ? 0.582 6.977 -0.654 1.00 0.00 36 ALA A N 9
ATOM 9604 C CA . ALA A 1 36 ? -0.106 5.737 -1.055 1.00 0.00 36 ALA A CA 9
ATOM 9605 C C . ALA A 1 36 ? 0.828 4.518 -0.945 1.00 0.00 36 ALA A C 9
ATOM 9606 O O . ALA A 1 36 ? 2.032 4.650 -0.758 1.00 0.00 36 ALA A O 9
ATOM 9613 N N . ILE A 1 37 ? 0.203 3.362 -0.865 1.00 0.00 37 ILE A N 9
ATOM 9614 C CA . ILE A 1 37 ? 0.913 2.083 -0.713 1.00 0.00 37 ILE A CA 9
ATOM 9615 C C . ILE A 1 37 ? 0.747 1.308 -1.995 1.00 0.00 37 ILE A C 9
ATOM 9616 O O . ILE A 1 37 ? -0.354 0.849 -2.296 1.00 0.00 37 ILE A O 9
ATOM 9632 N N . ILE A 1 38 ? 1.853 1.342 -2.719 1.00 0.00 38 ILE A N 9
ATOM 9633 C CA . ILE A 1 38 ? 2.006 0.644 -4.006 1.00 0.00 38 ILE A CA 9
ATOM 9634 C C . ILE A 1 38 ? 2.017 -0.867 -3.750 1.00 0.00 38 ILE A C 9
ATOM 9635 O O . ILE A 1 38 ? 3.071 -1.503 -3.757 1.00 0.00 38 ILE A O 9
ATOM 9651 N N . PHE A 1 39 ? 0.842 -1.415 -3.457 1.00 0.00 39 PHE A N 9
ATOM 9652 C CA . PHE A 1 39 ? 0.613 -2.857 -3.298 1.00 0.00 39 PHE A CA 9
ATOM 9653 C C . PHE A 1 39 ? 0.875 -3.615 -4.585 1.00 0.00 39 PHE A C 9
ATOM 9654 O O . PHE A 1 39 ? 0.773 -3.051 -5.656 1.00 0.00 39 PHE A O 9
ATOM 9671 N N . HIS A 1 40 ? 1.106 -4.910 -4.428 1.00 0.00 40 HIS A N 9
ATOM 9672 C CA . HIS A 1 40 ? 1.420 -5.832 -5.528 1.00 0.00 40 HIS A CA 9
ATOM 9673 C C . HIS A 1 40 ? 0.950 -7.234 -5.122 1.00 0.00 40 HIS A C 9
ATOM 9674 O O . HIS A 1 40 ? 1.709 -8.137 -4.792 1.00 0.00 40 HIS A O 9
ATOM 9689 N N . THR A 1 41 ? -0.360 -7.297 -4.905 1.00 0.00 41 THR A N 9
ATOM 9690 C CA . THR A 1 41 ? -1.046 -8.546 -4.548 1.00 0.00 41 THR A CA 9
ATOM 9691 C C . THR A 1 41 ? -0.740 -9.642 -5.592 1.00 0.00 41 THR A C 9
ATOM 9692 O O . THR A 1 41 ? -0.158 -9.398 -6.649 1.00 0.00 41 THR A O 9
ATOM 9703 N N . LYS A 1 42 ? -1.131 -10.861 -5.259 1.00 0.00 42 LYS A N 9
ATOM 9704 C CA . LYS A 1 42 ? -0.876 -11.994 -6.165 1.00 0.00 42 LYS A CA 9
ATOM 9705 C C . LYS A 1 42 ? -1.957 -12.180 -7.250 1.00 0.00 42 LYS A C 9
ATOM 9706 O O . LYS A 1 42 ? -1.794 -12.965 -8.188 1.00 0.00 42 LYS A O 9
ATOM 9725 N N . LYS A 1 43 ? -3.066 -11.467 -7.059 1.00 0.00 43 LYS A N 9
ATOM 9726 C CA . LYS A 1 43 ? -4.225 -11.509 -7.973 1.00 0.00 43 LYS A CA 9
ATOM 9727 C C . LYS A 1 43 ? -4.777 -10.109 -8.266 1.00 0.00 43 LYS A C 9
ATOM 9728 O O . LYS A 1 43 ? -5.989 -9.893 -8.367 1.00 0.00 43 LYS A O 9
ATOM 9747 N N . ARG A 1 44 ? -3.869 -9.139 -8.351 1.00 0.00 44 ARG A N 9
ATOM 9748 C CA . ARG A 1 44 ? -4.156 -7.744 -8.712 1.00 0.00 44 ARG A CA 9
ATOM 9749 C C . ARG A 1 44 ? -2.840 -7.021 -8.943 1.00 0.00 44 ARG A C 9
ATOM 9750 O O . ARG A 1 44 ? -1.850 -7.184 -8.217 1.00 0.00 44 ARG A O 9
ATOM 9771 N N . LYS A 1 45 ? -2.831 -6.284 -10.045 1.00 0.00 45 LYS A N 9
ATOM 9772 C CA . LYS A 1 45 ? -1.689 -5.440 -10.397 1.00 0.00 45 LYS A CA 9
ATOM 9773 C C . LYS A 1 45 ? -1.417 -4.402 -9.296 1.00 0.00 45 LYS A C 9
ATOM 9774 O O . LYS A 1 45 ? -2.090 -4.383 -8.258 1.00 0.00 45 LYS A O 9
ATOM 9793 N N . SER A 1 46 ? -0.405 -3.573 -9.509 1.00 0.00 46 SER A N 9
ATOM 9794 C CA . SER A 1 46 ? 0.012 -2.536 -8.552 1.00 0.00 46 SER A CA 9
ATOM 9795 C C . SER A 1 46 ? -1.217 -1.774 -8.027 1.00 0.00 46 SER A C 9
ATOM 9796 O O . SER A 1 46 ? -2.137 -1.457 -8.774 1.00 0.00 46 SER A O 9
ATOM 9804 N N . VAL A 1 47 ? -1.338 -1.751 -6.713 1.00 0.00 47 VAL A N 9
ATOM 9805 C CA . VAL A 1 47 ? -2.478 -1.086 -6.061 1.00 0.00 47 VAL A CA 9
ATOM 9806 C C . VAL A 1 47 ? -1.972 0.146 -5.317 1.00 0.00 47 VAL A C 9
ATOM 9807 O O . VAL A 1 47 ? -0.871 0.133 -4.793 1.00 0.00 47 VAL A O 9
ATOM 9820 N N . CYS A 1 48 ? -2.787 1.193 -5.249 1.00 0.00 48 CYS A N 9
ATOM 9821 C CA . CYS A 1 48 ? -2.429 2.380 -4.458 1.00 0.00 48 CYS A CA 9
ATOM 9822 C C . CYS A 1 48 ? -3.351 2.586 -3.274 1.00 0.00 48 CYS A C 9
ATOM 9823 O O . CYS A 1 48 ? -4.478 3.058 -3.411 1.00 0.00 48 CYS A O 9
ATOM 9830 N N . ALA A 1 49 ? -2.826 2.340 -2.098 1.00 0.00 49 ALA A N 9
ATOM 9831 C CA . ALA A 1 49 ? -3.668 2.449 -0.909 1.00 0.00 49 ALA A CA 9
ATOM 9832 C C . ALA A 1 49 ? -3.111 3.420 0.128 1.00 0.00 49 ALA A C 9
ATOM 9833 O O . ALA A 1 49 ? -2.021 3.195 0.630 1.00 0.00 49 ALA A O 9
ATOM 9840 N N . ASP A 1 50 ? -3.846 4.477 0.428 1.00 0.00 50 ASP A N 9
ATOM 9841 C CA . ASP A 1 50 ? -3.343 5.498 1.375 1.00 0.00 50 ASP A CA 9
ATOM 9842 C C . ASP A 1 50 ? -2.802 4.831 2.672 1.00 0.00 50 ASP A C 9
ATOM 9843 O O . ASP A 1 50 ? -3.414 3.880 3.146 1.00 0.00 50 ASP A O 9
ATOM 9853 N N . PRO A 1 51 ? -1.616 5.226 3.171 1.00 0.00 51 PRO A N 9
ATOM 9854 C CA . PRO A 1 51 ? -1.011 4.675 4.387 1.00 0.00 51 PRO A CA 9
ATOM 9855 C C . PRO A 1 51 ? -1.675 5.181 5.650 1.00 0.00 51 PRO A C 9
ATOM 9856 O O . PRO A 1 51 ? -1.051 5.763 6.543 1.00 0.00 51 PRO A O 9
ATOM 9867 N N . LYS A 1 52 ? -2.984 5.012 5.642 1.00 0.00 52 LYS A N 9
ATOM 9868 C CA . LYS A 1 52 ? -3.856 5.475 6.728 1.00 0.00 52 LYS A CA 9
ATOM 9869 C C . LYS A 1 52 ? -4.728 4.331 7.259 1.00 0.00 52 LYS A C 9
ATOM 9870 O O . LYS A 1 52 ? -4.860 4.147 8.460 1.00 0.00 52 LYS A O 9
ATOM 9889 N N . GLN A 1 53 ? -5.275 3.553 6.326 1.00 0.00 53 GLN A N 9
ATOM 9890 C CA . GLN A 1 53 ? -6.083 2.361 6.643 1.00 0.00 53 GLN A CA 9
ATOM 9891 C C . GLN A 1 53 ? -5.294 1.387 7.535 1.00 0.00 53 GLN A C 9
ATOM 9892 O O . GLN A 1 53 ? -4.062 1.411 7.604 1.00 0.00 53 GLN A O 9
ATOM 9906 N N . ASN A 1 54 ? -6.036 0.417 8.046 1.00 0.00 54 ASN A N 9
ATOM 9907 C CA . ASN A 1 54 ? -5.497 -0.620 8.938 1.00 0.00 54 ASN A CA 9
ATOM 9908 C C . ASN A 1 54 ? -4.774 -1.724 8.146 1.00 0.00 54 ASN A C 9
ATOM 9909 O O . ASN A 1 54 ? -3.590 -1.949 8.335 1.00 0.00 54 ASN A O 9
ATOM 9920 N N . TRP A 1 55 ? -5.471 -2.272 7.145 1.00 0.00 55 TRP A N 9
ATOM 9921 C CA . TRP A 1 55 ? -4.918 -3.330 6.263 1.00 0.00 55 TRP A CA 9
ATOM 9922 C C . TRP A 1 55 ? -3.611 -2.884 5.579 1.00 0.00 55 TRP A C 9
ATOM 9923 O O . TRP A 1 55 ? -2.606 -3.590 5.591 1.00 0.00 55 TRP A O 9
ATOM 9944 N N . VAL A 1 56 ? -3.618 -1.599 5.206 1.00 0.00 56 VAL A N 9
ATOM 9945 C CA . VAL A 1 56 ? -2.446 -0.895 4.666 1.00 0.00 56 VAL A CA 9
ATOM 9946 C C . VAL A 1 56 ? -1.345 -0.829 5.719 1.00 0.00 56 VAL A C 9
ATOM 9947 O O . VAL A 1 56 ? -0.274 -1.363 5.479 1.00 0.00 56 VAL A O 9
ATOM 9960 N N . LYS A 1 57 ? -1.608 -0.071 6.790 1.00 0.00 57 LYS A N 9
ATOM 9961 C CA . LYS A 1 57 ? -0.629 0.118 7.873 1.00 0.00 57 LYS A CA 9
ATOM 9962 C C . LYS A 1 57 ? -0.079 -1.243 8.323 1.00 0.00 57 LYS A C 9
ATOM 9963 O O . LYS A 1 57 ? 1.098 -1.306 8.612 1.00 0.00 57 LYS A O 9
ATOM 9982 N N . ARG A 1 58 ? -0.904 -2.288 8.291 1.00 0.00 58 ARG A N 9
ATOM 9983 C CA . ARG A 1 58 ? -0.526 -3.681 8.609 1.00 0.00 58 ARG A CA 9
ATOM 9984 C C . ARG A 1 58 ? 0.516 -4.228 7.625 1.00 0.00 58 ARG A C 9
ATOM 9985 O O . ARG A 1 58 ? 1.580 -4.692 8.037 1.00 0.00 58 ARG A O 9
ATOM 10006 N N . ALA A 1 59 ? 0.227 -4.092 6.342 1.00 0.00 59 ALA A N 9
ATOM 10007 C CA . ALA A 1 59 ? 1.153 -4.501 5.278 1.00 0.00 59 ALA A CA 9
ATOM 10008 C C . ALA A 1 59 ? 2.439 -3.670 5.307 1.00 0.00 59 ALA A C 9
ATOM 10009 O O . ALA A 1 59 ? 3.509 -4.233 5.538 1.00 0.00 59 ALA A O 9
ATOM 10016 N N . VAL A 1 60 ? 2.273 -2.342 5.399 1.00 0.00 60 VAL A N 9
ATOM 10017 C CA . VAL A 1 60 ? 3.394 -1.414 5.602 1.00 0.00 60 VAL A CA 9
ATOM 10018 C C . VAL A 1 60 ? 4.177 -1.728 6.886 1.00 0.00 60 VAL A C 9
ATOM 10019 O O . VAL A 1 60 ? 5.382 -1.621 6.902 1.00 0.00 60 VAL A O 9
ATOM 10032 N N . ASN A 1 61 ? 3.478 -2.092 7.938 1.00 0.00 61 ASN A N 9
ATOM 10033 C CA . ASN A 1 61 ? 4.088 -2.399 9.246 1.00 0.00 61 ASN A CA 9
ATOM 10034 C C . ASN A 1 61 ? 5.165 -3.475 9.105 1.00 0.00 61 ASN A C 9
ATOM 10035 O O . ASN A 1 61 ? 6.331 -3.251 9.423 1.00 0.00 61 ASN A O 9
ATOM 10046 N N . LEU A 1 62 ? 4.770 -4.595 8.515 1.00 0.00 62 LEU A N 9
ATOM 10047 C CA . LEU A 1 62 ? 5.726 -5.688 8.252 1.00 0.00 62 LEU A CA 9
ATOM 10048 C C . LEU A 1 62 ? 6.899 -5.210 7.376 1.00 0.00 62 LEU A C 9
ATOM 10049 O O . LEU A 1 62 ? 8.044 -5.384 7.798 1.00 0.00 62 LEU A O 9
ATOM 10065 N N . LEU A 1 63 ? 6.594 -4.308 6.438 1.00 0.00 63 LEU A N 9
ATOM 10066 C CA . LEU A 1 63 ? 7.614 -3.583 5.647 1.00 0.00 63 LEU A CA 9
ATOM 10067 C C . LEU A 1 63 ? 8.508 -2.672 6.486 1.00 0.00 63 LEU A C 9
ATOM 10068 O O . LEU A 1 63 ? 9.677 -2.520 6.170 1.00 0.00 63 LEU A O 9
ATOM 10084 N N . SER A 1 64 ? 7.931 -1.991 7.468 1.00 0.00 64 SER A N 9
ATOM 10085 C CA . SER A 1 64 ? 8.640 -1.056 8.362 1.00 0.00 64 SER A CA 9
ATOM 10086 C C . SER A 1 64 ? 9.774 -1.811 9.060 1.00 0.00 64 SER A C 9
ATOM 10087 O O . SER A 1 64 ? 10.909 -1.389 8.961 1.00 0.00 64 SER A O 9
ATOM 10095 N N . LEU A 1 65 ? 9.539 -3.063 9.427 1.00 0.00 65 LEU A N 9
ATOM 10096 C CA . LEU A 1 65 ? 10.610 -3.945 9.939 1.00 0.00 65 LEU A CA 9
ATOM 10097 C C . LEU A 1 65 ? 11.536 -4.507 8.841 1.00 0.00 65 LEU A C 9
ATOM 10098 O O . LEU A 1 65 ? 12.706 -4.803 9.087 1.00 0.00 65 LEU A O 9
ATOM 10114 N N . ARG A 1 66 ? 11.007 -4.632 7.619 1.00 0.00 66 ARG A N 9
ATOM 10115 C CA . ARG A 1 66 ? 11.732 -5.123 6.421 1.00 0.00 66 ARG A CA 9
ATOM 10116 C C . ARG A 1 66 ? 12.684 -4.052 5.852 1.00 0.00 66 ARG A C 9
ATOM 10117 O O . ARG A 1 66 ? 13.894 -4.176 5.953 1.00 0.00 66 ARG A O 9
ATOM 10138 N N . VAL A 1 67 ? 12.113 -2.937 5.372 1.00 0.00 67 VAL A N 9
ATOM 10139 C CA . VAL A 1 67 ? 12.824 -1.777 4.791 1.00 0.00 67 VAL A CA 9
ATOM 10140 C C . VAL A 1 67 ? 13.182 -0.772 5.915 1.00 0.00 67 VAL A C 9
ATOM 10141 O O . VAL A 1 67 ? 13.082 0.440 5.772 1.00 0.00 67 VAL A O 9
ATOM 10154 N N . LYS A 1 68 ? 13.599 -1.325 7.055 1.00 0.00 68 LYS A N 9
ATOM 10155 C CA . LYS A 1 68 ? 14.082 -0.569 8.221 1.00 0.00 68 LYS A CA 9
ATOM 10156 C C . LYS A 1 68 ? 14.431 -1.559 9.331 1.00 0.00 68 LYS A C 9
ATOM 10157 O O . LYS A 1 68 ? 13.621 -1.948 10.176 1.00 0.00 68 LYS A O 9
ATOM 10176 N N . LYS A 1 69 ? 15.671 -2.026 9.227 1.00 0.00 69 LYS A N 9
ATOM 10177 C CA . LYS A 1 69 ? 16.276 -2.924 10.233 1.00 0.00 69 LYS A CA 9
ATOM 10178 C C . LYS A 1 69 ? 16.055 -2.384 11.656 1.00 0.00 69 LYS A C 9
ATOM 10179 O O . LYS A 1 69 ? 15.812 -1.195 11.870 1.00 0.00 69 LYS A O 9
ATOM 10198 N N . MET A 1 70 ? 16.134 -3.285 12.621 1.00 0.00 70 MET A N 9
ATOM 10199 C CA . MET A 1 70 ? 15.878 -2.923 14.031 1.00 0.00 70 MET A CA 9
ATOM 10200 C C . MET A 1 70 ? 17.012 -2.052 14.625 1.00 0.00 70 MET A C 9
ATOM 10201 O O . MET A 1 70 ? 16.769 -0.838 14.794 1.00 0.00 70 MET A O 9
ATOM 10216 N N . ALA A 1 1 ? -2.544 16.906 1.547 1.00 0.00 1 ALA A N 10
ATOM 10217 C CA . ALA A 1 1 ? -3.917 17.472 1.498 1.00 0.00 1 ALA A CA 10
ATOM 10218 C C . ALA A 1 1 ? -4.292 17.943 0.077 1.00 0.00 1 ALA A C 10
ATOM 10219 O O . ALA A 1 1 ? -3.948 19.056 -0.324 1.00 0.00 1 ALA A O 10
ATOM 10228 N N . SER A 1 2 ? -4.827 16.983 -0.683 1.00 0.00 2 SER A N 10
ATOM 10229 C CA . SER A 1 2 ? -5.259 17.101 -2.096 1.00 0.00 2 SER A CA 10
ATOM 10230 C C . SER A 1 2 ? -5.492 15.729 -2.719 1.00 0.00 2 SER A C 10
ATOM 10231 O O . SER A 1 2 ? -4.779 14.788 -2.416 1.00 0.00 2 SER A O 10
ATOM 10239 N N . ASN A 1 3 ? -6.476 15.658 -3.612 1.00 0.00 3 ASN A N 10
ATOM 10240 C CA . ASN A 1 3 ? -6.751 14.426 -4.374 1.00 0.00 3 ASN A CA 10
ATOM 10241 C C . ASN A 1 3 ? -5.901 14.368 -5.640 1.00 0.00 3 ASN A C 10
ATOM 10242 O O . ASN A 1 3 ? -5.947 15.259 -6.482 1.00 0.00 3 ASN A O 10
ATOM 10253 N N . TYR A 1 4 ? -5.140 13.283 -5.740 1.00 0.00 4 TYR A N 10
ATOM 10254 C CA . TYR A 1 4 ? -4.266 13.052 -6.906 1.00 0.00 4 TYR A CA 10
ATOM 10255 C C . TYR A 1 4 ? -4.394 11.631 -7.428 1.00 0.00 4 TYR A C 10
ATOM 10256 O O . TYR A 1 4 ? -4.040 10.670 -6.747 1.00 0.00 4 TYR A O 10
ATOM 10274 N N . ASP A 1 5 ? -4.777 11.521 -8.694 1.00 0.00 5 ASP A N 10
ATOM 10275 C CA . ASP A 1 5 ? -4.912 10.207 -9.359 1.00 0.00 5 ASP A CA 10
ATOM 10276 C C . ASP A 1 5 ? -3.567 9.812 -9.996 1.00 0.00 5 ASP A C 10
ATOM 10277 O O . ASP A 1 5 ? -3.497 9.448 -11.171 1.00 0.00 5 ASP A O 10
ATOM 10287 N N . CYS A 1 6 ? -2.499 10.029 -9.243 1.00 0.00 6 CYS A N 10
ATOM 10288 C CA . CYS A 1 6 ? -1.121 9.768 -9.662 1.00 0.00 6 CYS A CA 10
ATOM 10289 C C . CYS A 1 6 ? -0.930 8.340 -10.216 1.00 0.00 6 CYS A C 10
ATOM 10290 O O . CYS A 1 6 ? -0.995 8.145 -11.427 1.00 0.00 6 CYS A O 10
ATOM 10297 N N . CYS A 1 7 ? -0.754 7.370 -9.323 1.00 0.00 7 CYS A N 10
ATOM 10298 C CA . CYS A 1 7 ? -0.755 5.944 -9.697 1.00 0.00 7 CYS A CA 10
ATOM 10299 C C . CYS A 1 7 ? -2.068 5.624 -10.457 1.00 0.00 7 CYS A C 10
ATOM 10300 O O . CYS A 1 7 ? -2.990 6.427 -10.421 1.00 0.00 7 CYS A O 10
ATOM 10307 N N . LEU A 1 8 ? -2.196 4.369 -10.898 1.00 0.00 8 LEU A N 10
ATOM 10308 C CA . LEU A 1 8 ? -3.366 3.871 -11.656 1.00 0.00 8 LEU A CA 10
ATOM 10309 C C . LEU A 1 8 ? -4.688 4.457 -11.112 1.00 0.00 8 LEU A C 10
ATOM 10310 O O . LEU A 1 8 ? -5.363 5.189 -11.825 1.00 0.00 8 LEU A O 10
ATOM 10326 N N . SER A 1 9 ? -4.896 4.263 -9.801 1.00 0.00 9 SER A N 10
ATOM 10327 C CA . SER A 1 9 ? -6.017 4.839 -9.030 1.00 0.00 9 SER A CA 10
ATOM 10328 C C . SER A 1 9 ? -6.008 4.288 -7.601 1.00 0.00 9 SER A C 10
ATOM 10329 O O . SER A 1 9 ? -5.384 3.260 -7.320 1.00 0.00 9 SER A O 10
ATOM 10337 N N . TYR A 1 10 ? -6.677 5.027 -6.720 1.00 0.00 10 TYR A N 10
ATOM 10338 C CA . TYR A 1 10 ? -6.915 4.609 -5.321 1.00 0.00 10 TYR A CA 10
ATOM 10339 C C . TYR A 1 10 ? -7.529 3.191 -5.305 1.00 0.00 10 TYR A C 10
ATOM 10340 O O . TYR A 1 10 ? -8.163 2.752 -6.266 1.00 0.00 10 TYR A O 10
ATOM 10358 N N . ILE A 1 11 ? -7.304 2.491 -4.200 1.00 0.00 11 ILE A N 10
ATOM 10359 C CA . ILE A 1 11 ? -7.842 1.157 -3.956 1.00 0.00 11 ILE A CA 10
ATOM 10360 C C . ILE A 1 11 ? -9.365 1.268 -3.830 1.00 0.00 11 ILE A C 10
ATOM 10361 O O . ILE A 1 11 ? -9.935 1.614 -2.803 1.00 0.00 11 ILE A O 10
ATOM 10377 N N . GLN A 1 12 ? -10.002 0.978 -4.961 1.00 0.00 12 GLN A N 10
ATOM 10378 C CA . GLN A 1 12 ? -11.469 0.966 -5.029 1.00 0.00 12 GLN A CA 10
ATOM 10379 C C . GLN A 1 12 ? -12.098 0.033 -3.985 1.00 0.00 12 GLN A C 10
ATOM 10380 O O . GLN A 1 12 ? -13.251 0.220 -3.593 1.00 0.00 12 GLN A O 10
ATOM 10394 N N . THR A 1 13 ? -11.277 -0.920 -3.532 1.00 0.00 13 THR A N 10
ATOM 10395 C CA . THR A 1 13 ? -11.635 -1.933 -2.529 1.00 0.00 13 THR A CA 10
ATOM 10396 C C . THR A 1 13 ? -10.433 -2.407 -1.715 1.00 0.00 13 THR A C 10
ATOM 10397 O O . THR A 1 13 ? -9.557 -3.072 -2.267 1.00 0.00 13 THR A O 10
ATOM 10408 N N . PRO A 1 14 ? -10.455 -2.124 -0.409 1.00 0.00 14 PRO A N 10
ATOM 10409 C CA . PRO A 1 14 ? -9.405 -2.579 0.501 1.00 0.00 14 PRO A CA 10
ATOM 10410 C C . PRO A 1 14 ? -9.437 -4.090 0.716 1.00 0.00 14 PRO A C 10
ATOM 10411 O O . PRO A 1 14 ? -10.433 -4.634 1.178 1.00 0.00 14 PRO A O 10
ATOM 10422 N N . LEU A 1 15 ? -8.318 -4.732 0.413 1.00 0.00 15 LEU A N 10
ATOM 10423 C CA . LEU A 1 15 ? -8.225 -6.200 0.528 1.00 0.00 15 LEU A CA 10
ATOM 10424 C C . LEU A 1 15 ? -7.245 -6.651 1.623 1.00 0.00 15 LEU A C 10
ATOM 10425 O O . LEU A 1 15 ? -6.372 -5.879 1.968 1.00 0.00 15 LEU A O 10
ATOM 10441 N N . PRO A 1 16 ? -7.389 -7.825 2.241 1.00 0.00 16 PRO A N 10
ATOM 10442 C CA . PRO A 1 16 ? -6.493 -8.223 3.351 1.00 0.00 16 PRO A CA 10
ATOM 10443 C C . PRO A 1 16 ? -5.071 -8.472 2.837 1.00 0.00 16 PRO A C 10
ATOM 10444 O O . PRO A 1 16 ? -4.907 -9.006 1.733 1.00 0.00 16 PRO A O 10
ATOM 10455 N N . SER A 1 17 ? -4.084 -8.247 3.697 1.00 0.00 17 SER A N 10
ATOM 10456 C CA . SER A 1 17 ? -2.651 -8.515 3.386 1.00 0.00 17 SER A CA 10
ATOM 10457 C C . SER A 1 17 ? -2.366 -9.981 3.046 1.00 0.00 17 SER A C 10
ATOM 10458 O O . SER A 1 17 ? -1.407 -10.276 2.335 1.00 0.00 17 SER A O 10
ATOM 10466 N N . ARG A 1 18 ? -3.345 -10.840 3.338 1.00 0.00 18 ARG A N 10
ATOM 10467 C CA . ARG A 1 18 ? -3.338 -12.269 2.975 1.00 0.00 18 ARG A CA 10
ATOM 10468 C C . ARG A 1 18 ? -3.409 -12.500 1.449 1.00 0.00 18 ARG A C 10
ATOM 10469 O O . ARG A 1 18 ? -3.189 -13.599 0.962 1.00 0.00 18 ARG A O 10
ATOM 10490 N N . ALA A 1 19 ? -3.776 -11.440 0.730 1.00 0.00 19 ALA A N 10
ATOM 10491 C CA . ALA A 1 19 ? -3.825 -11.446 -0.742 1.00 0.00 19 ALA A CA 10
ATOM 10492 C C . ALA A 1 19 ? -2.682 -10.605 -1.337 1.00 0.00 19 ALA A C 10
ATOM 10493 O O . ALA A 1 19 ? -2.520 -10.586 -2.554 1.00 0.00 19 ALA A O 10
ATOM 10500 N N . ILE A 1 20 ? -1.811 -10.062 -0.491 1.00 0.00 20 ILE A N 10
ATOM 10501 C CA . ILE A 1 20 ? -0.705 -9.205 -0.912 1.00 0.00 20 ILE A CA 10
ATOM 10502 C C . ILE A 1 20 ? 0.589 -10.029 -0.887 1.00 0.00 20 ILE A C 10
ATOM 10503 O O . ILE A 1 20 ? 1.045 -10.504 0.151 1.00 0.00 20 ILE A O 10
ATOM 10519 N N . VAL A 1 21 ? 1.168 -10.085 -2.078 1.00 0.00 21 VAL A N 10
ATOM 10520 C CA . VAL A 1 21 ? 2.439 -10.804 -2.291 1.00 0.00 21 VAL A CA 10
ATOM 10521 C C . VAL A 1 21 ? 3.657 -9.862 -2.264 1.00 0.00 21 VAL A C 10
ATOM 10522 O O . VAL A 1 21 ? 4.640 -10.128 -1.578 1.00 0.00 21 VAL A O 10
ATOM 10535 N N . GLY A 1 22 ? 3.509 -8.728 -2.940 1.00 0.00 22 GLY A N 10
ATOM 10536 C CA . GLY A 1 22 ? 4.555 -7.689 -3.010 1.00 0.00 22 GLY A CA 10
ATOM 10537 C C . GLY A 1 22 ? 3.895 -6.327 -2.982 1.00 0.00 22 GLY A C 10
ATOM 10538 O O . GLY A 1 22 ? 2.751 -6.196 -3.396 1.00 0.00 22 GLY A O 10
ATOM 10542 N N . PHE A 1 23 ? 4.500 -5.410 -2.237 1.00 0.00 23 PHE A N 10
ATOM 10543 C CA . PHE A 1 23 ? 4.021 -4.031 -2.152 1.00 0.00 23 PHE A CA 10
ATOM 10544 C C . PHE A 1 23 ? 5.148 -3.050 -1.874 1.00 0.00 23 PHE A C 10
ATOM 10545 O O . PHE A 1 23 ? 6.219 -3.449 -1.423 1.00 0.00 23 PHE A O 10
ATOM 10562 N N . THR A 1 24 ? 4.805 -1.777 -1.982 1.00 0.00 24 THR A N 10
ATOM 10563 C CA . THR A 1 24 ? 5.764 -0.679 -1.791 1.00 0.00 24 THR A CA 10
ATOM 10564 C C . THR A 1 24 ? 5.031 0.528 -1.181 1.00 0.00 24 THR A C 10
ATOM 10565 O O . THR A 1 24 ? 3.818 0.545 -1.006 1.00 0.00 24 THR A O 10
ATOM 10576 N N . ARG A 1 25 ? 5.834 1.509 -0.820 1.00 0.00 25 ARG A N 10
ATOM 10577 C CA . ARG A 1 25 ? 5.351 2.749 -0.186 1.00 0.00 25 ARG A CA 10
ATOM 10578 C C . ARG A 1 25 ? 5.332 3.870 -1.226 1.00 0.00 25 ARG A C 10
ATOM 10579 O O . ARG A 1 25 ? 6.270 4.022 -2.009 1.00 0.00 25 ARG A O 10
ATOM 10600 N N . GLN A 1 26 ? 4.226 4.602 -1.247 1.00 0.00 26 GLN A N 10
ATOM 10601 C CA . GLN A 1 26 ? 4.091 5.744 -2.171 1.00 0.00 26 GLN A CA 10
ATOM 10602 C C . GLN A 1 26 ? 3.801 7.007 -1.375 1.00 0.00 26 GLN A C 10
ATOM 10603 O O . GLN A 1 26 ? 2.680 7.274 -0.943 1.00 0.00 26 GLN A O 10
ATOM 10617 N N . MET A 1 27 ? 4.909 7.665 -1.082 1.00 0.00 27 MET A N 10
ATOM 10618 C CA . MET A 1 27 ? 4.911 8.926 -0.324 1.00 0.00 27 MET A CA 10
ATOM 10619 C C . MET A 1 27 ? 4.290 10.047 -1.173 1.00 0.00 27 MET A C 10
ATOM 10620 O O . MET A 1 27 ? 4.346 10.027 -2.407 1.00 0.00 27 MET A O 10
ATOM 10634 N N . ALA A 1 28 ? 3.766 11.037 -0.476 1.00 0.00 28 ALA A N 10
ATOM 10635 C CA . ALA A 1 28 ? 3.136 12.226 -1.078 1.00 0.00 28 ALA A CA 10
ATOM 10636 C C . ALA A 1 28 ? 4.173 13.314 -1.339 1.00 0.00 28 ALA A C 10
ATOM 10637 O O . ALA A 1 28 ? 4.643 13.953 -0.396 1.00 0.00 28 ALA A O 10
ATOM 10644 N N . ASP A 1 29 ? 4.684 13.324 -2.572 1.00 0.00 29 ASP A N 10
ATOM 10645 C CA . ASP A 1 29 ? 5.719 14.282 -3.042 1.00 0.00 29 ASP A CA 10
ATOM 10646 C C . ASP A 1 29 ? 6.119 14.036 -4.495 1.00 0.00 29 ASP A C 10
ATOM 10647 O O . ASP A 1 29 ? 6.150 14.969 -5.292 1.00 0.00 29 ASP A O 10
ATOM 10657 N N . GLU A 1 30 ? 6.593 12.815 -4.746 1.00 0.00 30 GLU A N 10
ATOM 10658 C CA . GLU A 1 30 ? 7.084 12.391 -6.077 1.00 0.00 30 GLU A CA 10
ATOM 10659 C C . GLU A 1 30 ? 5.948 12.455 -7.125 1.00 0.00 30 GLU A C 10
ATOM 10660 O O . GLU A 1 30 ? 5.036 13.275 -7.013 1.00 0.00 30 GLU A O 10
ATOM 10672 N N . ALA A 1 31 ? 5.928 11.519 -8.071 1.00 0.00 31 ALA A N 10
ATOM 10673 C CA . ALA A 1 31 ? 4.829 11.380 -9.052 1.00 0.00 31 ALA A CA 10
ATOM 10674 C C . ALA A 1 31 ? 3.445 11.309 -8.386 1.00 0.00 31 ALA A C 10
ATOM 10675 O O . ALA A 1 31 ? 2.450 11.754 -8.946 1.00 0.00 31 ALA A O 10
ATOM 10682 N N . CYS A 1 32 ? 3.445 10.862 -7.125 1.00 0.00 32 CYS A N 10
ATOM 10683 C CA . CYS A 1 32 ? 2.272 10.934 -6.256 1.00 0.00 32 CYS A CA 10
ATOM 10684 C C . CYS A 1 32 ? 2.291 12.146 -5.348 1.00 0.00 32 CYS A C 10
ATOM 10685 O O . CYS A 1 32 ? 3.313 12.474 -4.747 1.00 0.00 32 CYS A O 10
ATOM 10692 N N . ASP A 1 33 ? 1.103 12.717 -5.190 1.00 0.00 33 ASP A N 10
ATOM 10693 C CA . ASP A 1 33 ? 0.887 13.835 -4.251 1.00 0.00 33 ASP A CA 10
ATOM 10694 C C . ASP A 1 33 ? 0.167 13.384 -2.981 1.00 0.00 33 ASP A C 10
ATOM 10695 O O . ASP A 1 33 ? -0.040 14.159 -2.051 1.00 0.00 33 ASP A O 10
ATOM 10705 N N . ILE A 1 34 ? -0.273 12.133 -2.991 1.00 0.00 34 ILE A N 10
ATOM 10706 C CA . ILE A 1 34 ? -0.931 11.501 -1.839 1.00 0.00 34 ILE A CA 10
ATOM 10707 C C . ILE A 1 34 ? -0.145 10.267 -1.410 1.00 0.00 34 ILE A C 10
ATOM 10708 O O . ILE A 1 34 ? 0.740 9.781 -2.117 1.00 0.00 34 ILE A O 10
ATOM 10724 N N . ASN A 1 35 ? -0.532 9.786 -0.247 1.00 0.00 35 ASN A N 10
ATOM 10725 C CA . ASN A 1 35 ? 0.110 8.594 0.312 1.00 0.00 35 ASN A CA 10
ATOM 10726 C C . ASN A 1 35 ? -0.774 7.400 -0.046 1.00 0.00 35 ASN A C 10
ATOM 10727 O O . ASN A 1 35 ? -1.995 7.439 0.149 1.00 0.00 35 ASN A O 10
ATOM 10738 N N . ALA A 1 36 ? -0.154 6.415 -0.676 1.00 0.00 36 ALA A N 10
ATOM 10739 C CA . ALA A 1 36 ? -0.844 5.164 -1.037 1.00 0.00 36 ALA A CA 10
ATOM 10740 C C . ALA A 1 36 ? 0.114 3.978 -1.048 1.00 0.00 36 ALA A C 10
ATOM 10741 O O . ALA A 1 36 ? 1.291 4.122 -1.353 1.00 0.00 36 ALA A O 10
ATOM 10748 N N . ILE A 1 37 ? -0.347 2.839 -0.585 1.00 0.00 37 ILE A N 10
ATOM 10749 C CA . ILE A 1 37 ? 0.527 1.663 -0.522 1.00 0.00 37 ILE A CA 10
ATOM 10750 C C . ILE A 1 37 ? 0.393 0.899 -1.820 1.00 0.00 37 ILE A C 10
ATOM 10751 O O . ILE A 1 37 ? -0.683 0.412 -2.144 1.00 0.00 37 ILE A O 10
ATOM 10767 N N . ILE A 1 38 ? 1.485 1.008 -2.576 1.00 0.00 38 ILE A N 10
ATOM 10768 C CA . ILE A 1 38 ? 1.622 0.361 -3.888 1.00 0.00 38 ILE A CA 10
ATOM 10769 C C . ILE A 1 38 ? 1.672 -1.168 -3.697 1.00 0.00 38 ILE A C 10
ATOM 10770 O O . ILE A 1 38 ? 2.748 -1.756 -3.700 1.00 0.00 38 ILE A O 10
ATOM 10786 N N . PHE A 1 39 ? 0.510 -1.758 -3.498 1.00 0.00 39 PHE A N 10
ATOM 10787 C CA . PHE A 1 39 ? 0.308 -3.215 -3.410 1.00 0.00 39 PHE A CA 10
ATOM 10788 C C . PHE A 1 39 ? 0.389 -3.886 -4.777 1.00 0.00 39 PHE A C 10
ATOM 10789 O O . PHE A 1 39 ? 0.181 -3.244 -5.803 1.00 0.00 39 PHE A O 10
ATOM 10806 N N . HIS A 1 40 ? 0.631 -5.184 -4.746 1.00 0.00 40 HIS A N 10
ATOM 10807 C CA . HIS A 1 40 ? 0.783 -6.005 -5.961 1.00 0.00 40 HIS A CA 10
ATOM 10808 C C . HIS A 1 40 ? 0.399 -7.430 -5.589 1.00 0.00 40 HIS A C 10
ATOM 10809 O O . HIS A 1 40 ? 1.204 -8.253 -5.174 1.00 0.00 40 HIS A O 10
ATOM 10824 N N . THR A 1 41 ? -0.905 -7.577 -5.435 1.00 0.00 41 THR A N 10
ATOM 10825 C CA . THR A 1 41 ? -1.518 -8.879 -5.117 1.00 0.00 41 THR A CA 10
ATOM 10826 C C . THR A 1 41 ? -1.341 -9.856 -6.281 1.00 0.00 41 THR A C 10
ATOM 10827 O O . THR A 1 41 ? -0.867 -9.508 -7.360 1.00 0.00 41 THR A O 10
ATOM 10838 N N . LYS A 1 42 ? -1.723 -11.105 -6.034 1.00 0.00 42 LYS A N 10
ATOM 10839 C CA . LYS A 1 42 ? -1.604 -12.154 -7.064 1.00 0.00 42 LYS A CA 10
ATOM 10840 C C . LYS A 1 42 ? -2.830 -12.195 -7.998 1.00 0.00 42 LYS A C 10
ATOM 10841 O O . LYS A 1 42 ? -2.872 -12.933 -8.989 1.00 0.00 42 LYS A O 10
ATOM 10860 N N . LYS A 1 43 ? -3.830 -11.374 -7.673 1.00 0.00 43 LYS A N 10
ATOM 10861 C CA . LYS A 1 43 ? -5.069 -11.263 -8.469 1.00 0.00 43 LYS A CA 10
ATOM 10862 C C . LYS A 1 43 ? -5.515 -9.796 -8.628 1.00 0.00 43 LYS A C 10
ATOM 10863 O O . LYS A 1 43 ? -6.698 -9.474 -8.617 1.00 0.00 43 LYS A O 10
ATOM 10882 N N . ARG A 1 44 ? -4.526 -8.896 -8.735 1.00 0.00 44 ARG A N 10
ATOM 10883 C CA . ARG A 1 44 ? -4.758 -7.454 -8.945 1.00 0.00 44 ARG A CA 10
ATOM 10884 C C . ARG A 1 44 ? -3.409 -6.796 -9.220 1.00 0.00 44 ARG A C 10
ATOM 10885 O O . ARG A 1 44 ? -2.421 -7.020 -8.525 1.00 0.00 44 ARG A O 10
ATOM 10906 N N . LYS A 1 45 ? -3.422 -6.054 -10.316 1.00 0.00 45 LYS A N 10
ATOM 10907 C CA . LYS A 1 45 ? -2.247 -5.260 -10.736 1.00 0.00 45 LYS A CA 10
ATOM 10908 C C . LYS A 1 45 ? -1.907 -4.204 -9.670 1.00 0.00 45 LYS A C 10
ATOM 10909 O O . LYS A 1 45 ? -2.503 -4.197 -8.592 1.00 0.00 45 LYS A O 10
ATOM 10928 N N . SER A 1 46 ? -0.903 -3.384 -9.962 1.00 0.00 46 SER A N 10
ATOM 10929 C CA . SER A 1 46 ? -0.458 -2.278 -9.084 1.00 0.00 46 SER A CA 10
ATOM 10930 C C . SER A 1 46 ? -1.632 -1.572 -8.402 1.00 0.00 46 SER A C 10
ATOM 10931 O O . SER A 1 46 ? -2.504 -0.969 -9.025 1.00 0.00 46 SER A O 10
ATOM 10939 N N . VAL A 1 47 ? -1.719 -1.861 -7.117 1.00 0.00 47 VAL A N 10
ATOM 10940 C CA . VAL A 1 47 ? -2.809 -1.374 -6.266 1.00 0.00 47 VAL A CA 10
ATOM 10941 C C . VAL A 1 47 ? -2.258 -0.239 -5.408 1.00 0.00 47 VAL A C 10
ATOM 10942 O O . VAL A 1 47 ? -1.134 -0.291 -4.954 1.00 0.00 47 VAL A O 10
ATOM 10955 N N . CYS A 1 48 ? -3.081 0.770 -5.165 1.00 0.00 48 CYS A N 10
ATOM 10956 C CA . CYS A 1 48 ? -2.638 1.885 -4.317 1.00 0.00 48 CYS A CA 10
ATOM 10957 C C . CYS A 1 48 ? -3.645 2.131 -3.206 1.00 0.00 48 CYS A C 10
ATOM 10958 O O . CYS A 1 48 ? -4.764 2.547 -3.440 1.00 0.00 48 CYS A O 10
ATOM 10965 N N . ALA A 1 49 ? -3.209 1.879 -1.991 1.00 0.00 49 ALA A N 10
ATOM 10966 C CA . ALA A 1 49 ? -4.133 1.993 -0.860 1.00 0.00 49 ALA A CA 10
ATOM 10967 C C . ALA A 1 49 ? -3.657 2.987 0.187 1.00 0.00 49 ALA A C 10
ATOM 10968 O O . ALA A 1 49 ? -2.633 2.773 0.816 1.00 0.00 49 ALA A O 10
ATOM 10975 N N . ASP A 1 50 ? -4.429 4.062 0.368 1.00 0.00 50 ASP A N 10
ATOM 10976 C CA . ASP A 1 50 ? -4.032 5.126 1.330 1.00 0.00 50 ASP A CA 10
ATOM 10977 C C . ASP A 1 50 ? -3.669 4.519 2.701 1.00 0.00 50 ASP A C 10
ATOM 10978 O O . ASP A 1 50 ? -4.439 3.701 3.210 1.00 0.00 50 ASP A O 10
ATOM 10988 N N . PRO A 1 51 ? -2.489 4.882 3.241 1.00 0.00 51 PRO A N 10
ATOM 10989 C CA . PRO A 1 51 ? -1.992 4.425 4.549 1.00 0.00 51 PRO A CA 10
ATOM 10990 C C . PRO A 1 51 ? -2.725 5.078 5.712 1.00 0.00 51 PRO A C 10
ATOM 10991 O O . PRO A 1 51 ? -2.146 5.666 6.624 1.00 0.00 51 PRO A O 10
ATOM 11002 N N . LYS A 1 52 ? -4.037 4.985 5.600 1.00 0.00 52 LYS A N 10
ATOM 11003 C CA . LYS A 1 52 ? -4.974 5.553 6.584 1.00 0.00 52 LYS A CA 10
ATOM 11004 C C . LYS A 1 52 ? -5.700 4.437 7.332 1.00 0.00 52 LYS A C 10
ATOM 11005 O O . LYS A 1 52 ? -6.014 4.551 8.516 1.00 0.00 52 LYS A O 10
ATOM 11024 N N . GLN A 1 53 ? -5.919 3.354 6.612 1.00 0.00 53 GLN A N 10
ATOM 11025 C CA . GLN A 1 53 ? -6.592 2.164 7.153 1.00 0.00 53 GLN A CA 10
ATOM 11026 C C . GLN A 1 53 ? -5.580 1.314 7.934 1.00 0.00 53 GLN A C 10
ATOM 11027 O O . GLN A 1 53 ? -4.372 1.395 7.699 1.00 0.00 53 GLN A O 10
ATOM 11041 N N . ASN A 1 54 ? -6.135 0.391 8.700 1.00 0.00 54 ASN A N 10
ATOM 11042 C CA . ASN A 1 54 ? -5.341 -0.541 9.521 1.00 0.00 54 ASN A CA 10
ATOM 11043 C C . ASN A 1 54 ? -4.804 -1.705 8.688 1.00 0.00 54 ASN A C 10
ATOM 11044 O O . ASN A 1 54 ? -3.614 -1.954 8.742 1.00 0.00 54 ASN A O 10
ATOM 11055 N N . TRP A 1 55 ? -5.634 -2.275 7.818 1.00 0.00 55 TRP A N 10
ATOM 11056 C CA . TRP A 1 55 ? -5.221 -3.376 6.917 1.00 0.00 55 TRP A CA 10
ATOM 11057 C C . TRP A 1 55 ? -3.992 -2.989 6.075 1.00 0.00 55 TRP A C 10
ATOM 11058 O O . TRP A 1 55 ? -2.993 -3.706 6.024 1.00 0.00 55 TRP A O 10
ATOM 11079 N N . VAL A 1 56 ? -4.049 -1.767 5.533 1.00 0.00 56 VAL A N 10
ATOM 11080 C CA . VAL A 1 56 ? -2.950 -1.153 4.767 1.00 0.00 56 VAL A CA 10
ATOM 11081 C C . VAL A 1 56 ? -1.719 -1.026 5.650 1.00 0.00 56 VAL A C 10
ATOM 11082 O O . VAL A 1 56 ? -0.669 -1.581 5.336 1.00 0.00 56 VAL A O 10
ATOM 11095 N N . LYS A 1 57 ? -1.892 -0.174 6.652 1.00 0.00 57 LYS A N 10
ATOM 11096 C CA . LYS A 1 57 ? -0.834 0.104 7.615 1.00 0.00 57 LYS A CA 10
ATOM 11097 C C . LYS A 1 57 ? -0.254 -1.180 8.211 1.00 0.00 57 LYS A C 10
ATOM 11098 O O . LYS A 1 57 ? 0.950 -1.254 8.330 1.00 0.00 57 LYS A O 10
ATOM 11117 N N . ARG A 1 58 ? -1.043 -2.249 8.269 1.00 0.00 58 ARG A N 10
ATOM 11118 C CA . ARG A 1 58 ? -0.612 -3.601 8.671 1.00 0.00 58 ARG A CA 10
ATOM 11119 C C . ARG A 1 58 ? 0.391 -4.212 7.693 1.00 0.00 58 ARG A C 10
ATOM 11120 O O . ARG A 1 58 ? 1.459 -4.671 8.098 1.00 0.00 58 ARG A O 10
ATOM 11141 N N . ALA A 1 59 ? 0.056 -4.153 6.408 1.00 0.00 59 ALA A N 10
ATOM 11142 C CA . ALA A 1 59 ? 0.961 -4.663 5.364 1.00 0.00 59 ALA A CA 10
ATOM 11143 C C . ALA A 1 59 ? 2.245 -3.827 5.305 1.00 0.00 59 ALA A C 10
ATOM 11144 O O . ALA A 1 59 ? 3.317 -4.370 5.531 1.00 0.00 59 ALA A O 10
ATOM 11151 N N . VAL A 1 60 ? 2.077 -2.503 5.335 1.00 0.00 60 VAL A N 10
ATOM 11152 C CA . VAL A 1 60 ? 3.227 -1.570 5.464 1.00 0.00 60 VAL A CA 10
ATOM 11153 C C . VAL A 1 60 ? 4.003 -1.793 6.765 1.00 0.00 60 VAL A C 10
ATOM 11154 O O . VAL A 1 60 ? 5.209 -1.628 6.774 1.00 0.00 60 VAL A O 10
ATOM 11167 N N . ASN A 1 61 ? 3.329 -2.164 7.824 1.00 0.00 61 ASN A N 10
ATOM 11168 C CA . ASN A 1 61 ? 3.929 -2.368 9.150 1.00 0.00 61 ASN A CA 10
ATOM 11169 C C . ASN A 1 61 ? 5.013 -3.444 9.090 1.00 0.00 61 ASN A C 10
ATOM 11170 O O . ASN A 1 61 ? 6.176 -3.162 9.371 1.00 0.00 61 ASN A O 10
ATOM 11181 N N . LEU A 1 62 ? 4.639 -4.625 8.605 1.00 0.00 62 LEU A N 10
ATOM 11182 C CA . LEU A 1 62 ? 5.613 -5.702 8.367 1.00 0.00 62 LEU A CA 10
ATOM 11183 C C . LEU A 1 62 ? 6.761 -5.261 7.450 1.00 0.00 62 LEU A C 10
ATOM 11184 O O . LEU A 1 62 ? 7.926 -5.475 7.779 1.00 0.00 62 LEU A O 10
ATOM 11200 N N . LEU A 1 63 ? 6.430 -4.428 6.456 1.00 0.00 63 LEU A N 10
ATOM 11201 C CA . LEU A 1 63 ? 7.437 -3.774 5.588 1.00 0.00 63 LEU A CA 10
ATOM 11202 C C . LEU A 1 63 ? 8.318 -2.778 6.359 1.00 0.00 63 LEU A C 10
ATOM 11203 O O . LEU A 1 63 ? 9.476 -2.631 6.007 1.00 0.00 63 LEU A O 10
ATOM 11219 N N . SER A 1 64 ? 7.739 -2.053 7.299 1.00 0.00 64 SER A N 10
ATOM 11220 C CA . SER A 1 64 ? 8.434 -1.041 8.102 1.00 0.00 64 SER A CA 10
ATOM 11221 C C . SER A 1 64 ? 9.579 -1.714 8.865 1.00 0.00 64 SER A C 10
ATOM 11222 O O . SER A 1 64 ? 10.698 -1.268 8.763 1.00 0.00 64 SER A O 10
ATOM 11230 N N . LEU A 1 65 ? 9.357 -2.942 9.322 1.00 0.00 65 LEU A N 10
ATOM 11231 C CA . LEU A 1 65 ? 10.431 -3.749 9.936 1.00 0.00 65 LEU A CA 10
ATOM 11232 C C . LEU A 1 65 ? 11.414 -4.305 8.888 1.00 0.00 65 LEU A C 10
ATOM 11233 O O . LEU A 1 65 ? 12.565 -4.623 9.193 1.00 0.00 65 LEU A O 10
ATOM 11249 N N . ARG A 1 66 ? 10.916 -4.524 7.672 1.00 0.00 66 ARG A N 10
ATOM 11250 C CA . ARG A 1 66 ? 11.728 -5.019 6.537 1.00 0.00 66 ARG A CA 10
ATOM 11251 C C . ARG A 1 66 ? 12.582 -3.883 5.925 1.00 0.00 66 ARG A C 10
ATOM 11252 O O . ARG A 1 66 ? 13.799 -3.900 6.015 1.00 0.00 66 ARG A O 10
ATOM 11273 N N . VAL A 1 67 ? 11.925 -2.913 5.282 1.00 0.00 67 VAL A N 10
ATOM 11274 C CA . VAL A 1 67 ? 12.545 -1.737 4.635 1.00 0.00 67 VAL A CA 10
ATOM 11275 C C . VAL A 1 67 ? 12.766 -0.611 5.683 1.00 0.00 67 VAL A C 10
ATOM 11276 O O . VAL A 1 67 ? 12.545 0.566 5.430 1.00 0.00 67 VAL A O 10
ATOM 11289 N N . LYS A 1 68 ? 13.209 -1.023 6.866 1.00 0.00 68 LYS A N 10
ATOM 11290 C CA . LYS A 1 68 ? 13.573 -0.123 7.983 1.00 0.00 68 LYS A CA 10
ATOM 11291 C C . LYS A 1 68 ? 13.859 -0.961 9.231 1.00 0.00 68 LYS A C 10
ATOM 11292 O O . LYS A 1 68 ? 13.291 -2.018 9.474 1.00 0.00 68 LYS A O 10
ATOM 11311 N N . LYS A 1 69 ? 14.848 -0.472 9.969 1.00 0.00 69 LYS A N 10
ATOM 11312 C CA . LYS A 1 69 ? 15.246 -1.116 11.223 1.00 0.00 69 LYS A CA 10
ATOM 11313 C C . LYS A 1 69 ? 14.356 -0.621 12.375 1.00 0.00 69 LYS A C 10
ATOM 11314 O O . LYS A 1 69 ? 13.449 0.202 12.191 1.00 0.00 69 LYS A O 10
ATOM 11333 N N . MET A 1 70 ? 14.655 -1.093 13.579 1.00 0.00 70 MET A N 10
ATOM 11334 C CA . MET A 1 70 ? 13.942 -0.676 14.804 1.00 0.00 70 MET A CA 10
ATOM 11335 C C . MET A 1 70 ? 13.899 0.854 15.023 1.00 0.00 70 MET A C 10
ATOM 11336 O O . MET A 1 70 ? 12.784 1.361 15.249 1.00 0.00 70 MET A O 10
ATOM 11351 N N . ALA A 1 1 ? -2.544 16.906 1.547 1.00 0.00 1 ALA A N 11
ATOM 11352 C CA . ALA A 1 1 ? -3.917 17.472 1.498 1.00 0.00 1 ALA A CA 11
ATOM 11353 C C . ALA A 1 1 ? -4.292 17.943 0.077 1.00 0.00 1 ALA A C 11
ATOM 11354 O O . ALA A 1 1 ? -3.948 19.056 -0.324 1.00 0.00 1 ALA A O 11
ATOM 11363 N N . SER A 1 2 ? -4.827 16.983 -0.683 1.00 0.00 2 SER A N 11
ATOM 11364 C CA . SER A 1 2 ? -5.259 17.101 -2.096 1.00 0.00 2 SER A CA 11
ATOM 11365 C C . SER A 1 2 ? -5.492 15.729 -2.719 1.00 0.00 2 SER A C 11
ATOM 11366 O O . SER A 1 2 ? -4.779 14.788 -2.416 1.00 0.00 2 SER A O 11
ATOM 11374 N N . ASN A 1 3 ? -6.476 15.658 -3.612 1.00 0.00 3 ASN A N 11
ATOM 11375 C CA . ASN A 1 3 ? -6.751 14.426 -4.374 1.00 0.00 3 ASN A CA 11
ATOM 11376 C C . ASN A 1 3 ? -5.901 14.368 -5.640 1.00 0.00 3 ASN A C 11
ATOM 11377 O O . ASN A 1 3 ? -5.947 15.259 -6.482 1.00 0.00 3 ASN A O 11
ATOM 11388 N N . TYR A 1 4 ? -5.140 13.283 -5.740 1.00 0.00 4 TYR A N 11
ATOM 11389 C CA . TYR A 1 4 ? -4.266 13.052 -6.906 1.00 0.00 4 TYR A CA 11
ATOM 11390 C C . TYR A 1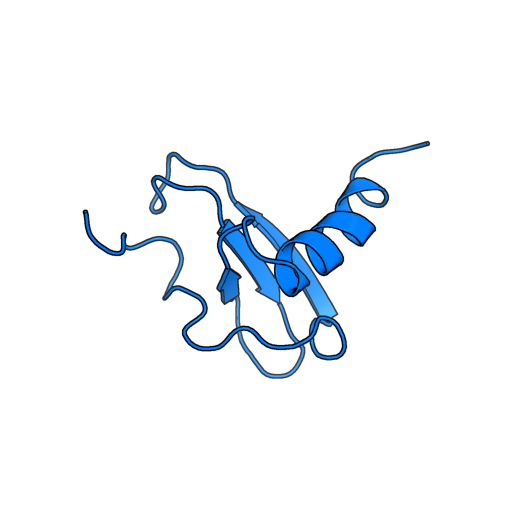 4 ? -4.394 11.631 -7.428 1.00 0.00 4 TYR A C 11
ATOM 11391 O O . TYR A 1 4 ? -4.040 10.670 -6.747 1.00 0.00 4 TYR A O 11
ATOM 11409 N N . ASP A 1 5 ? -4.777 11.521 -8.694 1.00 0.00 5 ASP A N 11
ATOM 11410 C CA . ASP A 1 5 ? -4.912 10.207 -9.359 1.00 0.00 5 ASP A CA 11
ATOM 11411 C C . ASP A 1 5 ? -3.567 9.812 -9.996 1.00 0.00 5 ASP A C 11
ATOM 11412 O O . ASP A 1 5 ? -3.497 9.448 -11.171 1.00 0.00 5 ASP A O 11
ATOM 11422 N N . CYS A 1 6 ? -2.499 10.029 -9.243 1.00 0.00 6 CYS A N 11
ATOM 11423 C CA . CYS A 1 6 ? -1.121 9.768 -9.662 1.00 0.00 6 CYS A CA 11
ATOM 11424 C C . CYS A 1 6 ? -0.930 8.340 -10.216 1.00 0.00 6 CYS A C 11
ATOM 11425 O O . CYS A 1 6 ? -0.995 8.145 -11.427 1.00 0.00 6 CYS A O 11
ATOM 11432 N N . CYS A 1 7 ? -0.754 7.370 -9.323 1.00 0.00 7 CYS A N 11
ATOM 11433 C CA . CYS A 1 7 ? -0.755 5.944 -9.697 1.00 0.00 7 CYS A CA 11
ATOM 11434 C C . CYS A 1 7 ? -2.068 5.624 -10.457 1.00 0.00 7 CYS A C 11
ATOM 11435 O O . CYS A 1 7 ? -2.990 6.427 -10.421 1.00 0.00 7 CYS A O 11
ATOM 11442 N N . LEU A 1 8 ? -2.196 4.369 -10.898 1.00 0.00 8 LEU A N 11
ATOM 11443 C CA . LEU A 1 8 ? -3.366 3.871 -11.656 1.00 0.00 8 LEU A CA 11
ATOM 11444 C C . LEU A 1 8 ? -4.688 4.457 -11.112 1.00 0.00 8 LEU A C 11
ATOM 11445 O O . LEU A 1 8 ? -5.363 5.189 -11.825 1.00 0.00 8 LEU A O 11
ATOM 11461 N N . SER A 1 9 ? -4.896 4.263 -9.801 1.00 0.00 9 SER A N 11
ATOM 11462 C CA . SER A 1 9 ? -6.017 4.839 -9.030 1.00 0.00 9 SER A CA 11
ATOM 11463 C C . SER A 1 9 ? -6.008 4.288 -7.601 1.00 0.00 9 SER A C 11
ATOM 11464 O O . SER A 1 9 ? -5.384 3.260 -7.320 1.00 0.00 9 SER A O 11
ATOM 11472 N N . TYR A 1 10 ? -6.677 5.027 -6.720 1.00 0.00 10 TYR A N 11
ATOM 11473 C CA . TYR A 1 10 ? -6.915 4.609 -5.321 1.00 0.00 10 TYR A CA 11
ATOM 11474 C C . TYR A 1 10 ? -7.529 3.191 -5.305 1.00 0.00 10 TYR A C 11
ATOM 11475 O O . TYR A 1 10 ? -8.163 2.752 -6.266 1.00 0.00 10 TYR A O 11
ATOM 11493 N N . ILE A 1 11 ? -7.304 2.491 -4.200 1.00 0.00 11 ILE A N 11
ATOM 11494 C CA . ILE A 1 11 ? -7.842 1.157 -3.956 1.00 0.00 11 ILE A CA 11
ATOM 11495 C C . ILE A 1 11 ? -9.365 1.268 -3.830 1.00 0.00 11 ILE A C 11
ATOM 11496 O O . ILE A 1 11 ? -9.935 1.614 -2.803 1.00 0.00 11 ILE A O 11
ATOM 11512 N N . GLN A 1 12 ? -10.002 0.978 -4.961 1.00 0.00 12 GLN A N 11
ATOM 11513 C CA . GLN A 1 12 ? -11.469 0.966 -5.029 1.00 0.00 12 GLN A CA 11
ATOM 11514 C C . GLN A 1 12 ? -12.098 0.033 -3.985 1.00 0.00 12 GLN A C 11
ATOM 11515 O O . GLN A 1 12 ? -13.251 0.220 -3.593 1.00 0.00 12 GLN A O 11
ATOM 11529 N N . THR A 1 13 ? -11.277 -0.920 -3.532 1.00 0.00 13 THR A N 11
ATOM 11530 C CA . THR A 1 13 ? -11.635 -1.933 -2.529 1.00 0.00 13 THR A CA 11
ATOM 11531 C C . THR A 1 13 ? -10.433 -2.407 -1.715 1.00 0.00 13 THR A C 11
ATOM 11532 O O . THR A 1 13 ? -9.557 -3.072 -2.267 1.00 0.00 13 THR A O 11
ATOM 11543 N N . PRO A 1 14 ? -10.455 -2.124 -0.409 1.00 0.00 14 PRO A N 11
ATOM 11544 C CA . PRO A 1 14 ? -9.405 -2.579 0.501 1.00 0.00 14 PRO A CA 11
ATOM 11545 C C . PRO A 1 14 ? -9.437 -4.090 0.716 1.00 0.00 14 PRO A C 11
ATOM 11546 O O . PRO A 1 14 ? -10.433 -4.634 1.178 1.00 0.00 14 PRO A O 11
ATOM 11557 N N . LEU A 1 15 ? -8.318 -4.732 0.413 1.00 0.00 15 LEU A N 11
ATOM 11558 C CA . LEU A 1 15 ? -8.225 -6.200 0.528 1.00 0.00 15 LEU A CA 11
ATOM 11559 C C . LEU A 1 15 ? -7.245 -6.651 1.623 1.00 0.00 15 LEU A C 11
ATOM 11560 O O . LEU A 1 15 ? -6.372 -5.879 1.968 1.00 0.00 15 LEU A O 11
ATOM 11576 N N . PRO A 1 16 ? -7.389 -7.825 2.241 1.00 0.00 16 PRO A N 11
ATOM 11577 C CA . PRO A 1 16 ? -6.493 -8.223 3.351 1.00 0.00 16 PRO A CA 11
ATOM 11578 C C . PRO A 1 16 ? -5.071 -8.472 2.837 1.00 0.00 16 PRO A C 11
ATOM 11579 O O . PRO A 1 16 ? -4.907 -9.006 1.733 1.00 0.00 16 PRO A O 11
ATOM 11590 N N . SER A 1 17 ? -4.084 -8.247 3.697 1.00 0.00 17 SER A N 11
ATOM 11591 C CA . SER A 1 17 ? -2.651 -8.515 3.386 1.00 0.00 17 SER A CA 11
ATOM 11592 C C . SER A 1 17 ? -2.366 -9.981 3.046 1.00 0.00 17 SER A C 11
ATOM 11593 O O . SER A 1 17 ? -1.407 -10.276 2.335 1.00 0.00 17 SER A O 11
ATOM 11601 N N . ARG A 1 18 ? -3.345 -10.840 3.338 1.00 0.00 18 ARG A N 11
ATOM 11602 C CA . ARG A 1 18 ? -3.338 -12.269 2.975 1.00 0.00 18 ARG A CA 11
ATOM 11603 C C . ARG A 1 18 ? -3.409 -12.500 1.449 1.00 0.00 18 ARG A C 11
ATOM 11604 O O . ARG A 1 18 ? -3.189 -13.599 0.962 1.00 0.00 18 ARG A O 11
ATOM 11625 N N . ALA A 1 19 ? -3.776 -11.440 0.730 1.00 0.00 19 ALA A N 11
ATOM 11626 C CA . ALA A 1 19 ? -3.825 -11.446 -0.742 1.00 0.00 19 ALA A CA 11
ATOM 11627 C C . ALA A 1 19 ? -2.682 -10.605 -1.337 1.00 0.00 19 ALA A C 11
ATOM 11628 O O . ALA A 1 19 ? -2.520 -10.586 -2.554 1.00 0.00 19 ALA A O 11
ATOM 11635 N N . ILE A 1 20 ? -1.811 -10.062 -0.491 1.00 0.00 20 ILE A N 11
ATOM 11636 C CA . ILE A 1 20 ? -0.705 -9.205 -0.912 1.00 0.00 20 ILE A CA 11
ATOM 11637 C C . ILE A 1 20 ? 0.589 -10.029 -0.887 1.00 0.00 20 ILE A C 11
ATOM 11638 O O . ILE A 1 20 ? 1.045 -10.504 0.151 1.00 0.00 20 ILE A O 11
ATOM 11654 N N . VAL A 1 21 ? 1.168 -10.085 -2.078 1.00 0.00 21 VAL A N 11
ATOM 11655 C CA . VAL A 1 21 ? 2.439 -10.804 -2.291 1.00 0.00 21 VAL A CA 11
ATOM 11656 C C . VAL A 1 21 ? 3.657 -9.862 -2.264 1.00 0.00 21 VAL A C 11
ATOM 11657 O O . VAL A 1 21 ? 4.640 -10.128 -1.578 1.00 0.00 21 VAL A O 11
ATOM 11670 N N . GLY A 1 22 ? 3.509 -8.728 -2.940 1.00 0.00 22 GLY A N 11
ATOM 11671 C CA . GLY A 1 22 ? 4.555 -7.689 -3.010 1.00 0.00 22 GLY A CA 11
ATOM 11672 C C . GLY A 1 22 ? 3.895 -6.327 -2.982 1.00 0.00 22 GLY A C 11
ATOM 11673 O O . GLY A 1 22 ? 2.751 -6.196 -3.396 1.00 0.00 22 GLY A O 11
ATOM 11677 N N . PHE A 1 23 ? 4.500 -5.410 -2.237 1.00 0.00 23 PHE A N 11
ATOM 11678 C CA . PHE A 1 23 ? 4.021 -4.031 -2.152 1.00 0.00 23 PHE A CA 11
ATOM 11679 C C . PHE A 1 23 ? 5.148 -3.050 -1.874 1.00 0.00 23 PHE A C 11
ATOM 11680 O O . PHE A 1 23 ? 6.219 -3.449 -1.423 1.00 0.00 23 PHE A O 11
ATOM 11697 N N . THR A 1 24 ? 4.805 -1.777 -1.982 1.00 0.00 24 THR A N 11
ATOM 11698 C CA . THR A 1 24 ? 5.764 -0.679 -1.791 1.00 0.00 24 THR A CA 11
ATOM 11699 C C . THR A 1 24 ? 5.031 0.528 -1.181 1.00 0.00 24 THR A C 11
ATOM 11700 O O . THR A 1 24 ? 3.818 0.545 -1.006 1.00 0.00 24 THR A O 11
ATOM 11711 N N . ARG A 1 25 ? 5.834 1.509 -0.820 1.00 0.00 25 ARG A N 11
ATOM 11712 C CA . ARG A 1 25 ? 5.351 2.749 -0.186 1.00 0.00 25 ARG A CA 11
ATOM 11713 C C . ARG A 1 25 ? 5.332 3.870 -1.226 1.00 0.00 25 ARG A C 11
ATOM 11714 O O . ARG A 1 25 ? 6.270 4.022 -2.009 1.00 0.00 25 ARG A O 11
ATOM 11735 N N . GLN A 1 26 ? 4.226 4.602 -1.247 1.00 0.00 26 GLN A N 11
ATOM 11736 C CA . GLN A 1 26 ? 4.091 5.744 -2.171 1.00 0.00 26 GLN A CA 11
ATOM 11737 C C . GLN A 1 26 ? 3.801 7.007 -1.375 1.00 0.00 26 GLN A C 11
ATOM 11738 O O . GLN A 1 26 ? 2.680 7.274 -0.943 1.00 0.00 26 GLN A O 11
ATOM 11752 N N . MET A 1 27 ? 4.909 7.665 -1.082 1.00 0.00 27 MET A N 11
ATOM 11753 C CA . MET A 1 27 ? 4.911 8.926 -0.324 1.00 0.00 27 MET A CA 11
ATOM 11754 C C . MET A 1 27 ? 4.290 10.047 -1.173 1.00 0.00 27 MET A C 11
ATOM 11755 O O . MET A 1 27 ? 4.346 10.027 -2.407 1.00 0.00 27 MET A O 11
ATOM 11769 N N . ALA A 1 28 ? 3.766 11.037 -0.476 1.00 0.00 28 ALA A N 11
ATOM 11770 C CA . ALA A 1 28 ? 3.136 12.226 -1.078 1.00 0.00 28 ALA A CA 11
ATOM 11771 C C . ALA A 1 28 ? 4.173 13.314 -1.339 1.00 0.00 28 ALA A C 11
ATOM 11772 O O . ALA A 1 28 ? 4.643 13.953 -0.396 1.00 0.00 28 ALA A O 11
ATOM 11779 N N . ASP A 1 29 ? 4.684 13.324 -2.572 1.00 0.00 29 ASP A N 11
ATOM 11780 C CA . ASP A 1 29 ? 5.719 14.282 -3.042 1.00 0.00 29 ASP A CA 11
ATOM 11781 C C . ASP A 1 29 ? 6.119 14.036 -4.495 1.00 0.00 29 ASP A C 11
ATOM 11782 O O . ASP A 1 29 ? 6.150 14.969 -5.292 1.00 0.00 29 ASP A O 11
ATOM 11792 N N . GLU A 1 30 ? 6.593 12.815 -4.746 1.00 0.00 30 GLU A N 11
ATOM 11793 C CA . GLU A 1 30 ? 7.084 12.391 -6.077 1.00 0.00 30 GLU A CA 11
ATOM 11794 C C . GLU A 1 30 ? 5.948 12.455 -7.125 1.00 0.00 30 GLU A C 11
ATOM 11795 O O . GLU A 1 30 ? 5.036 13.275 -7.013 1.00 0.00 30 GLU A O 11
ATOM 11807 N N . ALA A 1 31 ? 5.928 11.519 -8.071 1.00 0.00 31 ALA A N 11
ATOM 11808 C CA . ALA A 1 31 ? 4.829 11.380 -9.052 1.00 0.00 31 ALA A CA 11
ATOM 11809 C C . ALA A 1 31 ? 3.445 11.309 -8.386 1.00 0.00 31 ALA A C 11
ATOM 11810 O O . ALA A 1 31 ? 2.450 11.754 -8.946 1.00 0.00 31 ALA A O 11
ATOM 11817 N N . CYS A 1 32 ? 3.445 10.862 -7.125 1.00 0.00 32 CYS A N 11
ATOM 11818 C CA . CYS A 1 32 ? 2.272 10.934 -6.256 1.00 0.00 32 CYS A CA 11
ATOM 11819 C C . CYS A 1 32 ? 2.291 12.146 -5.348 1.00 0.00 32 CYS A C 11
ATOM 11820 O O . CYS A 1 32 ? 3.313 12.474 -4.747 1.00 0.00 32 CYS A O 11
ATOM 11827 N N . ASP A 1 33 ? 1.103 12.717 -5.190 1.00 0.00 33 ASP A N 11
ATOM 11828 C CA . ASP A 1 33 ? 0.887 13.835 -4.251 1.00 0.00 33 ASP A CA 11
ATOM 11829 C C . ASP A 1 33 ? 0.167 13.384 -2.981 1.00 0.00 33 ASP A C 11
ATOM 11830 O O . ASP A 1 33 ? -0.040 14.159 -2.051 1.00 0.00 33 ASP A O 11
ATOM 11840 N N . ILE A 1 34 ? -0.273 12.133 -2.991 1.00 0.00 34 ILE A N 11
ATOM 11841 C CA . ILE A 1 34 ? -0.931 11.501 -1.839 1.00 0.00 34 ILE A CA 11
ATOM 11842 C C . ILE A 1 34 ? -0.145 10.267 -1.410 1.00 0.00 34 ILE A C 11
ATOM 11843 O O . ILE A 1 34 ? 0.740 9.781 -2.117 1.00 0.00 34 ILE A O 11
ATOM 11859 N N . ASN A 1 35 ? -0.532 9.786 -0.247 1.00 0.00 35 ASN A N 11
ATOM 11860 C CA . ASN A 1 35 ? 0.110 8.594 0.312 1.00 0.00 35 ASN A CA 11
ATOM 11861 C C . ASN A 1 35 ? -0.774 7.400 -0.046 1.00 0.00 35 ASN A C 11
ATOM 11862 O O . ASN A 1 35 ? -1.995 7.439 0.149 1.00 0.00 35 ASN A O 11
ATOM 11873 N N . ALA A 1 36 ? -0.154 6.415 -0.676 1.00 0.00 36 ALA A N 11
ATOM 11874 C CA . ALA A 1 36 ? -0.844 5.164 -1.037 1.00 0.00 36 ALA A CA 11
ATOM 11875 C C . ALA A 1 36 ? 0.114 3.978 -1.048 1.00 0.00 36 ALA A C 11
ATOM 11876 O O . ALA A 1 36 ? 1.291 4.122 -1.353 1.00 0.00 36 ALA A O 11
ATOM 11883 N N . ILE A 1 37 ? -0.347 2.839 -0.585 1.00 0.00 37 ILE A N 11
ATOM 11884 C CA . ILE A 1 37 ? 0.527 1.663 -0.522 1.00 0.00 37 ILE A CA 11
ATOM 11885 C C . ILE A 1 37 ? 0.393 0.899 -1.820 1.00 0.00 37 ILE A C 11
ATOM 11886 O O . ILE A 1 37 ? -0.683 0.412 -2.144 1.00 0.00 37 ILE A O 11
ATOM 11902 N N . ILE A 1 38 ? 1.485 1.008 -2.576 1.00 0.00 38 ILE A N 11
ATOM 11903 C CA . ILE A 1 38 ? 1.622 0.361 -3.888 1.00 0.00 38 ILE A CA 11
ATOM 11904 C C . ILE A 1 38 ? 1.672 -1.168 -3.697 1.00 0.00 38 ILE A C 11
ATOM 11905 O O . ILE A 1 38 ? 2.748 -1.756 -3.700 1.00 0.00 38 ILE A O 11
ATOM 11921 N N . PHE A 1 39 ? 0.510 -1.758 -3.498 1.00 0.00 39 PHE A N 11
ATOM 11922 C CA . PHE A 1 39 ? 0.308 -3.215 -3.410 1.00 0.00 39 PHE A CA 11
ATOM 11923 C C . PHE A 1 39 ? 0.389 -3.886 -4.777 1.00 0.00 39 PHE A C 11
ATOM 11924 O O . PHE A 1 39 ? 0.181 -3.244 -5.803 1.00 0.00 39 PHE A O 11
ATOM 11941 N N . HIS A 1 40 ? 0.631 -5.184 -4.746 1.00 0.00 40 HIS A N 11
ATOM 11942 C CA . HIS A 1 40 ? 0.783 -6.005 -5.961 1.00 0.00 40 HIS A CA 11
ATOM 11943 C C . HIS A 1 40 ? 0.399 -7.430 -5.589 1.00 0.00 40 HIS A C 11
ATOM 11944 O O . HIS A 1 40 ? 1.204 -8.253 -5.174 1.00 0.00 40 HIS A O 11
ATOM 11959 N N . THR A 1 41 ? -0.905 -7.577 -5.435 1.00 0.00 41 THR A N 11
ATOM 11960 C CA . THR A 1 41 ? -1.518 -8.879 -5.117 1.00 0.00 41 THR A CA 11
ATOM 11961 C C . THR A 1 41 ? -1.341 -9.856 -6.281 1.00 0.00 41 THR A C 11
ATOM 11962 O O . THR A 1 41 ? -0.867 -9.508 -7.360 1.00 0.00 41 THR A O 11
ATOM 11973 N N . LYS A 1 42 ? -1.723 -11.105 -6.034 1.00 0.00 42 LYS A N 11
ATOM 11974 C CA . LYS A 1 42 ? -1.604 -12.154 -7.064 1.00 0.00 42 LYS A CA 11
ATOM 11975 C C . LYS A 1 42 ? -2.830 -12.195 -7.998 1.00 0.00 42 LYS A C 11
ATOM 11976 O O . LYS A 1 42 ? -2.872 -12.933 -8.989 1.00 0.00 42 LYS A O 11
ATOM 11995 N N . LYS A 1 43 ? -3.830 -11.374 -7.673 1.00 0.00 43 LYS A N 11
ATOM 11996 C CA . LYS A 1 43 ? -5.069 -11.263 -8.469 1.00 0.00 43 LYS A CA 11
ATOM 11997 C C . LYS A 1 43 ? -5.515 -9.796 -8.628 1.00 0.00 43 LYS A C 11
ATOM 11998 O O . LYS A 1 43 ? -6.698 -9.474 -8.617 1.00 0.00 43 LYS A O 11
ATOM 12017 N N . ARG A 1 44 ? -4.526 -8.896 -8.735 1.00 0.00 44 ARG A N 11
ATOM 12018 C CA . ARG A 1 44 ? -4.758 -7.454 -8.945 1.00 0.00 44 ARG A CA 11
ATOM 12019 C C . ARG A 1 44 ? -3.409 -6.796 -9.220 1.00 0.00 44 ARG A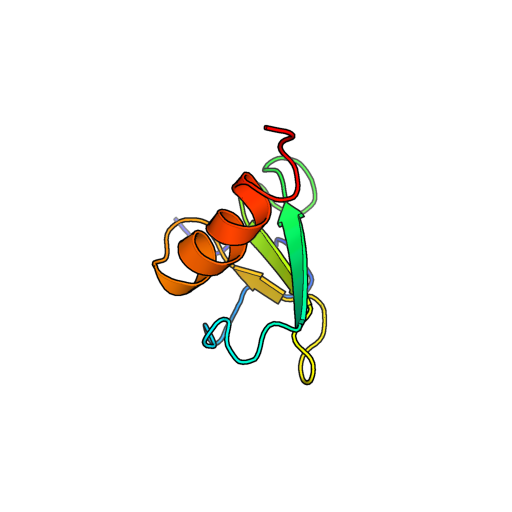 C 11
ATOM 12020 O O . ARG A 1 44 ? -2.421 -7.020 -8.525 1.00 0.00 44 ARG A O 11
ATOM 12041 N N . LYS A 1 45 ? -3.422 -6.054 -10.316 1.00 0.00 45 LYS A N 11
ATOM 12042 C CA . LYS A 1 45 ? -2.247 -5.260 -10.736 1.00 0.00 45 LYS A CA 11
ATOM 12043 C C . LYS A 1 45 ? -1.907 -4.204 -9.670 1.00 0.00 45 LYS A C 11
ATOM 12044 O O . LYS A 1 45 ? -2.503 -4.197 -8.592 1.00 0.00 45 LYS A O 11
ATOM 12063 N N . SER A 1 46 ? -0.903 -3.384 -9.962 1.00 0.00 46 SER A N 11
ATOM 12064 C CA . SER A 1 46 ? -0.458 -2.278 -9.084 1.00 0.00 46 SER A CA 11
ATOM 12065 C C . SER A 1 46 ? -1.632 -1.572 -8.402 1.00 0.00 46 SER A C 11
ATOM 12066 O O . SER A 1 46 ? -2.504 -0.969 -9.025 1.00 0.00 46 SER A O 11
ATOM 12074 N N . VAL A 1 47 ? -1.719 -1.861 -7.117 1.00 0.00 47 VAL A N 11
ATOM 12075 C CA . VAL A 1 47 ? -2.809 -1.374 -6.266 1.00 0.00 47 VAL A CA 11
ATOM 12076 C C . VAL A 1 47 ? -2.258 -0.239 -5.408 1.00 0.00 47 VAL A C 11
ATOM 12077 O O . VAL A 1 47 ? -1.134 -0.291 -4.954 1.00 0.00 47 VAL A O 11
ATOM 12090 N N . CYS A 1 48 ? -3.081 0.770 -5.165 1.00 0.00 48 CYS A N 11
ATOM 12091 C CA . CYS A 1 48 ? -2.638 1.885 -4.317 1.00 0.00 48 CYS A CA 11
ATOM 12092 C C . CYS A 1 48 ? -3.645 2.131 -3.206 1.00 0.00 48 CYS A C 11
ATOM 12093 O O . CYS A 1 48 ? -4.764 2.547 -3.440 1.00 0.00 48 CYS A O 11
ATOM 12100 N N . ALA A 1 49 ? -3.209 1.879 -1.991 1.00 0.00 49 ALA A N 11
ATOM 12101 C CA . ALA A 1 49 ? -4.133 1.993 -0.860 1.00 0.00 49 ALA A CA 11
ATOM 12102 C C . ALA A 1 49 ? -3.657 2.987 0.187 1.00 0.00 49 ALA A C 11
ATOM 12103 O O . ALA A 1 49 ? -2.633 2.773 0.816 1.00 0.00 49 ALA A O 11
ATOM 12110 N N . ASP A 1 50 ? -4.429 4.062 0.368 1.00 0.00 50 ASP A N 11
ATOM 12111 C CA . ASP A 1 50 ? -4.032 5.126 1.330 1.00 0.00 50 ASP A CA 11
ATOM 12112 C C . ASP A 1 50 ? -3.669 4.519 2.701 1.00 0.00 50 ASP A C 11
ATOM 12113 O O . ASP A 1 50 ? -4.439 3.701 3.210 1.00 0.00 50 ASP A O 11
ATOM 12123 N N . PRO A 1 51 ? -2.489 4.882 3.241 1.00 0.00 51 PRO A N 11
ATOM 12124 C CA . PRO A 1 51 ? -1.992 4.425 4.549 1.00 0.00 51 PRO A CA 11
ATOM 12125 C C . PRO A 1 51 ? -2.725 5.078 5.712 1.00 0.00 51 PRO A C 11
ATOM 12126 O O . PRO A 1 51 ? -2.146 5.666 6.624 1.00 0.00 51 PRO A O 11
ATOM 12137 N N . LYS A 1 52 ? -4.037 4.985 5.600 1.00 0.00 52 LYS A N 11
ATOM 12138 C CA . LYS A 1 52 ? -4.974 5.553 6.584 1.00 0.00 52 LYS A CA 11
ATOM 12139 C C . LYS A 1 52 ? -5.700 4.437 7.332 1.00 0.00 52 LYS A C 11
ATOM 12140 O O . LYS A 1 52 ? -6.014 4.551 8.516 1.00 0.00 52 LYS A O 11
ATOM 12159 N N . GLN A 1 53 ? -5.919 3.354 6.612 1.00 0.00 53 GLN A N 11
ATOM 12160 C CA . GLN A 1 53 ? -6.592 2.164 7.153 1.00 0.00 53 GLN A CA 11
ATOM 12161 C C . GLN A 1 53 ? -5.580 1.314 7.934 1.00 0.00 53 GLN A C 11
ATOM 12162 O O . GLN A 1 53 ? -4.372 1.395 7.699 1.00 0.00 53 GLN A O 11
ATOM 12176 N N . ASN A 1 54 ? -6.135 0.391 8.700 1.00 0.00 54 ASN A N 11
ATOM 12177 C CA . ASN A 1 54 ? -5.341 -0.541 9.521 1.00 0.00 54 ASN A CA 11
ATOM 12178 C C . ASN A 1 54 ? -4.804 -1.705 8.688 1.00 0.00 54 ASN A C 11
ATOM 12179 O O . ASN A 1 54 ? -3.614 -1.954 8.742 1.00 0.00 54 ASN A O 11
ATOM 12190 N N . TRP A 1 55 ? -5.634 -2.275 7.818 1.00 0.00 55 TRP A N 11
ATOM 12191 C CA . TRP A 1 55 ? -5.221 -3.376 6.917 1.00 0.00 55 TRP A CA 11
ATOM 12192 C C . TRP A 1 55 ? -3.992 -2.989 6.075 1.00 0.00 55 TRP A C 11
ATOM 12193 O O . TRP A 1 55 ? -2.993 -3.706 6.024 1.00 0.00 55 TRP A O 11
ATOM 12214 N N . VAL A 1 56 ? -4.049 -1.767 5.533 1.00 0.00 56 VAL A N 11
ATOM 12215 C CA . VAL A 1 56 ? -2.950 -1.153 4.767 1.00 0.00 56 VAL A CA 11
ATOM 12216 C C . VAL A 1 56 ? -1.719 -1.026 5.650 1.00 0.00 56 VAL A C 11
ATOM 12217 O O . VAL A 1 56 ? -0.669 -1.581 5.336 1.00 0.00 56 VAL A O 11
ATOM 12230 N N . LYS A 1 57 ? -1.892 -0.174 6.652 1.00 0.00 57 LYS A N 11
ATOM 12231 C CA . LYS A 1 57 ? -0.834 0.104 7.615 1.00 0.00 57 LYS A CA 11
ATOM 12232 C C . LYS A 1 57 ? -0.254 -1.180 8.211 1.00 0.00 57 LYS A C 11
ATOM 12233 O O . LYS A 1 57 ? 0.950 -1.254 8.330 1.00 0.00 57 LYS A O 11
ATOM 12252 N N . ARG A 1 58 ? -1.043 -2.249 8.269 1.00 0.00 58 ARG A N 11
ATOM 12253 C CA . ARG A 1 58 ? -0.612 -3.601 8.671 1.00 0.00 58 ARG A CA 11
ATOM 12254 C C . ARG A 1 58 ? 0.391 -4.212 7.693 1.00 0.00 58 ARG A C 11
ATOM 12255 O O . ARG A 1 58 ? 1.459 -4.671 8.098 1.00 0.00 58 ARG A O 11
ATOM 12276 N N . ALA A 1 59 ? 0.056 -4.153 6.408 1.00 0.00 59 ALA A N 11
ATOM 12277 C CA . ALA A 1 59 ? 0.961 -4.663 5.364 1.00 0.00 59 ALA A CA 11
ATOM 12278 C C . ALA A 1 59 ? 2.245 -3.827 5.305 1.00 0.00 59 ALA A C 11
ATOM 12279 O O . ALA A 1 59 ? 3.317 -4.370 5.531 1.00 0.00 59 ALA A O 11
ATOM 12286 N N . VAL A 1 60 ? 2.077 -2.503 5.335 1.00 0.00 60 VAL A N 11
ATOM 12287 C CA . VAL A 1 60 ? 3.227 -1.570 5.464 1.00 0.00 60 VAL A CA 11
ATOM 12288 C C . VAL A 1 60 ? 4.003 -1.793 6.765 1.00 0.00 60 VAL A C 11
ATOM 12289 O O . VAL A 1 60 ? 5.209 -1.628 6.774 1.00 0.00 60 VAL A O 11
ATOM 12302 N N . ASN A 1 61 ? 3.329 -2.164 7.824 1.00 0.00 61 ASN A N 11
ATOM 12303 C CA . ASN A 1 61 ? 3.929 -2.368 9.150 1.00 0.00 61 ASN A CA 11
ATOM 12304 C C . ASN A 1 61 ? 5.013 -3.444 9.090 1.00 0.00 61 ASN A C 11
ATOM 12305 O O . ASN A 1 61 ? 6.176 -3.162 9.371 1.00 0.00 61 ASN A O 11
ATOM 12316 N N . LEU A 1 62 ? 4.639 -4.625 8.605 1.00 0.00 62 LEU A N 11
ATOM 12317 C CA . LEU A 1 62 ? 5.613 -5.702 8.367 1.00 0.00 62 LEU A CA 11
ATOM 12318 C C . LEU A 1 62 ? 6.761 -5.261 7.450 1.00 0.00 62 LEU A C 11
ATOM 12319 O O . LEU A 1 62 ? 7.926 -5.475 7.779 1.00 0.00 62 LEU A O 11
ATOM 12335 N N . LEU A 1 63 ? 6.430 -4.428 6.456 1.00 0.00 63 LEU A N 11
ATOM 12336 C CA . LEU A 1 63 ? 7.437 -3.774 5.588 1.00 0.00 63 LEU A CA 11
ATOM 12337 C C . LEU A 1 63 ? 8.318 -2.778 6.359 1.00 0.00 63 LEU A C 11
ATOM 12338 O O . LEU A 1 63 ? 9.476 -2.631 6.007 1.00 0.00 63 LEU A O 11
ATOM 12354 N N . SER A 1 64 ? 7.739 -2.053 7.299 1.00 0.00 64 SER A N 11
ATOM 12355 C CA . SER A 1 64 ? 8.434 -1.041 8.102 1.00 0.00 64 SER A CA 11
ATOM 12356 C C . SER A 1 64 ? 9.579 -1.714 8.865 1.00 0.00 64 SER A C 11
ATOM 12357 O O . SER A 1 64 ? 10.698 -1.268 8.763 1.00 0.00 64 SER A O 11
ATOM 12365 N N . LEU A 1 65 ? 9.357 -2.942 9.322 1.00 0.00 65 LEU A N 11
ATOM 12366 C CA . LEU A 1 65 ? 10.431 -3.749 9.936 1.00 0.00 65 LEU A CA 11
ATOM 12367 C C . LEU A 1 65 ? 11.414 -4.305 8.888 1.00 0.00 65 LEU A C 11
ATOM 12368 O O . LEU A 1 65 ? 12.565 -4.623 9.193 1.00 0.00 65 LEU A O 11
ATOM 12384 N N . ARG A 1 66 ? 10.916 -4.524 7.672 1.00 0.00 66 ARG A N 11
ATOM 12385 C CA . ARG A 1 66 ? 11.728 -5.019 6.537 1.00 0.00 66 ARG A CA 11
ATOM 12386 C C . ARG A 1 66 ? 12.582 -3.883 5.925 1.00 0.00 66 ARG A C 11
ATOM 12387 O O . ARG A 1 66 ? 13.799 -3.900 6.015 1.00 0.00 66 ARG A O 11
ATOM 12408 N N . VAL A 1 67 ? 11.925 -2.913 5.282 1.00 0.00 67 VAL A N 11
ATOM 12409 C CA . VAL A 1 67 ? 12.545 -1.737 4.635 1.00 0.00 67 VAL A CA 11
ATOM 12410 C C . VAL A 1 67 ? 12.766 -0.611 5.683 1.00 0.00 67 VAL A C 11
ATOM 12411 O O . VAL A 1 67 ? 12.545 0.566 5.430 1.00 0.00 67 VAL A O 11
ATOM 12424 N N . LYS A 1 68 ? 13.209 -1.023 6.866 1.00 0.00 68 LYS A N 11
ATOM 12425 C CA . LYS A 1 68 ? 13.573 -0.123 7.983 1.00 0.00 68 LYS A CA 11
ATOM 12426 C C . LYS A 1 68 ? 13.859 -0.961 9.231 1.00 0.00 68 LYS A C 11
ATOM 12427 O O . LYS A 1 68 ? 13.291 -2.018 9.474 1.00 0.00 68 LYS A O 11
ATOM 12446 N N . LYS A 1 69 ? 14.848 -0.472 9.969 1.00 0.00 69 LYS A N 11
ATOM 12447 C CA . LYS A 1 69 ? 15.246 -1.116 11.223 1.00 0.00 69 LYS A CA 11
ATOM 12448 C C . LYS A 1 69 ? 14.356 -0.621 12.375 1.00 0.00 69 LYS A C 11
ATOM 12449 O O . LYS A 1 69 ? 13.449 0.202 12.191 1.00 0.00 69 LYS A O 11
ATOM 12468 N N . MET A 1 70 ? 14.655 -1.093 13.579 1.00 0.00 70 MET A N 11
ATOM 12469 C CA . MET A 1 70 ? 13.942 -0.676 14.804 1.00 0.00 70 MET A CA 11
ATOM 12470 C C . MET A 1 70 ? 13.899 0.854 15.023 1.00 0.00 70 MET A C 11
ATOM 12471 O O . MET A 1 70 ? 12.784 1.361 15.249 1.00 0.00 70 MET A O 11
ATOM 12486 N N . ALA A 1 1 ? -7.178 22.039 -9.299 1.00 0.00 1 ALA A N 12
ATOM 12487 C CA . ALA A 1 1 ? -7.381 20.681 -8.746 1.00 0.00 1 ALA A CA 12
ATOM 12488 C C . ALA A 1 1 ? -7.567 20.675 -7.221 1.00 0.00 1 ALA A C 12
ATOM 12489 O O . ALA A 1 1 ? -7.110 21.571 -6.516 1.00 0.00 1 ALA A O 12
ATOM 12498 N N . SER A 1 2 ? -8.315 19.683 -6.752 1.00 0.00 2 SER A N 12
ATOM 12499 C CA . SER A 1 2 ? -8.593 19.513 -5.305 1.00 0.00 2 SER A CA 12
ATOM 12500 C C . SER A 1 2 ? -8.432 18.067 -4.813 1.00 0.00 2 SER A C 12
ATOM 12501 O O . SER A 1 2 ? -8.802 17.709 -3.696 1.00 0.00 2 SER A O 12
ATOM 12509 N N . ASN A 1 3 ? -7.763 17.268 -5.640 1.00 0.00 3 ASN A N 12
ATOM 12510 C CA . ASN A 1 3 ? -7.521 15.834 -5.398 1.00 0.00 3 ASN A CA 12
ATOM 12511 C C . ASN A 1 3 ? -6.472 15.296 -6.374 1.00 0.00 3 ASN A C 12
ATOM 12512 O O . ASN A 1 3 ? -6.435 15.667 -7.546 1.00 0.00 3 ASN A O 12
ATOM 12523 N N . TYR A 1 4 ? -5.626 14.421 -5.843 1.00 0.00 4 TYR A N 12
ATOM 12524 C CA . TYR A 1 4 ? -4.579 13.765 -6.633 1.00 0.00 4 TYR A CA 12
ATOM 12525 C C . TYR A 1 4 ? -4.797 12.255 -6.757 1.00 0.00 4 TYR A C 12
ATOM 12526 O O . TYR A 1 4 ? -4.515 11.491 -5.834 1.00 0.00 4 TYR A O 12
ATOM 12544 N N . ASP A 1 5 ? -5.269 11.864 -7.932 1.00 0.00 5 ASP A N 12
ATOM 12545 C CA . ASP A 1 5 ? -5.497 10.437 -8.265 1.00 0.00 5 ASP A CA 12
ATOM 12546 C C . ASP A 1 5 ? -4.306 9.906 -9.082 1.00 0.00 5 ASP A C 12
ATOM 12547 O O . ASP A 1 5 ? -4.429 9.472 -10.221 1.00 0.00 5 ASP A O 12
ATOM 12557 N N . CYS A 1 6 ? -3.114 10.155 -8.526 1.00 0.00 6 CYS A N 12
ATOM 12558 C CA . CYS A 1 6 ? -1.830 9.788 -9.133 1.00 0.00 6 CYS A CA 12
ATOM 12559 C C . CYS A 1 6 ? -1.747 8.318 -9.568 1.00 0.00 6 CYS A C 12
ATOM 12560 O O . CYS A 1 6 ? -1.731 8.020 -10.761 1.00 0.00 6 CYS A O 12
ATOM 12567 N N . CYS A 1 7 ? -1.716 7.403 -8.598 1.00 0.00 7 CYS A N 12
ATOM 12568 C CA . CYS A 1 7 ? -1.904 5.963 -8.841 1.00 0.00 7 CYS A CA 12
ATOM 12569 C C . CYS A 1 7 ? -3.172 5.733 -9.672 1.00 0.00 7 CYS A C 12
ATOM 12570 O O . CYS A 1 7 ? -4.097 6.535 -9.535 1.00 0.00 7 CYS A O 12
ATOM 12577 N N . LEU A 1 8 ? -3.196 4.669 -10.482 1.00 0.00 8 LEU A N 12
ATOM 12578 C CA . LEU A 1 8 ? -4.255 4.379 -11.475 1.00 0.00 8 LEU A CA 12
ATOM 12579 C C . LEU A 1 8 ? -5.685 4.726 -10.978 1.00 0.00 8 LEU A C 12
ATOM 12580 O O . LEU A 1 8 ? -6.514 5.215 -11.729 1.00 0.00 8 LEU A O 12
ATOM 12596 N N . SER A 1 9 ? -5.885 4.419 -9.702 1.00 0.00 9 SER A N 12
ATOM 12597 C CA . SER A 1 9 ? -7.025 4.795 -8.859 1.00 0.00 9 SER A CA 12
ATOM 12598 C C . SER A 1 9 ? -6.768 4.257 -7.449 1.00 0.00 9 SER A C 12
ATOM 12599 O O . SER A 1 9 ? -6.108 3.225 -7.282 1.00 0.00 9 SER A O 12
ATOM 12607 N N . TYR A 1 10 ? -7.144 5.057 -6.461 1.00 0.00 10 TYR A N 12
ATOM 12608 C CA . TYR A 1 10 ? -7.173 4.664 -5.037 1.00 0.00 10 TYR A CA 12
ATOM 12609 C C . TYR A 1 10 ? -7.738 3.241 -4.921 1.00 0.00 10 TYR A C 12
ATOM 12610 O O . TYR A 1 10 ? -8.524 2.821 -5.771 1.00 0.00 10 TYR A O 12
ATOM 12628 N N . ILE A 1 11 ? -7.313 2.524 -3.897 1.00 0.00 11 ILE A N 12
ATOM 12629 C CA . ILE A 1 11 ? -7.831 1.173 -3.611 1.00 0.00 11 ILE A CA 12
ATOM 12630 C C . ILE A 1 11 ? -9.353 1.157 -3.401 1.00 0.00 11 ILE A C 12
ATOM 12631 O O . ILE A 1 11 ? -9.891 1.377 -2.312 1.00 0.00 11 ILE A O 12
ATOM 12647 N N . GLN A 1 12 ? -10.019 0.925 -4.516 1.00 0.00 12 GLN A N 12
ATOM 12648 C CA . GLN A 1 12 ? -11.497 0.815 -4.587 1.00 0.00 12 GLN A CA 12
ATOM 12649 C C . GLN A 1 12 ? -12.046 -0.305 -3.686 1.00 0.00 12 GLN A C 12
ATOM 12650 O O . GLN A 1 12 ? -13.147 -0.171 -3.168 1.00 0.00 12 GLN A O 12
ATOM 12664 N N . THR A 1 13 ? -11.159 -1.260 -3.379 1.00 0.00 13 THR A N 12
ATOM 12665 C CA . THR A 1 13 ? -11.423 -2.391 -2.478 1.00 0.00 13 THR A CA 12
ATOM 12666 C C . THR A 1 13 ? -10.196 -2.800 -1.661 1.00 0.00 13 THR A C 12
ATOM 12667 O O . THR A 1 13 ? -9.286 -3.447 -2.189 1.00 0.00 13 THR A O 12
ATOM 12678 N N . PRO A 1 14 ? -10.149 -2.381 -0.391 1.00 0.00 14 PRO A N 12
ATOM 12679 C CA . PRO A 1 14 ? -9.064 -2.770 0.529 1.00 0.00 14 PRO A CA 12
ATOM 12680 C C . PRO A 1 14 ? -9.063 -4.258 0.882 1.00 0.00 14 PRO A C 12
ATOM 12681 O O . PRO A 1 14 ? -9.891 -4.729 1.658 1.00 0.00 14 PRO A O 12
ATOM 12692 N N . LEU A 1 15 ? -8.135 -4.977 0.265 1.00 0.00 15 LEU A N 12
ATOM 12693 C CA . LEU A 1 15 ? -8.041 -6.437 0.420 1.00 0.00 15 LEU A CA 12
ATOM 12694 C C . LEU A 1 15 ? -7.034 -6.842 1.525 1.00 0.00 15 LEU A C 12
ATOM 12695 O O . LEU A 1 15 ? -6.173 -6.045 1.833 1.00 0.00 15 LEU A O 12
ATOM 12711 N N . PRO A 1 16 ? -7.159 -7.990 2.202 1.00 0.00 16 PRO A N 12
ATOM 12712 C CA . PRO A 1 16 ? -6.252 -8.321 3.323 1.00 0.00 16 PRO A CA 12
ATOM 12713 C C . PRO A 1 16 ? -4.820 -8.613 2.850 1.00 0.00 16 PRO A C 12
ATOM 12714 O O . PRO A 1 16 ? -4.630 -9.140 1.748 1.00 0.00 16 PRO A O 12
ATOM 12725 N N . SER A 1 17 ? -3.851 -8.367 3.719 1.00 0.00 17 SER A N 12
ATOM 12726 C CA . SER A 1 17 ? -2.416 -8.634 3.434 1.00 0.00 17 SER A CA 12
ATOM 12727 C C . SER A 1 17 ? -2.099 -10.095 3.080 1.00 0.00 17 SER A C 12
ATOM 12728 O O . SER A 1 17 ? -1.147 -10.369 2.364 1.00 0.00 17 SER A O 12
ATOM 12736 N N . ARG A 1 18 ? -3.049 -10.981 3.388 1.00 0.00 18 ARG A N 12
ATOM 12737 C CA . ARG A 1 18 ? -3.035 -12.408 2.999 1.00 0.00 18 ARG A CA 12
ATOM 12738 C C . ARG A 1 18 ? -2.989 -12.616 1.471 1.00 0.00 18 ARG A C 12
ATOM 12739 O O . ARG A 1 18 ? -2.662 -13.694 0.982 1.00 0.00 18 ARG A O 12
ATOM 12760 N N . ALA A 1 19 ? -3.444 -11.593 0.739 1.00 0.00 19 ALA A N 12
ATOM 12761 C CA . ALA A 1 19 ? -3.471 -11.573 -0.739 1.00 0.00 19 ALA A CA 12
ATOM 12762 C C . ALA A 1 19 ? -2.267 -10.811 -1.338 1.00 0.00 19 ALA A C 12
ATOM 12763 O O . ALA A 1 19 ? -1.966 -10.960 -2.516 1.00 0.00 19 ALA A O 12
ATOM 12770 N N . ILE A 1 20 ? -1.517 -10.136 -0.472 1.00 0.00 20 ILE A N 12
ATOM 12771 C CA . ILE A 1 20 ? -0.385 -9.282 -0.849 1.00 0.00 20 ILE A CA 12
ATOM 12772 C C . ILE A 1 20 ? 0.895 -10.129 -0.804 1.00 0.00 20 ILE A C 12
ATOM 12773 O O . ILE A 1 20 ? 1.349 -10.559 0.258 1.00 0.00 20 ILE A O 12
ATOM 12789 N N . VAL A 1 21 ? 1.442 -10.312 -1.992 1.00 0.00 21 VAL A N 12
ATOM 12790 C CA . VAL A 1 21 ? 2.696 -11.079 -2.179 1.00 0.00 21 VAL A CA 12
ATOM 12791 C C . VAL A 1 21 ? 3.953 -10.198 -2.179 1.00 0.00 21 VAL A C 12
ATOM 12792 O O . VAL A 1 21 ? 4.942 -10.510 -1.518 1.00 0.00 21 VAL A O 12
ATOM 12805 N N . GLY A 1 22 ? 3.848 -9.059 -2.858 1.00 0.00 22 GLY A N 12
ATOM 12806 C CA . GLY A 1 22 ? 4.904 -8.046 -2.951 1.00 0.00 22 GLY A CA 12
ATOM 12807 C C . GLY A 1 22 ? 4.244 -6.659 -2.927 1.00 0.00 22 GLY A C 12
ATOM 12808 O O . GLY A 1 22 ? 3.084 -6.525 -3.285 1.00 0.00 22 GLY A O 12
ATOM 12812 N N . PHE A 1 23 ? 4.911 -5.742 -2.238 1.00 0.00 23 PHE A N 12
ATOM 12813 C CA . PHE A 1 23 ? 4.451 -4.349 -2.151 1.00 0.00 23 PHE A CA 12
ATOM 12814 C C . PHE A 1 23 ? 5.565 -3.361 -1.808 1.00 0.00 23 PHE A C 12
ATOM 12815 O O . PHE A 1 23 ? 6.623 -3.750 -1.319 1.00 0.00 23 PHE A O 12
ATOM 12832 N N . THR A 1 24 ? 5.218 -2.094 -1.943 1.00 0.00 24 THR A N 12
ATOM 12833 C CA . THR A 1 24 ? 6.172 -0.981 -1.769 1.00 0.00 24 THR A CA 12
ATOM 12834 C C . THR A 1 24 ? 5.477 0.215 -1.089 1.00 0.00 24 THR A C 12
ATOM 12835 O O . THR A 1 24 ? 4.247 0.335 -1.085 1.00 0.00 24 THR A O 12
ATOM 12846 N N . ARG A 1 25 ? 6.309 1.087 -0.532 1.00 0.00 25 ARG A N 12
ATOM 12847 C CA . ARG A 1 25 ? 5.852 2.327 0.106 1.00 0.00 25 ARG A CA 12
ATOM 12848 C C . ARG A 1 25 ? 5.759 3.483 -0.894 1.00 0.00 25 ARG A C 12
ATOM 12849 O O . ARG A 1 25 ? 6.572 3.596 -1.810 1.00 0.00 25 ARG A O 12
ATOM 12870 N N . GLN A 1 26 ? 4.755 4.318 -0.655 1.00 0.00 26 GLN A N 12
ATOM 12871 C CA . GLN A 1 26 ? 4.549 5.509 -1.485 1.00 0.00 26 GLN A CA 12
ATOM 12872 C C . GLN A 1 26 ? 4.338 6.731 -0.590 1.00 0.00 26 GLN A C 12
ATOM 12873 O O . GLN A 1 26 ? 3.521 6.729 0.337 1.00 0.00 26 GLN A O 12
ATOM 12887 N N . MET A 1 27 ? 5.048 7.769 -0.997 1.00 0.00 27 MET A N 12
ATOM 12888 C CA . MET A 1 27 ? 5.112 9.069 -0.281 1.00 0.00 27 MET A CA 12
ATOM 12889 C C . MET A 1 27 ? 4.597 10.186 -1.181 1.00 0.00 27 MET A C 12
ATOM 12890 O O . MET A 1 27 ? 4.902 10.252 -2.375 1.00 0.00 27 MET A O 12
ATOM 12904 N N . ALA A 1 28 ? 3.970 11.151 -0.518 1.00 0.00 28 ALA A N 12
ATOM 12905 C CA . ALA A 1 28 ? 3.410 12.363 -1.138 1.00 0.00 28 ALA A CA 12
ATOM 12906 C C . ALA A 1 28 ? 4.519 13.346 -1.547 1.00 0.00 28 ALA A C 12
ATOM 12907 O O . ALA A 1 28 ? 5.055 14.075 -0.705 1.00 0.00 28 ALA A O 12
ATOM 12914 N N . ASP A 1 29 ? 4.955 13.241 -2.800 1.00 0.00 29 ASP A N 12
ATOM 12915 C CA . ASP A 1 29 ? 6.053 14.037 -3.403 1.00 0.00 29 ASP A CA 12
ATOM 12916 C C . ASP A 1 29 ? 6.386 13.638 -4.850 1.00 0.00 29 ASP A C 12
ATOM 12917 O O . ASP A 1 29 ? 6.566 14.510 -5.691 1.00 0.00 29 ASP A O 12
ATOM 12927 N N . GLU A 1 30 ? 6.678 12.350 -5.035 1.00 0.00 30 GLU A N 12
ATOM 12928 C CA . GLU A 1 30 ? 7.087 11.774 -6.332 1.00 0.00 30 GLU A CA 12
ATOM 12929 C C . GLU A 1 30 ? 5.935 11.880 -7.365 1.00 0.00 30 GLU A C 12
ATOM 12930 O O . GLU A 1 30 ? 5.117 12.792 -7.281 1.00 0.00 30 GLU A O 12
ATOM 12942 N N . ALA A 1 31 ? 5.797 10.904 -8.267 1.00 0.00 31 ALA A N 12
ATOM 12943 C CA . ALA A 1 31 ? 4.662 10.814 -9.221 1.00 0.00 31 ALA A CA 12
ATOM 12944 C C . ALA A 1 31 ? 3.293 10.852 -8.517 1.00 0.00 31 ALA A C 12
ATOM 12945 O O . ALA A 1 31 ? 2.275 11.217 -9.096 1.00 0.00 31 ALA A O 12
ATOM 12952 N N . CYS A 1 32 ? 3.315 10.537 -7.222 1.00 0.00 32 CYS A N 12
ATOM 12953 C CA . CYS A 1 32 ? 2.165 10.658 -6.327 1.00 0.00 32 CYS A CA 12
ATOM 12954 C C . CYS A 1 32 ? 2.321 11.827 -5.365 1.00 0.00 32 CYS A C 12
ATOM 12955 O O . CYS A 1 32 ? 3.367 12.058 -4.778 1.00 0.00 32 CYS A O 12
ATOM 12962 N N . ASP A 1 33 ? 1.181 12.486 -5.188 1.00 0.00 33 ASP A N 12
ATOM 12963 C CA . ASP A 1 33 ? 1.079 13.648 -4.278 1.00 0.00 33 ASP A CA 12
ATOM 12964 C C . ASP A 1 33 ? 0.370 13.296 -2.952 1.00 0.00 33 ASP A C 12
ATOM 12965 O O . ASP A 1 33 ? 0.229 14.153 -2.088 1.00 0.00 33 ASP A O 12
ATOM 12975 N N . ILE A 1 34 ? -0.110 12.074 -2.851 1.00 0.00 34 ILE A N 12
ATOM 12976 C CA . ILE A 1 34 ? -0.728 11.535 -1.630 1.00 0.00 34 ILE A CA 12
ATOM 12977 C C . ILE A 1 34 ? 0.015 10.243 -1.313 1.00 0.00 34 ILE A C 12
ATOM 12978 O O . ILE A 1 34 ? 0.381 9.528 -2.237 1.00 0.00 34 ILE A O 12
ATOM 12994 N N . ASN A 1 35 ? 0.140 9.941 -0.043 1.00 0.00 35 ASN A N 12
ATOM 12995 C CA . ASN A 1 35 ? 0.844 8.722 0.412 1.00 0.00 35 ASN A CA 12
ATOM 12996 C C . ASN A 1 35 ? -0.090 7.530 0.186 1.00 0.00 35 ASN A C 12
ATOM 12997 O O . ASN A 1 35 ? -1.309 7.641 0.316 1.00 0.00 35 ASN A O 12
ATOM 13008 N N . ALA A 1 36 ? 0.519 6.398 -0.143 1.00 0.00 36 ALA A N 12
ATOM 13009 C CA . ALA A 1 36 ? -0.208 5.148 -0.390 1.00 0.00 36 ALA A CA 12
ATOM 13010 C C . ALA A 1 36 ? 0.720 3.935 -0.357 1.00 0.00 36 ALA A C 12
ATOM 13011 O O . ALA A 1 36 ? 1.887 4.063 -0.033 1.00 0.00 36 ALA A O 12
ATOM 13018 N N . ILE A 1 37 ? 0.111 2.760 -0.409 1.00 0.00 37 ILE A N 12
ATOM 13019 C CA . ILE A 1 37 ? 0.883 1.514 -0.322 1.00 0.00 37 ILE A CA 12
ATOM 13020 C C . ILE A 1 37 ? 0.591 0.710 -1.575 1.00 0.00 37 ILE A C 12
ATOM 13021 O O . ILE A 1 37 ? -0.549 0.327 -1.817 1.00 0.00 37 ILE A O 12
ATOM 13037 N N . ILE A 1 38 ? 1.646 0.647 -2.381 1.00 0.00 38 ILE A N 12
ATOM 13038 C CA . ILE A 1 38 ? 1.652 -0.018 -3.687 1.00 0.00 38 ILE A CA 12
ATOM 13039 C C . ILE A 1 38 ? 1.743 -1.538 -3.511 1.00 0.00 38 ILE A C 12
ATOM 13040 O O . ILE A 1 38 ? 2.810 -2.081 -3.290 1.00 0.00 38 ILE A O 12
ATOM 13056 N N . PHE A 1 39 ? 0.570 -2.155 -3.485 1.00 0.00 39 PHE A N 12
ATOM 13057 C CA . PHE A 1 39 ? 0.402 -3.610 -3.335 1.00 0.00 39 PHE A CA 12
ATOM 13058 C C . PHE A 1 39 ? 0.393 -4.324 -4.680 1.00 0.00 39 PHE A C 12
ATOM 13059 O O . PHE A 1 39 ? -0.104 -3.793 -5.669 1.00 0.00 39 PHE A O 12
ATOM 13076 N N . HIS A 1 40 ? 1.018 -5.487 -4.711 1.00 0.00 40 HIS A N 12
ATOM 13077 C CA . HIS A 1 40 ? 1.122 -6.331 -5.916 1.00 0.00 40 HIS A CA 12
ATOM 13078 C C . HIS A 1 40 ? 0.718 -7.737 -5.508 1.00 0.00 40 HIS A C 12
ATOM 13079 O O . HIS A 1 40 ? 1.482 -8.490 -4.900 1.00 0.00 40 HIS A O 12
ATOM 13094 N N . THR A 1 41 ? -0.589 -7.896 -5.513 1.00 0.00 41 THR A N 12
ATOM 13095 C CA . THR A 1 41 ? -1.247 -9.176 -5.186 1.00 0.00 41 THR A CA 12
ATOM 13096 C C . THR A 1 41 ? -1.098 -10.153 -6.353 1.00 0.00 41 THR A C 12
ATOM 13097 O O . THR A 1 41 ? -0.730 -9.792 -7.460 1.00 0.00 41 THR A O 12
ATOM 13108 N N . LYS A 1 42 ? -1.341 -11.424 -6.048 1.00 0.00 42 LYS A N 12
ATOM 13109 C CA . LYS A 1 42 ? -1.238 -12.480 -7.074 1.00 0.00 42 LYS A CA 12
ATOM 13110 C C . LYS A 1 42 ? -2.410 -12.520 -8.067 1.00 0.00 42 LYS A C 12
ATOM 13111 O O . LYS A 1 42 ? -2.371 -13.231 -9.076 1.00 0.00 42 LYS A O 12
ATOM 13130 N N . LYS A 1 43 ? -3.464 -11.771 -7.743 1.00 0.00 43 LYS A N 12
ATOM 13131 C CA . LYS A 1 43 ? -4.707 -11.697 -8.532 1.00 0.00 43 LYS A CA 12
ATOM 13132 C C . LYS A 1 43 ? -5.278 -10.262 -8.616 1.00 0.00 43 LYS A C 12
ATOM 13133 O O . LYS A 1 43 ? -6.480 -10.043 -8.469 1.00 0.00 43 LYS A O 12
ATOM 13152 N N . ARG A 1 44 ? -4.369 -9.302 -8.732 1.00 0.00 44 ARG A N 12
ATOM 13153 C CA . ARG A 1 44 ? -4.669 -7.857 -8.893 1.00 0.00 44 ARG A CA 12
ATOM 13154 C C . ARG A 1 44 ? -3.346 -7.116 -9.120 1.00 0.00 44 ARG A C 12
ATOM 13155 O O . ARG A 1 44 ? -2.304 -7.437 -8.551 1.00 0.00 44 ARG A O 12
ATOM 13176 N N . LYS A 1 45 ? -3.407 -6.204 -10.084 1.00 0.00 45 LYS A N 12
ATOM 13177 C CA . LYS A 1 45 ? -2.283 -5.305 -10.403 1.00 0.00 45 LYS A CA 12
ATOM 13178 C C . LYS A 1 45 ? -1.950 -4.367 -9.226 1.00 0.00 45 LYS A C 12
ATOM 13179 O O . LYS A 1 45 ? -2.544 -4.458 -8.152 1.00 0.00 45 LYS A O 12
ATOM 13198 N N . SER A 1 46 ? -0.965 -3.506 -9.453 1.00 0.00 46 SER A N 12
ATOM 13199 C CA . SER A 1 46 ? -0.526 -2.499 -8.465 1.00 0.00 46 SER A CA 12
ATOM 13200 C C . SER A 1 46 ? -1.708 -1.718 -7.863 1.00 0.00 46 SER A C 12
ATOM 13201 O O . SER A 1 46 ? -2.552 -1.153 -8.557 1.00 0.00 46 SER A O 12
ATOM 13209 N N . VAL A 1 47 ? -1.790 -1.853 -6.550 1.00 0.00 47 VAL A N 12
ATOM 13210 C CA . VAL A 1 47 ? -2.868 -1.296 -5.730 1.00 0.00 47 VAL A CA 12
ATOM 13211 C C . VAL A 1 47 ? -2.299 -0.173 -4.868 1.00 0.00 47 VAL A C 12
ATOM 13212 O O . VAL A 1 47 ? -1.359 -0.385 -4.123 1.00 0.00 47 VAL A O 12
ATOM 13225 N N . CYS A 1 48 ? -2.887 1.008 -4.989 1.00 0.00 48 CYS A N 12
ATOM 13226 C CA . CYS A 1 48 ? -2.466 2.196 -4.217 1.00 0.00 48 CYS A CA 12
ATOM 13227 C C . CYS A 1 48 ? -3.458 2.456 -3.090 1.00 0.00 48 CYS A C 12
ATOM 13228 O O . CYS A 1 48 ? -4.596 2.878 -3.291 1.00 0.00 48 CYS A O 12
ATOM 13235 N N . ALA A 1 49 ? -2.995 2.152 -1.889 1.00 0.00 49 ALA A N 12
ATOM 13236 C CA . ALA A 1 49 ? -3.852 2.284 -0.716 1.00 0.00 49 ALA A CA 12
ATOM 13237 C C . ALA A 1 49 ? -3.332 3.277 0.327 1.00 0.00 49 ALA A C 12
ATOM 13238 O O . ALA A 1 49 ? -2.276 3.040 0.910 1.00 0.00 49 ALA A O 12
ATOM 13245 N N . ASP A 1 50 ? -4.071 4.354 0.574 1.00 0.00 50 ASP A N 12
ATOM 13246 C CA . ASP A 1 50 ? -3.623 5.408 1.501 1.00 0.00 50 ASP A CA 12
ATOM 13247 C C . ASP A 1 50 ? -3.306 4.831 2.895 1.00 0.00 50 ASP A C 12
ATOM 13248 O O . ASP A 1 50 ? -4.074 3.983 3.349 1.00 0.00 50 ASP A O 12
ATOM 13258 N N . PRO A 1 51 ? -2.261 5.320 3.590 1.00 0.00 51 PRO A N 12
ATOM 13259 C CA . PRO A 1 51 ? -1.865 4.850 4.928 1.00 0.00 51 PRO A CA 12
ATOM 13260 C C . PRO A 1 51 ? -2.811 5.333 6.044 1.00 0.00 51 PRO A C 12
ATOM 13261 O O . PRO A 1 51 ? -2.392 5.891 7.058 1.00 0.00 51 PRO A O 12
ATOM 13272 N N . LYS A 1 52 ? -4.090 5.099 5.791 1.00 0.00 52 LYS A N 12
ATOM 13273 C CA . LYS A 1 52 ? -5.218 5.532 6.637 1.00 0.00 52 LYS A CA 12
ATOM 13274 C C . LYS A 1 52 ? -6.109 4.347 7.062 1.00 0.00 52 LYS A C 12
ATOM 13275 O O . LYS A 1 52 ? -7.200 4.517 7.612 1.00 0.00 52 LYS A O 12
ATOM 13294 N N . GLN A 1 53 ? -5.640 3.152 6.759 1.00 0.00 53 GLN A N 12
ATOM 13295 C CA . GLN A 1 53 ? -6.347 1.885 7.015 1.00 0.00 53 GLN A CA 12
ATOM 13296 C C . GLN A 1 53 ? -5.472 0.963 7.876 1.00 0.00 53 GLN A C 12
ATOM 13297 O O . GLN A 1 53 ? -4.249 1.071 7.870 1.00 0.00 53 GLN A O 12
ATOM 13311 N N . ASN A 1 54 ? -6.118 -0.077 8.397 1.00 0.00 54 ASN A N 12
ATOM 13312 C CA . ASN A 1 54 ? -5.480 -1.097 9.244 1.00 0.00 54 ASN A CA 12
ATOM 13313 C C . ASN A 1 54 ? -4.669 -2.104 8.417 1.00 0.00 54 ASN A C 12
ATOM 13314 O O . ASN A 1 54 ? -3.463 -2.155 8.589 1.00 0.00 54 ASN A O 12
ATOM 13325 N N . TRP A 1 55 ? -5.283 -2.701 7.388 1.00 0.00 55 TRP A N 12
ATOM 13326 C CA . TRP A 1 55 ? -4.631 -3.672 6.481 1.00 0.00 55 TRP A CA 12
ATOM 13327 C C . TRP A 1 55 ? -3.374 -3.097 5.823 1.00 0.00 55 TRP A C 12
ATOM 13328 O O . TRP A 1 55 ? -2.323 -3.727 5.812 1.00 0.00 55 TRP A O 12
ATOM 13349 N N . VAL A 1 56 ? -3.499 -1.832 5.420 1.00 0.00 56 VAL A N 12
ATOM 13350 C CA . VAL A 1 56 ? -2.400 -1.022 4.889 1.00 0.00 56 VAL A CA 12
ATOM 13351 C C . VAL A 1 56 ? -1.294 -0.892 5.931 1.00 0.00 56 VAL A C 12
ATOM 13352 O O . VAL A 1 56 ? -0.276 -1.560 5.797 1.00 0.00 56 VAL A O 12
ATOM 13365 N N . LYS A 1 57 ? -1.619 -0.191 7.023 1.00 0.00 57 LYS A N 12
ATOM 13366 C CA . LYS A 1 57 ? -0.665 0.024 8.120 1.00 0.00 57 LYS A CA 12
ATOM 13367 C C . LYS A 1 57 ? -0.062 -1.280 8.653 1.00 0.00 57 LYS A C 12
ATOM 13368 O O . LYS A 1 57 ? 1.118 -1.299 8.949 1.00 0.00 57 LYS A O 12
ATOM 13387 N N . ARG A 1 58 ? -0.812 -2.370 8.580 1.00 0.00 58 ARG A N 12
ATOM 13388 C CA . ARG A 1 58 ? -0.369 -3.742 8.908 1.00 0.00 58 ARG A CA 12
ATOM 13389 C C . ARG A 1 58 ? 0.646 -4.310 7.904 1.00 0.00 58 ARG A C 12
ATOM 13390 O O . ARG A 1 58 ? 1.732 -4.740 8.304 1.00 0.00 58 ARG A O 12
ATOM 13411 N N . ALA A 1 59 ? 0.271 -4.394 6.631 1.00 0.00 59 ALA A N 12
ATOM 13412 C CA . ALA A 1 59 ? 1.205 -4.866 5.582 1.00 0.00 59 ALA A CA 12
ATOM 13413 C C . ALA A 1 59 ? 2.476 -4.003 5.560 1.00 0.00 59 ALA A C 12
ATOM 13414 O O . ALA A 1 59 ? 3.578 -4.514 5.755 1.00 0.00 59 ALA A O 12
ATOM 13421 N N . VAL A 1 60 ? 2.254 -2.703 5.702 1.00 0.00 60 VAL A N 12
ATOM 13422 C CA . VAL A 1 60 ? 3.323 -1.680 5.836 1.00 0.00 60 VAL A CA 12
ATOM 13423 C C . VAL A 1 60 ? 4.115 -1.856 7.125 1.00 0.00 60 VAL A C 12
ATOM 13424 O O . VAL A 1 60 ? 5.270 -1.503 7.153 1.00 0.00 60 VAL A O 12
ATOM 13437 N N . ASN A 1 61 ? 3.482 -2.337 8.188 1.00 0.00 61 ASN A N 12
ATOM 13438 C CA . ASN A 1 61 ? 4.120 -2.579 9.502 1.00 0.00 61 ASN A CA 12
ATOM 13439 C C . ASN A 1 61 ? 5.225 -3.628 9.390 1.00 0.00 61 ASN A C 12
ATOM 13440 O O . ASN A 1 61 ? 6.375 -3.352 9.720 1.00 0.00 61 ASN A O 12
ATOM 13451 N N . LEU A 1 62 ? 4.887 -4.762 8.768 1.00 0.00 62 LEU A N 12
ATOM 13452 C CA . LEU A 1 62 ? 5.896 -5.797 8.466 1.00 0.00 62 LEU A CA 12
ATOM 13453 C C . LEU A 1 62 ? 7.001 -5.281 7.546 1.00 0.00 62 LEU A C 12
ATOM 13454 O O . LEU A 1 62 ? 8.182 -5.386 7.876 1.00 0.00 62 LEU A O 12
ATOM 13470 N N . LEU A 1 63 ? 6.595 -4.515 6.530 1.00 0.00 63 LEU A N 12
ATOM 13471 C CA . LEU A 1 63 ? 7.535 -3.788 5.657 1.00 0.00 63 LEU A CA 12
ATOM 13472 C C . LEU A 1 63 ? 8.342 -2.725 6.409 1.00 0.00 63 LEU A C 12
ATOM 13473 O O . LEU A 1 63 ? 9.455 -2.451 6.009 1.00 0.00 63 LEU A O 12
ATOM 13489 N N . SER A 1 64 ? 7.779 -2.117 7.441 1.00 0.00 64 SER A N 12
ATOM 13490 C CA . SER A 1 64 ? 8.422 -1.030 8.213 1.00 0.00 64 SER A CA 12
ATOM 13491 C C . SER A 1 64 ? 9.685 -1.567 8.878 1.00 0.00 64 SER A C 12
ATOM 13492 O O . SER A 1 64 ? 10.759 -1.269 8.374 1.00 0.00 64 SER A O 12
ATOM 13500 N N . LEU A 1 65 ? 9.529 -2.702 9.553 1.00 0.00 65 LEU A N 12
ATOM 13501 C CA . LEU A 1 65 ? 10.663 -3.447 10.150 1.00 0.00 65 LEU A CA 12
ATOM 13502 C C . LEU A 1 65 ? 11.652 -3.978 9.093 1.00 0.00 65 LEU A C 12
ATOM 13503 O O . LEU A 1 65 ? 12.830 -4.184 9.363 1.00 0.00 65 LEU A O 12
ATOM 13519 N N . ARG A 1 66 ? 11.133 -4.232 7.888 1.00 0.00 66 ARG A N 12
ATOM 13520 C CA . ARG A 1 66 ? 11.920 -4.711 6.723 1.00 0.00 66 ARG A CA 12
ATOM 13521 C C . ARG A 1 66 ? 12.705 -3.586 6.024 1.00 0.00 66 ARG A C 12
ATOM 13522 O O . ARG A 1 66 ? 13.919 -3.650 5.918 1.00 0.00 66 ARG A O 12
ATOM 13543 N N . VAL A 1 67 ? 12.007 -2.516 5.637 1.00 0.00 67 VAL A N 12
ATOM 13544 C CA . VAL A 1 67 ? 12.565 -1.315 4.970 1.00 0.00 67 VAL A CA 12
ATOM 13545 C C . VAL A 1 67 ? 12.994 -0.239 5.994 1.00 0.00 67 VAL A C 12
ATOM 13546 O O . VAL A 1 67 ? 13.114 0.949 5.685 1.00 0.00 67 VAL A O 12
ATOM 13559 N N . LYS A 1 68 ? 13.344 -0.699 7.197 1.00 0.00 68 LYS A N 12
ATOM 13560 C CA . LYS A 1 68 ? 13.766 0.154 8.317 1.00 0.00 68 LYS A CA 12
ATOM 13561 C C . LYS A 1 68 ? 14.342 -0.735 9.427 1.00 0.00 68 LYS A C 12
ATOM 13562 O O . LYS A 1 68 ? 13.656 -1.498 10.107 1.00 0.00 68 LYS A O 12
ATOM 13581 N N . LYS A 1 69 ? 15.666 -0.722 9.426 1.00 0.00 69 LYS A N 12
ATOM 13582 C CA . LYS A 1 69 ? 16.489 -1.462 10.391 1.00 0.00 69 LYS A CA 12
ATOM 13583 C C . LYS A 1 69 ? 16.222 -0.962 11.824 1.00 0.00 69 LYS A C 12
ATOM 13584 O O . LYS A 1 69 ? 15.682 0.118 12.046 1.00 0.00 69 LYS A O 12
ATOM 13603 N N . MET A 1 70 ? 16.635 -1.771 12.792 1.00 0.00 70 MET A N 12
ATOM 13604 C CA . MET A 1 70 ? 16.442 -1.462 14.228 1.00 0.00 70 MET A CA 12
ATOM 13605 C C . MET A 1 70 ? 17.641 -0.710 14.833 1.00 0.00 70 MET A C 12
ATOM 13606 O O . MET A 1 70 ? 17.410 0.400 15.362 1.00 0.00 70 MET A O 12
ATOM 13621 N N . ALA A 1 1 ? -13.526 16.460 -1.145 1.00 0.00 1 ALA A N 13
ATOM 13622 C CA . ALA A 1 1 ? -12.682 15.270 -0.957 1.00 0.00 1 ALA A CA 13
ATOM 13623 C C . ALA A 1 1 ? -12.082 14.802 -2.294 1.00 0.00 1 ALA A C 13
ATOM 13624 O O . ALA A 1 1 ? -12.795 14.409 -3.221 1.00 0.00 1 ALA A O 13
ATOM 13633 N N . SER A 1 2 ? -10.793 15.042 -2.409 1.00 0.00 2 SER A N 13
ATOM 13634 C CA . SER A 1 2 ? -10.044 14.695 -3.638 1.00 0.00 2 SER A CA 13
ATOM 13635 C C . SER A 1 2 ? -8.601 14.380 -3.284 1.00 0.00 2 SER A C 13
ATOM 13636 O O . SER A 1 2 ? -8.208 14.460 -2.116 1.00 0.00 2 SER A O 13
ATOM 13644 N N . ASN A 1 3 ? -7.834 14.072 -4.314 1.00 0.00 3 ASN A N 13
ATOM 13645 C CA . ASN A 1 3 ? -6.411 13.729 -4.194 1.00 0.00 3 ASN A CA 13
ATOM 13646 C C . ASN A 1 3 ? -5.753 13.708 -5.571 1.00 0.00 3 ASN A C 13
ATOM 13647 O O . ASN A 1 3 ? -6.413 13.831 -6.599 1.00 0.00 3 ASN A O 13
ATOM 13658 N N . TYR A 1 4 ? -4.440 13.562 -5.536 1.00 0.00 4 TYR A N 13
ATOM 13659 C CA . TYR A 1 4 ? -3.635 13.474 -6.760 1.00 0.00 4 TYR A CA 13
ATOM 13660 C C . TYR A 1 4 ? -4.060 12.250 -7.582 1.00 0.00 4 TYR A C 13
ATOM 13661 O O . TYR A 1 4 ? -4.516 11.238 -7.045 1.00 0.00 4 TYR A O 13
ATOM 13679 N N . ASP A 1 5 ? -3.793 12.345 -8.873 1.00 0.00 5 ASP A N 13
ATOM 13680 C CA . ASP A 1 5 ? -4.079 11.251 -9.817 1.00 0.00 5 ASP A CA 13
ATOM 13681 C C . ASP A 1 5 ? -2.822 10.426 -10.090 1.00 0.00 5 ASP A C 13
ATOM 13682 O O . ASP A 1 5 ? -2.432 10.224 -11.230 1.00 0.00 5 ASP A O 13
ATOM 13692 N N . CYS A 1 6 ? -2.144 10.074 -8.994 1.00 0.00 6 CYS A N 13
ATOM 13693 C CA . CYS A 1 6 ? -0.885 9.305 -9.087 1.00 0.00 6 CYS A CA 13
ATOM 13694 C C . CYS A 1 6 ? -1.140 7.949 -9.752 1.00 0.00 6 CYS A C 13
ATOM 13695 O O . CYS A 1 6 ? -1.335 7.899 -10.960 1.00 0.00 6 CYS A O 13
ATOM 13702 N N . CYS A 1 7 ? -1.198 6.887 -8.935 1.00 0.00 7 CYS A N 13
ATOM 13703 C CA . CYS A 1 7 ? -1.483 5.531 -9.413 1.00 0.00 7 CYS A CA 13
ATOM 13704 C C . CYS A 1 7 ? -2.713 5.622 -10.308 1.00 0.00 7 CYS A C 13
ATOM 13705 O O . CYS A 1 7 ? -3.443 6.614 -10.279 1.00 0.00 7 CYS A O 13
ATOM 13712 N N . LEU A 1 8 ? -2.901 4.568 -11.090 1.00 0.00 8 LEU A N 13
ATOM 13713 C CA . LEU A 1 8 ? -4.031 4.498 -12.026 1.00 0.00 8 LEU A CA 13
ATOM 13714 C C . LEU A 1 8 ? -5.326 5.051 -11.421 1.00 0.00 8 LEU A C 13
ATOM 13715 O O . LEU A 1 8 ? -6.097 5.675 -12.142 1.00 0.00 8 LEU A O 13
ATOM 13731 N N . SER A 1 9 ? -5.449 4.899 -10.101 1.00 0.00 9 SER A N 13
ATOM 13732 C CA . SER A 1 9 ? -6.505 5.506 -9.279 1.00 0.00 9 SER A CA 13
ATOM 13733 C C . SER A 1 9 ? -6.428 4.897 -7.886 1.00 0.00 9 SER A C 13
ATOM 13734 O O . SER A 1 9 ? -6.054 3.730 -7.750 1.00 0.00 9 SER A O 13
ATOM 13742 N N . TYR A 1 10 ? -6.713 5.743 -6.893 1.00 0.00 10 TYR A N 13
ATOM 13743 C CA . TYR A 1 10 ? -6.786 5.340 -5.482 1.00 0.00 10 TYR A CA 13
ATOM 13744 C C . TYR A 1 10 ? -7.383 3.930 -5.373 1.00 0.00 10 TYR A C 13
ATOM 13745 O O . TYR A 1 10 ? -8.144 3.477 -6.237 1.00 0.00 10 TYR A O 13
ATOM 13763 N N . ILE A 1 11 ? -7.027 3.236 -4.300 1.00 0.00 11 ILE A N 13
ATOM 13764 C CA . ILE A 1 11 ? -7.600 1.921 -4.007 1.00 0.00 11 ILE A CA 13
ATOM 13765 C C . ILE A 1 11 ? -9.119 1.984 -4.017 1.00 0.00 11 ILE A C 13
ATOM 13766 O O . ILE A 1 11 ? -9.767 2.467 -3.089 1.00 0.00 11 ILE A O 13
ATOM 13782 N N . GLN A 1 12 ? -9.654 1.474 -5.102 1.00 0.00 12 GLN A N 13
ATOM 13783 C CA . GLN A 1 12 ? -11.109 1.421 -5.248 1.00 0.00 12 GLN A CA 13
ATOM 13784 C C . GLN A 1 12 ? -11.720 0.340 -4.342 1.00 0.00 12 GLN A C 13
ATOM 13785 O O . GLN A 1 12 ? -12.933 0.238 -4.255 1.00 0.00 12 GLN A O 13
ATOM 13799 N N . THR A 1 13 ? -10.829 -0.463 -3.764 1.00 0.00 13 THR A N 13
ATOM 13800 C CA . THR A 1 13 ? -11.185 -1.597 -2.897 1.00 0.00 13 THR A CA 13
ATOM 13801 C C . THR A 1 13 ? -9.979 -2.089 -2.106 1.00 0.00 13 THR A C 13
ATOM 13802 O O . THR A 1 13 ? -9.085 -2.728 -2.668 1.00 0.00 13 THR A O 13
ATOM 13813 N N . PRO A 1 14 ? -9.976 -1.783 -0.811 1.00 0.00 14 PRO A N 13
ATOM 13814 C CA . PRO A 1 14 ? -8.917 -2.218 0.076 1.00 0.00 14 PRO A CA 13
ATOM 13815 C C . PRO A 1 14 ? -9.044 -3.696 0.439 1.00 0.00 14 PRO A C 13
ATOM 13816 O O . PRO A 1 14 ? -9.929 -4.096 1.186 1.00 0.00 14 PRO A O 13
ATOM 13827 N N . LEU A 1 15 ? -8.160 -4.462 -0.166 1.00 0.00 15 LEU A N 13
ATOM 13828 C CA . LEU A 1 15 ? -8.154 -5.925 0.031 1.00 0.00 15 LEU A CA 13
ATOM 13829 C C . LEU A 1 15 ? -7.274 -6.337 1.227 1.00 0.00 15 LEU A C 13
ATOM 13830 O O . LEU A 1 15 ? -6.471 -5.541 1.675 1.00 0.00 15 LEU A O 13
ATOM 13846 N N . PRO A 1 16 ? -7.464 -7.517 1.810 1.00 0.00 16 PRO A N 13
ATOM 13847 C CA . PRO A 1 16 ? -6.657 -7.933 2.967 1.00 0.00 16 PRO A CA 13
ATOM 13848 C C . PRO A 1 16 ? -5.234 -8.265 2.509 1.00 0.00 16 PRO A C 13
ATOM 13849 O O . PRO A 1 16 ? -5.018 -8.729 1.397 1.00 0.00 16 PRO A O 13
ATOM 13860 N N . SER A 1 17 ? -4.300 -8.074 3.440 1.00 0.00 17 SER A N 13
ATOM 13861 C CA . SER A 1 17 ? -2.878 -8.404 3.194 1.00 0.00 17 SER A CA 13
ATOM 13862 C C . SER A 1 17 ? -2.680 -9.890 2.849 1.00 0.00 17 SER A C 13
ATOM 13863 O O . SER A 1 17 ? -1.682 -10.269 2.239 1.00 0.00 17 SER A O 13
ATOM 13871 N N . ARG A 1 18 ? -3.715 -10.682 3.126 1.00 0.00 18 ARG A N 13
ATOM 13872 C CA . ARG A 1 18 ? -3.766 -12.101 2.749 1.00 0.00 18 ARG A CA 13
ATOM 13873 C C . ARG A 1 18 ? -3.734 -12.322 1.236 1.00 0.00 18 ARG A C 13
ATOM 13874 O O . ARG A 1 18 ? -3.521 -13.425 0.752 1.00 0.00 18 ARG A O 13
ATOM 13895 N N . ALA A 1 19 ? -3.973 -11.241 0.503 1.00 0.00 19 ALA A N 13
ATOM 13896 C CA . ALA A 1 19 ? -3.925 -11.252 -0.964 1.00 0.00 19 ALA A CA 13
ATOM 13897 C C . ALA A 1 19 ? -2.733 -10.436 -1.461 1.00 0.00 19 ALA A C 13
ATOM 13898 O O . ALA A 1 19 ? -2.503 -10.376 -2.642 1.00 0.00 19 ALA A O 13
ATOM 13905 N N . ILE A 1 20 ? -1.916 -9.928 -0.552 1.00 0.00 20 ILE A N 13
ATOM 13906 C CA . ILE A 1 20 ? -0.745 -9.119 -0.909 1.00 0.00 20 ILE A CA 13
ATOM 13907 C C . ILE A 1 20 ? 0.466 -10.039 -0.956 1.00 0.00 20 ILE A C 13
ATOM 13908 O O . ILE A 1 20 ? 0.896 -10.584 0.054 1.00 0.00 20 ILE A O 13
ATOM 13924 N N . VAL A 1 21 ? 0.996 -10.100 -2.165 1.00 0.00 21 VAL A N 13
ATOM 13925 C CA . VAL A 1 21 ? 2.209 -10.892 -2.408 1.00 0.00 21 VAL A CA 13
ATOM 13926 C C . VAL A 1 21 ? 3.457 -10.023 -2.199 1.00 0.00 21 VAL A C 13
ATOM 13927 O O . VAL A 1 21 ? 4.448 -10.471 -1.628 1.00 0.00 21 VAL A O 13
ATOM 13940 N N . GLY A 1 22 ? 3.391 -8.827 -2.760 1.00 0.00 22 GLY A N 13
ATOM 13941 C CA . GLY A 1 22 ? 4.542 -7.926 -2.740 1.00 0.00 22 GLY A CA 13
ATOM 13942 C C . GLY A 1 22 ? 4.089 -6.488 -2.874 1.00 0.00 22 GLY A C 13
ATOM 13943 O O . GLY A 1 22 ? 3.223 -6.207 -3.661 1.00 0.00 22 GLY A O 13
ATOM 13947 N N . PHE A 1 23 ? 4.517 -5.652 -1.980 1.00 0.00 23 PHE A N 13
ATOM 13948 C CA . PHE A 1 23 ? 4.127 -4.241 -1.972 1.00 0.00 23 PHE A CA 13
ATOM 13949 C C . PHE A 1 23 ? 5.320 -3.333 -1.702 1.00 0.00 23 PHE A C 13
ATOM 13950 O O . PHE A 1 23 ? 6.357 -3.822 -1.244 1.00 0.00 23 PHE A O 13
ATOM 13967 N N . THR A 1 24 ? 5.095 -2.042 -1.848 1.00 0.00 24 THR A N 13
ATOM 13968 C CA . THR A 1 24 ? 6.151 -1.039 -1.646 1.00 0.00 24 THR A CA 13
ATOM 13969 C C . THR A 1 24 ? 5.526 0.226 -1.056 1.00 0.00 24 THR A C 13
ATOM 13970 O O . THR A 1 24 ? 4.321 0.336 -0.846 1.00 0.00 24 THR A O 13
ATOM 13981 N N . ARG A 1 25 ? 6.414 1.174 -0.760 1.00 0.00 25 ARG A N 13
ATOM 13982 C CA . ARG A 1 25 ? 6.008 2.466 -0.190 1.00 0.00 25 ARG A CA 13
ATOM 13983 C C . ARG A 1 25 ? 5.868 3.507 -1.287 1.00 0.00 25 ARG A C 13
ATOM 13984 O O . ARG A 1 25 ? 6.666 3.570 -2.236 1.00 0.00 25 ARG A O 13
ATOM 14005 N N . GLN A 1 26 ? 4.838 4.321 -1.140 1.00 0.00 26 GLN A N 13
ATOM 14006 C CA . GLN 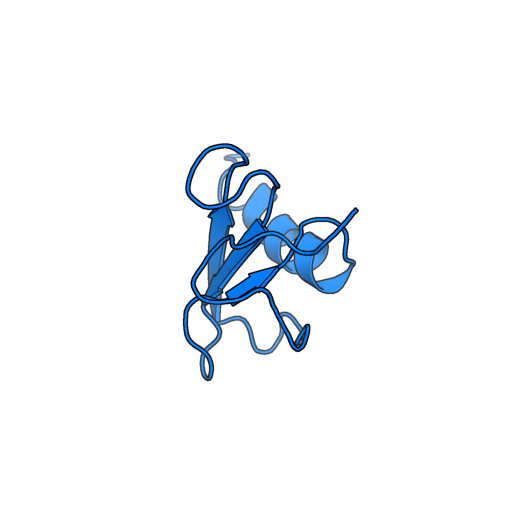A 1 26 ? 4.575 5.400 -2.109 1.00 0.00 26 GLN A CA 13
ATOM 14007 C C . GLN A 1 26 ? 4.579 6.756 -1.408 1.00 0.00 26 GLN A C 13
ATOM 14008 O O . GLN A 1 26 ? 3.587 7.224 -0.856 1.00 0.00 26 GLN A O 13
ATOM 14022 N N . MET A 1 27 ? 5.779 7.304 -1.416 1.00 0.00 27 MET A N 13
ATOM 14023 C CA . MET A 1 27 ? 6.029 8.625 -0.812 1.00 0.00 27 MET A CA 13
ATOM 14024 C C . MET A 1 27 ? 5.335 9.720 -1.636 1.00 0.00 27 MET A C 13
ATOM 14025 O O . MET A 1 27 ? 4.982 9.532 -2.796 1.00 0.00 27 MET A O 13
ATOM 14039 N N . ALA A 1 28 ? 5.211 10.886 -1.007 1.00 0.00 28 ALA A N 13
ATOM 14040 C CA . ALA A 1 28 ? 4.576 12.041 -1.658 1.00 0.00 28 ALA A CA 13
ATOM 14041 C C . ALA A 1 28 ? 5.644 13.029 -2.110 1.00 0.00 28 ALA A C 13
ATOM 14042 O O . ALA A 1 28 ? 6.312 13.640 -1.285 1.00 0.00 28 ALA A O 13
ATOM 14049 N N . ASP A 1 29 ? 5.901 13.012 -3.422 1.00 0.00 29 ASP A N 13
ATOM 14050 C CA . ASP A 1 29 ? 6.916 13.877 -4.046 1.00 0.00 29 ASP A CA 13
ATOM 14051 C C . ASP A 1 29 ? 7.032 13.558 -5.540 1.00 0.00 29 ASP A C 13
ATOM 14052 O O . ASP A 1 29 ? 6.819 14.427 -6.379 1.00 0.00 29 ASP A O 13
ATOM 14062 N N . GLU A 1 30 ? 7.452 12.318 -5.804 1.00 0.00 30 GLU A N 13
ATOM 14063 C CA . GLU A 1 30 ? 7.673 11.830 -7.174 1.00 0.00 30 GLU A CA 13
ATOM 14064 C C . GLU A 1 30 ? 6.358 11.922 -7.977 1.00 0.00 30 GLU A C 13
ATOM 14065 O O . GLU A 1 30 ? 5.485 12.738 -7.712 1.00 0.00 30 GLU A O 13
ATOM 14077 N N . ALA A 1 31 ? 6.162 10.981 -8.899 1.00 0.00 31 ALA A N 13
ATOM 14078 C CA . ALA A 1 31 ? 4.922 10.881 -9.683 1.00 0.00 31 ALA A CA 13
ATOM 14079 C C . ALA A 1 31 ? 3.674 10.850 -8.768 1.00 0.00 31 ALA A C 13
ATOM 14080 O O . ALA A 1 31 ? 2.579 11.223 -9.163 1.00 0.00 31 ALA A O 13
ATOM 14087 N N . CYS A 1 32 ? 3.909 10.437 -7.522 1.00 0.00 32 CYS A N 13
ATOM 14088 C CA . CYS A 1 32 ? 2.889 10.498 -6.473 1.00 0.00 32 CYS A CA 13
ATOM 14089 C C . CYS A 1 32 ? 2.988 11.785 -5.668 1.00 0.00 32 CYS A C 13
ATOM 14090 O O . CYS A 1 32 ? 4.069 12.206 -5.265 1.00 0.00 32 CYS A O 13
ATOM 14097 N N . ASP A 1 33 ? 1.827 12.366 -5.437 1.00 0.00 33 ASP A N 13
ATOM 14098 C CA . ASP A 1 33 ? 1.793 13.567 -4.579 1.00 0.00 33 ASP A CA 13
ATOM 14099 C C . ASP A 1 33 ? 1.105 13.309 -3.248 1.00 0.00 33 ASP A C 13
ATOM 14100 O O . ASP A 1 33 ? 0.853 14.219 -2.464 1.00 0.00 33 ASP A O 13
ATOM 14110 N N . ILE A 1 34 ? 0.740 12.050 -3.067 1.00 0.00 34 ILE A N 13
ATOM 14111 C CA . ILE A 1 34 ? 0.104 11.594 -1.837 1.00 0.00 34 ILE A CA 13
ATOM 14112 C C . ILE A 1 34 ? 0.782 10.301 -1.375 1.00 0.00 34 ILE A C 13
ATOM 14113 O O . ILE A 1 34 ? 1.601 9.706 -2.082 1.00 0.00 34 ILE A O 13
ATOM 14129 N N . ASN A 1 35 ? 0.401 9.904 -0.171 1.00 0.00 35 ASN A N 13
ATOM 14130 C CA . ASN A 1 35 ? 0.957 8.685 0.415 1.00 0.00 35 ASN A CA 13
ATOM 14131 C C . ASN A 1 35 ? 0.000 7.534 0.107 1.00 0.00 35 ASN A C 13
ATOM 14132 O O . ASN A 1 35 ? -1.216 7.670 0.254 1.00 0.00 35 ASN A O 13
ATOM 14143 N N . ALA A 1 36 ? 0.584 6.433 -0.330 1.00 0.00 36 ALA A N 13
ATOM 14144 C CA . ALA A 1 36 ? -0.174 5.213 -0.637 1.00 0.00 36 ALA A CA 13
ATOM 14145 C C . ALA A 1 36 ? 0.724 3.988 -0.626 1.00 0.00 36 ALA A C 13
ATOM 14146 O O . ALA A 1 36 ? 1.945 4.081 -0.574 1.00 0.00 36 ALA A O 13
ATOM 14153 N N . ILE A 1 37 ? 0.115 2.826 -0.530 1.00 0.00 37 ILE A N 13
ATOM 14154 C CA . ILE A 1 37 ? 0.885 1.585 -0.406 1.00 0.00 37 ILE A CA 13
ATOM 14155 C C . ILE A 1 37 ? 0.722 0.843 -1.720 1.00 0.00 37 ILE A C 13
ATOM 14156 O O . ILE A 1 37 ? -0.393 0.519 -2.081 1.00 0.00 37 ILE A O 13
ATOM 14172 N N . ILE A 1 38 ? 1.837 0.769 -2.416 1.00 0.00 38 ILE A N 13
ATOM 14173 C CA . ILE A 1 38 ? 1.876 0.113 -3.731 1.00 0.00 38 ILE A CA 13
ATOM 14174 C C . ILE A 1 38 ? 1.940 -1.404 -3.531 1.00 0.00 38 ILE A C 13
ATOM 14175 O O . ILE A 1 38 ? 3.009 -1.965 -3.428 1.00 0.00 38 ILE A O 13
ATOM 14191 N N . PHE A 1 39 ? 0.783 -2.018 -3.528 1.00 0.00 39 PHE A N 13
ATOM 14192 C CA . PHE A 1 39 ? 0.613 -3.477 -3.398 1.00 0.00 39 PHE A CA 13
ATOM 14193 C C . PHE A 1 39 ? 0.747 -4.168 -4.754 1.00 0.00 39 PHE A C 13
ATOM 14194 O O . PHE A 1 39 ? 0.512 -3.551 -5.782 1.00 0.00 39 PHE A O 13
ATOM 14211 N N . HIS A 1 40 ? 0.977 -5.463 -4.703 1.00 0.00 40 HIS A N 13
ATOM 14212 C CA . HIS A 1 40 ? 1.180 -6.257 -5.937 1.00 0.00 40 HIS A CA 13
ATOM 14213 C C . HIS A 1 40 ? 0.763 -7.686 -5.609 1.00 0.00 40 HIS A C 13
ATOM 14214 O O . HIS A 1 40 ? 1.552 -8.603 -5.412 1.00 0.00 40 HIS A O 13
ATOM 14229 N N . THR A 1 41 ? -0.535 -7.785 -5.387 1.00 0.00 41 THR A N 13
ATOM 14230 C CA . THR A 1 41 ? -1.182 -9.071 -5.106 1.00 0.00 41 THR A CA 13
ATOM 14231 C C . THR A 1 41 ? -0.829 -10.112 -6.185 1.00 0.00 41 THR A C 13
ATOM 14232 O O . THR A 1 41 ? -0.043 -9.883 -7.097 1.00 0.00 41 THR A O 13
ATOM 14243 N N . LYS A 1 42 ? -1.431 -11.281 -6.065 1.00 0.00 42 LYS A N 13
ATOM 14244 C CA . LYS A 1 42 ? -1.178 -12.355 -7.053 1.00 0.00 42 LYS A CA 13
ATOM 14245 C C . LYS A 1 42 ? -2.279 -12.411 -8.124 1.00 0.00 42 LYS A C 13
ATOM 14246 O O . LYS A 1 42 ? -2.184 -13.144 -9.099 1.00 0.00 42 LYS A O 13
ATOM 14265 N N . LYS A 1 43 ? -3.340 -11.657 -7.868 1.00 0.00 43 LYS A N 13
ATOM 14266 C CA . LYS A 1 43 ? -4.478 -11.573 -8.786 1.00 0.00 43 LYS A CA 13
ATOM 14267 C C . LYS A 1 43 ? -5.021 -10.134 -8.892 1.00 0.00 43 LYS A C 13
ATOM 14268 O O . LYS A 1 43 ? -6.213 -9.883 -8.984 1.00 0.00 43 LYS A O 13
ATOM 14287 N N . ARG A 1 44 ? -4.087 -9.192 -8.851 1.00 0.00 44 ARG A N 13
ATOM 14288 C CA . ARG A 1 44 ? -4.420 -7.757 -8.943 1.00 0.00 44 ARG A CA 13
ATOM 14289 C C . ARG A 1 44 ? -3.136 -6.968 -9.155 1.00 0.00 44 ARG A C 13
ATOM 14290 O O . ARG A 1 44 ? -2.143 -7.089 -8.443 1.00 0.00 44 ARG A O 13
ATOM 14311 N N . LYS A 1 45 ? -3.193 -6.188 -10.226 1.00 0.00 45 LYS A N 13
ATOM 14312 C CA . LYS A 1 45 ? -2.076 -5.311 -10.587 1.00 0.00 45 LYS A CA 13
ATOM 14313 C C . LYS A 1 45 ? -1.751 -4.360 -9.420 1.00 0.00 45 LYS A C 13
ATOM 14314 O O . LYS A 1 45 ? -2.374 -4.422 -8.364 1.00 0.00 45 LYS A O 13
ATOM 14333 N N . SER A 1 46 ? -0.770 -3.507 -9.642 1.00 0.00 46 SER A N 13
ATOM 14334 C CA . SER A 1 46 ? -0.360 -2.498 -8.647 1.00 0.00 46 SER A CA 13
ATOM 14335 C C . SER A 1 46 ? -1.574 -1.865 -7.956 1.00 0.00 46 SER A C 13
ATOM 14336 O O . SER A 1 46 ? -2.527 -1.413 -8.593 1.00 0.00 46 SER A O 13
ATOM 14344 N N . VAL A 1 47 ? -1.569 -1.997 -6.638 1.00 0.00 47 VAL A N 13
ATOM 14345 C CA . VAL A 1 47 ? -2.679 -1.507 -5.806 1.00 0.00 47 VAL A CA 13
ATOM 14346 C C . VAL A 1 47 ? -2.133 -0.423 -4.899 1.00 0.00 47 VAL A C 13
ATOM 14347 O O . VAL A 1 47 ? -1.454 -0.731 -3.935 1.00 0.00 47 VAL A O 13
ATOM 14360 N N . CYS A 1 48 ? -2.500 0.806 -5.198 1.00 0.00 48 CYS A N 13
ATOM 14361 C CA . CYS A 1 48 ? -2.080 1.950 -4.377 1.00 0.00 48 CYS A CA 13
ATOM 14362 C C . CYS A 1 48 ? -3.218 2.335 -3.427 1.00 0.00 48 CYS A C 13
ATOM 14363 O O . CYS A 1 48 ? -4.316 2.653 -3.859 1.00 0.00 48 CYS A O 13
ATOM 14370 N N . ALA A 1 49 ? -2.902 2.265 -2.142 1.00 0.00 49 ALA A N 13
ATOM 14371 C CA . ALA A 1 49 ? -3.887 2.606 -1.102 1.00 0.00 49 ALA A CA 13
ATOM 14372 C C . ALA A 1 49 ? -3.298 3.541 -0.067 1.00 0.00 49 ALA A C 13
ATOM 14373 O O . ALA A 1 49 ? -2.264 3.244 0.512 1.00 0.00 49 ALA A O 13
ATOM 14380 N N . ASP A 1 50 ? -4.028 4.617 0.199 1.00 0.00 50 ASP A N 13
ATOM 14381 C CA . ASP A 1 50 ? -3.563 5.601 1.185 1.00 0.00 50 ASP A CA 13
ATOM 14382 C C . ASP A 1 50 ? -3.353 4.925 2.544 1.00 0.00 50 ASP A C 13
ATOM 14383 O O . ASP A 1 50 ? -4.171 4.083 2.930 1.00 0.00 50 ASP A O 13
ATOM 14393 N N . PRO A 1 51 ? -2.284 5.309 3.252 1.00 0.00 51 PRO A N 13
ATOM 14394 C CA . PRO A 1 51 ? -1.944 4.781 4.573 1.00 0.00 51 PRO A CA 13
ATOM 14395 C C . PRO A 1 51 ? -2.857 5.350 5.658 1.00 0.00 51 PRO A C 13
ATOM 14396 O O . PRO A 1 51 ? -2.420 5.897 6.666 1.00 0.00 51 PRO A O 13
ATOM 14407 N N . LYS A 1 52 ? -4.144 5.244 5.378 1.00 0.00 52 LYS A N 13
ATOM 14408 C CA . LYS A 1 52 ? -5.179 5.773 6.295 1.00 0.00 52 LYS A CA 13
ATOM 14409 C C . LYS A 1 52 ? -6.149 4.652 6.693 1.00 0.00 52 LYS A C 13
ATOM 14410 O O . LYS A 1 52 ? -7.242 4.881 7.218 1.00 0.00 52 LYS A O 13
ATOM 14429 N N . GLN A 1 53 ? -5.704 3.434 6.429 1.00 0.00 53 GLN A N 13
ATOM 14430 C CA . GLN A 1 53 ? -6.501 2.242 6.735 1.00 0.00 53 GLN A CA 13
ATOM 14431 C C . GLN A 1 53 ? -5.698 1.292 7.631 1.00 0.00 53 GLN A C 13
ATOM 14432 O O . GLN A 1 53 ? -4.499 1.479 7.854 1.00 0.00 53 GLN A O 13
ATOM 14446 N N . ASN A 1 54 ? -6.376 0.239 8.048 1.00 0.00 54 ASN A N 13
ATOM 14447 C CA . ASN A 1 54 ? -5.774 -0.784 8.927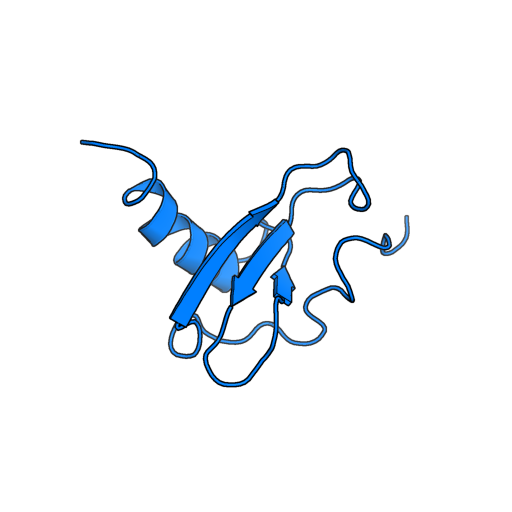 1.00 0.00 54 ASN A CA 13
ATOM 14448 C C . ASN A 1 54 ? -4.994 -1.797 8.096 1.00 0.00 54 ASN A C 13
ATOM 14449 O O . ASN A 1 54 ? -3.799 -1.929 8.259 1.00 0.00 54 ASN A O 13
ATOM 14460 N N . TRP A 1 55 ? -5.688 -2.470 7.185 1.00 0.00 55 TRP A N 13
ATOM 14461 C CA . TRP A 1 55 ? -5.082 -3.458 6.278 1.00 0.00 55 TRP A CA 13
ATOM 14462 C C . TRP A 1 55 ? -3.755 -2.947 5.690 1.00 0.00 55 TRP A C 13
ATOM 14463 O O . TRP A 1 55 ? -2.725 -3.609 5.781 1.00 0.00 55 TRP A O 13
ATOM 14484 N N . VAL A 1 56 ? -3.791 -1.655 5.348 1.00 0.00 56 VAL A N 13
ATOM 14485 C CA . VAL A 1 56 ? -2.592 -0.932 4.897 1.00 0.00 56 VAL A CA 13
ATOM 14486 C C . VAL A 1 56 ? -1.563 -0.908 6.014 1.00 0.00 56 VAL A C 13
ATOM 14487 O O . VAL A 1 56 ? -0.476 -1.447 5.824 1.00 0.00 56 VAL A O 13
ATOM 14500 N N . LYS A 1 57 ? -1.902 -0.277 7.128 1.00 0.00 57 LYS A N 13
ATOM 14501 C CA . LYS A 1 57 ? -1.011 -0.190 8.290 1.00 0.00 57 LYS A CA 13
ATOM 14502 C C . LYS A 1 57 ? -0.430 -1.573 8.610 1.00 0.00 57 LYS A C 13
ATOM 14503 O O . LYS A 1 57 ? 0.731 -1.641 8.928 1.00 0.00 57 LYS A O 13
ATOM 14522 N N . ARG A 1 58 ? -1.232 -2.625 8.479 1.00 0.00 58 ARG A N 13
ATOM 14523 C CA . ARG A 1 58 ? -0.828 -4.009 8.761 1.00 0.00 58 ARG A CA 13
ATOM 14524 C C . ARG A 1 58 ? 0.224 -4.456 7.755 1.00 0.00 58 ARG A C 13
ATOM 14525 O O . ARG A 1 58 ? 1.328 -4.844 8.107 1.00 0.00 58 ARG A O 13
ATOM 14546 N N . ALA A 1 59 ? -0.118 -4.363 6.480 1.00 0.00 59 ALA A N 13
ATOM 14547 C CA . ALA A 1 59 ? 0.833 -4.723 5.430 1.00 0.00 59 ALA A CA 13
ATOM 14548 C C . ALA A 1 59 ? 2.095 -3.860 5.483 1.00 0.00 59 ALA A C 13
ATOM 14549 O O . ALA A 1 59 ? 3.204 -4.389 5.523 1.00 0.00 59 ALA A O 13
ATOM 14556 N N . VAL A 1 60 ? 1.907 -2.594 5.824 1.00 0.00 60 VAL A N 13
ATOM 14557 C CA . VAL A 1 60 ? 3.003 -1.641 6.028 1.00 0.00 60 VAL A CA 13
ATOM 14558 C C . VAL A 1 60 ? 3.683 -1.915 7.367 1.00 0.00 60 VAL A C 13
ATOM 14559 O O . VAL A 1 60 ? 4.817 -1.543 7.539 1.00 0.00 60 VAL A O 13
ATOM 14572 N N . ASN A 1 61 ? 3.026 -2.617 8.262 1.00 0.00 61 ASN A N 13
ATOM 14573 C CA . ASN A 1 61 ? 3.529 -2.925 9.605 1.00 0.00 61 ASN A CA 13
ATOM 14574 C C . ASN A 1 61 ? 4.699 -3.893 9.480 1.00 0.00 61 ASN A C 13
ATOM 14575 O O . ASN A 1 61 ? 5.818 -3.577 9.847 1.00 0.00 61 ASN A O 13
ATOM 14586 N N . LEU A 1 62 ? 4.424 -5.036 8.867 1.00 0.00 62 LEU A N 13
ATOM 14587 C CA . LEU A 1 62 ? 5.480 -6.034 8.618 1.00 0.00 62 LEU A CA 13
ATOM 14588 C C . LEU A 1 62 ? 6.595 -5.451 7.741 1.00 0.00 62 LEU A C 13
ATOM 14589 O O . LEU A 1 62 ? 7.782 -5.579 8.053 1.00 0.00 62 LEU A O 13
ATOM 14605 N N . LEU A 1 63 ? 6.191 -4.658 6.754 1.00 0.00 63 LEU A N 13
ATOM 14606 C CA . LEU A 1 63 ? 7.147 -3.925 5.913 1.00 0.00 63 LEU A CA 13
ATOM 14607 C C . LEU A 1 63 ? 7.887 -2.854 6.707 1.00 0.00 63 LEU A C 13
ATOM 14608 O O . LEU A 1 63 ? 8.996 -2.489 6.344 1.00 0.00 63 LEU A O 13
ATOM 14624 N N . SER A 1 64 ? 7.266 -2.352 7.752 1.00 0.00 64 SER A N 13
ATOM 14625 C CA . SER A 1 64 ? 7.813 -1.256 8.570 1.00 0.00 64 SER A CA 13
ATOM 14626 C C . SER A 1 64 ? 9.078 -1.758 9.233 1.00 0.00 64 SER A C 13
ATOM 14627 O O . SER A 1 64 ? 10.127 -1.216 8.942 1.00 0.00 64 SER A O 13
ATOM 14635 N N . LEU A 1 65 ? 9.012 -2.935 9.846 1.00 0.00 65 LEU A N 13
ATOM 14636 C CA . LEU A 1 65 ? 10.208 -3.565 10.440 1.00 0.00 65 LEU A CA 13
ATOM 14637 C C . LEU A 1 65 ? 11.192 -4.043 9.354 1.00 0.00 65 LEU A C 13
ATOM 14638 O O . LEU A 1 65 ? 12.398 -4.144 9.572 1.00 0.00 65 LEU A O 13
ATOM 14654 N N . ARG A 1 66 ? 10.653 -4.297 8.163 1.00 0.00 66 ARG A N 13
ATOM 14655 C CA . ARG A 1 66 ? 11.450 -4.733 6.999 1.00 0.00 66 ARG A CA 13
ATOM 14656 C C . ARG A 1 66 ? 12.234 -3.563 6.391 1.00 0.00 66 ARG A C 13
ATOM 14657 O O . ARG A 1 66 ? 13.462 -3.599 6.302 1.00 0.00 66 ARG A O 13
ATOM 14678 N N . VAL A 1 67 ? 11.517 -2.497 6.043 1.00 0.00 67 VAL A N 13
ATOM 14679 C CA . VAL A 1 67 ? 12.097 -1.266 5.477 1.00 0.00 67 VAL A CA 13
ATOM 14680 C C . VAL A 1 67 ? 12.491 -0.290 6.612 1.00 0.00 67 VAL A C 13
ATOM 14681 O O . VAL A 1 67 ? 12.449 0.937 6.463 1.00 0.00 67 VAL A O 13
ATOM 14694 N N . LYS A 1 68 ? 12.895 -0.851 7.735 1.00 0.00 68 LYS A N 13
ATOM 14695 C CA . LYS A 1 68 ? 13.314 -0.043 8.891 1.00 0.00 68 LYS A CA 13
ATOM 14696 C C . LYS A 1 68 ? 14.057 -0.934 9.878 1.00 0.00 68 LYS A C 13
ATOM 14697 O O . LYS A 1 68 ? 13.495 -1.586 10.759 1.00 0.00 68 LYS A O 13
ATOM 14716 N N . LYS A 1 69 ? 15.352 -0.965 9.623 1.00 0.00 69 LYS A N 13
ATOM 14717 C CA . LYS A 1 69 ? 16.264 -1.737 10.479 1.00 0.00 69 LYS A CA 13
ATOM 14718 C C . LYS A 1 69 ? 16.464 -0.983 11.808 1.00 0.00 69 LYS A C 13
ATOM 14719 O O . LYS A 1 69 ? 15.806 0.026 12.070 1.00 0.00 69 LYS A O 13
ATOM 14738 N N . MET A 1 70 ? 17.333 -1.534 12.648 1.00 0.00 70 MET A N 13
ATOM 14739 C CA . MET A 1 70 ? 17.628 -0.973 13.988 1.00 0.00 70 MET A CA 13
ATOM 14740 C C . MET A 1 70 ? 18.712 -1.767 14.729 1.00 0.00 70 MET A C 13
ATOM 14741 O O . MET A 1 70 ? 19.815 -1.206 14.909 1.00 0.00 70 MET A O 13
ATOM 14756 N N . ALA A 1 1 ? -13.116 8.675 -0.844 1.00 0.00 1 ALA A N 14
ATOM 14757 C CA . ALA A 1 1 ? -11.907 8.131 -1.516 1.00 0.00 1 ALA A CA 14
ATOM 14758 C C . ALA A 1 1 ? -11.746 8.703 -2.929 1.00 0.00 1 ALA A C 14
ATOM 14759 O O . ALA A 1 1 ? -12.590 8.456 -3.802 1.00 0.00 1 ALA A O 14
ATOM 14768 N N . SER A 1 2 ? -10.775 9.602 -3.041 1.00 0.00 2 SER A N 14
ATOM 14769 C CA . SER A 1 2 ? -10.428 10.351 -4.279 1.00 0.00 2 SER A CA 14
ATOM 14770 C C . SER A 1 2 ? -9.381 11.394 -3.952 1.00 0.00 2 SER A C 14
ATOM 14771 O O . SER A 1 2 ? -9.339 11.902 -2.831 1.00 0.00 2 SER A O 14
ATOM 14779 N N . ASN A 1 3 ? -8.554 11.663 -4.959 1.00 0.00 3 ASN A N 14
ATOM 14780 C CA . ASN A 1 3 ? -7.479 12.677 -4.896 1.00 0.00 3 ASN A CA 14
ATOM 14781 C C . ASN A 1 3 ? -6.681 12.670 -6.206 1.00 0.00 3 ASN A C 14
ATOM 14782 O O . ASN A 1 3 ? -7.199 12.247 -7.239 1.00 0.00 3 ASN A O 14
ATOM 14793 N N . TYR A 1 4 ? -5.438 13.157 -6.134 1.00 0.00 4 TYR A N 14
ATOM 14794 C CA . TYR A 1 4 ? -4.471 13.152 -7.245 1.00 0.00 4 TYR A CA 14
ATOM 14795 C C . TYR A 1 4 ? -4.523 11.844 -8.050 1.00 0.00 4 TYR A C 14
ATOM 14796 O O . TYR A 1 4 ? -4.704 10.758 -7.494 1.00 0.00 4 TYR A O 14
ATOM 14814 N N . ASP A 1 5 ? -4.248 11.973 -9.335 1.00 0.00 5 ASP A N 14
ATOM 14815 C CA . ASP A 1 5 ? -4.245 10.832 -10.278 1.00 0.00 5 ASP A CA 14
ATOM 14816 C C . ASP A 1 5 ? -2.800 10.376 -10.572 1.00 0.00 5 ASP A C 14
ATOM 14817 O O . ASP A 1 5 ? -2.353 10.359 -11.714 1.00 0.00 5 ASP A O 14
ATOM 14827 N N . CYS A 1 6 ? -2.054 10.169 -9.493 1.00 0.00 6 CYS A N 14
ATOM 14828 C CA . CYS A 1 6 ? -0.641 9.732 -9.605 1.00 0.00 6 CYS A CA 14
ATOM 14829 C C . CYS A 1 6 ? -0.555 8.262 -10.033 1.00 0.00 6 CYS A C 14
ATOM 14830 O O . CYS A 1 6 ? -0.495 7.972 -11.219 1.00 0.00 6 CYS A O 14
ATOM 14837 N N . CYS A 1 7 ? -0.553 7.364 -9.038 1.00 0.00 7 CYS A N 14
ATOM 14838 C CA . CYS A 1 7 ? -0.565 5.909 -9.260 1.00 0.00 7 CYS A CA 14
ATOM 14839 C C . CYS A 1 7 ? -1.666 5.576 -10.254 1.00 0.00 7 CYS A C 14
ATOM 14840 O O . CYS A 1 7 ? -2.643 6.319 -10.355 1.00 0.00 7 CYS A O 14
ATOM 14847 N N . LEU A 1 8 ? -1.492 4.445 -10.917 1.00 0.00 8 LEU A N 14
ATOM 14848 C CA . LEU A 1 8 ? -2.438 3.918 -11.931 1.00 0.00 8 LEU A CA 14
ATOM 14849 C C . LEU A 1 8 ? -3.911 4.236 -11.613 1.00 0.00 8 LEU A C 14
ATOM 14850 O O . LEU A 1 8 ? -4.592 4.866 -12.417 1.00 0.00 8 LEU A O 14
ATOM 14866 N N . SER A 1 9 ? -4.273 4.006 -10.352 1.00 0.00 9 SER A N 14
ATOM 14867 C CA . SER A 1 9 ? -5.563 4.417 -9.746 1.00 0.00 9 SER A CA 14
ATOM 14868 C C . SER A 1 9 ? -5.575 3.932 -8.296 1.00 0.00 9 SER A C 14
ATOM 14869 O O . SER A 1 9 ? -5.075 2.843 -8.005 1.00 0.00 9 SER A O 14
ATOM 14877 N N . TYR A 1 10 ? -6.043 4.828 -7.421 1.00 0.00 10 TYR A N 14
ATOM 14878 C CA . TYR A 1 10 ? -6.274 4.533 -5.983 1.00 0.00 10 TYR A CA 14
ATOM 14879 C C . TYR A 1 10 ? -6.852 3.108 -5.843 1.00 0.00 10 TYR A C 14
ATOM 14880 O O . TYR A 1 10 ? -7.511 2.619 -6.763 1.00 0.00 10 TYR A O 14
ATOM 14898 N N . ILE A 1 11 ? -6.537 2.471 -4.730 1.00 0.00 11 ILE A N 14
ATOM 14899 C CA . ILE A 1 11 ? -7.052 1.144 -4.378 1.00 0.00 11 ILE A CA 14
ATOM 14900 C C . ILE A 1 11 ? -8.591 1.150 -4.397 1.00 0.00 11 ILE A C 14
ATOM 14901 O O . ILE A 1 11 ? -9.278 1.439 -3.421 1.00 0.00 11 ILE A O 14
ATOM 14917 N N . GLN A 1 12 ? -9.098 0.835 -5.577 1.00 0.00 12 GLN A N 14
ATOM 14918 C CA . GLN A 1 12 ? -10.546 0.766 -5.833 1.00 0.00 12 GLN A CA 14
ATOM 14919 C C . GLN A 1 12 ? -11.225 -0.262 -4.909 1.00 0.00 12 GLN A C 14
ATOM 14920 O O . GLN A 1 12 ? -12.431 -0.177 -4.667 1.00 0.00 12 GLN A O 14
ATOM 14934 N N . THR A 1 13 ? -10.397 -1.183 -4.417 1.00 0.00 13 THR A N 14
ATOM 14935 C CA . THR A 1 13 ? -10.789 -2.282 -3.522 1.00 0.00 13 THR A CA 14
ATOM 14936 C C . THR A 1 13 ? -9.695 -2.629 -2.499 1.00 0.00 13 THR A C 14
ATOM 14937 O O . THR A 1 13 ? -8.727 -3.308 -2.837 1.00 0.00 13 THR A O 14
ATOM 14948 N N . PRO A 1 14 ? -9.863 -2.147 -1.271 1.00 0.00 14 PRO A N 14
ATOM 14949 C CA . PRO A 1 14 ? -8.929 -2.454 -0.182 1.00 0.00 14 PRO A CA 14
ATOM 14950 C C . PRO A 1 14 ? -8.983 -3.912 0.247 1.00 0.00 14 PRO A C 14
ATOM 14951 O O . PRO A 1 14 ? -9.975 -4.377 0.808 1.00 0.00 14 PRO A O 14
ATOM 14962 N N . LEU A 1 15 ? -7.925 -4.637 -0.080 1.00 0.00 15 LEU A N 14
ATOM 14963 C CA . LEU A 1 15 ? -7.854 -6.086 0.213 1.00 0.00 15 LEU A CA 14
ATOM 14964 C C . LEU A 1 15 ? -7.010 -6.387 1.464 1.00 0.00 15 LEU A C 14
ATOM 14965 O O . LEU A 1 15 ? -6.112 -5.613 1.770 1.00 0.00 15 LEU A O 14
ATOM 14981 N N . PRO A 1 16 ? -7.275 -7.456 2.231 1.00 0.00 16 PRO A N 14
ATOM 14982 C CA . PRO A 1 16 ? -6.521 -7.712 3.470 1.00 0.00 16 PRO A CA 14
ATOM 14983 C C . PRO A 1 16 ? -5.056 -8.022 3.152 1.00 0.00 16 PRO A C 14
ATOM 14984 O O . PRO A 1 16 ? -4.755 -8.600 2.105 1.00 0.00 16 PRO A O 14
ATOM 14995 N N . SER A 1 17 ? -4.169 -7.713 4.101 1.00 0.00 17 SER A N 14
ATOM 14996 C CA . SER A 1 17 ? -2.720 -8.034 4.003 1.00 0.00 17 SER A CA 14
ATOM 14997 C C . SER A 1 17 ? -2.407 -9.508 3.703 1.00 0.00 17 SER A C 14
ATOM 14998 O O . SER A 1 17 ? -1.377 -9.818 3.110 1.00 0.00 17 SER A O 14
ATOM 15006 N N . ARG A 1 18 ? -3.398 -10.361 3.932 1.00 0.00 18 ARG A N 14
ATOM 15007 C CA . ARG A 1 18 ? -3.403 -11.784 3.537 1.00 0.00 18 ARG A CA 14
ATOM 15008 C C . ARG A 1 18 ? -3.219 -12.008 2.027 1.00 0.00 18 ARG A C 14
ATOM 15009 O O . ARG A 1 18 ? -2.866 -13.104 1.589 1.00 0.00 18 ARG A O 14
ATOM 15030 N N . ALA A 1 19 ? -3.507 -10.964 1.249 1.00 0.00 19 ALA A N 14
ATOM 15031 C CA . ALA A 1 19 ? -3.303 -10.975 -0.209 1.00 0.00 19 ALA A CA 14
ATOM 15032 C C . ALA A 1 19 ? -2.137 -10.066 -0.632 1.00 0.00 19 ALA A C 14
ATOM 15033 O O . ALA A 1 19 ? -1.823 -9.981 -1.811 1.00 0.00 19 ALA A O 14
ATOM 15040 N N . ILE A 1 20 ? -1.425 -9.505 0.337 1.00 0.00 20 ILE A N 14
ATOM 15041 C CA . ILE A 1 20 ? -0.265 -8.627 0.109 1.00 0.00 20 ILE A CA 14
ATOM 15042 C C . ILE A 1 20 ? 0.988 -9.437 0.441 1.00 0.00 20 ILE A C 14
ATOM 15043 O O . ILE A 1 20 ? 1.285 -9.743 1.590 1.00 0.00 20 ILE A O 14
ATOM 15059 N N . VAL A 1 21 ? 1.723 -9.668 -0.634 1.00 0.00 21 VAL A N 14
ATOM 15060 C CA . VAL A 1 21 ? 3.001 -10.409 -0.567 1.00 0.00 21 VAL A CA 14
ATOM 15061 C C . VAL A 1 21 ? 4.210 -9.460 -0.410 1.00 0.00 21 VAL A C 14
ATOM 15062 O O . VAL A 1 21 ? 5.075 -9.690 0.424 1.00 0.00 21 VAL A O 14
ATOM 15075 N N . GLY A 1 22 ? 4.171 -8.364 -1.166 1.00 0.00 22 GLY A N 14
ATOM 15076 C CA . GLY A 1 22 ? 5.225 -7.346 -1.161 1.00 0.00 22 GLY A CA 14
ATOM 15077 C C . GLY A 1 22 ? 4.576 -5.982 -1.361 1.00 0.00 22 GLY A C 14
ATOM 15078 O O . GLY A 1 22 ? 3.467 -5.895 -1.896 1.00 0.00 22 GLY A O 14
ATOM 15082 N N . PHE A 1 23 ? 5.135 -4.991 -0.700 1.00 0.00 23 PHE A N 14
ATOM 15083 C CA . PHE A 1 23 ? 4.654 -3.612 -0.805 1.00 0.00 23 PHE A CA 14
ATOM 15084 C C . PHE A 1 23 ? 5.710 -2.585 -0.383 1.00 0.00 23 PHE A C 14
ATOM 15085 O O . PHE A 1 23 ? 6.729 -2.942 0.203 1.00 0.00 23 PHE A O 14
ATOM 15102 N N . THR A 1 24 ? 5.373 -1.323 -0.616 1.00 0.00 24 THR A N 14
ATOM 15103 C CA . THR A 1 24 ? 6.291 -0.206 -0.355 1.00 0.00 24 THR A CA 14
ATOM 15104 C C . THR A 1 24 ? 5.487 1.035 0.068 1.00 0.00 24 THR A C 14
ATOM 15105 O O . THR A 1 24 ? 4.270 1.116 -0.075 1.00 0.00 24 THR A O 14
ATOM 15116 N N . ARG A 1 25 ? 6.223 1.993 0.627 1.00 0.00 25 ARG A N 14
ATOM 15117 C CA . ARG A 1 25 ? 5.639 3.264 1.101 1.00 0.00 25 ARG A CA 14
ATOM 15118 C C . ARG A 1 25 ? 5.644 4.298 -0.011 1.00 0.00 25 ARG A C 14
ATOM 15119 O O . ARG A 1 25 ? 6.554 4.335 -0.842 1.00 0.00 25 ARG A O 14
ATOM 15140 N N . GLN A 1 26 ? 4.625 5.143 0.006 1.00 0.00 26 GLN A N 14
ATOM 15141 C CA . GLN A 1 26 ? 4.520 6.238 -0.966 1.00 0.00 26 GLN A CA 14
ATOM 15142 C C . GLN A 1 26 ? 4.071 7.503 -0.260 1.00 0.00 26 GLN A C 14
ATOM 15143 O O . GLN A 1 26 ? 2.979 7.593 0.298 1.00 0.00 26 GLN A O 14
ATOM 15157 N N . MET A 1 27 ? 5.025 8.406 -0.201 1.00 0.00 27 MET A N 14
ATOM 15158 C CA . MET A 1 27 ? 4.837 9.718 0.440 1.00 0.00 27 MET A CA 14
ATOM 15159 C C . MET A 1 27 ? 4.314 10.733 -0.598 1.00 0.00 27 MET A C 14
ATOM 15160 O O . MET A 1 27 ? 4.486 10.559 -1.802 1.00 0.00 27 MET A O 14
ATOM 15174 N N . ALA A 1 28 ? 3.706 11.791 -0.070 1.00 0.00 28 ALA A N 14
ATOM 15175 C CA . ALA A 1 28 ? 3.169 12.902 -0.864 1.00 0.00 28 ALA A CA 14
ATOM 15176 C C . ALA A 1 28 ? 4.262 13.938 -1.147 1.00 0.00 28 ALA A C 14
ATOM 15177 O O . ALA A 1 28 ? 4.680 14.657 -0.232 1.00 0.00 28 ALA A O 14
ATOM 15184 N N . ASP A 1 29 ? 4.860 13.821 -2.331 1.00 0.00 29 ASP A N 14
ATOM 15185 C CA . ASP A 1 29 ? 5.957 14.700 -2.805 1.00 0.00 29 ASP A CA 14
ATOM 15186 C C . ASP A 1 29 ? 6.485 14.292 -4.180 1.00 0.00 29 ASP A C 14
ATOM 15187 O O . ASP A 1 29 ? 6.665 15.138 -5.043 1.00 0.00 29 ASP A O 14
ATOM 15197 N N . GLU A 1 30 ? 6.892 13.022 -4.257 1.00 0.00 30 GLU A N 14
ATOM 15198 C CA . GLU A 1 30 ? 7.494 12.437 -5.473 1.00 0.00 30 GLU A CA 14
ATOM 15199 C C . GLU A 1 30 ? 6.492 12.463 -6.649 1.00 0.00 30 GLU A C 14
ATOM 15200 O O . GLU A 1 30 ? 5.613 13.322 -6.697 1.00 0.00 30 GLU A O 14
ATOM 15212 N N . ALA A 1 31 ? 6.525 11.450 -7.521 1.00 0.00 31 ALA A N 14
ATOM 15213 C CA . ALA A 1 31 ? 5.530 11.289 -8.604 1.00 0.00 31 ALA A CA 14
ATOM 15214 C C . ALA A 1 31 ? 4.081 11.313 -8.091 1.00 0.00 31 ALA A C 14
ATOM 15215 O O . ALA A 1 31 ? 3.152 11.700 -8.805 1.00 0.00 31 ALA A O 14
ATOM 15222 N N . CYS A 1 32 ? 3.929 10.998 -6.800 1.00 0.00 32 CYS A N 14
ATOM 15223 C CA . CYS A 1 32 ? 2.668 11.121 -6.072 1.00 0.00 32 CYS A CA 14
ATOM 15224 C C . CYS A 1 32 ? 2.626 12.374 -5.211 1.00 0.00 32 CYS A C 14
ATOM 15225 O O . CYS A 1 32 ? 3.571 12.696 -4.493 1.00 0.00 32 CYS A O 14
ATOM 15232 N N . ASP A 1 33 ? 1.453 12.989 -5.258 1.00 0.00 33 ASP A N 14
ATOM 15233 C CA . ASP A 1 33 ? 1.151 14.175 -4.427 1.00 0.00 33 ASP A CA 14
ATOM 15234 C C . ASP A 1 33 ? 0.390 13.795 -3.144 1.00 0.00 33 ASP A C 14
ATOM 15235 O O . ASP A 1 33 ? 0.151 14.647 -2.295 1.00 0.00 33 ASP A O 14
ATOM 15245 N N . ILE A 1 34 ? -0.001 12.533 -3.062 1.00 0.00 34 ILE A N 14
ATOM 15246 C CA . ILE A 1 34 ? -0.753 11.991 -1.915 1.00 0.00 34 ILE A CA 14
ATOM 15247 C C . ILE A 1 34 ? -0.023 10.736 -1.417 1.00 0.00 34 ILE A C 14
ATOM 15248 O O . ILE A 1 34 ? 0.693 10.045 -2.156 1.00 0.00 34 ILE A O 14
ATOM 15264 N N . ASN A 1 35 ? -0.204 10.498 -0.131 1.00 0.00 35 ASN A N 14
ATOM 15265 C CA . ASN A 1 35 ? 0.398 9.333 0.523 1.00 0.00 35 ASN A CA 14
ATOM 15266 C C . ASN A 1 35 ? -0.419 8.091 0.132 1.00 0.00 35 ASN A C 14
ATOM 15267 O O . ASN A 1 35 ? -1.638 8.113 0.154 1.00 0.00 35 ASN A O 14
ATOM 15278 N N . ALA A 1 36 ? 0.288 7.056 -0.295 1.00 0.00 36 ALA A N 14
ATOM 15279 C CA . ALA A 1 36 ? -0.341 5.768 -0.627 1.00 0.00 36 ALA A CA 14
ATOM 15280 C C . ALA A 1 36 ? 0.616 4.606 -0.362 1.00 0.00 36 ALA A C 14
ATOM 15281 O O . ALA A 1 36 ? 1.740 4.819 0.089 1.00 0.00 36 ALA A O 14
ATOM 15288 N N . ILE A 1 37 ? 0.054 3.414 -0.306 1.00 0.00 37 ILE A N 14
ATOM 15289 C CA . ILE A 1 37 ? 0.835 2.220 0.030 1.00 0.00 37 ILE A CA 14
ATOM 15290 C C . ILE A 1 37 ? 0.806 1.307 -1.176 1.00 0.00 37 ILE A C 14
ATOM 15291 O O . ILE A 1 37 ? -0.249 0.787 -1.520 1.00 0.00 37 ILE A O 14
ATOM 15307 N N . ILE A 1 38 ? 1.961 1.313 -1.826 1.00 0.00 38 ILE A N 14
ATOM 15308 C CA . ILE A 1 38 ? 2.202 0.511 -3.028 1.00 0.00 38 ILE A CA 14
ATOM 15309 C C . ILE A 1 38 ? 2.209 -0.971 -2.688 1.00 0.00 38 ILE A C 14
ATOM 15310 O O . ILE A 1 38 ? 3.216 -1.487 -2.244 1.00 0.00 38 ILE A O 14
ATOM 15326 N N . PHE A 1 39 ? 1.040 -1.595 -2.806 1.00 0.00 39 PHE A N 14
ATOM 15327 C CA . PHE A 1 39 ? 0.859 -3.035 -2.570 1.00 0.00 39 PHE A CA 14
ATOM 15328 C C . PHE A 1 39 ? 1.106 -3.850 -3.829 1.00 0.00 39 PHE A C 14
ATOM 15329 O O . PHE A 1 39 ? 0.866 -3.381 -4.930 1.00 0.00 39 PHE A O 14
ATOM 15346 N N . HIS A 1 40 ? 1.610 -5.057 -3.651 1.00 0.00 40 HIS A N 14
ATOM 15347 C CA . HIS A 1 40 ? 1.920 -5.964 -4.770 1.00 0.00 40 HIS A CA 14
ATOM 15348 C C . HIS A 1 40 ? 1.397 -7.332 -4.357 1.00 0.00 40 HIS A C 14
ATOM 15349 O O . HIS A 1 40 ? 1.991 -8.030 -3.533 1.00 0.00 40 HIS A O 14
ATOM 15364 N N . THR A 1 41 ? 0.131 -7.479 -4.663 1.00 0.00 41 THR A N 14
ATOM 15365 C CA . THR A 1 41 ? -0.600 -8.714 -4.342 1.00 0.00 41 THR A CA 14
ATOM 15366 C C . THR A 1 41 ? -0.054 -9.874 -5.204 1.00 0.00 41 THR A C 14
ATOM 15367 O O . THR A 1 41 ? 0.921 -9.713 -5.954 1.00 0.00 41 THR A O 14
ATOM 15378 N N . LYS A 1 42 ? -0.712 -11.027 -5.141 1.00 0.00 42 LYS A N 14
ATOM 15379 C CA . LYS A 1 42 ? -0.334 -12.176 -5.970 1.00 0.00 42 LYS A CA 14
ATOM 15380 C C . LYS A 1 42 ? -1.144 -12.237 -7.295 1.00 0.00 42 LYS A C 14
ATOM 15381 O O . LYS A 1 42 ? -0.759 -12.931 -8.236 1.00 0.00 42 LYS A O 14
ATOM 15400 N N . LYS A 1 43 ? -2.228 -11.467 -7.352 1.00 0.00 43 LYS A N 14
ATOM 15401 C CA . LYS A 1 43 ? -3.096 -11.396 -8.542 1.00 0.00 43 LYS A CA 14
ATOM 15402 C C . LYS A 1 43 ? -3.644 -9.983 -8.797 1.00 0.00 43 LYS A C 14
ATOM 15403 O O . LYS A 1 43 ? -4.833 -9.772 -9.075 1.00 0.00 43 LYS A O 14
ATOM 15422 N N . ARG A 1 44 ? -2.764 -9.006 -8.625 1.00 0.00 44 ARG A N 14
ATOM 15423 C CA . ARG A 1 44 ? -3.080 -7.579 -8.820 1.00 0.00 44 ARG A CA 14
ATOM 15424 C C . ARG A 1 44 ? -1.757 -6.818 -8.768 1.00 0.00 44 ARG A C 14
ATOM 15425 O O . ARG A 1 44 ? -0.945 -6.981 -7.863 1.00 0.00 44 ARG A O 14
ATOM 15446 N N . LYS A 1 45 ? -1.595 -6.022 -9.815 1.00 0.00 45 LYS A N 14
ATOM 15447 C CA . LYS A 1 45 ? -0.430 -5.132 -9.971 1.00 0.00 45 LYS A CA 14
ATOM 15448 C C . LYS A 1 45 ? -0.340 -4.138 -8.800 1.00 0.00 45 LYS A C 14
ATOM 15449 O O . LYS A 1 45 ? -1.134 -4.196 -7.856 1.00 0.00 45 LYS A O 14
ATOM 15468 N N . SER A 1 46 ? 0.674 -3.277 -8.846 1.00 0.00 46 SER A N 14
ATOM 15469 C CA . SER A 1 46 ? 0.889 -2.242 -7.820 1.00 0.00 46 SER A CA 14
ATOM 15470 C C . SER A 1 46 ? -0.410 -1.518 -7.443 1.00 0.00 46 SER A C 14
ATOM 15471 O O . SER A 1 46 ? -1.188 -1.087 -8.295 1.00 0.00 46 SER A O 14
ATOM 15479 N N . VAL A 1 47 ? -0.694 -1.590 -6.153 1.00 0.00 47 VAL A N 14
ATOM 15480 C CA . VAL A 1 47 ? -1.918 -1.024 -5.576 1.00 0.00 47 VAL A CA 14
ATOM 15481 C C . VAL A 1 47 ? -1.514 0.205 -4.773 1.00 0.00 47 VAL A C 14
ATOM 15482 O O . VAL A 1 47 ? -0.638 0.124 -3.933 1.00 0.00 47 VAL A O 14
ATOM 15495 N N . CYS A 1 48 ? -2.238 1.283 -4.968 1.00 0.00 48 CYS A N 14
ATOM 15496 C CA . CYS A 1 48 ? -1.976 2.504 -4.184 1.00 0.00 48 CYS A CA 14
ATOM 15497 C C . CYS A 1 48 ? -3.103 2.788 -3.203 1.00 0.00 48 CYS A C 14
ATOM 15498 O O . CYS A 1 48 ? -4.210 3.208 -3.532 1.00 0.00 48 CYS A O 14
ATOM 15505 N N . ALA A 1 49 ? -2.753 2.526 -1.960 1.00 0.00 49 ALA A N 14
ATOM 15506 C CA . ALA A 1 49 ? -3.736 2.641 -0.884 1.00 0.00 49 ALA A CA 14
ATOM 15507 C C . ALA A 1 49 ? -3.369 3.697 0.148 1.00 0.00 49 ALA A C 14
ATOM 15508 O O . ALA A 1 49 ? -2.374 3.551 0.848 1.00 0.00 49 ALA A O 14
ATOM 15515 N N . ASP A 1 50 ? -4.198 4.737 0.271 1.00 0.00 50 ASP A N 14
ATOM 15516 C CA . ASP A 1 50 ? -3.891 5.827 1.220 1.00 0.00 50 ASP A CA 14
ATOM 15517 C C . ASP A 1 50 ? -3.659 5.264 2.637 1.00 0.00 50 ASP A C 14
ATOM 15518 O O . ASP A 1 50 ? -4.446 4.413 3.065 1.00 0.00 50 ASP A O 14
ATOM 15528 N N . PRO A 1 51 ? -2.581 5.698 3.320 1.00 0.00 51 PRO A N 14
ATOM 15529 C CA . PRO A 1 51 ? -2.206 5.256 4.665 1.00 0.00 51 PRO A CA 14
ATOM 15530 C C . PRO A 1 51 ? -3.109 5.816 5.754 1.00 0.00 51 PRO A C 14
ATOM 15531 O O . PRO A 1 51 ? -2.657 6.317 6.783 1.00 0.00 51 PRO A O 14
ATOM 15542 N N . LYS A 1 52 ? -4.407 5.696 5.492 1.00 0.00 52 LYS A N 14
ATOM 15543 C CA . LYS A 1 52 ? -5.464 6.254 6.363 1.00 0.00 52 LYS A CA 14
ATOM 15544 C C . LYS A 1 52 ? -6.549 5.212 6.646 1.00 0.00 52 LYS A C 14
ATOM 15545 O O . LYS A 1 52 ? -7.734 5.505 6.820 1.00 0.00 52 LYS A O 14
ATOM 15564 N N . GLN A 1 53 ? -6.136 3.951 6.595 1.00 0.00 53 GLN A N 14
ATOM 15565 C CA . GLN A 1 53 ? -7.049 2.815 6.745 1.00 0.00 53 GLN A CA 14
ATOM 15566 C C . GLN A 1 53 ? -6.443 1.861 7.782 1.00 0.00 53 GLN A C 14
ATOM 15567 O O . GLN A 1 53 ? -5.223 1.780 7.872 1.00 0.00 53 GLN A O 14
ATOM 15581 N N . ASN A 1 54 ? -7.298 1.024 8.328 1.00 0.00 54 ASN A N 14
ATOM 15582 C CA . ASN A 1 54 ? -6.910 -0.025 9.285 1.00 0.00 54 ASN A CA 14
ATOM 15583 C C . ASN A 1 54 ? -6.131 -1.195 8.660 1.00 0.00 54 ASN A C 14
ATOM 15584 O O . ASN A 1 54 ? -5.126 -1.639 9.202 1.00 0.00 54 ASN A O 14
ATOM 15595 N N . TRP A 1 55 ? -6.549 -1.576 7.462 1.00 0.00 55 TRP A N 14
ATOM 15596 C CA . TRP A 1 55 ? -5.933 -2.654 6.679 1.00 0.00 55 TRP A CA 14
ATOM 15597 C C . TRP A 1 55 ? -4.556 -2.224 6.140 1.00 0.00 55 TRP A C 14
ATOM 15598 O O . TRP A 1 55 ? -3.546 -2.880 6.388 1.00 0.00 55 TRP A O 14
ATOM 15619 N N . VAL A 1 56 ? -4.538 -1.022 5.585 1.00 0.00 56 VAL A N 14
ATOM 15620 C CA . VAL A 1 56 ? -3.307 -0.367 5.100 1.00 0.00 56 VAL A CA 14
ATOM 15621 C C . VAL A 1 56 ? -2.336 -0.199 6.255 1.00 0.00 56 VAL A C 14
ATOM 15622 O O . VAL A 1 56 ? -1.243 -0.745 6.179 1.00 0.00 56 VAL A O 14
ATOM 15635 N N . LYS A 1 57 ? -2.739 0.591 7.243 1.00 0.00 57 LYS A N 14
ATOM 15636 C CA . LYS A 1 57 ? -1.901 0.882 8.421 1.00 0.00 57 LYS A CA 14
ATOM 15637 C C . LYS A 1 57 ? -1.379 -0.430 9.006 1.00 0.00 57 LYS A C 14
ATOM 15638 O O . LYS A 1 57 ? -0.229 -0.436 9.405 1.00 0.00 57 LYS A O 14
ATOM 15657 N N . ARG A 1 58 ? -2.162 -1.504 8.962 1.00 0.00 58 ARG A N 14
ATOM 15658 C CA . ARG A 1 58 ? -1.733 -2.847 9.400 1.00 0.00 58 ARG A CA 14
ATOM 15659 C C . ARG A 1 58 ? -0.587 -3.418 8.560 1.00 0.00 58 ARG A C 14
ATOM 15660 O O . ARG A 1 58 ? 0.460 -3.772 9.100 1.00 0.00 58 ARG A O 14
ATOM 15681 N N . ALA A 1 59 ? -0.774 -3.410 7.247 1.00 0.00 59 ALA A N 14
ATOM 15682 C CA . ALA A 1 59 ? 0.266 -3.876 6.325 1.00 0.00 59 ALA A CA 14
ATOM 15683 C C . ALA A 1 59 ? 1.517 -2.992 6.397 1.00 0.00 59 ALA A C 14
ATOM 15684 O O . ALA A 1 59 ? 2.586 -3.478 6.749 1.00 0.00 59 ALA A O 14
ATOM 15691 N N . VAL A 1 60 ? 1.286 -1.673 6.419 1.00 0.00 60 VAL A N 14
ATOM 15692 C CA . VAL A 1 60 ? 2.332 -0.655 6.618 1.00 0.00 60 VAL A CA 14
ATOM 15693 C C . VAL A 1 60 ? 2.990 -0.830 7.987 1.00 0.00 60 VAL A C 14
ATOM 15694 O O . VAL A 1 60 ? 4.181 -0.664 8.105 1.00 0.00 60 VAL A O 14
ATOM 15707 N N . ASN A 1 61 ? 2.237 -1.197 9.005 1.00 0.00 61 ASN A N 14
ATOM 15708 C CA . ASN A 1 61 ? 2.733 -1.391 10.378 1.00 0.00 61 ASN A CA 14
ATOM 15709 C C . ASN A 1 61 ? 3.878 -2.414 10.425 1.00 0.00 61 ASN A C 14
ATOM 15710 O O . ASN A 1 61 ? 4.996 -2.079 10.804 1.00 0.00 61 ASN A O 14
ATOM 15721 N N . LEU A 1 62 ? 3.597 -3.611 9.928 1.00 0.00 62 LEU A N 14
ATOM 15722 C CA . LEU A 1 62 ? 4.636 -4.653 9.798 1.00 0.00 62 LEU A CA 14
ATOM 15723 C C . LEU A 1 62 ? 5.869 -4.162 9.009 1.00 0.00 62 LEU A C 14
ATOM 15724 O O . LEU A 1 62 ? 6.986 -4.258 9.499 1.00 0.00 62 LEU A O 14
ATOM 15740 N N . LEU A 1 63 ? 5.593 -3.386 7.963 1.00 0.00 63 LEU A N 14
ATOM 15741 C CA . LEU A 1 63 ? 6.641 -2.672 7.205 1.00 0.00 63 LEU A CA 14
ATOM 15742 C C . LEU A 1 63 ? 7.329 -1.579 8.034 1.00 0.00 63 LEU A C 14
ATOM 15743 O O . LEU A 1 63 ? 8.528 -1.428 7.964 1.00 0.00 63 LEU A O 14
ATOM 15759 N N . SER A 1 64 ? 6.633 -0.840 8.881 1.00 0.00 64 SER A N 14
ATOM 15760 C CA . SER A 1 64 ? 7.228 0.195 9.740 1.00 0.00 64 SER A CA 14
ATOM 15761 C C . SER A 1 64 ? 8.345 -0.380 10.632 1.00 0.00 64 SER A C 14
ATOM 15762 O O . SER A 1 64 ? 9.335 0.282 10.896 1.00 0.00 64 SER A O 14
ATOM 15770 N N . LEU A 1 65 ? 8.246 -1.691 10.866 1.00 0.00 65 LEU A N 14
ATOM 15771 C CA . LEU A 1 65 ? 9.285 -2.486 11.545 1.00 0.00 65 LEU A CA 14
ATOM 15772 C C . LEU A 1 65 ? 10.386 -3.005 10.590 1.00 0.00 65 LEU A C 14
ATOM 15773 O O . LEU A 1 65 ? 11.543 -3.135 10.983 1.00 0.00 65 LEU A O 14
ATOM 15789 N N . ARG A 1 66 ? 10.017 -3.256 9.328 1.00 0.00 66 ARG A N 14
ATOM 15790 C CA . ARG A 1 66 ? 10.909 -3.729 8.242 1.00 0.00 66 ARG A CA 14
ATOM 15791 C C . ARG A 1 66 ? 10.583 -3.071 6.872 1.00 0.00 66 ARG A C 14
ATOM 15792 O O . ARG A 1 66 ? 10.199 -3.713 5.893 1.00 0.00 66 ARG A O 14
ATOM 15813 N N . VAL A 1 67 ? 10.825 -1.761 6.774 1.00 0.00 67 VAL A N 14
ATOM 15814 C CA . VAL A 1 67 ? 10.520 -0.984 5.535 1.00 0.00 67 VAL A CA 14
ATOM 15815 C C . VAL A 1 67 ? 11.698 -0.997 4.558 1.00 0.00 67 VAL A C 14
ATOM 15816 O O . VAL A 1 67 ? 11.879 -0.148 3.686 1.00 0.00 67 VAL A O 14
ATOM 15829 N N . LYS A 1 68 ? 12.519 -2.013 4.756 1.00 0.00 68 LYS A N 14
ATOM 15830 C CA . LYS A 1 68 ? 13.772 -2.163 4.038 1.00 0.00 68 LYS A CA 14
ATOM 15831 C C . LYS A 1 68 ? 14.236 -3.613 4.148 1.00 0.00 68 LYS A C 14
ATOM 15832 O O . LYS A 1 68 ? 13.910 -4.332 5.097 1.00 0.00 68 LYS A O 14
ATOM 15851 N N . LYS A 1 69 ? 14.897 -4.008 3.076 1.00 0.00 69 LYS A N 14
ATOM 15852 C CA . LYS A 1 69 ? 15.442 -5.362 2.968 1.00 0.00 69 LYS A CA 14
ATOM 15853 C C . LYS A 1 69 ? 16.885 -5.295 2.471 1.00 0.00 69 LYS A C 14
ATOM 15854 O O . LYS A 1 69 ? 17.281 -4.382 1.745 1.00 0.00 69 LYS A O 14
ATOM 15873 N N . MET A 1 70 ? 17.670 -6.220 3.003 1.00 0.00 70 MET A N 14
ATOM 15874 C CA . MET A 1 70 ? 19.108 -6.351 2.660 1.00 0.00 70 MET A CA 14
ATOM 15875 C C . MET A 1 70 ? 19.368 -7.310 1.477 1.00 0.00 70 MET A C 14
ATOM 15876 O O . MET A 1 70 ? 18.477 -8.157 1.226 1.00 0.00 70 MET A O 14
ATOM 15891 N N . ALA A 1 1 ? -15.017 6.916 -0.331 1.00 0.00 1 ALA A N 15
ATOM 15892 C CA . ALA A 1 1 ? -14.416 8.229 -0.008 1.00 0.00 1 ALA A CA 15
ATOM 15893 C C . ALA A 1 1 ? -12.931 8.350 -0.454 1.00 0.00 1 ALA A C 15
ATOM 15894 O O . ALA A 1 1 ? -12.070 8.875 0.251 1.00 0.00 1 ALA A O 15
ATOM 15903 N N . SER A 1 2 ? -12.682 7.788 -1.635 1.00 0.00 2 SER A N 15
ATOM 15904 C CA . SER A 1 2 ? -11.370 7.812 -2.318 1.00 0.00 2 SER A CA 15
ATOM 15905 C C . SER A 1 2 ? -10.766 9.220 -2.282 1.00 0.00 2 SER A C 15
ATOM 15906 O O . SER A 1 2 ? -11.458 10.227 -2.298 1.00 0.00 2 SER A O 15
ATOM 15914 N N . ASN A 1 3 ? -9.445 9.223 -2.268 1.00 0.00 3 ASN A N 15
ATOM 15915 C CA . ASN A 1 3 ? -8.709 10.495 -2.172 1.00 0.00 3 ASN A CA 15
ATOM 15916 C C . ASN A 1 3 ? -8.130 10.851 -3.560 1.00 0.00 3 ASN A C 15
ATOM 15917 O O . ASN A 1 3 ? -8.635 10.394 -4.583 1.00 0.00 3 ASN A O 15
ATOM 15928 N N . TYR A 1 4 ? -7.060 11.646 -3.541 1.00 0.00 4 TYR A N 15
ATOM 15929 C CA . TYR A 1 4 ? -6.246 11.976 -4.715 1.00 0.00 4 TYR A CA 15
ATOM 15930 C C . TYR A 1 4 ? -6.084 10.787 -5.663 1.00 0.00 4 TYR A C 15
ATOM 15931 O O . TYR A 1 4 ? -5.624 9.710 -5.285 1.00 0.00 4 TYR A O 15
ATOM 15949 N N . ASP A 1 5 ? -6.357 11.074 -6.929 1.00 0.00 5 ASP A N 15
ATOM 15950 C CA . ASP A 1 5 ? -6.235 10.094 -8.020 1.00 0.00 5 ASP A CA 15
ATOM 15951 C C . ASP A 1 5 ? -4.780 10.011 -8.533 1.00 0.00 5 ASP A C 15
ATOM 15952 O O . ASP A 1 5 ? -4.521 10.100 -9.718 1.00 0.00 5 ASP A O 15
ATOM 15962 N N . CYS A 1 6 ? -3.860 9.910 -7.571 1.00 0.00 6 CYS A N 15
ATOM 15963 C CA . CYS A 1 6 ? -2.396 9.902 -7.819 1.00 0.00 6 CYS A CA 15
ATOM 15964 C C . CYS A 1 6 ? -1.995 8.831 -8.837 1.00 0.00 6 CYS A C 15
ATOM 15965 O O . CYS A 1 6 ? -1.814 9.121 -10.012 1.00 0.00 6 CYS A O 15
ATOM 15972 N N . CYS A 1 7 ? -1.822 7.588 -8.363 1.00 0.00 7 CYS A N 15
ATOM 15973 C CA . CYS A 1 7 ? -1.590 6.429 -9.236 1.00 0.00 7 CYS A CA 15
ATOM 15974 C C . CYS A 1 7 ? -2.708 6.383 -10.273 1.00 0.00 7 CYS A C 15
ATOM 15975 O O . CYS A 1 7 ? -3.786 6.926 -10.018 1.00 0.00 7 CYS A O 15
ATOM 15982 N N . LEU A 1 8 ? -2.455 5.696 -11.386 1.00 0.00 8 LEU A N 15
ATOM 15983 C CA . LEU A 1 8 ? -3.399 5.591 -12.525 1.00 0.00 8 LEU A CA 15
ATOM 15984 C C . LEU A 1 8 ? -4.873 5.406 -12.104 1.00 0.00 8 LEU A C 15
ATOM 15985 O O . LEU A 1 8 ? -5.798 5.962 -12.695 1.00 0.00 8 LEU A O 15
ATOM 16001 N N . SER A 1 9 ? -5.030 4.699 -10.980 1.00 0.00 9 SER A N 15
ATOM 16002 C CA . SER A 1 9 ? -6.288 4.523 -10.243 1.00 0.00 9 SER A CA 15
ATOM 16003 C C . SER A 1 9 ? -5.945 4.103 -8.807 1.00 0.00 9 SER A C 15
ATOM 16004 O O . SER A 1 9 ? -5.174 3.184 -8.574 1.00 0.00 9 SER A O 15
ATOM 16012 N N . TYR A 1 10 ? -6.320 4.978 -7.874 1.00 0.00 10 TYR A N 15
ATOM 16013 C CA . TYR A 1 10 ? -6.223 4.723 -6.416 1.00 0.00 10 TYR A CA 15
ATOM 16014 C C . TYR A 1 10 ? -6.823 3.340 -6.087 1.00 0.00 10 TYR A C 15
ATOM 16015 O O . TYR A 1 10 ? -7.423 2.683 -6.936 1.00 0.00 10 TYR A O 15
ATOM 16033 N N . ILE A 1 11 ? -6.640 2.903 -4.844 1.00 0.00 11 ILE A N 15
ATOM 16034 C CA . ILE A 1 11 ? -7.242 1.647 -4.373 1.00 0.00 11 ILE A CA 15
ATOM 16035 C C . ILE A 1 11 ? -8.765 1.754 -4.302 1.00 0.00 11 ILE A C 15
ATOM 16036 O O . ILE A 1 11 ? -9.379 2.005 -3.257 1.00 0.00 11 ILE A O 15
ATOM 16052 N N . GLN A 1 12 ? -9.367 1.500 -5.453 1.00 0.00 12 GLN A N 15
ATOM 16053 C CA . GLN A 1 12 ? -10.837 1.493 -5.610 1.00 0.00 12 GLN A CA 15
ATOM 16054 C C . GLN A 1 12 ? -11.516 0.492 -4.657 1.00 0.00 12 GLN A C 15
ATOM 16055 O O . GLN A 1 12 ? -12.701 0.652 -4.346 1.00 0.00 12 GLN A O 15
ATOM 16069 N N . THR A 1 13 ? -10.736 -0.503 -4.235 1.00 0.00 13 THR A N 15
ATOM 16070 C CA . THR A 1 13 ? -11.141 -1.562 -3.301 1.00 0.00 13 THR A CA 15
ATOM 16071 C C . THR A 1 13 ? -10.000 -1.983 -2.350 1.00 0.00 13 THR A C 15
ATOM 16072 O O . THR A 1 13 ? -9.129 -2.744 -2.759 1.00 0.00 13 THR A O 15
ATOM 16083 N N . PRO A 1 14 ? -10.019 -1.487 -1.114 1.00 0.00 14 PRO A N 15
ATOM 16084 C CA . PRO A 1 14 ? -9.030 -1.872 -0.092 1.00 0.00 14 PRO A CA 15
ATOM 16085 C C . PRO A 1 14 ? -9.140 -3.331 0.346 1.00 0.00 14 PRO A C 15
ATOM 16086 O O . PRO A 1 14 ? -10.058 -3.718 1.065 1.00 0.00 14 PRO A O 15
ATOM 16097 N N . LEU A 1 15 ? -8.188 -4.140 -0.118 1.00 0.00 15 LEU A N 15
ATOM 16098 C CA . LEU A 1 15 ? -8.187 -5.591 0.157 1.00 0.00 15 LEU A CA 15
ATOM 16099 C C . LEU A 1 15 ? -7.203 -5.988 1.272 1.00 0.00 15 LEU A C 15
ATOM 16100 O O . LEU A 1 15 ? -6.172 -5.328 1.401 1.00 0.00 15 LEU A O 15
ATOM 16116 N N . PRO A 1 16 ? -7.477 -7.009 2.097 1.00 0.00 16 PRO A N 15
ATOM 16117 C CA . PRO A 1 16 ? -6.587 -7.340 3.236 1.00 0.00 16 PRO A CA 15
ATOM 16118 C C . PRO A 1 16 ? -5.200 -7.785 2.763 1.00 0.00 16 PRO A C 15
ATOM 16119 O O . PRO A 1 16 ? -5.077 -8.377 1.686 1.00 0.00 16 PRO A O 15
ATOM 16130 N N . SER A 1 17 ? -4.197 -7.594 3.618 1.00 0.00 17 SER A N 15
ATOM 16131 C CA . SER A 1 17 ? -2.806 -8.024 3.338 1.00 0.00 17 SER A CA 15
ATOM 16132 C C . SER A 1 17 ? -2.662 -9.532 3.042 1.00 0.00 17 SER A C 15
ATOM 16133 O O . SER A 1 17 ? -1.736 -9.934 2.345 1.00 0.00 17 SER A O 15
ATOM 16141 N N . ARG A 1 18 ? -3.685 -10.294 3.414 1.00 0.00 18 ARG A N 15
ATOM 16142 C CA . ARG A 1 18 ? -3.820 -11.722 3.082 1.00 0.00 18 ARG A CA 15
ATOM 16143 C C . ARG A 1 18 ? -3.864 -11.989 1.568 1.00 0.00 18 ARG A C 15
ATOM 16144 O O . ARG A 1 18 ? -3.608 -13.094 1.107 1.00 0.00 18 ARG A O 15
ATOM 16165 N N . ALA A 1 19 ? -4.220 -10.953 0.804 1.00 0.00 19 ALA A N 15
ATOM 16166 C CA . ALA A 1 19 ? -4.217 -11.001 -0.667 1.00 0.00 19 ALA A CA 15
ATOM 16167 C C . ALA A 1 19 ? -2.961 -10.361 -1.282 1.00 0.00 19 ALA A C 15
ATOM 16168 O O . ALA A 1 19 ? -2.675 -10.584 -2.454 1.00 0.00 19 ALA A O 15
ATOM 16175 N N . ILE A 1 20 ? -2.116 -9.766 -0.445 1.00 0.00 20 ILE A N 15
ATOM 16176 C CA . ILE A 1 20 ? -0.912 -9.036 -0.864 1.00 0.00 20 ILE A CA 15
ATOM 16177 C C . ILE A 1 20 ? 0.282 -9.999 -0.835 1.00 0.00 20 ILE A C 15
ATOM 16178 O O . ILE A 1 20 ? 0.702 -10.479 0.221 1.00 0.00 20 ILE A O 15
ATOM 16194 N N . VAL A 1 21 ? 0.868 -10.133 -2.023 1.00 0.00 21 VAL A N 15
ATOM 16195 C CA . VAL A 1 21 ? 2.059 -10.981 -2.234 1.00 0.00 21 VAL A CA 15
ATOM 16196 C C . VAL A 1 21 ? 3.373 -10.211 -2.056 1.00 0.00 21 VAL A C 15
ATOM 16197 O O . VAL A 1 21 ? 4.273 -10.662 -1.350 1.00 0.00 21 VAL A O 15
ATOM 16210 N N . GLY A 1 22 ? 3.431 -9.045 -2.681 1.00 0.00 22 GLY A N 15
ATOM 16211 C CA . GLY A 1 22 ? 4.626 -8.170 -2.669 1.00 0.00 22 GLY A CA 15
ATOM 16212 C C . GLY A 1 22 ? 4.156 -6.735 -2.853 1.00 0.00 22 GLY A C 15
ATOM 16213 O O . GLY A 1 22 ? 3.093 -6.501 -3.421 1.00 0.00 22 GLY A O 15
ATOM 16217 N N . PHE A 1 23 ? 4.735 -5.869 -2.046 1.00 0.00 23 PHE A N 15
ATOM 16218 C CA . PHE A 1 23 ? 4.411 -4.441 -2.094 1.00 0.00 23 PHE A CA 15
ATOM 16219 C C . PHE A 1 23 ? 5.605 -3.544 -1.771 1.00 0.00 23 PHE A C 15
ATOM 16220 O O . PHE A 1 23 ? 6.563 -3.988 -1.148 1.00 0.00 23 PHE A O 15
ATOM 16237 N N . THR A 1 24 ? 5.403 -2.269 -2.065 1.00 0.00 24 THR A N 15
ATOM 16238 C CA . THR A 1 24 ? 6.442 -1.249 -1.919 1.00 0.00 24 THR A CA 15
ATOM 16239 C C . THR A 1 24 ? 5.823 0.043 -1.343 1.00 0.00 24 THR A C 15
ATOM 16240 O O . THR A 1 24 ? 4.601 0.229 -1.305 1.00 0.00 24 THR A O 15
ATOM 16251 N N . ARG A 1 25 ? 6.718 0.920 -0.913 1.00 0.00 25 ARG A N 15
ATOM 16252 C CA . ARG A 1 25 ? 6.355 2.238 -0.354 1.00 0.00 25 ARG A CA 15
ATOM 16253 C C . ARG A 1 25 ? 6.421 3.318 -1.427 1.00 0.00 25 ARG A C 15
ATOM 16254 O O . ARG A 1 25 ? 7.241 3.263 -2.349 1.00 0.00 25 ARG A O 15
ATOM 16275 N N . GLN A 1 26 ? 5.527 4.291 -1.270 1.00 0.00 26 GLN A N 15
ATOM 16276 C CA . GLN A 1 26 ? 5.465 5.469 -2.151 1.00 0.00 26 GLN A CA 15
ATOM 16277 C C . GLN A 1 26 ? 5.246 6.714 -1.294 1.00 0.00 26 GLN A C 15
ATOM 16278 O O . GLN A 1 26 ? 4.142 6.989 -0.823 1.00 0.00 26 GLN A O 15
ATOM 16292 N N . MET A 1 27 ? 6.355 7.367 -1.007 1.00 0.00 27 MET A N 15
ATOM 16293 C CA . MET A 1 27 ? 6.342 8.686 -0.339 1.00 0.00 27 MET A CA 15
ATOM 16294 C C . MET A 1 27 ? 5.672 9.775 -1.207 1.00 0.00 27 MET A C 15
ATOM 16295 O O . MET A 1 27 ? 5.404 9.592 -2.395 1.00 0.00 27 MET A O 15
ATOM 16309 N N . ALA A 1 28 ? 5.532 10.946 -0.592 1.00 0.00 28 ALA A N 15
ATOM 16310 C CA . ALA A 1 28 ? 4.976 12.157 -1.221 1.00 0.00 28 ALA A CA 15
ATOM 16311 C C . ALA A 1 28 ? 6.131 13.040 -1.716 1.00 0.00 28 ALA A C 15
ATOM 16312 O O . ALA A 1 28 ? 6.928 13.497 -0.902 1.00 0.00 28 ALA A O 15
ATOM 16319 N N . ASP A 1 29 ? 6.334 13.028 -3.040 1.00 0.00 29 ASP A N 15
ATOM 16320 C CA . ASP A 1 29 ? 7.390 13.787 -3.750 1.00 0.00 29 ASP A CA 15
ATOM 16321 C C . ASP A 1 29 ? 7.485 13.439 -5.240 1.00 0.00 29 ASP A C 15
ATOM 16322 O O . ASP A 1 29 ? 7.639 14.340 -6.063 1.00 0.00 29 ASP A O 15
ATOM 16332 N N . GLU A 1 30 ? 7.615 12.136 -5.509 1.00 0.00 30 GLU A N 15
ATOM 16333 C CA . GLU A 1 30 ? 7.786 11.586 -6.874 1.00 0.00 30 GLU A CA 15
ATOM 16334 C C . GLU A 1 30 ? 6.542 11.890 -7.744 1.00 0.00 30 GLU A C 15
ATOM 16335 O O . GLU A 1 30 ? 5.866 12.893 -7.524 1.00 0.00 30 GLU A O 15
ATOM 16347 N N . ALA A 1 31 ? 6.169 10.983 -8.646 1.00 0.00 31 ALA A N 15
ATOM 16348 C CA . ALA A 1 31 ? 4.928 11.087 -9.448 1.00 0.00 31 ALA A CA 15
ATOM 16349 C C . ALA A 1 31 ? 3.666 11.282 -8.578 1.00 0.00 31 ALA A C 15
ATOM 16350 O O . ALA A 1 31 ? 2.655 11.819 -9.030 1.00 0.00 31 ALA A O 15
ATOM 16357 N N . CYS A 1 32 ? 3.786 10.908 -7.307 1.00 0.00 32 CYS A N 15
ATOM 16358 C CA . CYS A 1 32 ? 2.750 11.122 -6.291 1.00 0.00 32 CYS A CA 15
ATOM 16359 C C . CYS A 1 32 ? 3.162 12.289 -5.389 1.00 0.00 32 CYS A C 15
ATOM 16360 O O . CYS A 1 32 ? 4.293 12.345 -4.897 1.00 0.00 32 CYS A O 15
ATOM 16367 N N . ASP A 1 33 ? 2.151 13.057 -5.038 1.00 0.00 33 ASP A N 15
ATOM 16368 C CA . ASP A 1 33 ? 2.269 14.164 -4.065 1.00 0.00 33 ASP A CA 15
ATOM 16369 C C . ASP A 1 33 ? 1.826 13.740 -2.659 1.00 0.00 33 ASP A C 15
ATOM 16370 O O . ASP A 1 33 ? 1.878 14.508 -1.712 1.00 0.00 33 ASP A O 15
ATOM 16380 N N . ILE A 1 34 ? 1.307 12.511 -2.554 1.00 0.00 34 ILE A N 15
ATOM 16381 C CA . ILE A 1 34 ? 0.811 11.979 -1.273 1.00 0.00 34 ILE A CA 15
ATOM 16382 C C . ILE A 1 34 ? 1.518 10.636 -1.059 1.00 0.00 34 ILE A C 15
ATOM 16383 O O . ILE A 1 34 ? 2.045 10.031 -2.002 1.00 0.00 34 ILE A O 15
ATOM 16399 N N . ASN A 1 35 ? 1.397 10.133 0.144 1.00 0.00 35 ASN A N 15
ATOM 16400 C CA . ASN A 1 35 ? 1.905 8.790 0.449 1.00 0.00 35 ASN A CA 15
ATOM 16401 C C . ASN A 1 35 ? 0.889 7.743 -0.046 1.00 0.00 35 ASN A C 15
ATOM 16402 O O . ASN A 1 35 ? -0.325 7.959 -0.020 1.00 0.00 35 ASN A O 15
ATOM 16413 N N . ALA A 1 36 ? 1.438 6.678 -0.602 1.00 0.00 36 ALA A N 15
ATOM 16414 C CA . ALA A 1 36 ? 0.692 5.478 -1.042 1.00 0.00 36 ALA A CA 15
ATOM 16415 C C . ALA A 1 36 ? 1.539 4.208 -0.972 1.00 0.00 36 ALA A C 15
ATOM 16416 O O . ALA A 1 36 ? 2.712 4.231 -0.603 1.00 0.00 36 ALA A O 15
ATOM 16423 N N . ILE A 1 37 ? 0.822 3.095 -1.004 1.00 0.00 37 ILE A N 15
ATOM 16424 C CA . ILE A 1 37 ? 1.381 1.760 -0.795 1.00 0.00 37 ILE A CA 15
ATOM 16425 C C . ILE A 1 37 ? 1.043 0.945 -2.042 1.00 0.00 37 ILE A C 15
ATOM 16426 O O . ILE A 1 37 ? -0.124 0.652 -2.289 1.00 0.00 37 ILE A O 15
ATOM 16442 N N . ILE A 1 38 ? 2.100 0.733 -2.803 1.00 0.00 38 ILE A N 15
ATOM 16443 C CA . ILE A 1 38 ? 2.073 -0.014 -4.065 1.00 0.00 38 ILE A CA 15
ATOM 16444 C C . ILE A 1 38 ? 2.015 -1.517 -3.764 1.00 0.00 38 ILE A C 15
ATOM 16445 O O . ILE A 1 38 ? 3.025 -2.091 -3.385 1.00 0.00 38 ILE A O 15
ATOM 16461 N N . PHE A 1 39 ? 0.831 -2.101 -3.884 1.00 0.00 39 PHE A N 15
ATOM 16462 C CA . PHE A 1 39 ? 0.589 -3.539 -3.664 1.00 0.00 39 PHE A CA 15
ATOM 16463 C C . PHE A 1 39 ? 0.596 -4.327 -4.980 1.00 0.00 39 PHE A C 15
ATOM 16464 O O . PHE A 1 39 ? 0.191 -3.823 -6.010 1.00 0.00 39 PHE A O 15
ATOM 16481 N N . HIS A 1 40 ? 1.097 -5.547 -4.898 1.00 0.00 40 HIS A N 15
ATOM 16482 C CA . HIS A 1 40 ? 1.211 -6.468 -6.050 1.00 0.00 40 HIS A CA 15
ATOM 16483 C C . HIS A 1 40 ? 0.750 -7.835 -5.563 1.00 0.00 40 HIS A C 15
ATOM 16484 O O . HIS A 1 40 ? 1.500 -8.653 -5.014 1.00 0.00 40 HIS A O 15
ATOM 16499 N N . THR A 1 41 ? -0.560 -7.866 -5.429 1.00 0.00 41 THR A N 15
ATOM 16500 C CA . THR A 1 41 ? -1.270 -9.077 -4.984 1.00 0.00 41 THR A CA 15
ATOM 16501 C C . THR A 1 41 ? -1.033 -10.214 -5.998 1.00 0.00 41 THR A C 15
ATOM 16502 O O . THR A 1 41 ? -0.352 -10.050 -7.008 1.00 0.00 41 THR A O 15
ATOM 16513 N N . LYS A 1 42 ? -1.668 -11.354 -5.750 1.00 0.00 42 LYS A N 15
ATOM 16514 C CA . LYS A 1 42 ? -1.528 -12.495 -6.667 1.00 0.00 42 LYS A CA 15
ATOM 16515 C C . LYS A 1 42 ? -2.638 -12.568 -7.735 1.00 0.00 42 LYS A C 15
ATOM 16516 O O . LYS A 1 42 ? -2.539 -13.348 -8.687 1.00 0.00 42 LYS A O 15
ATOM 16535 N N . LYS A 1 43 ? -3.622 -11.688 -7.617 1.00 0.00 43 LYS A N 15
ATOM 16536 C CA . LYS A 1 43 ? -4.763 -11.586 -8.558 1.00 0.00 43 LYS A CA 15
ATOM 16537 C C . LYS A 1 43 ? -5.267 -10.138 -8.732 1.00 0.00 43 LYS A C 15
ATOM 16538 O O . LYS A 1 43 ? -6.469 -9.852 -8.769 1.00 0.00 43 LYS A O 15
ATOM 16557 N N . ARG A 1 44 ? -4.319 -9.212 -8.779 1.00 0.00 44 ARG A N 15
ATOM 16558 C CA . ARG A 1 44 ? -4.579 -7.769 -8.947 1.00 0.00 44 ARG A CA 15
ATOM 16559 C C . ARG A 1 44 ? -3.230 -7.084 -9.158 1.00 0.00 44 ARG A C 15
ATOM 16560 O O . ARG A 1 44 ? -2.249 -7.353 -8.454 1.00 0.00 44 ARG A O 15
ATOM 16581 N N . LYS A 1 45 ? -3.208 -6.294 -10.218 1.00 0.00 45 LYS A N 15
ATOM 16582 C CA . LYS A 1 45 ? -2.035 -5.486 -10.610 1.00 0.00 45 LYS A CA 15
ATOM 16583 C C . LYS A 1 45 ? -1.626 -4.512 -9.489 1.00 0.00 45 LYS A C 15
ATOM 16584 O O . LYS A 1 45 ? -2.223 -4.483 -8.410 1.00 0.00 45 LYS A O 15
ATOM 16603 N N . SER A 1 46 ? -0.606 -3.694 -9.777 1.00 0.00 46 SER A N 15
ATOM 16604 C CA . SER A 1 46 ? -0.133 -2.643 -8.847 1.00 0.00 46 SER A CA 15
ATOM 16605 C C . SER A 1 46 ? -1.279 -1.783 -8.302 1.00 0.00 46 SER A C 15
ATOM 16606 O O . SER A 1 46 ? -2.088 -1.231 -9.051 1.00 0.00 46 SER A O 15
ATOM 16614 N N . VAL A 1 47 ? -1.394 -1.841 -6.989 1.00 0.00 47 VAL A N 15
ATOM 16615 C CA . VAL A 1 47 ? -2.457 -1.168 -6.226 1.00 0.00 47 VAL A CA 15
ATOM 16616 C C . VAL A 1 47 ? -1.832 -0.042 -5.406 1.00 0.00 47 VAL A C 15
ATOM 16617 O O . VAL A 1 47 ? -0.988 -0.285 -4.558 1.00 0.00 47 VAL A O 15
ATOM 16630 N N . CYS A 1 48 ? -2.300 1.177 -5.638 1.00 0.00 48 CYS A N 15
ATOM 16631 C CA . CYS A 1 48 ? -1.796 2.342 -4.888 1.00 0.00 48 CYS A CA 15
ATOM 16632 C C . CYS A 1 48 ? -2.792 2.805 -3.832 1.00 0.00 48 CYS A C 15
ATOM 16633 O O . CYS A 1 48 ? -3.898 3.270 -4.133 1.00 0.00 48 CYS A O 15
ATOM 16640 N N . ALA A 1 49 ? -2.405 2.532 -2.598 1.00 0.00 49 ALA A N 15
ATOM 16641 C CA . ALA A 1 49 ? -3.284 2.824 -1.458 1.00 0.00 49 ALA A CA 15
ATOM 16642 C C . ALA A 1 49 ? -2.649 3.765 -0.444 1.00 0.00 49 ALA A C 15
ATOM 16643 O O . ALA A 1 49 ? -1.595 3.484 0.111 1.00 0.00 49 ALA A O 15
ATOM 16650 N N . ASP A 1 50 ? -3.368 4.822 -0.077 1.00 0.00 50 ASP A N 15
ATOM 16651 C CA . ASP A 1 50 ? -2.821 5.818 0.866 1.00 0.00 50 ASP A CA 15
ATOM 16652 C C . ASP A 1 50 ? -2.646 5.210 2.273 1.00 0.00 50 ASP A C 15
ATOM 16653 O O . ASP A 1 50 ? -3.569 4.523 2.727 1.00 0.00 50 ASP A O 15
ATOM 16663 N N . PRO A 1 51 ? -1.537 5.453 2.976 1.00 0.00 51 PRO A N 15
ATOM 16664 C CA . PRO A 1 51 ? -1.327 5.084 4.391 1.00 0.00 51 PRO A CA 15
ATOM 16665 C C . PRO A 1 51 ? -2.130 5.935 5.391 1.00 0.00 51 PRO A C 15
ATOM 16666 O O . PRO A 1 51 ? -1.626 6.393 6.415 1.00 0.00 51 PRO A O 15
ATOM 16677 N N . LYS A 1 52 ? -3.415 6.044 5.090 1.00 0.00 52 LYS A N 15
ATOM 16678 C CA . LYS A 1 52 ? -4.413 6.688 5.953 1.00 0.00 52 LYS A CA 15
ATOM 16679 C C . LYS A 1 52 ? -5.388 5.674 6.579 1.00 0.00 52 LYS A C 15
ATOM 16680 O O . LYS A 1 52 ? -6.122 5.997 7.505 1.00 0.00 52 LYS A O 15
ATOM 16699 N N . GLN A 1 53 ? -5.402 4.469 6.010 1.00 0.00 53 GLN A N 15
ATOM 16700 C CA . GLN A 1 53 ? -6.252 3.364 6.497 1.00 0.00 53 GLN A CA 15
ATOM 16701 C C . GLN A 1 53 ? -5.416 2.415 7.362 1.00 0.00 53 GLN A C 15
ATOM 16702 O O . GLN A 1 53 ? -4.197 2.330 7.188 1.00 0.00 53 GLN A O 15
ATOM 16716 N N . ASN A 1 54 ? -6.125 1.542 8.065 1.00 0.00 54 ASN A N 15
ATOM 16717 C CA . ASN A 1 54 ? -5.537 0.509 8.940 1.00 0.00 54 ASN A CA 15
ATOM 16718 C C . ASN A 1 54 ? -5.008 -0.698 8.157 1.00 0.00 54 ASN A C 15
ATOM 16719 O O . ASN A 1 54 ? -3.858 -1.044 8.312 1.00 0.00 54 ASN A O 15
ATOM 16730 N N . TRP A 1 55 ? -5.813 -1.248 7.240 1.00 0.00 55 TRP A N 15
ATOM 16731 C CA . TRP A 1 55 ? -5.408 -2.397 6.390 1.00 0.00 55 TRP A CA 15
ATOM 16732 C C . TRP A 1 55 ? -4.070 -2.170 5.664 1.00 0.00 55 TRP A C 15
ATOM 16733 O O . TRP A 1 55 ? -3.142 -2.973 5.735 1.00 0.00 55 TRP A O 15
ATOM 16754 N N . VAL A 1 56 ? -3.966 -0.984 5.071 1.00 0.00 56 VAL A N 15
ATOM 16755 C CA . VAL A 1 56 ? -2.744 -0.507 4.391 1.00 0.00 56 VAL A CA 15
ATOM 16756 C C . VAL A 1 56 ? -1.599 -0.368 5.390 1.00 0.00 56 VAL A C 15
ATOM 16757 O O . VAL A 1 56 ? -0.569 -1.016 5.242 1.00 0.00 56 VAL A O 15
ATOM 16770 N N . LYS A 1 57 ? -1.878 0.448 6.398 1.00 0.00 57 LYS A N 15
ATOM 16771 C CA . LYS A 1 57 ? -0.939 0.679 7.501 1.00 0.00 57 LYS A CA 15
ATOM 16772 C C . LYS A 1 57 ? -0.457 -0.608 8.164 1.00 0.00 57 LYS A C 15
ATOM 16773 O O . LYS A 1 57 ? 0.697 -0.650 8.559 1.00 0.00 57 LYS A O 15
ATOM 16792 N N . ARG A 1 58 ? -1.265 -1.649 8.097 1.00 0.00 58 ARG A N 15
ATOM 16793 C CA . ARG A 1 58 ? -0.957 -3.006 8.565 1.00 0.00 58 ARG A CA 15
ATOM 16794 C C . ARG A 1 58 ? 0.041 -3.726 7.659 1.00 0.00 58 ARG A C 15
ATOM 16795 O O . ARG A 1 58 ? 1.103 -4.154 8.125 1.00 0.00 58 ARG A O 15
ATOM 16816 N N . ALA A 1 59 ? -0.268 -3.806 6.374 1.00 0.00 59 ALA A N 15
ATOM 16817 C CA . ALA A 1 59 ? 0.666 -4.390 5.385 1.00 0.00 59 ALA A CA 15
ATOM 16818 C C . ALA A 1 59 ? 2.004 -3.636 5.386 1.00 0.00 59 ALA A C 15
ATOM 16819 O O . ALA A 1 59 ? 3.037 -4.231 5.679 1.00 0.00 59 ALA A O 15
ATOM 16826 N N . VAL A 1 60 ? 1.902 -2.303 5.437 1.00 0.00 60 VAL A N 15
ATOM 16827 C CA . VAL A 1 60 ? 3.074 -1.417 5.618 1.00 0.00 60 VAL A CA 15
ATOM 16828 C C . VAL A 1 60 ? 3.776 -1.644 6.956 1.00 0.00 60 VAL A C 15
ATOM 16829 O O . VAL A 1 60 ? 4.985 -1.611 6.995 1.00 0.00 60 VAL A O 15
ATOM 16842 N N . ASN A 1 61 ? 3.021 -1.840 8.024 1.00 0.00 61 ASN A N 15
ATOM 16843 C CA . ASN A 1 61 ? 3.561 -2.067 9.382 1.00 0.00 61 ASN A CA 15
ATOM 16844 C C . ASN A 1 61 ? 4.603 -3.194 9.407 1.00 0.00 61 ASN A C 15
ATOM 16845 O O . ASN A 1 61 ? 5.747 -2.967 9.812 1.00 0.00 61 ASN A O 15
ATOM 16856 N N . LEU A 1 62 ? 4.220 -4.347 8.879 1.00 0.00 62 LEU A N 15
ATOM 16857 C CA . LEU A 1 62 ? 5.152 -5.480 8.723 1.00 0.00 62 LEU A CA 15
ATOM 16858 C C . LEU A 1 62 ? 6.367 -5.114 7.850 1.00 0.00 62 LEU A C 15
ATOM 16859 O O . LEU A 1 62 ? 7.506 -5.266 8.292 1.00 0.00 62 LEU A O 15
ATOM 16875 N N . LEU A 1 63 ? 6.106 -4.436 6.731 1.00 0.00 63 LEU A N 15
ATOM 16876 C CA . LEU A 1 63 ? 7.155 -3.847 5.875 1.00 0.00 63 LEU A CA 15
ATOM 16877 C C . LEU A 1 63 ? 8.031 -2.824 6.613 1.00 0.00 63 LEU A C 15
ATOM 16878 O O . LEU A 1 63 ? 9.189 -2.677 6.283 1.00 0.00 63 LEU A O 15
ATOM 16894 N N . SER A 1 64 ? 7.468 -2.121 7.595 1.00 0.00 64 SER A N 15
ATOM 16895 C CA . SER A 1 64 ? 8.168 -1.078 8.352 1.00 0.00 64 SER A CA 15
ATOM 16896 C C . SER A 1 64 ? 9.279 -1.718 9.187 1.00 0.00 64 SER A C 15
ATOM 16897 O O . SER A 1 64 ? 10.433 -1.525 8.835 1.00 0.00 64 SER A O 15
ATOM 16905 N N . LEU A 1 65 ? 8.944 -2.817 9.850 1.00 0.00 65 LEU A N 15
ATOM 16906 C CA . LEU A 1 65 ? 9.961 -3.638 10.563 1.00 0.00 65 LEU A CA 15
ATOM 16907 C C . LEU A 1 65 ? 10.983 -4.306 9.603 1.00 0.00 65 LEU A C 15
ATOM 16908 O O . LEU A 1 65 ? 12.105 -4.601 9.997 1.00 0.00 65 LEU A O 15
ATOM 16924 N N . ARG A 1 66 ? 10.566 -4.502 8.354 1.00 0.00 66 ARG A N 15
ATOM 16925 C CA . ARG A 1 66 ? 11.395 -5.121 7.287 1.00 0.00 66 ARG A CA 15
ATOM 16926 C C . ARG A 1 66 ? 12.311 -4.097 6.582 1.00 0.00 66 ARG A C 15
ATOM 16927 O O . ARG A 1 66 ? 13.535 -4.155 6.707 1.00 0.00 66 ARG A O 15
ATOM 16948 N N . VAL A 1 67 ? 11.711 -3.052 5.998 1.00 0.00 67 VAL A N 15
ATOM 16949 C CA . VAL A 1 67 ? 12.369 -1.942 5.280 1.00 0.00 67 VAL A CA 15
ATOM 16950 C C . VAL A 1 67 ? 12.639 -0.778 6.272 1.00 0.00 67 VAL A C 15
ATOM 16951 O O . VAL A 1 67 ? 12.472 0.399 5.972 1.00 0.00 67 VAL A O 15
ATOM 16964 N N . LYS A 1 68 ? 13.065 -1.161 7.472 1.00 0.00 68 LYS A N 15
ATOM 16965 C CA . LYS A 1 68 ? 13.454 -0.248 8.561 1.00 0.00 68 LYS A CA 15
ATOM 16966 C C . LYS A 1 68 ? 13.926 -1.082 9.761 1.00 0.00 68 LYS A C 15
ATOM 16967 O O . LYS A 1 68 ? 13.181 -1.453 10.665 1.00 0.00 68 LYS A O 15
ATOM 16986 N N . LYS A 1 69 ? 15.190 -1.491 9.629 1.00 0.00 69 LYS A N 15
ATOM 16987 C CA . LYS A 1 69 ? 15.919 -2.234 10.672 1.00 0.00 69 LYS A CA 15
ATOM 16988 C C . LYS A 1 69 ? 15.732 -1.602 12.065 1.00 0.00 69 LYS A C 15
ATOM 16989 O O . LYS A 1 69 ? 15.629 -0.384 12.211 1.00 0.00 69 LYS A O 15
ATOM 17008 N N . MET A 1 70 ? 15.645 -2.468 13.071 1.00 0.00 70 MET A N 15
ATOM 17009 C CA . MET A 1 70 ? 15.419 -2.036 14.458 1.00 0.00 70 MET A CA 15
ATOM 17010 C C . MET A 1 70 ? 16.646 -1.341 15.077 1.00 0.00 70 MET A C 15
ATOM 17011 O O . MET A 1 70 ? 17.711 -2.004 15.128 1.00 0.00 70 MET A O 15
ATOM 17026 N N . ALA A 1 1 ? -12.518 16.777 0.924 1.00 0.00 1 ALA A N 16
ATOM 17027 C CA . ALA A 1 1 ? -11.071 17.052 0.987 1.00 0.00 1 ALA A CA 16
ATOM 17028 C C . ALA A 1 1 ? -10.364 16.429 -0.232 1.00 0.00 1 ALA A C 16
ATOM 17029 O O . ALA A 1 1 ? -10.362 15.218 -0.415 1.00 0.00 1 ALA A O 16
ATOM 17038 N N . SER A 1 2 ? -9.986 17.331 -1.129 1.00 0.00 2 SER A N 16
ATOM 17039 C CA . SER A 1 2 ? -9.273 16.973 -2.376 1.00 0.00 2 SER A CA 16
ATOM 17040 C C . SER A 1 2 ? -8.079 16.066 -2.046 1.00 0.00 2 SER A C 16
ATOM 17041 O O . SER A 1 2 ? -7.644 15.954 -0.893 1.00 0.00 2 SER A O 16
ATOM 17049 N N . ASN A 1 3 ? -7.534 15.447 -3.087 1.00 0.00 3 ASN A N 16
ATOM 17050 C CA . ASN A 1 3 ? -6.451 14.458 -2.964 1.00 0.00 3 ASN A CA 16
ATOM 17051 C C . ASN A 1 3 ? -6.075 14.008 -4.374 1.00 0.00 3 ASN A C 16
ATOM 17052 O O . ASN A 1 3 ? -6.943 13.809 -5.224 1.00 0.00 3 ASN A O 16
ATOM 17063 N N . TYR A 1 4 ? -4.775 13.962 -4.597 1.00 0.00 4 TYR A N 16
ATOM 17064 C CA . TYR A 1 4 ? -4.205 13.461 -5.863 1.00 0.00 4 TYR A CA 16
ATOM 17065 C C . TYR A 1 4 ? -4.728 12.043 -6.158 1.00 0.00 4 TYR A C 16
ATOM 17066 O O . TYR A 1 4 ? -5.516 11.451 -5.425 1.00 0.00 4 TYR A O 16
ATOM 17084 N N . ASP A 1 5 ? -4.237 11.480 -7.257 1.00 0.00 5 ASP A N 16
ATOM 17085 C CA . ASP A 1 5 ? -4.617 10.125 -7.687 1.00 0.00 5 ASP A CA 16
ATOM 17086 C C . ASP A 1 5 ? -3.550 9.602 -8.645 1.00 0.00 5 ASP A C 16
ATOM 17087 O O . ASP A 1 5 ? -3.789 9.462 -9.833 1.00 0.00 5 ASP A O 16
ATOM 17097 N N . CYS A 1 6 ? -2.334 9.497 -8.112 1.00 0.00 6 CYS A N 16
ATOM 17098 C CA . CYS A 1 6 ? -1.186 8.998 -8.895 1.00 0.00 6 CYS A CA 16
ATOM 17099 C C . CYS A 1 6 ? -1.505 7.742 -9.703 1.00 0.00 6 CYS A C 16
ATOM 17100 O O . CYS A 1 6 ? -1.718 7.842 -10.902 1.00 0.00 6 CYS A O 16
ATOM 17107 N N . CYS A 1 7 ? -1.603 6.607 -9.010 1.00 0.00 7 CYS A N 16
ATOM 17108 C CA . CYS A 1 7 ? -2.057 5.343 -9.623 1.00 0.00 7 CYS A CA 16
ATOM 17109 C C . CYS A 1 7 ? -3.386 5.606 -10.359 1.00 0.00 7 CYS A C 16
ATOM 17110 O O . CYS A 1 7 ? -4.078 6.557 -10.023 1.00 0.00 7 CYS A O 16
ATOM 17117 N N . LEU A 1 8 ? -3.768 4.681 -11.230 1.00 0.00 8 LEU A N 16
ATOM 17118 C CA . LEU A 1 8 ? -5.002 4.798 -12.041 1.00 0.00 8 LEU A CA 16
ATOM 17119 C C . LEU A 1 8 ? -6.180 5.391 -11.262 1.00 0.00 8 LEU A C 16
ATOM 17120 O O . LEU A 1 8 ? -6.694 6.460 -11.616 1.00 0.00 8 LEU A O 16
ATOM 17136 N N . SER A 1 9 ? -6.439 4.791 -10.102 1.00 0.00 9 SER A N 16
ATOM 17137 C CA . SER A 1 9 ? -7.442 5.273 -9.147 1.00 0.00 9 SER A CA 16
ATOM 17138 C C . SER A 1 9 ? -7.156 4.668 -7.778 1.00 0.00 9 SER A C 16
ATOM 17139 O O . SER A 1 9 ? -6.665 3.533 -7.705 1.00 0.00 9 SER A O 16
ATOM 17147 N N . TYR A 1 10 ? -7.458 5.435 -6.731 1.00 0.00 10 TYR A N 16
ATOM 17148 C CA . TYR A 1 10 ? -7.357 5.014 -5.314 1.00 0.00 10 TYR A CA 16
ATOM 17149 C C . TYR A 1 10 ? -7.823 3.552 -5.170 1.00 0.00 10 TYR A C 16
ATOM 17150 O O . TYR A 1 10 ? -8.591 3.056 -5.995 1.00 0.00 10 TYR A O 16
ATOM 17168 N N . ILE A 1 11 ? -7.361 2.880 -4.114 1.00 0.00 11 ILE A N 16
ATOM 17169 C CA . ILE A 1 11 ? -7.778 1.505 -3.807 1.00 0.00 11 ILE A CA 16
ATOM 17170 C C . ILE A 1 11 ? -9.300 1.391 -3.790 1.00 0.00 11 ILE A C 16
ATOM 17171 O O . ILE A 1 11 ? -9.997 1.888 -2.905 1.00 0.00 11 ILE A O 16
ATOM 17187 N N . GLN A 1 12 ? -9.775 0.866 -4.907 1.00 0.00 12 GLN A N 16
ATOM 17188 C CA . GLN A 1 12 ? -11.214 0.643 -5.071 1.00 0.00 12 GLN A CA 16
ATOM 17189 C C . GLN A 1 12 ? -11.692 -0.562 -4.240 1.00 0.00 12 GLN A C 16
ATOM 17190 O O . GLN A 1 12 ? -12.889 -0.771 -4.116 1.00 0.00 12 GLN A O 16
ATOM 17204 N N . THR A 1 13 ? -10.715 -1.300 -3.702 1.00 0.00 13 THR A N 16
ATOM 17205 C CA . THR A 1 13 ? -10.893 -2.525 -2.910 1.00 0.00 13 THR A CA 16
ATOM 17206 C C . THR A 1 13 ? -9.687 -2.796 -2.002 1.00 0.00 13 THR A C 16
ATOM 17207 O O . THR A 1 13 ? -8.673 -3.320 -2.439 1.00 0.00 13 THR A O 16
ATOM 17218 N N . PRO A 1 14 ? -9.805 -2.351 -0.746 1.00 0.00 14 PRO A N 16
ATOM 17219 C CA . PRO A 1 14 ? -8.768 -2.595 0.253 1.00 0.00 14 PRO A CA 16
ATOM 17220 C C . PRO A 1 14 ? -8.721 -4.047 0.719 1.00 0.00 14 PRO A C 16
ATOM 17221 O O . PRO A 1 14 ? -9.588 -4.487 1.469 1.00 0.00 14 PRO A O 16
ATOM 17232 N N . LEU A 1 15 ? -7.716 -4.782 0.253 1.00 0.00 15 LEU A N 16
ATOM 17233 C CA . LEU A 1 15 ? -7.604 -6.211 0.585 1.00 0.00 15 LEU A CA 16
ATOM 17234 C C . LEU A 1 15 ? -6.549 -6.467 1.679 1.00 0.00 15 LEU A C 16
ATOM 17235 O O . LEU A 1 15 ? -5.519 -5.792 1.680 1.00 0.00 15 LEU A O 16
ATOM 17251 N N . PRO A 1 16 ? -6.672 -7.495 2.527 1.00 0.00 16 PRO A N 16
ATOM 17252 C CA . PRO A 1 16 ? -5.677 -7.729 3.592 1.00 0.00 16 PRO A CA 16
ATOM 17253 C C . PRO A 1 16 ? -4.321 -8.172 3.019 1.00 0.00 16 PRO A C 16
ATOM 17254 O O . PRO A 1 16 ? -4.244 -8.669 1.897 1.00 0.00 16 PRO A O 16
ATOM 17265 N N . SER A 1 17 ? -3.289 -8.121 3.858 1.00 0.00 17 SER A N 16
ATOM 17266 C CA . SER A 1 17 ? -1.924 -8.603 3.499 1.00 0.00 17 SER A CA 16
ATOM 17267 C C . SER A 1 17 ? -1.865 -10.078 3.074 1.00 0.00 17 SER A C 16
ATOM 17268 O O . SER A 1 17 ? -1.006 -10.471 2.284 1.00 0.00 17 SER A O 16
ATOM 17276 N N . ARG A 1 18 ? -2.933 -10.796 3.404 1.00 0.00 18 ARG A N 16
ATOM 17277 C CA . ARG A 1 18 ? -3.174 -12.196 2.994 1.00 0.00 18 ARG A CA 16
ATOM 17278 C C . ARG A 1 18 ? -3.316 -12.357 1.471 1.00 0.00 18 ARG A C 16
ATOM 17279 O O . ARG A 1 18 ? -3.270 -13.464 0.946 1.00 0.00 18 ARG A O 16
ATOM 17300 N N . ALA A 1 19 ? -3.561 -11.236 0.800 1.00 0.00 19 ALA A N 16
ATOM 17301 C CA . ALA A 1 19 ? -3.626 -11.218 -0.664 1.00 0.00 19 ALA A CA 16
ATOM 17302 C C . ALA A 1 19 ? -2.583 -10.262 -1.241 1.00 0.00 19 ALA A C 16
ATOM 17303 O O . ALA A 1 19 ? -2.616 -10.007 -2.429 1.00 0.00 19 ALA A O 16
ATOM 17310 N N . ILE A 1 20 ? -1.541 -9.925 -0.477 1.00 0.00 20 ILE A N 16
ATOM 17311 C CA . ILE A 1 20 ? -0.448 -9.061 -0.941 1.00 0.00 20 ILE A CA 16
ATOM 17312 C C . ILE A 1 20 ? 0.836 -9.903 -1.052 1.00 0.00 20 ILE A C 16
ATOM 17313 O O . ILE A 1 20 ? 1.395 -10.347 -0.045 1.00 0.00 20 ILE A O 16
ATOM 17329 N N . VAL A 1 21 ? 1.295 -10.020 -2.291 1.00 0.00 21 VAL A N 16
ATOM 17330 C CA . VAL A 1 21 ? 2.559 -10.726 -2.584 1.00 0.00 21 VAL A CA 16
ATOM 17331 C C . VAL A 1 21 ? 3.786 -9.823 -2.369 1.00 0.00 21 VAL A C 16
ATOM 17332 O O . VAL A 1 21 ? 4.756 -10.218 -1.733 1.00 0.00 21 VAL A O 16
ATOM 17345 N N . GLY A 1 22 ? 3.708 -8.638 -2.946 1.00 0.00 22 GLY A N 16
ATOM 17346 C CA . GLY A 1 22 ? 4.810 -7.655 -2.908 1.00 0.00 22 GLY A CA 16
ATOM 17347 C C . GLY A 1 22 ? 4.216 -6.263 -3.016 1.00 0.00 22 GLY A C 16
ATOM 17348 O O . GLY A 1 22 ? 3.116 -6.096 -3.509 1.00 0.00 22 GLY A O 16
ATOM 17352 N N . PHE A 1 23 ? 4.798 -5.357 -2.240 1.00 0.00 23 PHE A N 16
ATOM 17353 C CA . PHE A 1 23 ? 4.350 -3.969 -2.210 1.00 0.00 23 PHE A CA 16
ATOM 17354 C C . PHE A 1 23 ? 5.494 -3.011 -1.927 1.00 0.00 23 PHE A C 16
ATOM 17355 O O . PHE A 1 23 ? 6.519 -3.416 -1.378 1.00 0.00 23 PHE A O 16
ATOM 17372 N N . THR A 1 24 ? 5.183 -1.743 -2.126 1.00 0.00 24 THR A N 16
ATOM 17373 C CA . THR A 1 24 ? 6.182 -0.678 -1.964 1.00 0.00 24 THR A CA 16
ATOM 17374 C C . THR A 1 24 ? 5.509 0.584 -1.410 1.00 0.00 24 THR A C 16
ATOM 17375 O O . THR A 1 24 ? 4.284 0.675 -1.260 1.00 0.00 24 THR A O 16
ATOM 17386 N N . ARG A 1 25 ? 6.353 1.538 -1.082 1.00 0.00 25 ARG A N 16
ATOM 17387 C CA . ARG A 1 25 ? 5.931 2.824 -0.512 1.00 0.00 25 ARG A CA 16
ATOM 17388 C C . ARG A 1 25 ? 5.886 3.909 -1.588 1.00 0.00 25 ARG A C 16
ATOM 17389 O O . ARG A 1 25 ? 6.836 4.067 -2.360 1.00 0.00 25 ARG A O 16
ATOM 17410 N N . GLN A 1 26 ? 4.761 4.614 -1.628 1.00 0.00 26 GLN A N 16
ATOM 17411 C CA . GLN A 1 26 ? 4.586 5.699 -2.609 1.00 0.00 26 GLN A CA 16
ATOM 17412 C C . GLN A 1 26 ? 4.464 7.032 -1.865 1.00 0.00 26 GLN A C 16
ATOM 17413 O O . GLN A 1 26 ? 3.416 7.402 -1.363 1.00 0.00 26 GLN A O 16
ATOM 17427 N N . MET A 1 27 ? 5.642 7.631 -1.736 1.00 0.00 27 MET A N 16
ATOM 17428 C CA . MET A 1 27 ? 5.793 8.948 -1.085 1.00 0.00 27 MET A CA 16
ATOM 17429 C C . MET A 1 27 ? 5.029 10.016 -1.890 1.00 0.00 27 MET A C 16
ATOM 17430 O O . MET A 1 27 ? 4.825 9.880 -3.099 1.00 0.00 27 MET A O 16
ATOM 17444 N N . ALA A 1 28 ? 4.668 11.078 -1.200 1.00 0.00 28 ALA A N 16
ATOM 17445 C CA . ALA A 1 28 ? 3.945 12.217 -1.780 1.00 0.00 28 ALA A CA 16
ATOM 17446 C C . ALA A 1 28 ? 4.930 13.317 -2.147 1.00 0.00 28 ALA A C 16
ATOM 17447 O O . ALA A 1 28 ? 5.435 14.013 -1.271 1.00 0.00 28 ALA A O 16
ATOM 17454 N N . ASP A 1 29 ? 5.320 13.320 -3.420 1.00 0.00 29 ASP A N 16
ATOM 17455 C CA . ASP A 1 29 ? 6.280 14.278 -3.992 1.00 0.00 29 ASP A CA 16
ATOM 17456 C C . ASP A 1 29 ? 6.504 14.037 -5.479 1.00 0.00 29 ASP A C 16
ATOM 17457 O O . ASP A 1 29 ? 6.401 14.976 -6.279 1.00 0.00 29 ASP A O 16
ATOM 17467 N N . GLU A 1 30 ? 6.915 12.810 -5.794 1.00 0.00 30 GLU A N 16
ATOM 17468 C CA . GLU A 1 30 ? 7.243 12.395 -7.177 1.00 0.00 30 GLU A CA 16
ATOM 17469 C C . GLU A 1 30 ? 6.005 12.475 -8.092 1.00 0.00 30 GLU A C 16
ATOM 17470 O O . GLU A 1 30 ? 5.122 13.301 -7.875 1.00 0.00 30 GLU A O 16
ATOM 17482 N N . ALA A 1 31 ? 5.859 11.553 -9.041 1.00 0.00 31 ALA A N 16
ATOM 17483 C CA . ALA A 1 31 ? 4.660 11.442 -9.899 1.00 0.00 31 ALA A CA 16
ATOM 17484 C C . ALA A 1 31 ? 3.353 11.413 -9.084 1.00 0.00 31 ALA A C 16
ATOM 17485 O O . ALA A 1 31 ? 2.311 11.878 -9.546 1.00 0.00 31 ALA A O 16
ATOM 17492 N N . CYS A 1 32 ? 3.473 10.965 -7.833 1.00 0.00 32 CYS A N 16
ATOM 17493 C CA . CYS A 1 32 ? 2.385 11.024 -6.854 1.00 0.00 32 CYS A CA 16
ATOM 17494 C C . CYS A 1 32 ? 2.577 12.223 -5.920 1.00 0.00 32 CYS A C 16
ATOM 17495 O O . CYS A 1 32 ? 3.673 12.455 -5.413 1.00 0.00 32 CYS A O 16
ATOM 17502 N N . ASP A 1 33 ? 1.464 12.883 -5.650 1.00 0.00 33 ASP A N 16
ATOM 17503 C CA . ASP A 1 33 ? 1.427 14.018 -4.699 1.00 0.00 33 ASP A CA 16
ATOM 17504 C C . ASP A 1 33 ? 0.838 13.587 -3.342 1.00 0.00 33 ASP A C 16
ATOM 17505 O O . ASP A 1 33 ? 0.751 14.381 -2.414 1.00 0.00 33 ASP A O 16
ATOM 17515 N N . ILE A 1 34 ? 0.388 12.335 -3.273 1.00 0.00 34 ILE A N 16
ATOM 17516 C CA . ILE A 1 34 ? -0.196 11.735 -2.064 1.00 0.00 34 ILE A CA 16
ATOM 17517 C C . ILE A 1 34 ? 0.562 10.457 -1.691 1.00 0.00 34 ILE A C 16
ATOM 17518 O O . ILE A 1 34 ? 1.356 9.924 -2.465 1.00 0.00 34 ILE A O 16
ATOM 17534 N N . ASN A 1 35 ? 0.274 9.992 -0.500 1.00 0.00 35 ASN A N 16
ATOM 17535 C CA . ASN A 1 35 ? 0.883 8.755 -0.008 1.00 0.00 35 ASN A CA 16
ATOM 17536 C C . ASN A 1 35 ? -0.061 7.593 -0.281 1.00 0.00 35 ASN A C 16
ATOM 17537 O O . ASN A 1 35 ? -1.243 7.671 0.034 1.00 0.00 35 ASN A O 16
ATOM 17548 N N . ALA A 1 36 ? 0.448 6.604 -0.996 1.00 0.00 36 ALA A N 16
ATOM 17549 C CA . ALA A 1 36 ? -0.321 5.377 -1.264 1.00 0.00 36 ALA A CA 16
ATOM 17550 C C . ALA A 1 36 ? 0.579 4.142 -1.250 1.00 0.00 36 ALA A C 16
ATOM 17551 O O . ALA A 1 36 ? 1.792 4.244 -1.315 1.00 0.00 36 ALA A O 16
ATOM 17558 N N . ILE A 1 37 ? -0.016 3.016 -0.919 1.00 0.00 37 ILE A N 16
ATOM 17559 C CA . ILE A 1 37 ? 0.767 1.781 -0.830 1.00 0.00 37 ILE A CA 16
ATOM 17560 C C . ILE A 1 37 ? 0.633 1.040 -2.138 1.00 0.00 37 ILE A C 16
ATOM 17561 O O . ILE A 1 37 ? -0.463 0.611 -2.480 1.00 0.00 37 ILE A O 16
ATOM 17577 N N . ILE A 1 38 ? 1.778 0.986 -2.800 1.00 0.00 38 ILE A N 16
ATOM 17578 C CA . ILE A 1 38 ? 1.935 0.336 -4.100 1.00 0.00 38 ILE A CA 16
ATOM 17579 C C . ILE A 1 38 ? 2.009 -1.184 -3.890 1.00 0.00 38 ILE A C 16
ATOM 17580 O O . ILE A 1 38 ? 3.090 -1.757 -3.873 1.00 0.00 38 ILE A O 16
ATOM 17596 N N . PHE A 1 39 ? 0.858 -1.773 -3.594 1.00 0.00 39 PHE A N 16
ATOM 17597 C CA . PHE A 1 39 ? 0.677 -3.233 -3.499 1.00 0.00 39 PHE A CA 16
ATOM 17598 C C . PHE A 1 39 ? 0.746 -3.906 -4.869 1.00 0.00 39 PHE A C 16
ATOM 17599 O O . PHE A 1 39 ? 0.574 -3.262 -5.899 1.00 0.00 39 PHE A O 16
ATOM 17616 N N . HIS A 1 40 ? 1.006 -5.204 -4.840 1.00 0.00 40 HIS A N 16
ATOM 17617 C CA . HIS A 1 40 ? 1.178 -6.040 -6.054 1.00 0.00 40 HIS A CA 16
ATOM 17618 C C . HIS A 1 40 ? 0.813 -7.461 -5.659 1.00 0.00 40 HIS A C 16
ATOM 17619 O O . HIS A 1 40 ? 1.626 -8.326 -5.330 1.00 0.00 40 HIS A O 16
ATOM 17634 N N . THR A 1 41 ? -0.479 -7.578 -5.412 1.00 0.00 41 THR A N 16
ATOM 17635 C CA . THR A 1 41 ? -1.116 -8.863 -5.062 1.00 0.00 41 THR A CA 16
ATOM 17636 C C . THR A 1 41 ? -0.832 -9.908 -6.160 1.00 0.00 41 THR A C 16
ATOM 17637 O O . THR A 1 41 ? -0.241 -9.620 -7.191 1.00 0.00 41 THR A O 16
ATOM 17648 N N . LYS A 1 42 ? -1.265 -11.136 -5.901 1.00 0.00 42 LYS A N 16
ATOM 17649 C CA . LYS A 1 42 ? -1.042 -12.223 -6.873 1.00 0.00 42 LYS A CA 16
ATOM 17650 C C . LYS A 1 42 ? -2.193 -12.382 -7.885 1.00 0.00 42 LYS A C 16
ATOM 17651 O O . LYS A 1 42 ? -2.102 -13.140 -8.844 1.00 0.00 42 LYS A O 16
ATOM 17670 N N . LYS A 1 43 ? -3.252 -11.593 -7.664 1.00 0.00 43 LYS A N 16
ATOM 17671 C CA . LYS A 1 43 ? -4.431 -11.549 -8.542 1.00 0.00 43 LYS A CA 16
ATOM 17672 C C . LYS A 1 43 ? -4.970 -10.115 -8.697 1.00 0.00 43 LYS A C 16
ATOM 17673 O O . LYS A 1 43 ? -6.166 -9.829 -8.634 1.00 0.00 43 LYS A O 16
ATOM 17692 N N . ARG A 1 44 ? -4.037 -9.173 -8.807 1.00 0.00 44 ARG A N 16
ATOM 17693 C CA . ARG A 1 44 ? -4.363 -7.757 -9.029 1.00 0.00 44 ARG A CA 16
ATOM 17694 C C . ARG A 1 44 ? -3.060 -7.019 -9.260 1.00 0.00 44 ARG A C 16
ATOM 17695 O O . ARG A 1 44 ? -2.054 -7.191 -8.562 1.00 0.00 44 ARG A O 16
ATOM 17716 N N . LYS A 1 45 ? -3.087 -6.269 -10.341 1.00 0.00 45 LYS A N 16
ATOM 17717 C CA . LYS A 1 45 ? -1.961 -5.426 -10.759 1.00 0.00 45 LYS A CA 16
ATOM 17718 C C . LYS A 1 45 ? -1.641 -4.401 -9.651 1.00 0.00 45 LYS A C 16
ATOM 17719 O O . LYS A 1 45 ? -2.268 -4.415 -8.584 1.00 0.00 45 LYS A O 16
ATOM 17738 N N . SER A 1 46 ? -0.658 -3.557 -9.903 1.00 0.00 46 SER A N 16
ATOM 17739 C CA . SER A 1 46 ? -0.247 -2.486 -8.974 1.00 0.00 46 SER A CA 16
ATOM 17740 C C . SER A 1 46 ? -1.452 -1.820 -8.304 1.00 0.00 46 SER A C 16
ATOM 17741 O O . SER A 1 46 ? -2.396 -1.374 -8.943 1.00 0.00 46 SER A O 16
ATOM 17749 N N . VAL A 1 47 ? -1.473 -1.961 -6.989 1.00 0.00 47 VAL A N 16
ATOM 17750 C CA . VAL A 1 47 ? -2.573 -1.468 -6.140 1.00 0.00 47 VAL A CA 16
ATOM 17751 C C . VAL A 1 47 ? -2.046 -0.249 -5.378 1.00 0.00 47 VAL A C 16
ATOM 17752 O O . VAL A 1 47 ? -0.953 -0.292 -4.847 1.00 0.00 47 VAL A O 16
ATOM 17765 N N . CYS A 1 48 ? -2.821 0.814 -5.362 1.00 0.00 48 CYS A N 16
ATOM 17766 C CA . CYS A 1 48 ? -2.436 2.009 -4.589 1.00 0.00 48 CYS A CA 16
ATOM 17767 C C . CYS A 1 48 ? -3.465 2.289 -3.502 1.00 0.00 48 CYS A C 16
ATOM 17768 O O . CYS A 1 48 ? -4.631 2.487 -3.774 1.00 0.00 48 CYS A O 16
ATOM 17775 N N . ALA A 1 49 ? -2.995 2.260 -2.264 1.00 0.00 49 ALA A N 16
ATOM 17776 C CA . ALA A 1 49 ? -3.903 2.489 -1.123 1.00 0.00 49 ALA A CA 16
ATOM 17777 C C . ALA A 1 49 ? -3.304 3.446 -0.113 1.00 0.00 49 ALA A C 16
ATOM 17778 O O . ALA A 1 49 ? -2.283 3.125 0.499 1.00 0.00 49 ALA A O 16
ATOM 17785 N N . ASP A 1 50 ? -3.988 4.554 0.138 1.00 0.00 50 ASP A N 16
ATOM 17786 C CA . ASP A 1 50 ? -3.483 5.555 1.098 1.00 0.00 50 ASP A CA 16
ATOM 17787 C C . ASP A 1 50 ? -3.188 4.891 2.458 1.00 0.00 50 ASP A C 16
ATOM 17788 O O . ASP A 1 50 ? -4.022 4.101 2.922 1.00 0.00 50 ASP A O 16
ATOM 17798 N N . PRO A 1 51 ? -2.003 5.169 3.031 1.00 0.00 51 PRO A N 16
ATOM 17799 C CA . PRO A 1 51 ? -1.564 4.649 4.324 1.00 0.00 51 PRO A CA 16
ATOM 17800 C C . PRO A 1 51 ? -2.283 5.300 5.497 1.00 0.00 51 PRO A C 16
ATOM 17801 O O . PRO A 1 51 ? -1.683 5.824 6.437 1.00 0.00 51 PRO A O 16
ATOM 17812 N N . LYS A 1 52 ? -3.598 5.272 5.379 1.00 0.00 52 LYS A N 16
ATOM 17813 C CA . LYS A 1 52 ? -4.492 5.853 6.390 1.00 0.00 52 LYS A CA 16
ATOM 17814 C C . LYS A 1 52 ? -5.272 4.756 7.126 1.00 0.00 52 LYS A C 16
ATOM 17815 O O . LYS A 1 52 ? -5.608 4.871 8.298 1.00 0.00 52 LYS A O 16
ATOM 17834 N N . GLN A 1 53 ? -5.538 3.692 6.387 1.00 0.00 53 GLN A N 16
ATOM 17835 C CA . GLN A 1 53 ? -6.270 2.545 6.920 1.00 0.00 53 GLN A CA 16
ATOM 17836 C C . GLN A 1 53 ? -5.299 1.604 7.627 1.00 0.00 53 GLN A C 16
ATOM 17837 O O . GLN A 1 53 ? -4.129 1.490 7.261 1.00 0.00 53 GLN A O 16
ATOM 17851 N N . ASN A 1 54 ? -5.869 0.847 8.553 1.00 0.00 54 ASN A N 16
ATOM 17852 C CA . ASN A 1 54 ? -5.138 -0.157 9.347 1.00 0.00 54 ASN A CA 16
ATOM 17853 C C . ASN A 1 54 ? -4.684 -1.347 8.502 1.00 0.00 54 ASN A C 16
ATOM 17854 O O . ASN A 1 54 ? -3.518 -1.715 8.546 1.00 0.00 54 ASN A O 16
ATOM 17865 N N . TRP A 1 55 ? -5.579 -1.889 7.672 1.00 0.00 55 TRP A N 16
ATOM 17866 C CA . TRP A 1 55 ? -5.246 -3.013 6.765 1.00 0.00 55 TRP A CA 16
ATOM 17867 C C . TRP A 1 55 ? -3.964 -2.739 5.959 1.00 0.00 55 TRP A C 16
ATOM 17868 O O . TRP A 1 55 ? -3.017 -3.540 5.951 1.00 0.00 55 TRP A O 16
ATOM 17889 N N . VAL A 1 56 ? -3.877 -1.508 5.458 1.00 0.00 56 VAL A N 16
ATOM 17890 C CA . VAL A 1 56 ? -2.703 -0.974 4.768 1.00 0.00 56 VAL A CA 16
ATOM 17891 C C . VAL A 1 56 ? -1.525 -0.887 5.730 1.00 0.00 56 VAL A C 16
ATOM 17892 O O . VAL A 1 56 ? -0.469 -1.455 5.449 1.00 0.00 56 VAL A O 16
ATOM 17905 N N . LYS A 1 57 ? -1.740 -0.140 6.813 1.00 0.00 57 LYS A N 16
ATOM 17906 C CA . LYS A 1 57 ? -0.699 0.069 7.837 1.00 0.00 57 LYS A CA 16
ATOM 17907 C C . LYS A 1 57 ? -0.129 -1.286 8.273 1.00 0.00 57 LYS A C 16
ATOM 17908 O O . LYS A 1 57 ? 1.011 -1.313 8.681 1.00 0.00 57 LYS A O 16
ATOM 17927 N N . ARG A 1 58 ? -0.939 -2.344 8.248 1.00 0.00 58 ARG A N 16
ATOM 17928 C CA . ARG A 1 58 ? -0.568 -3.721 8.611 1.00 0.00 58 ARG A CA 16
ATOM 17929 C C . ARG A 1 58 ? 0.455 -4.302 7.640 1.00 0.00 58 ARG A C 16
ATOM 17930 O O . ARG A 1 58 ? 1.575 -4.653 8.022 1.00 0.00 58 ARG A O 16
ATOM 17951 N N . ALA A 1 59 ? 0.096 -4.299 6.361 1.00 0.00 59 ALA A N 16
ATOM 17952 C CA . ALA A 1 59 ? 1.020 -4.747 5.308 1.00 0.00 59 ALA A CA 16
ATOM 17953 C C . ALA A 1 59 ? 2.295 -3.896 5.271 1.00 0.00 59 ALA A C 16
ATOM 17954 O O . ALA A 1 59 ? 3.387 -4.434 5.451 1.00 0.00 59 ALA A O 16
ATOM 17961 N N . VAL A 1 60 ? 2.102 -2.589 5.445 1.00 0.00 60 VAL A N 16
ATOM 17962 C CA . VAL A 1 60 ? 3.202 -1.609 5.569 1.00 0.00 60 VAL A CA 16
ATOM 17963 C C . VAL A 1 60 ? 3.990 -1.837 6.865 1.00 0.00 60 VAL A C 16
ATOM 17964 O O . VAL A 1 60 ? 5.200 -1.738 6.862 1.00 0.00 60 VAL A O 16
ATOM 17977 N N . ASN A 1 61 ? 3.328 -2.236 7.947 1.00 0.00 61 ASN A N 16
ATOM 17978 C CA . ASN A 1 61 ? 3.946 -2.497 9.260 1.00 0.00 61 ASN A CA 16
ATOM 17979 C C . ASN A 1 61 ? 5.060 -3.530 9.156 1.00 0.00 61 ASN A C 16
ATOM 17980 O O . ASN A 1 61 ? 6.205 -3.259 9.508 1.00 0.00 61 ASN A O 16
ATOM 17991 N N . LEU A 1 62 ? 4.718 -4.688 8.609 1.00 0.00 62 LEU A N 16
ATOM 17992 C CA . LEU A 1 62 ? 5.693 -5.769 8.362 1.00 0.00 62 LEU A CA 16
ATOM 17993 C C . LEU A 1 62 ? 6.860 -5.290 7.479 1.00 0.00 62 LEU A C 16
ATOM 17994 O O . LEU A 1 62 ? 8.019 -5.422 7.858 1.00 0.00 62 LEU A O 16
ATOM 18010 N N . LEU A 1 63 ? 6.510 -4.483 6.472 1.00 0.00 63 LEU A N 16
ATOM 18011 C CA . LEU A 1 63 ? 7.497 -3.758 5.648 1.00 0.00 63 LEU A CA 16
ATOM 18012 C C . LEU A 1 63 ? 8.327 -2.756 6.449 1.00 0.00 63 LEU A C 16
ATOM 18013 O O . LEU A 1 63 ? 9.477 -2.541 6.126 1.00 0.00 63 LEU A O 16
ATOM 18029 N N . SER A 1 64 ? 7.709 -2.103 7.423 1.00 0.00 64 SER A N 16
ATOM 18030 C CA . SER A 1 64 ? 8.362 -1.094 8.278 1.00 0.00 64 SER A CA 16
ATOM 18031 C C . SER A 1 64 ? 9.516 -1.762 9.003 1.00 0.00 64 SER A C 16
ATOM 18032 O O . SER A 1 64 ? 10.631 -1.359 8.741 1.00 0.00 64 SER A O 16
ATOM 18040 N N . LEU A 1 65 ? 9.347 -3.003 9.455 1.00 0.00 65 LEU A N 16
ATOM 18041 C CA . LEU A 1 65 ? 10.467 -3.780 10.026 1.00 0.00 65 LEU A CA 16
ATOM 18042 C C . LEU A 1 65 ? 11.455 -4.284 8.954 1.00 0.00 65 LEU A C 16
ATOM 18043 O O . LEU A 1 65 ? 12.631 -4.487 9.218 1.00 0.00 65 LEU A O 16
ATOM 18059 N N . ARG A 1 66 ? 10.955 -4.453 7.730 1.00 0.00 66 ARG A N 16
ATOM 18060 C CA . ARG A 1 66 ? 11.742 -4.916 6.565 1.00 0.00 66 ARG A CA 16
ATOM 18061 C C . ARG A 1 66 ? 12.606 -3.792 5.966 1.00 0.00 66 ARG A C 16
ATOM 18062 O O . ARG A 1 66 ? 13.836 -3.841 6.042 1.00 0.00 66 ARG A O 16
ATOM 18083 N N . VAL A 1 67 ? 11.963 -2.736 5.470 1.00 0.00 67 VAL A N 16
ATOM 18084 C CA . VAL A 1 67 ? 12.610 -1.539 4.906 1.00 0.00 67 VAL A CA 16
ATOM 18085 C C . VAL A 1 67 ? 12.898 -0.452 5.979 1.00 0.00 67 VAL A C 16
ATOM 18086 O O . VAL A 1 67 ? 13.038 0.722 5.648 1.00 0.00 67 VAL A O 16
ATOM 18099 N N . LYS A 1 68 ? 13.047 -0.882 7.229 1.00 0.00 68 LYS A N 16
ATOM 18100 C CA . LYS A 1 68 ? 13.309 -0.023 8.415 1.00 0.00 68 LYS A CA 16
ATOM 18101 C C . LYS A 1 68 ? 13.374 -0.885 9.685 1.00 0.00 68 LYS A C 16
ATOM 18102 O O . LYS A 1 68 ? 12.507 -0.914 10.560 1.00 0.00 68 LYS A O 16
ATOM 18121 N N . LYS A 1 69 ? 14.499 -1.588 9.773 1.00 0.00 69 LYS A N 16
ATOM 18122 C CA . LYS A 1 69 ? 14.789 -2.419 10.945 1.00 0.00 69 LYS A CA 16
ATOM 18123 C C . LYS A 1 69 ? 15.606 -1.605 11.958 1.00 0.00 69 LYS A C 16
ATOM 18124 O O . LYS A 1 69 ? 16.385 -0.718 11.605 1.00 0.00 69 LYS A O 16
ATOM 18143 N N . MET A 1 70 ? 15.353 -1.908 13.231 1.00 0.00 70 MET A N 16
ATOM 18144 C CA . MET A 1 70 ? 16.032 -1.248 14.364 1.00 0.00 70 MET A CA 16
ATOM 18145 C C . MET A 1 70 ? 16.843 -2.233 15.235 1.00 0.00 70 MET A C 16
ATOM 18146 O O . MET A 1 70 ? 17.952 -1.838 15.643 1.00 0.00 70 MET A O 16
ATOM 18161 N N . ALA A 1 1 ? -11.829 10.232 -7.568 1.00 0.00 1 ALA A N 17
ATOM 18162 C CA . ALA A 1 1 ? -12.337 11.142 -6.525 1.00 0.00 1 ALA A CA 17
ATOM 18163 C C . ALA A 1 1 ? -11.677 12.540 -6.611 1.00 0.00 1 ALA A C 17
ATOM 18164 O O . ALA A 1 1 ? -11.666 13.137 -7.681 1.00 0.00 1 ALA A O 17
ATOM 18173 N N . SER A 1 2 ? -11.103 13.027 -5.505 1.00 0.00 2 SER A N 17
ATOM 18174 C CA . SER A 1 2 ? -10.365 14.312 -5.464 1.00 0.00 2 SER A CA 17
ATOM 18175 C C . SER A 1 2 ? -9.135 14.258 -6.409 1.00 0.00 2 SER A C 17
ATOM 18176 O O . SER A 1 2 ? -8.924 13.292 -7.133 1.00 0.00 2 SER A O 17
ATOM 18184 N N . ASN A 1 3 ? -8.220 15.203 -6.231 1.00 0.00 3 ASN A N 17
ATOM 18185 C CA . ASN A 1 3 ? -6.953 15.238 -6.999 1.00 0.00 3 ASN A CA 17
ATOM 18186 C C . ASN A 1 3 ? -5.878 14.277 -6.423 1.00 0.00 3 ASN A C 17
ATOM 18187 O O . ASN A 1 3 ? -4.708 14.326 -6.785 1.00 0.00 3 ASN A O 17
ATOM 18198 N N . TYR A 1 4 ? -6.338 13.385 -5.549 1.00 0.00 4 TYR A N 17
ATOM 18199 C CA . TYR A 1 4 ? -5.498 12.384 -4.866 1.00 0.00 4 TYR A CA 17
ATOM 18200 C C . TYR A 1 4 ? -5.590 11.009 -5.554 1.00 0.00 4 TYR A C 17
ATOM 18201 O O . TYR A 1 4 ? -5.673 9.953 -4.934 1.00 0.00 4 TYR A O 17
ATOM 18219 N N . ASP A 1 5 ? -5.515 11.051 -6.883 1.00 0.00 5 ASP A N 17
ATOM 18220 C CA . ASP A 1 5 ? -5.557 9.849 -7.732 1.00 0.00 5 ASP A CA 17
ATOM 18221 C C . ASP A 1 5 ? -4.354 9.799 -8.670 1.00 0.00 5 ASP A C 17
ATOM 18222 O O . ASP A 1 5 ? -4.473 9.876 -9.891 1.00 0.00 5 ASP A O 17
ATOM 18232 N N . CYS A 1 6 ? -3.169 9.765 -8.061 1.00 0.00 6 CYS A N 17
ATOM 18233 C CA . CYS A 1 6 ? -1.899 9.700 -8.811 1.00 0.00 6 CYS A CA 17
ATOM 18234 C C . CYS A 1 6 ? -1.783 8.389 -9.592 1.00 0.00 6 CYS A C 17
ATOM 18235 O O . CYS A 1 6 ? -1.745 8.394 -10.821 1.00 0.00 6 CYS A O 17
ATOM 18242 N N . CYS A 1 7 ? -1.589 7.293 -8.840 1.00 0.00 7 CYS A N 17
ATOM 18243 C CA . CYS A 1 7 ? -1.534 5.937 -9.395 1.00 0.00 7 CYS A CA 17
ATOM 18244 C C . CYS A 1 7 ? -2.692 5.766 -10.382 1.00 0.00 7 CYS A C 17
ATOM 18245 O O . CYS A 1 7 ? -3.669 6.500 -10.286 1.00 0.00 7 CYS A O 17
ATOM 18252 N N . LEU A 1 8 ? -2.562 4.779 -11.273 1.00 0.00 8 LEU A N 17
ATOM 18253 C CA . LEU A 1 8 ? -3.577 4.482 -12.313 1.00 0.00 8 LEU A CA 17
ATOM 18254 C C . LEU A 1 8 ? -5.036 4.655 -11.842 1.00 0.00 8 LEU A C 17
ATOM 18255 O O . LEU A 1 8 ? -5.874 5.176 -12.578 1.00 0.00 8 LEU A O 17
ATOM 18271 N N . SER A 1 9 ? -5.238 4.344 -10.562 1.00 0.00 9 SER A N 17
ATOM 18272 C CA . SER A 1 9 ? -6.458 4.576 -9.788 1.00 0.00 9 SER A CA 17
ATOM 18273 C C . SER A 1 9 ? -6.198 4.151 -8.346 1.00 0.00 9 SER A C 17
ATOM 18274 O O . SER A 1 9 ? -5.602 3.091 -8.105 1.00 0.00 9 SER A O 17
ATOM 18282 N N . TYR A 1 10 ? -6.455 5.077 -7.422 1.00 0.00 10 TYR A N 17
ATOM 18283 C CA . TYR A 1 10 ? -6.427 4.807 -5.968 1.00 0.00 10 TYR A CA 17
ATOM 18284 C C . TYR A 1 10 ? -7.077 3.443 -5.687 1.00 0.00 10 TYR A C 17
ATOM 18285 O O . TYR A 1 10 ? -7.823 2.929 -6.527 1.00 0.00 10 TYR A O 17
ATOM 18303 N N . ILE A 1 11 ? -6.749 2.864 -4.540 1.00 0.00 11 ILE A N 17
ATOM 18304 C CA . ILE A 1 11 ? -7.321 1.579 -4.115 1.00 0.00 11 ILE A CA 17
ATOM 18305 C C . ILE A 1 11 ? -8.848 1.639 -4.063 1.00 0.00 11 ILE A C 17
ATOM 18306 O O . ILE A 1 11 ? -9.481 1.937 -3.051 1.00 0.00 11 ILE A O 17
ATOM 18322 N N . GLN A 1 12 ? -9.410 1.290 -5.206 1.00 0.00 12 GLN A N 17
ATOM 18323 C CA . GLN A 1 12 ? -10.875 1.294 -5.378 1.00 0.00 12 GLN A CA 17
ATOM 18324 C C . GLN A 1 12 ? -11.549 0.331 -4.379 1.00 0.00 12 GLN A C 17
ATOM 18325 O O . GLN A 1 12 ? -12.708 0.512 -4.034 1.00 0.00 12 GLN A O 17
ATOM 18339 N N . THR A 1 13 ? -10.743 -0.621 -3.916 1.00 0.00 13 THR A N 17
ATOM 18340 C CA . THR A 1 13 ? -11.124 -1.671 -2.964 1.00 0.00 13 THR A CA 17
ATOM 18341 C C . THR A 1 13 ? -9.964 -2.125 -2.076 1.00 0.00 13 THR A C 17
ATOM 18342 O O . THR A 1 13 ? -9.073 -2.843 -2.531 1.00 0.00 13 THR A O 17
ATOM 18353 N N . PRO A 1 14 ? -10.030 -1.766 -0.792 1.00 0.00 14 PRO A N 17
ATOM 18354 C CA . PRO A 1 14 ? -9.034 -2.199 0.189 1.00 0.00 14 PRO A CA 17
ATOM 18355 C C . PRO A 1 14 ? -9.092 -3.699 0.477 1.00 0.00 14 PRO A C 17
ATOM 18356 O O . PRO A 1 14 ? -10.007 -4.189 1.125 1.00 0.00 14 PRO A O 17
ATOM 18367 N N . LEU A 1 15 ? -8.103 -4.407 -0.052 1.00 0.00 15 LEU A N 17
ATOM 18368 C CA . LEU A 1 15 ? -8.052 -5.873 0.084 1.00 0.00 15 LEU A CA 17
ATOM 18369 C C . LEU A 1 15 ? -7.189 -6.323 1.282 1.00 0.00 15 LEU A C 17
ATOM 18370 O O . LEU A 1 15 ? -6.405 -5.516 1.776 1.00 0.00 15 LEU A O 17
ATOM 18386 N N . PRO A 1 16 ? -7.402 -7.503 1.885 1.00 0.00 16 PRO A N 17
ATOM 18387 C CA . PRO A 1 16 ? -6.639 -7.897 3.087 1.00 0.00 16 PRO A CA 17
ATOM 18388 C C . PRO A 1 16 ? -5.169 -8.183 2.743 1.00 0.00 16 PRO A C 17
ATOM 18389 O O . PRO A 1 16 ? -4.887 -8.660 1.649 1.00 0.00 16 PRO A O 17
ATOM 18400 N N . SER A 1 17 ? -4.295 -8.101 3.750 1.00 0.00 17 SER A N 17
ATOM 18401 C CA . SER A 1 17 ? -2.849 -8.412 3.590 1.00 0.00 17 SER A CA 17
ATOM 18402 C C . SER A 1 17 ? -2.569 -9.893 3.267 1.00 0.00 17 SER A C 17
ATOM 18403 O O . SER A 1 17 ? -1.513 -10.227 2.729 1.00 0.00 17 SER A O 17
ATOM 18411 N N . ARG A 1 18 ? -3.632 -10.690 3.320 1.00 0.00 18 ARG A N 17
ATOM 18412 C CA . ARG A 1 18 ? -3.637 -12.123 2.963 1.00 0.00 18 ARG A CA 17
ATOM 18413 C C . ARG A 1 18 ? -3.702 -12.370 1.441 1.00 0.00 18 ARG A C 17
ATOM 18414 O O . ARG A 1 18 ? -3.846 -13.499 0.973 1.00 0.00 18 ARG A O 17
ATOM 18435 N N . ALA A 1 19 ? -3.646 -11.280 0.687 1.00 0.00 19 ALA A N 17
ATOM 18436 C CA . ALA A 1 19 ? -3.628 -11.301 -0.778 1.00 0.00 19 ALA A CA 17
ATOM 18437 C C . ALA A 1 19 ? -2.455 -10.487 -1.336 1.00 0.00 19 ALA A C 17
ATOM 18438 O O . ALA A 1 19 ? -2.284 -10.430 -2.547 1.00 0.00 19 ALA A O 17
ATOM 18445 N N . ILE A 1 20 ? -1.549 -10.045 -0.468 1.00 0.00 20 ILE A N 17
ATOM 18446 C CA . ILE A 1 20 ? -0.422 -9.183 -0.852 1.00 0.00 20 ILE A CA 17
ATOM 18447 C C . ILE A 1 20 ? 0.832 -10.050 -0.997 1.00 0.00 20 ILE A C 17
ATOM 18448 O O . ILE A 1 20 ? 1.381 -10.542 -0.007 1.00 0.00 20 ILE A O 17
ATOM 18464 N N . VAL A 1 21 ? 1.235 -10.192 -2.247 1.00 0.00 21 VAL A N 17
ATOM 18465 C CA . VAL A 1 21 ? 2.455 -10.940 -2.600 1.00 0.00 21 VAL A CA 17
ATOM 18466 C C . VAL A 1 21 ? 3.721 -10.085 -2.427 1.00 0.00 21 VAL A C 17
ATOM 18467 O O . VAL A 1 21 ? 4.721 -10.552 -1.875 1.00 0.00 21 VAL A O 17
ATOM 18480 N N . GLY A 1 22 ? 3.656 -8.858 -2.934 1.00 0.00 22 GLY A N 17
ATOM 18481 C CA . GLY A 1 22 ? 4.794 -7.926 -2.933 1.00 0.00 22 GLY A CA 17
ATOM 18482 C C . GLY A 1 22 ? 4.256 -6.512 -3.070 1.00 0.00 22 GLY A C 17
ATOM 18483 O O . GLY A 1 22 ? 3.181 -6.319 -3.621 1.00 0.00 22 GLY A O 17
ATOM 18487 N N . PHE A 1 23 ? 4.771 -5.652 -2.225 1.00 0.00 23 PHE A N 17
ATOM 18488 C CA . PHE A 1 23 ? 4.345 -4.250 -2.174 1.00 0.00 23 PHE A CA 17
ATOM 18489 C C . PHE A 1 23 ? 5.493 -3.315 -1.835 1.00 0.00 23 PHE A C 17
ATOM 18490 O O . PHE A 1 23 ? 6.523 -3.748 -1.330 1.00 0.00 23 PHE A O 17
ATOM 18507 N N . THR A 1 24 ? 5.195 -2.025 -1.952 1.00 0.00 24 THR A N 17
ATOM 18508 C CA . THR A 1 24 ? 6.189 -0.969 -1.772 1.00 0.00 24 THR A CA 17
ATOM 18509 C C . THR A 1 24 ? 5.514 0.284 -1.214 1.00 0.00 24 THR A C 17
ATOM 18510 O O . THR A 1 24 ? 4.292 0.412 -1.158 1.00 0.00 24 THR A O 17
ATOM 18521 N N . ARG A 1 25 ? 6.364 1.199 -0.757 1.00 0.00 25 ARG A N 17
ATOM 18522 C CA . ARG A 1 25 ? 5.927 2.479 -0.190 1.00 0.00 25 ARG A CA 17
ATOM 18523 C C . ARG A 1 25 ? 5.886 3.570 -1.261 1.00 0.00 25 ARG A C 17
ATOM 18524 O O . ARG A 1 25 ? 6.665 3.559 -2.214 1.00 0.00 25 ARG A O 17
ATOM 18545 N N . GLN A 1 26 ? 4.931 4.460 -1.073 1.00 0.00 26 GLN A N 17
ATOM 18546 C CA . GLN A 1 26 ? 4.737 5.628 -1.938 1.00 0.00 26 GLN A CA 17
ATOM 18547 C C . GLN A 1 26 ? 4.812 6.896 -1.095 1.00 0.00 26 GLN A C 17
ATOM 18548 O O . GLN A 1 26 ? 3.943 7.164 -0.262 1.00 0.00 26 GLN A O 17
ATOM 18562 N N . MET A 1 27 ? 5.826 7.680 -1.413 1.00 0.00 27 MET A N 17
ATOM 18563 C CA . MET A 1 27 ? 6.001 9.033 -0.859 1.00 0.00 27 MET A CA 17
ATOM 18564 C C . MET A 1 27 ? 5.094 10.063 -1.561 1.00 0.00 27 MET A C 17
ATOM 18565 O O . MET A 1 27 ? 4.512 9.794 -2.612 1.00 0.00 27 MET A O 17
ATOM 18579 N N . ALA A 1 28 ? 5.119 11.273 -1.032 1.00 0.00 28 ALA A N 17
ATOM 18580 C CA . ALA A 1 28 ? 4.361 12.415 -1.568 1.00 0.00 28 ALA A CA 17
ATOM 18581 C C . ALA A 1 28 ? 5.338 13.482 -2.098 1.00 0.00 28 ALA A C 17
ATOM 18582 O O . ALA A 1 28 ? 5.920 14.257 -1.329 1.00 0.00 28 ALA A O 17
ATOM 18589 N N . ASP A 1 29 ? 5.658 13.350 -3.384 1.00 0.00 29 ASP A N 17
ATOM 18590 C CA . ASP A 1 29 ? 6.589 14.236 -4.117 1.00 0.00 29 ASP A CA 17
ATOM 18591 C C . ASP A 1 29 ? 6.748 13.840 -5.575 1.00 0.00 29 ASP A C 17
ATOM 18592 O O . ASP A 1 29 ? 6.725 14.700 -6.452 1.00 0.00 29 ASP A O 17
ATOM 18602 N N . GLU A 1 30 ? 7.071 12.562 -5.791 1.00 0.00 30 GLU A N 17
ATOM 18603 C CA . GLU A 1 30 ? 7.326 11.991 -7.125 1.00 0.00 30 GLU A CA 17
ATOM 18604 C C . GLU A 1 30 ? 6.053 12.088 -7.998 1.00 0.00 30 GLU A C 17
ATOM 18605 O O . GLU A 1 30 ? 5.213 12.963 -7.793 1.00 0.00 30 GLU A O 17
ATOM 18617 N N . ALA A 1 31 ? 5.827 11.111 -8.887 1.00 0.00 31 ALA A N 17
ATOM 18618 C CA . ALA A 1 31 ? 4.590 11.015 -9.699 1.00 0.00 31 ALA A CA 17
ATOM 18619 C C . ALA A 1 31 ? 3.321 11.049 -8.829 1.00 0.00 31 ALA A C 17
ATOM 18620 O O . ALA A 1 31 ? 2.243 11.453 -9.276 1.00 0.00 31 ALA A O 17
ATOM 18627 N N . CYS A 1 32 ? 3.498 10.693 -7.557 1.00 0.00 32 CYS A N 17
ATOM 18628 C CA . CYS A 1 32 ? 2.457 10.798 -6.529 1.00 0.00 32 CYS A CA 17
ATOM 18629 C C . CYS A 1 32 ? 2.675 11.980 -5.606 1.00 0.00 32 CYS A C 17
ATOM 18630 O O . CYS A 1 32 ? 3.782 12.223 -5.115 1.00 0.00 32 CYS A O 17
ATOM 18637 N N . ASP A 1 33 ? 1.560 12.644 -5.356 1.00 0.00 33 ASP A N 17
ATOM 18638 C CA . ASP A 1 33 ? 1.525 13.802 -4.439 1.00 0.00 33 ASP A CA 17
ATOM 18639 C C . ASP A 1 33 ? 0.998 13.413 -3.060 1.00 0.00 33 ASP A C 17
ATOM 18640 O O . ASP A 1 33 ? 0.825 14.253 -2.180 1.00 0.00 33 ASP A O 17
ATOM 18650 N N . ILE A 1 34 ? 0.674 12.124 -2.901 1.00 0.00 34 ILE A N 17
ATOM 18651 C CA . ILE A 1 34 ? 0.086 11.581 -1.668 1.00 0.00 34 ILE A CA 17
ATOM 18652 C C . ILE A 1 34 ? 0.813 10.300 -1.289 1.00 0.00 34 ILE A C 17
ATOM 18653 O O . ILE A 1 34 ? 1.369 9.620 -2.147 1.00 0.00 34 ILE A O 17
ATOM 18669 N N . ASN A 1 35 ? 0.729 9.982 -0.014 1.00 0.00 35 ASN A N 17
ATOM 18670 C CA . ASN A 1 35 ? 1.291 8.723 0.479 1.00 0.00 35 ASN A CA 17
ATOM 18671 C C . ASN A 1 35 ? 0.302 7.590 0.234 1.00 0.00 35 ASN A C 17
ATOM 18672 O O . ASN A 1 35 ? -0.880 7.721 0.529 1.00 0.00 35 ASN A O 17
ATOM 18683 N N . ALA A 1 36 ? 0.791 6.595 -0.498 1.00 0.00 36 ALA A N 17
ATOM 18684 C CA . ALA A 1 36 ? 0.037 5.348 -0.714 1.00 0.00 36 ALA A CA 17
ATOM 18685 C C . ALA A 1 36 ? 0.971 4.139 -0.613 1.00 0.00 36 ALA A C 17
ATOM 18686 O O . ALA A 1 36 ? 2.121 4.250 -0.182 1.00 0.00 36 ALA A O 17
ATOM 18693 N N . ILE A 1 37 ? 0.376 2.965 -0.789 1.00 0.00 37 ILE A N 17
ATOM 18694 C CA . ILE A 1 37 ? 1.073 1.693 -0.622 1.00 0.00 37 ILE A CA 17
ATOM 18695 C C . ILE A 1 37 ? 0.794 0.878 -1.886 1.00 0.00 37 ILE A C 17
ATOM 18696 O O . ILE A 1 37 ? -0.342 0.476 -2.126 1.00 0.00 37 ILE A O 17
ATOM 18712 N N . ILE A 1 38 ? 1.845 0.850 -2.690 1.00 0.00 38 ILE A N 17
ATOM 18713 C CA . ILE A 1 38 ? 1.885 0.141 -3.971 1.00 0.00 38 ILE A CA 17
ATOM 18714 C C . ILE A 1 38 ? 1.906 -1.384 -3.728 1.00 0.00 38 ILE A C 17
ATOM 18715 O O . ILE A 1 38 ? 2.952 -1.927 -3.437 1.00 0.00 38 ILE A O 17
ATOM 18731 N N . PHE A 1 39 ? 0.742 -2.002 -3.791 1.00 0.00 39 PHE A N 17
ATOM 18732 C CA . PHE A 1 39 ? 0.557 -3.462 -3.622 1.00 0.00 39 PHE A CA 17
ATOM 18733 C C . PHE A 1 39 ? 0.579 -4.192 -4.955 1.00 0.00 39 PHE A C 17
ATOM 18734 O O . PHE A 1 39 ? 0.150 -3.650 -5.968 1.00 0.00 39 PHE A O 17
ATOM 18751 N N . HIS A 1 40 ? 1.101 -5.400 -4.938 1.00 0.00 40 HIS A N 17
ATOM 18752 C CA . HIS A 1 40 ? 1.237 -6.259 -6.131 1.00 0.00 40 HIS A CA 17
ATOM 18753 C C . HIS A 1 40 ? 0.834 -7.670 -5.722 1.00 0.00 40 HIS A C 17
ATOM 18754 O O . HIS A 1 40 ? 1.627 -8.522 -5.304 1.00 0.00 40 HIS A O 17
ATOM 18769 N N . THR A 1 41 ? -0.462 -7.765 -5.535 1.00 0.00 41 THR A N 17
ATOM 18770 C CA . THR A 1 41 ? -1.112 -9.030 -5.154 1.00 0.00 41 THR A CA 17
ATOM 18771 C C . THR A 1 41 ? -0.893 -10.085 -6.240 1.00 0.00 41 THR A C 17
ATOM 18772 O O . THR A 1 41 ? -0.273 -9.836 -7.273 1.00 0.00 41 THR A O 17
ATOM 18783 N N . LYS A 1 42 ? -1.406 -11.280 -5.990 1.00 0.00 42 LYS A N 17
ATOM 18784 C CA . LYS A 1 42 ? -1.260 -12.376 -6.971 1.00 0.00 42 LYS A CA 17
ATOM 18785 C C . LYS A 1 42 ? -2.390 -12.424 -8.008 1.00 0.00 42 LYS A C 17
ATOM 18786 O O . LYS A 1 42 ? -2.339 -13.191 -8.964 1.00 0.00 42 LYS A O 17
ATOM 18805 N N . LYS A 1 43 ? -3.432 -11.628 -7.761 1.00 0.00 43 LYS A N 17
ATOM 18806 C CA . LYS A 1 43 ? -4.619 -11.553 -8.629 1.00 0.00 43 LYS A CA 17
ATOM 18807 C C . LYS A 1 43 ? -5.183 -10.122 -8.715 1.00 0.00 43 LYS A C 17
ATOM 18808 O O . LYS A 1 43 ? -6.398 -9.876 -8.695 1.00 0.00 43 LYS A O 17
ATOM 18827 N N . ARG A 1 44 ? -4.269 -9.164 -8.781 1.00 0.00 44 ARG A N 17
ATOM 18828 C CA . ARG A 1 44 ? -4.572 -7.725 -8.945 1.00 0.00 44 ARG A CA 17
ATOM 18829 C C . ARG A 1 44 ? -3.256 -6.991 -9.218 1.00 0.00 44 ARG A C 17
ATOM 18830 O O . ARG A 1 44 ? -2.225 -7.224 -8.594 1.00 0.00 44 ARG A O 17
ATOM 18851 N N . LYS A 1 45 ? -3.330 -6.146 -10.234 1.00 0.00 45 LYS A N 17
ATOM 18852 C CA . LYS A 1 45 ? -2.199 -5.281 -10.605 1.00 0.00 45 LYS A CA 17
ATOM 18853 C C . LYS A 1 45 ? -1.803 -4.359 -9.432 1.00 0.00 45 LYS A C 17
ATOM 18854 O O . LYS A 1 45 ? -2.391 -4.397 -8.356 1.00 0.00 45 LYS A O 17
ATOM 18873 N N . SER A 1 46 ? -0.821 -3.496 -9.699 1.00 0.00 46 SER A N 17
ATOM 18874 C CA . SER A 1 46 ? -0.395 -2.463 -8.744 1.00 0.00 46 SER A CA 17
ATOM 18875 C C . SER A 1 46 ? -1.579 -1.702 -8.145 1.00 0.00 46 SER A C 17
ATOM 18876 O O . SER A 1 46 ? -2.496 -1.257 -8.832 1.00 0.00 46 SER A O 17
ATOM 18884 N N . VAL A 1 47 ? -1.606 -1.761 -6.822 1.00 0.00 47 VAL A N 17
ATOM 18885 C CA . VAL A 1 47 ? -2.675 -1.173 -6.008 1.00 0.00 47 VAL A CA 17
ATOM 18886 C C . VAL A 1 47 ? -2.064 -0.024 -5.200 1.00 0.00 47 VAL A C 17
ATOM 18887 O O . VAL A 1 47 ? -1.117 -0.236 -4.463 1.00 0.00 47 VAL A O 17
ATOM 18900 N N . CYS A 1 48 ? -2.678 1.140 -5.306 1.00 0.00 48 CYS A N 17
ATOM 18901 C CA . CYS A 1 48 ? -2.211 2.315 -4.546 1.00 0.00 48 CYS A CA 17
ATOM 18902 C C . CYS A 1 48 ? -3.175 2.679 -3.424 1.00 0.00 48 CYS A C 17
ATOM 18903 O O . CYS A 1 48 ? -4.225 3.279 -3.634 1.00 0.00 48 CYS A O 17
ATOM 18910 N N . ALA A 1 49 ? -2.775 2.306 -2.225 1.00 0.00 49 ALA A N 17
ATOM 18911 C CA . ALA A 1 49 ? -3.641 2.507 -1.059 1.00 0.00 49 ALA A CA 17
ATOM 18912 C C . ALA A 1 49 ? -3.112 3.491 -0.031 1.00 0.00 49 ALA A C 17
ATOM 18913 O O . ALA A 1 49 ? -2.016 3.299 0.463 1.00 0.00 49 ALA A O 17
ATOM 18920 N N . ASP A 1 50 ? -3.954 4.424 0.418 1.00 0.00 50 ASP A N 17
ATOM 18921 C CA . ASP A 1 50 ? -3.490 5.414 1.399 1.00 0.00 50 ASP A CA 17
ATOM 18922 C C . ASP A 1 50 ? -3.184 4.743 2.754 1.00 0.00 50 ASP A C 17
ATOM 18923 O O . ASP A 1 50 ? -3.911 3.821 3.132 1.00 0.00 50 ASP A O 17
ATOM 18933 N N . PRO A 1 51 ? -2.087 5.132 3.434 1.00 0.00 51 PRO A N 17
ATOM 18934 C CA . PRO A 1 51 ? -1.730 4.624 4.769 1.00 0.00 51 PRO A CA 17
ATOM 18935 C C . PRO A 1 51 ? -2.582 5.235 5.880 1.00 0.00 51 PRO A C 17
ATOM 18936 O O . PRO A 1 51 ? -2.087 5.735 6.883 1.00 0.00 51 PRO A O 17
ATOM 18947 N N . LYS A 1 52 ? -3.888 5.161 5.657 1.00 0.00 52 LYS A N 17
ATOM 18948 C CA . LYS A 1 52 ? -4.898 5.720 6.587 1.00 0.00 52 LYS A CA 17
ATOM 18949 C C . LYS A 1 52 ? -5.845 4.628 7.103 1.00 0.00 52 LYS A C 17
ATOM 18950 O O . LYS A 1 52 ? -6.755 4.878 7.903 1.00 0.00 52 LYS A O 17
ATOM 18969 N N . GLN A 1 53 ? -5.613 3.406 6.646 1.00 0.00 53 GLN A N 17
ATOM 18970 C CA . GLN A 1 53 ? -6.419 2.230 6.997 1.00 0.00 53 GLN A CA 17
ATOM 18971 C C . GLN A 1 53 ? -5.550 1.265 7.818 1.00 0.00 53 GLN A C 17
ATOM 18972 O O . GLN A 1 53 ? -4.326 1.330 7.755 1.00 0.00 53 GLN A O 17
ATOM 18986 N N . ASN A 1 54 ? -6.210 0.267 8.370 1.00 0.00 54 ASN A N 17
ATOM 18987 C CA . ASN A 1 54 ? -5.567 -0.776 9.195 1.00 0.00 54 ASN A CA 17
ATOM 18988 C C . ASN A 1 54 ? -4.927 -1.855 8.317 1.00 0.00 54 ASN A C 17
ATOM 18989 O O . ASN A 1 54 ? -3.756 -2.152 8.489 1.00 0.00 54 ASN A O 17
ATOM 19000 N N . TRP A 1 55 ? -5.653 -2.363 7.316 1.00 0.00 55 TRP A N 17
ATOM 19001 C CA . TRP A 1 55 ? -5.163 -3.404 6.385 1.00 0.00 55 TRP A CA 17
ATOM 19002 C C . TRP A 1 55 ? -3.846 -2.985 5.702 1.00 0.00 55 TRP A C 17
ATOM 19003 O O . TRP A 1 55 ? -2.834 -3.681 5.779 1.00 0.00 55 TRP A O 17
ATOM 19024 N N . VAL A 1 56 ? -3.848 -1.756 5.205 1.00 0.00 56 VAL A N 17
ATOM 19025 C CA . VAL A 1 56 ? -2.678 -1.107 4.601 1.00 0.00 56 VAL A CA 17
ATOM 19026 C C . VAL A 1 56 ? -1.563 -0.998 5.632 1.00 0.00 56 VAL A C 17
ATOM 19027 O O . VAL A 1 56 ? -0.486 -1.531 5.434 1.00 0.00 56 VAL A O 17
ATOM 19040 N N . LYS A 1 57 ? -1.895 -0.273 6.696 1.00 0.00 57 LYS A N 17
ATOM 19041 C CA . LYS A 1 57 ? -0.976 -0.058 7.811 1.00 0.00 57 LYS A CA 17
ATOM 19042 C C . LYS A 1 57 ? -0.388 -1.346 8.358 1.00 0.00 57 LYS A C 17
ATOM 19043 O O . LYS A 1 57 ? 0.783 -1.347 8.690 1.00 0.00 57 LYS A O 17
ATOM 19062 N N . ARG A 1 58 ? -1.131 -2.435 8.237 1.00 0.00 58 ARG A N 17
ATOM 19063 C CA . ARG A 1 58 ? -0.723 -3.803 8.595 1.00 0.00 58 ARG A CA 17
ATOM 19064 C C . ARG A 1 58 ? 0.330 -4.350 7.629 1.00 0.00 58 ARG A C 17
ATOM 19065 O O . ARG A 1 58 ? 1.387 -4.805 8.040 1.00 0.00 58 ARG A O 17
ATOM 19086 N N . ALA A 1 59 ? 0.030 -4.292 6.337 1.00 0.00 59 ALA A N 17
ATOM 19087 C CA . ALA A 1 59 ? 0.998 -4.720 5.319 1.00 0.00 59 ALA A CA 17
ATOM 19088 C C . ALA A 1 59 ? 2.270 -3.854 5.379 1.00 0.00 59 ALA A C 17
ATOM 19089 O O . ALA A 1 59 ? 3.362 -4.391 5.567 1.00 0.00 59 ALA A O 17
ATOM 19096 N N . VAL A 1 60 ? 2.068 -2.555 5.567 1.00 0.00 60 VAL A N 17
ATOM 19097 C CA . VAL A 1 60 ? 3.176 -1.602 5.812 1.00 0.00 60 VAL A CA 17
ATOM 19098 C C . VAL A 1 60 ? 3.840 -1.817 7.165 1.00 0.00 60 VAL A C 17
ATOM 19099 O O . VAL A 1 60 ? 5.001 -1.488 7.304 1.00 0.00 60 VAL A O 17
ATOM 19112 N N . ASN A 1 61 ? 3.151 -2.419 8.111 1.00 0.00 61 ASN A N 17
ATOM 19113 C CA . ASN A 1 61 ? 3.665 -2.663 9.479 1.00 0.00 61 ASN A CA 17
ATOM 19114 C C . ASN A 1 61 ? 4.826 -3.653 9.441 1.00 0.00 61 ASN A C 17
ATOM 19115 O O . ASN A 1 61 ? 5.956 -3.294 9.765 1.00 0.00 61 ASN A O 17
ATOM 19126 N N . LEU A 1 62 ? 4.551 -4.820 8.873 1.00 0.00 62 LEU A N 17
ATOM 19127 C CA . LEU A 1 62 ? 5.581 -5.854 8.668 1.00 0.00 62 LEU A CA 17
ATOM 19128 C C . LEU A 1 62 ? 6.698 -5.355 7.739 1.00 0.00 62 LEU A C 17
ATOM 19129 O O . LEU A 1 62 ? 7.873 -5.403 8.115 1.00 0.00 62 LEU A O 17
ATOM 19145 N N . LEU A 1 63 ? 6.293 -4.657 6.670 1.00 0.00 63 LEU A N 17
ATOM 19146 C CA . LEU A 1 63 ? 7.237 -3.957 5.778 1.00 0.00 63 LEU A CA 17
ATOM 19147 C C . LEU A 1 63 ? 8.091 -2.930 6.517 1.00 0.00 63 LEU A C 17
ATOM 19148 O O . LEU A 1 63 ? 9.233 -2.726 6.149 1.00 0.00 63 LEU A O 17
ATOM 19164 N N . SER A 1 64 ? 7.491 -2.217 7.461 1.00 0.00 64 SER A N 17
ATOM 19165 C CA . SER A 1 64 ? 8.141 -1.128 8.229 1.00 0.00 64 SER A CA 17
ATOM 19166 C C . SER A 1 64 ? 9.356 -1.693 8.957 1.00 0.00 64 SER A C 17
ATOM 19167 O O . SER A 1 64 ? 10.443 -1.429 8.472 1.00 0.00 64 SER A O 17
ATOM 19175 N N . LEU A 1 65 ? 9.136 -2.794 9.671 1.00 0.00 65 LEU A N 17
ATOM 19176 C CA . LEU A 1 65 ? 10.253 -3.532 10.316 1.00 0.00 65 LEU A CA 17
ATOM 19177 C C . LEU A 1 65 ? 11.273 -4.100 9.301 1.00 0.00 65 LEU A C 17
ATOM 19178 O O . LEU A 1 65 ? 12.460 -4.216 9.603 1.00 0.00 65 LEU A O 17
ATOM 19194 N N . ARG A 1 66 ? 10.808 -4.357 8.082 1.00 0.00 66 ARG A N 17
ATOM 19195 C CA . ARG A 1 66 ? 11.658 -4.826 6.960 1.00 0.00 66 ARG A CA 17
ATOM 19196 C C . ARG A 1 66 ? 12.483 -3.661 6.367 1.00 0.00 66 ARG A C 17
ATOM 19197 O O . ARG A 1 66 ? 13.708 -3.725 6.361 1.00 0.00 66 ARG A O 17
ATOM 19218 N N . VAL A 1 67 ? 11.807 -2.629 5.871 1.00 0.00 67 VAL A N 17
ATOM 19219 C CA . VAL A 1 67 ? 12.425 -1.436 5.265 1.00 0.00 67 VAL A CA 17
ATOM 19220 C C . VAL A 1 67 ? 12.781 -0.355 6.312 1.00 0.00 67 VAL A C 17
ATOM 19221 O O . VAL A 1 67 ? 12.877 0.836 6.024 1.00 0.00 67 VAL A O 17
ATOM 19234 N N . LYS A 1 68 ? 13.051 -0.828 7.539 1.00 0.00 68 LYS A N 17
ATOM 19235 C CA . LYS A 1 68 ? 13.371 0.022 8.693 1.00 0.00 68 LYS A CA 17
ATOM 19236 C C . LYS A 1 68 ? 13.846 -0.860 9.850 1.00 0.00 68 LYS A C 17
ATOM 19237 O O . LYS A 1 68 ? 13.153 -1.196 10.812 1.00 0.00 68 LYS A O 17
ATOM 19256 N N . LYS A 1 69 ? 15.080 -1.307 9.632 1.00 0.00 69 LYS A N 17
ATOM 19257 C CA . LYS A 1 69 ? 15.836 -2.069 10.635 1.00 0.00 69 LYS A CA 17
ATOM 19258 C C . LYS A 1 69 ? 16.557 -1.118 11.601 1.00 0.00 69 LYS A C 17
ATOM 19259 O O . LYS A 1 69 ? 16.333 0.099 11.605 1.00 0.00 69 LYS A O 17
ATOM 19278 N N . MET A 1 70 ? 17.369 -1.705 12.472 1.00 0.00 70 MET A N 17
ATOM 19279 C CA . MET A 1 70 ? 18.134 -0.998 13.520 1.00 0.00 70 MET A CA 17
ATOM 19280 C C . MET A 1 70 ? 19.473 -1.660 13.861 1.00 0.00 70 MET A C 17
ATOM 19281 O O . MET A 1 70 ? 20.268 -1.030 14.593 1.00 0.00 70 MET A O 17
ATOM 19296 N N . ALA A 1 1 ? -9.970 16.751 2.034 1.00 0.00 1 ALA A N 18
ATOM 19297 C CA . ALA A 1 1 ? -9.249 17.773 1.259 1.00 0.00 1 ALA A CA 18
ATOM 19298 C C . ALA A 1 1 ? -8.016 17.201 0.539 1.00 0.00 1 ALA A C 18
ATOM 19299 O O . ALA A 1 1 ? -6.911 17.151 1.082 1.00 0.00 1 ALA A O 18
ATOM 19308 N N . SER A 1 2 ? -8.302 16.582 -0.612 1.00 0.00 2 SER A N 18
ATOM 19309 C CA . SER A 1 2 ? -7.308 15.890 -1.453 1.00 0.00 2 SER A CA 18
ATOM 19310 C C . SER A 1 2 ? -7.981 15.279 -2.696 1.00 0.00 2 SER A C 18
ATOM 19311 O O . SER A 1 2 ? -9.198 15.106 -2.736 1.00 0.00 2 SER A O 18
ATOM 19319 N N . ASN A 1 3 ? -7.132 14.963 -3.673 1.00 0.00 3 ASN A N 18
ATOM 19320 C CA . ASN A 1 3 ? -7.548 14.405 -4.972 1.00 0.00 3 ASN A CA 18
ATOM 19321 C C . ASN A 1 3 ? -6.479 13.462 -5.549 1.00 0.00 3 ASN A C 18
ATOM 19322 O O . ASN A 1 3 ? -5.561 13.829 -6.285 1.00 0.00 3 ASN A O 18
ATOM 19333 N N . TYR A 1 4 ? -6.584 12.215 -5.135 1.00 0.00 4 TYR A N 18
ATOM 19334 C CA . TYR A 1 4 ? -5.624 11.171 -5.521 1.00 0.00 4 TYR A CA 18
ATOM 19335 C C . TYR A 1 4 ? -5.690 10.951 -7.038 1.00 0.00 4 TYR A C 18
ATOM 19336 O O . TYR A 1 4 ? -6.778 10.941 -7.613 1.00 0.00 4 TYR A O 18
ATOM 19354 N N . ASP A 1 5 ? -4.516 10.930 -7.657 1.00 0.00 5 ASP A N 18
ATOM 19355 C CA . ASP A 1 5 ? -4.388 10.769 -9.120 1.00 0.00 5 ASP A CA 18
ATOM 19356 C C . ASP A 1 5 ? -2.945 10.453 -9.546 1.00 0.00 5 ASP A C 18
ATOM 19357 O O . ASP A 1 5 ? -2.325 11.176 -10.320 1.00 0.00 5 ASP A O 18
ATOM 19367 N N . CYS A 1 6 ? -2.412 9.411 -8.915 1.00 0.00 6 CYS A N 18
ATOM 19368 C CA . CYS A 1 6 ? -1.005 9.010 -9.116 1.00 0.00 6 CYS A CA 18
ATOM 19369 C C . CYS A 1 6 ? -0.943 7.692 -9.886 1.00 0.00 6 CYS A C 18
ATOM 19370 O O . CYS A 1 6 ? -0.798 7.677 -11.096 1.00 0.00 6 CYS A O 18
ATOM 19377 N N . CYS A 1 7 ? -1.145 6.601 -9.133 1.00 0.00 7 CYS A N 18
ATOM 19378 C CA . CYS A 1 7 ? -1.223 5.250 -9.719 1.00 0.00 7 CYS A CA 18
ATOM 19379 C C . CYS A 1 7 ? -2.348 5.270 -10.745 1.00 0.00 7 CYS A C 18
ATOM 19380 O O . CYS A 1 7 ? -3.220 6.138 -10.696 1.00 0.00 7 CYS A O 18
ATOM 19387 N N . LEU A 1 8 ? -2.338 4.238 -11.581 1.00 0.00 8 LEU A N 18
ATOM 19388 C CA . LEU A 1 8 ? -3.330 4.058 -12.670 1.00 0.00 8 LEU A CA 18
ATOM 19389 C C . LEU A 1 8 ? -4.761 4.361 -12.211 1.00 0.00 8 LEU A C 18
ATOM 19390 O O . LEU A 1 8 ? -5.524 4.961 -12.964 1.00 0.00 8 LEU A O 18
ATOM 19406 N N . SER A 1 9 ? -5.015 4.066 -10.930 1.00 0.00 9 SER A N 18
ATOM 19407 C CA . SER A 1 9 ? -6.238 4.409 -10.169 1.00 0.00 9 SER A CA 18
ATOM 19408 C C . SER A 1 9 ? -6.093 3.890 -8.740 1.00 0.00 9 SER A C 18
ATOM 19409 O O . SER A 1 9 ? -5.669 2.760 -8.532 1.00 0.00 9 SER A O 18
ATOM 19417 N N . TYR A 1 10 ? -6.337 4.793 -7.782 1.00 0.00 10 TYR A N 18
ATOM 19418 C CA . TYR A 1 10 ? -6.391 4.456 -6.348 1.00 0.00 10 TYR A CA 18
ATOM 19419 C C . TYR A 1 10 ? -7.139 3.136 -6.122 1.00 0.00 10 TYR A C 18
ATOM 19420 O O . TYR A 1 10 ? -7.907 2.685 -6.967 1.00 0.00 10 TYR A O 18
ATOM 19438 N N . ILE A 1 11 ? -6.892 2.523 -4.966 1.00 0.00 11 ILE A N 18
ATOM 19439 C CA . ILE A 1 11 ? -7.529 1.269 -4.585 1.00 0.00 11 ILE A CA 18
ATOM 19440 C C . ILE A 1 11 ? -9.027 1.511 -4.362 1.00 0.00 11 ILE A C 18
ATOM 19441 O O . ILE A 1 11 ? -9.508 1.833 -3.276 1.00 0.00 11 ILE A O 18
ATOM 19457 N N . GLN A 1 12 ? -9.747 1.358 -5.463 1.00 0.00 12 GLN A N 18
ATOM 19458 C CA . GLN A 1 12 ? -11.208 1.525 -5.447 1.00 0.00 12 GLN A CA 18
ATOM 19459 C C . GLN A 1 12 ? -11.877 0.530 -4.484 1.00 0.00 12 GLN A C 18
ATOM 19460 O O . GLN A 1 12 ? -12.978 0.787 -4.002 1.00 0.00 12 GLN A O 18
ATOM 19474 N N . THR A 1 13 ? -11.114 -0.506 -4.146 1.00 0.00 13 THR A N 18
ATOM 19475 C CA . THR A 1 13 ? -11.514 -1.568 -3.203 1.00 0.00 13 THR A CA 18
ATOM 19476 C C . THR A 1 13 ? -10.319 -2.148 -2.443 1.00 0.00 13 THR A C 18
ATOM 19477 O O . THR A 1 13 ? -9.530 -2.896 -3.008 1.00 0.00 13 THR A O 18
ATOM 19488 N N . PRO A 1 14 ? -10.226 -1.806 -1.152 1.00 0.00 14 PRO A N 18
ATOM 19489 C CA . PRO A 1 14 ? -9.186 -2.359 -0.280 1.00 0.00 14 PRO A CA 18
ATOM 19490 C C . PRO A 1 14 ? -9.408 -3.837 0.025 1.00 0.00 14 PRO A C 18
ATOM 19491 O O . PRO A 1 14 ? -10.541 -4.304 0.069 1.00 0.00 14 PRO A O 18
ATOM 19502 N N . LEU A 1 15 ? -8.302 -4.542 0.188 1.00 0.00 15 LEU A N 18
ATOM 19503 C CA . LEU A 1 15 ? -8.349 -5.999 0.429 1.00 0.00 15 LEU A CA 18
ATOM 19504 C C . LEU A 1 15 ? -7.477 -6.428 1.619 1.00 0.00 15 LEU A C 18
ATOM 19505 O O . LEU A 1 15 ? -6.804 -5.579 2.183 1.00 0.00 15 LEU A O 18
ATOM 19521 N N . PRO A 1 16 ? -7.641 -7.624 2.210 1.00 0.00 16 PRO A N 18
ATOM 19522 C CA . PRO A 1 16 ? -6.830 -7.999 3.377 1.00 0.00 16 PRO A CA 18
ATOM 19523 C C . PRO A 1 16 ? -5.375 -8.244 2.962 1.00 0.00 16 PRO A C 18
ATOM 19524 O O . PRO A 1 16 ? -5.133 -8.831 1.912 1.00 0.00 16 PRO A O 18
ATOM 19535 N N . SER A 1 17 ? -4.455 -7.913 3.871 1.00 0.00 17 SER A N 18
ATOM 19536 C CA . SER A 1 17 ? -3.006 -8.171 3.662 1.00 0.00 17 SER A CA 18
ATOM 19537 C C . SER A 1 17 ? -2.667 -9.667 3.486 1.00 0.00 17 SER A C 18
ATOM 19538 O O . SER A 1 17 ? -1.668 -9.999 2.854 1.00 0.00 17 SER A O 18
ATOM 19546 N N . ARG A 1 18 ? -3.657 -10.510 3.804 1.00 0.00 18 ARG A N 18
ATOM 19547 C CA . ARG A 1 18 ? -3.604 -11.967 3.557 1.00 0.00 18 ARG A CA 18
ATOM 19548 C C . ARG A 1 18 ? -3.639 -12.351 2.069 1.00 0.00 18 ARG A C 18
ATOM 19549 O O . ARG A 1 18 ? -3.530 -13.528 1.714 1.00 0.00 18 ARG A O 18
ATOM 19570 N N . ALA A 1 19 ? -3.865 -11.358 1.217 1.00 0.00 19 ALA A N 18
ATOM 19571 C CA . ALA A 1 19 ? -3.876 -11.501 -0.247 1.00 0.00 19 ALA A CA 18
ATOM 19572 C C . ALA A 1 19 ? -2.750 -10.702 -0.925 1.00 0.00 19 ALA A C 18
ATOM 19573 O O . ALA A 1 19 ? -2.595 -10.716 -2.150 1.00 0.00 19 ALA A O 18
ATOM 19580 N N . ILE A 1 20 ? -1.962 -10.011 -0.107 1.00 0.00 20 ILE A N 18
ATOM 19581 C CA . ILE A 1 20 ? -0.842 -9.173 -0.578 1.00 0.00 20 ILE A CA 18
ATOM 19582 C C . ILE A 1 20 ? 0.437 -10.009 -0.519 1.00 0.00 20 ILE A C 18
ATOM 19583 O O . ILE A 1 20 ? 0.870 -10.452 0.539 1.00 0.00 20 ILE A O 18
ATOM 19599 N N . VAL A 1 21 ? 1.004 -10.151 -1.703 1.00 0.00 21 VAL A N 18
ATOM 19600 C CA . VAL A 1 21 ? 2.280 -10.869 -1.875 1.00 0.00 21 VAL A CA 18
ATOM 19601 C C . VAL A 1 21 ? 3.479 -9.916 -1.743 1.00 0.00 21 VAL A C 18
ATOM 19602 O O . VAL A 1 21 ? 4.512 -10.271 -1.174 1.00 0.00 21 VAL A O 18
ATOM 19615 N N . GLY A 1 22 ? 3.311 -8.737 -2.338 1.00 0.00 22 GLY A N 18
ATOM 19616 C CA . GLY A 1 22 ? 4.346 -7.698 -2.406 1.00 0.00 22 GLY A CA 18
ATOM 19617 C C . GLY A 1 22 ? 3.674 -6.333 -2.444 1.00 0.00 22 GLY A C 18
ATOM 19618 O O . GLY A 1 22 ? 2.442 -6.245 -2.449 1.00 0.00 22 GLY A O 18
ATOM 19622 N N . PHE A 1 23 ? 4.507 -5.330 -2.225 1.00 0.00 23 PHE A N 18
ATOM 19623 C CA . PHE A 1 23 ? 4.104 -3.920 -2.129 1.00 0.00 23 PHE A CA 18
ATOM 19624 C C . PHE A 1 23 ? 5.298 -2.999 -1.886 1.00 0.00 23 PHE A C 18
ATOM 19625 O O . PHE A 1 23 ? 6.355 -3.421 -1.432 1.00 0.00 23 PHE A O 18
ATOM 19642 N N . THR A 1 24 ? 5.024 -1.721 -2.101 1.00 0.00 24 THR A N 18
ATOM 19643 C CA . THR A 1 24 ? 6.052 -0.675 -1.987 1.00 0.00 24 THR A CA 18
ATOM 19644 C C . THR A 1 24 ? 5.391 0.628 -1.513 1.00 0.00 24 THR A C 18
ATOM 19645 O O . THR A 1 24 ? 4.176 0.808 -1.560 1.00 0.00 24 THR A O 18
ATOM 19656 N N . ARG A 1 25 ? 6.242 1.489 -0.994 1.00 0.00 25 ARG A N 18
ATOM 19657 C CA . ARG A 1 25 ? 5.814 2.791 -0.448 1.00 0.00 25 ARG A CA 18
ATOM 19658 C C . ARG A 1 25 ? 5.815 3.855 -1.540 1.00 0.00 25 ARG A C 18
ATOM 19659 O O . ARG A 1 25 ? 6.716 3.904 -2.389 1.00 0.00 25 ARG A O 18
ATOM 19680 N N . GLN A 1 26 ? 4.782 4.692 -1.506 1.00 0.00 26 GLN A N 18
ATOM 19681 C CA . GLN A 1 26 ? 4.661 5.783 -2.483 1.00 0.00 26 GLN A CA 18
ATOM 19682 C C . GLN A 1 26 ? 4.455 7.103 -1.755 1.00 0.00 26 GLN A C 18
ATOM 19683 O O . GLN A 1 26 ? 3.354 7.430 -1.311 1.00 0.00 26 GLN A O 18
ATOM 19697 N N . MET A 1 27 ? 5.563 7.803 -1.608 1.00 0.00 27 MET A N 18
ATOM 19698 C CA . MET A 1 27 ? 5.579 9.155 -1.016 1.00 0.00 27 MET A CA 18
ATOM 19699 C C . MET A 1 27 ? 4.784 10.166 -1.866 1.00 0.00 27 MET A C 18
ATOM 19700 O O . MET A 1 27 ? 4.351 9.874 -2.985 1.00 0.00 27 MET A O 18
ATOM 19714 N N . ALA A 1 28 ? 4.667 11.369 -1.320 1.00 0.00 28 ALA A N 18
ATOM 19715 C CA . ALA A 1 28 ? 3.955 12.487 -1.956 1.00 0.00 28 ALA A CA 18
ATOM 19716 C C . ALA A 1 28 ? 4.954 13.532 -2.457 1.00 0.00 28 ALA A C 18
ATOM 19717 O O . ALA A 1 28 ? 5.652 14.147 -1.640 1.00 0.00 28 ALA A O 18
ATOM 19724 N N . ASP A 1 29 ? 5.154 13.546 -3.767 1.00 0.00 29 ASP A N 18
ATOM 19725 C CA . ASP A 1 29 ? 6.070 14.477 -4.454 1.00 0.00 29 ASP A CA 18
ATOM 19726 C C . ASP A 1 29 ? 6.166 14.188 -5.955 1.00 0.00 29 ASP A C 18
ATOM 19727 O O . ASP A 1 29 ? 6.012 15.094 -6.761 1.00 0.00 29 ASP A O 18
ATOM 19737 N N . GLU A 1 30 ? 6.577 12.947 -6.260 1.00 0.00 30 GLU A N 18
ATOM 19738 C CA . GLU A 1 30 ? 6.799 12.479 -7.642 1.00 0.00 30 GLU A CA 18
ATOM 19739 C C . GLU A 1 30 ? 5.477 12.553 -8.446 1.00 0.00 30 GLU A C 18
ATOM 19740 O O . GLU A 1 30 ? 4.627 13.386 -8.188 1.00 0.00 30 GLU A O 18
ATOM 19752 N N . ALA A 1 31 ? 5.253 11.591 -9.342 1.00 0.00 31 ALA A N 18
ATOM 19753 C CA . ALA A 1 31 ? 3.993 11.448 -10.092 1.00 0.00 31 ALA A CA 18
ATOM 19754 C C . ALA A 1 31 ? 2.758 11.451 -9.170 1.00 0.00 31 ALA A C 18
ATOM 19755 O O . ALA A 1 31 ? 1.677 11.881 -9.544 1.00 0.00 31 ALA A O 18
ATOM 19762 N N . CYS A 1 32 ? 3.003 11.086 -7.911 1.00 0.00 32 CYS A N 18
ATOM 19763 C CA . CYS A 1 32 ? 2.019 11.189 -6.843 1.00 0.00 32 CYS A CA 18
ATOM 19764 C C . CYS A 1 32 ? 2.189 12.467 -6.037 1.00 0.00 32 CYS A C 18
ATOM 19765 O O . CYS A 1 32 ? 3.298 12.830 -5.658 1.00 0.00 32 CYS A O 18
ATOM 19772 N N . ASP A 1 33 ? 1.046 13.013 -5.648 1.00 0.00 33 ASP A N 18
ATOM 19773 C CA . ASP A 1 33 ? 0.989 14.192 -4.780 1.00 0.00 33 ASP A CA 18
ATOM 19774 C C . ASP A 1 33 ? 0.623 13.823 -3.339 1.00 0.00 33 ASP A C 18
ATOM 19775 O O . ASP A 1 33 ? 0.645 14.675 -2.448 1.00 0.00 33 ASP A O 18
ATOM 19785 N N . ILE A 1 34 ? 0.214 12.569 -3.158 1.00 0.00 34 ILE A N 18
ATOM 19786 C CA . ILE A 1 34 ? -0.200 12.052 -1.854 1.00 0.00 34 ILE A CA 18
ATOM 19787 C C . ILE A 1 34 ? 0.579 10.751 -1.559 1.00 0.00 34 ILE A C 18
ATOM 19788 O O . ILE A 1 34 ? 1.264 10.189 -2.409 1.00 0.00 34 ILE A O 18
ATOM 19804 N N . ASN A 1 35 ? 0.411 10.264 -0.343 1.00 0.00 35 ASN A N 18
ATOM 19805 C CA . ASN A 1 35 ? 1.048 9.019 0.069 1.00 0.00 35 ASN A CA 18
ATOM 19806 C C . ASN A 1 35 ? 0.113 7.872 -0.311 1.00 0.00 35 ASN A C 18
ATOM 19807 O O . ASN A 1 35 ? -1.098 7.952 -0.139 1.00 0.00 35 ASN A O 18
ATOM 19818 N N . ALA A 1 36 ? 0.652 6.896 -1.027 1.00 0.00 36 ALA A N 18
ATOM 19819 C CA . ALA A 1 36 ? -0.088 5.668 -1.324 1.00 0.00 36 ALA A CA 18
ATOM 19820 C C . ALA A 1 36 ? 0.770 4.421 -1.062 1.00 0.00 36 ALA A C 18
ATOM 19821 O O . ALA A 1 36 ? 1.876 4.515 -0.525 1.00 0.00 36 ALA A O 18
ATOM 19828 N N . ILE A 1 37 ? 0.192 3.264 -1.336 1.00 0.00 37 ILE A N 18
ATOM 19829 C CA . ILE A 1 37 ? 0.822 1.965 -1.033 1.00 0.00 37 ILE A CA 18
ATOM 19830 C C . ILE A 1 37 ? 0.657 1.140 -2.291 1.00 0.00 37 ILE A C 18
ATOM 19831 O O . ILE A 1 37 ? -0.436 0.644 -2.564 1.00 0.00 37 ILE A O 18
ATOM 19847 N N . ILE A 1 38 ? 1.743 1.156 -3.042 1.00 0.00 38 ILE A N 18
ATOM 19848 C CA . ILE A 1 38 ? 1.900 0.371 -4.277 1.00 0.00 38 ILE A CA 18
ATOM 19849 C C . ILE A 1 38 ? 1.920 -1.140 -3.942 1.00 0.00 38 ILE A C 18
ATOM 19850 O O . ILE A 1 38 ? 2.971 -1.757 -3.862 1.00 0.00 38 ILE A O 18
ATOM 19866 N N . PHE A 1 39 ? 0.742 -1.659 -3.647 1.00 0.00 39 PHE A N 18
ATOM 19867 C CA . PHE A 1 39 ? 0.494 -3.084 -3.403 1.00 0.00 39 PHE A CA 18
ATOM 19868 C C . PHE A 1 39 ? 0.720 -3.918 -4.657 1.00 0.00 39 PHE A C 18
ATOM 19869 O O . PHE A 1 39 ? 0.646 -3.395 -5.760 1.00 0.00 39 PHE A O 18
ATOM 19886 N N . HIS A 1 40 ? 0.934 -5.201 -4.448 1.00 0.00 40 HIS A N 18
ATOM 19887 C CA . HIS A 1 40 ? 1.200 -6.180 -5.512 1.00 0.00 40 HIS A CA 18
ATOM 19888 C C . HIS A 1 40 ? 0.656 -7.532 -5.067 1.00 0.00 40 HIS A C 18
ATOM 19889 O O . HIS A 1 40 ? 1.374 -8.460 -4.680 1.00 0.00 40 HIS A O 18
ATOM 19904 N N . THR A 1 41 ? -0.646 -7.536 -4.903 1.00 0.00 41 THR A N 18
ATOM 19905 C CA . THR A 1 41 ? -1.406 -8.759 -4.560 1.00 0.00 41 THR A CA 18
ATOM 19906 C C . THR A 1 41 ? -1.085 -9.896 -5.540 1.00 0.00 41 THR A C 18
ATOM 19907 O O . THR A 1 41 ? -0.488 -9.709 -6.593 1.00 0.00 41 THR A O 18
ATOM 19918 N N . LYS A 1 42 ? -1.439 -11.099 -5.102 1.00 0.00 42 LYS A N 18
ATOM 19919 C CA . LYS A 1 42 ? -1.168 -12.305 -5.918 1.00 0.00 42 LYS A CA 18
ATOM 19920 C C . LYS A 1 42 ? -2.220 -12.518 -7.015 1.00 0.00 42 LYS A C 18
ATOM 19921 O O . LYS A 1 42 ? -2.062 -13.360 -7.900 1.00 0.00 42 LYS A O 18
ATOM 19940 N N . LYS A 1 43 ? -3.329 -11.772 -6.899 1.00 0.00 43 LYS A N 18
ATOM 19941 C CA . LYS A 1 43 ? -4.450 -11.851 -7.841 1.00 0.00 43 LYS A CA 18
ATOM 19942 C C . LYS A 1 43 ? -4.964 -10.441 -8.219 1.00 0.00 43 LYS A C 18
ATOM 19943 O O . LYS A 1 43 ? -6.170 -10.201 -8.323 1.00 0.00 43 LYS A O 18
ATOM 19962 N N . ARG A 1 44 ? -4.032 -9.505 -8.353 1.00 0.00 44 ARG A N 18
ATOM 19963 C CA . ARG A 1 44 ? -4.308 -8.128 -8.774 1.00 0.00 44 ARG A CA 18
ATOM 19964 C C . ARG A 1 44 ? -2.984 -7.391 -9.001 1.00 0.00 44 ARG A C 18
ATOM 19965 O O . ARG A 1 44 ? -2.017 -7.541 -8.265 1.00 0.00 44 ARG A O 18
ATOM 19986 N N . LYS A 1 45 ? -2.966 -6.676 -10.112 1.00 0.00 45 LYS A N 18
ATOM 19987 C CA . LYS A 1 45 ? -1.800 -5.844 -10.472 1.00 0.00 45 LYS A CA 18
ATOM 19988 C C . LYS A 1 45 ? -1.533 -4.800 -9.378 1.00 0.00 45 LYS A C 18
ATOM 19989 O O . LYS A 1 45 ? -2.210 -4.761 -8.348 1.00 0.00 45 LYS A O 18
ATOM 20008 N N . SER A 1 46 ? -0.508 -3.973 -9.600 1.00 0.00 46 SER A N 18
ATOM 20009 C CA . SER A 1 46 ? -0.132 -2.897 -8.674 1.00 0.00 46 SER A CA 18
ATOM 20010 C C . SER A 1 46 ? -1.378 -2.137 -8.188 1.00 0.00 46 SER A C 18
ATOM 20011 O O . SER A 1 46 ? -2.304 -1.839 -8.944 1.00 0.00 46 SER A O 18
ATOM 20019 N N . VAL A 1 47 ? -1.466 -2.031 -6.875 1.00 0.00 47 VAL A N 18
ATOM 20020 C CA . VAL A 1 47 ? -2.602 -1.356 -6.222 1.00 0.00 47 VAL A CA 18
ATOM 20021 C C . VAL A 1 47 ? -2.069 -0.109 -5.529 1.00 0.00 47 VAL A C 18
ATOM 20022 O O . VAL A 1 47 ? -1.001 -0.135 -4.951 1.00 0.00 47 VAL A O 18
ATOM 20035 N N . CYS A 1 48 ? -2.861 0.941 -5.517 1.00 0.00 48 CYS A N 18
ATOM 20036 C CA . CYS A 1 48 ? -2.458 2.170 -4.827 1.00 0.00 48 CYS A CA 18
ATOM 20037 C C . CYS A 1 48 ? -3.395 2.441 -3.649 1.00 0.00 48 CYS A C 18
ATOM 20038 O O . CYS A 1 48 ? -4.523 2.897 -3.814 1.00 0.00 48 CYS A O 18
ATOM 20045 N N . ALA A 1 49 ? -2.911 2.155 -2.462 1.00 0.00 49 ALA A N 18
ATOM 20046 C CA . ALA A 1 49 ? -3.760 2.302 -1.274 1.00 0.00 49 ALA A CA 18
ATOM 20047 C C . ALA A 1 49 ? -3.230 3.354 -0.303 1.00 0.00 49 ALA A C 18
ATOM 20048 O O . ALA A 1 49 ? -2.066 3.356 0.036 1.00 0.00 49 ALA A O 18
ATOM 20055 N N . ASP A 1 50 ? -4.030 4.325 0.075 1.00 0.00 50 ASP A N 18
ATOM 20056 C CA . ASP A 1 50 ? -3.525 5.396 0.972 1.00 0.00 50 ASP A CA 18
ATOM 20057 C C . ASP A 1 50 ? -3.086 4.777 2.316 1.00 0.00 50 ASP A C 18
ATOM 20058 O O . ASP A 1 50 ? -3.841 3.955 2.838 1.00 0.00 50 ASP A O 18
ATOM 20068 N N . PRO A 1 51 ? -1.926 5.199 2.859 1.00 0.00 51 PRO A N 18
ATOM 20069 C CA . PRO A 1 51 ? -1.380 4.724 4.142 1.00 0.00 51 PRO A CA 18
ATOM 20070 C C . PRO A 1 51 ? -2.133 5.268 5.345 1.00 0.00 51 PRO A C 18
ATOM 20071 O O . PRO A 1 51 ? -1.538 5.717 6.314 1.00 0.00 51 PRO A O 18
ATOM 20082 N N . LYS A 1 52 ? -3.462 5.185 5.247 1.00 0.00 52 LYS A N 18
ATOM 20083 C CA . LYS A 1 52 ? -4.396 5.696 6.276 1.00 0.00 52 LYS A CA 18
ATOM 20084 C C . LYS A 1 52 ? -5.519 4.683 6.552 1.00 0.00 52 LYS A C 18
ATOM 20085 O O . LYS A 1 52 ? -6.645 5.022 6.928 1.00 0.00 52 LYS A O 18
ATOM 20104 N N . GLN A 1 53 ? -5.215 3.425 6.281 1.00 0.00 53 GLN A N 18
ATOM 20105 C CA . GLN A 1 53 ? -6.141 2.306 6.522 1.00 0.00 53 GLN A CA 18
ATOM 20106 C C . GLN A 1 53 ? -5.513 1.241 7.423 1.00 0.00 53 GLN A C 18
ATOM 20107 O O . GLN A 1 53 ? -4.332 1.308 7.714 1.00 0.00 53 GLN A O 18
ATOM 20121 N N . ASN A 1 54 ? -6.267 0.175 7.676 1.00 0.00 54 ASN A N 18
ATOM 20122 C CA . ASN A 1 54 ? -5.823 -0.943 8.515 1.00 0.00 54 ASN A CA 18
ATOM 20123 C C . ASN A 1 54 ? -4.988 -1.942 7.736 1.00 0.00 54 ASN A C 18
ATOM 20124 O O . ASN A 1 54 ? -3.792 -2.030 7.965 1.00 0.00 54 ASN A O 18
ATOM 20135 N N . TRP A 1 55 ? -5.594 -2.645 6.775 1.00 0.00 55 TRP A N 18
ATOM 20136 C CA . TRP A 1 55 ? -4.905 -3.611 5.895 1.00 0.00 55 TRP A CA 18
ATOM 20137 C C . TRP A 1 55 ? -3.625 -3.005 5.285 1.00 0.00 55 TRP A C 18
ATOM 20138 O O . TRP A 1 55 ? -2.549 -3.575 5.414 1.00 0.00 55 TRP A O 18
ATOM 20159 N N . VAL A 1 56 ? -3.752 -1.745 4.866 1.00 0.00 56 VAL A N 18
ATOM 20160 C CA . VAL A 1 56 ? -2.633 -0.921 4.378 1.00 0.00 56 VAL A CA 18
ATOM 20161 C C . VAL A 1 56 ? -1.554 -0.799 5.452 1.00 0.00 56 VAL A C 18
ATOM 20162 O O . VAL A 1 56 ? -0.400 -1.107 5.188 1.00 0.00 56 VAL A O 18
ATOM 20175 N N . LYS A 1 57 ? -1.978 -0.319 6.618 1.00 0.00 57 LYS A N 18
ATOM 20176 C CA . LYS A 1 57 ? -1.093 -0.193 7.776 1.00 0.00 57 LYS A CA 18
ATOM 20177 C C . LYS A 1 57 ? -0.438 -1.514 8.168 1.00 0.00 57 LYS A C 18
ATOM 20178 O O . LYS A 1 57 ? 0.771 -1.567 8.136 1.00 0.00 57 LYS A O 18
ATOM 20197 N N . ARG A 1 58 ? -1.211 -2.588 8.292 1.00 0.00 58 ARG A N 18
ATOM 20198 C CA . ARG A 1 58 ? -0.725 -3.966 8.563 1.00 0.00 58 ARG A CA 18
ATOM 20199 C C . ARG A 1 58 ? 0.322 -4.430 7.555 1.00 0.00 58 ARG A C 18
ATOM 20200 O O . ARG A 1 58 ? 1.432 -4.809 7.915 1.00 0.00 58 ARG A O 18
ATOM 20221 N N . ALA A 1 59 ? -0.018 -4.354 6.275 1.00 0.00 59 ALA A N 18
ATOM 20222 C CA . ALA A 1 59 ? 0.936 -4.702 5.214 1.00 0.00 59 ALA A CA 18
ATOM 20223 C C . ALA A 1 59 ? 2.200 -3.841 5.284 1.00 0.00 59 ALA A C 18
ATOM 20224 O O . ALA A 1 59 ? 3.287 -4.401 5.442 1.00 0.00 59 ALA A O 18
ATOM 20231 N N . VAL A 1 60 ? 2.006 -2.547 5.548 1.00 0.00 60 VAL A N 18
ATOM 20232 C CA . VAL A 1 60 ? 3.113 -1.619 5.840 1.00 0.00 60 VAL A CA 18
ATOM 20233 C C . VAL A 1 60 ? 3.861 -1.988 7.118 1.00 0.00 60 VAL A C 18
ATOM 20234 O O . VAL A 1 60 ? 5.050 -1.780 7.195 1.00 0.00 60 VAL A O 18
ATOM 20247 N N . ASN A 1 61 ? 3.166 -2.521 8.108 1.00 0.00 61 ASN A N 18
ATOM 20248 C CA . ASN A 1 61 ? 3.726 -2.887 9.422 1.00 0.00 61 ASN A CA 18
ATOM 20249 C C . ASN A 1 61 ? 4.838 -3.930 9.235 1.00 0.00 61 ASN A C 18
ATOM 20250 O O . ASN A 1 61 ? 5.975 -3.687 9.600 1.00 0.00 61 ASN A O 18
ATOM 20261 N N . LEU A 1 62 ? 4.508 -5.036 8.573 1.00 0.00 62 LEU A N 18
ATOM 20262 C CA . LEU A 1 62 ? 5.530 -6.051 8.225 1.00 0.00 62 LEU A CA 18
ATOM 20263 C C . LEU A 1 62 ? 6.686 -5.466 7.403 1.00 0.00 62 LEU A C 18
ATOM 20264 O O . LEU A 1 62 ? 7.848 -5.658 7.745 1.00 0.00 62 LEU A O 18
ATOM 20280 N N . LEU A 1 63 ? 6.336 -4.567 6.479 1.00 0.00 63 LEU A N 18
ATOM 20281 C CA . LEU A 1 63 ? 7.327 -3.773 5.715 1.00 0.00 63 LEU A CA 18
ATOM 20282 C C . LEU A 1 63 ? 8.130 -2.828 6.609 1.00 0.00 63 LEU A C 18
ATOM 20283 O O . LEU A 1 63 ? 9.275 -2.539 6.285 1.00 0.00 63 LEU A O 18
ATOM 20299 N N . SER A 1 64 ? 7.529 -2.306 7.656 1.00 0.00 64 SER A N 18
ATOM 20300 C CA . SER A 1 64 ? 8.156 -1.365 8.590 1.00 0.00 64 SER A CA 18
ATOM 20301 C C . SER A 1 64 ? 9.304 -2.081 9.263 1.00 0.00 64 SER A C 18
ATOM 20302 O O . SER A 1 64 ? 10.376 -1.514 9.363 1.00 0.00 64 SER A O 18
ATOM 20310 N N . LEU A 1 65 ? 9.152 -3.365 9.560 1.00 0.00 65 LEU A N 18
ATOM 20311 C CA . LEU A 1 65 ? 10.243 -4.171 10.131 1.00 0.00 65 LEU A CA 18
ATOM 20312 C C . LEU A 1 65 ? 11.234 -4.632 9.049 1.00 0.00 65 LEU A C 18
ATOM 20313 O O . LEU A 1 65 ? 12.402 -4.907 9.342 1.00 0.00 65 LEU A O 18
ATOM 20329 N N . ARG A 1 66 ? 10.765 -4.673 7.800 1.00 0.00 66 ARG A N 18
ATOM 20330 C CA . ARG A 1 66 ? 11.551 -5.062 6.620 1.00 0.00 66 ARG A CA 18
ATOM 20331 C C . ARG A 1 66 ? 12.387 -3.881 6.080 1.00 0.00 66 ARG A C 18
ATOM 20332 O O . ARG A 1 66 ? 13.610 -3.842 6.241 1.00 0.00 66 ARG A O 18
ATOM 20353 N N . VAL A 1 67 ? 11.708 -2.893 5.498 1.00 0.00 67 VAL A N 18
ATOM 20354 C CA . VAL A 1 67 ? 12.295 -1.666 4.930 1.00 0.00 67 VAL A CA 18
ATOM 20355 C C . VAL A 1 67 ? 12.412 -0.585 6.031 1.00 0.00 67 VAL A C 18
ATOM 20356 O O . VAL A 1 67 ? 12.158 0.594 5.814 1.00 0.00 67 VAL A O 18
ATOM 20369 N N . LYS A 1 68 ? 12.823 -1.020 7.220 1.00 0.00 68 LYS A N 18
ATOM 20370 C CA . LYS A 1 68 ? 13.091 -0.151 8.379 1.00 0.00 68 LYS A CA 18
ATOM 20371 C C . LYS A 1 68 ? 13.440 -1.032 9.585 1.00 0.00 68 LYS A C 18
ATOM 20372 O O . LYS A 1 68 ? 12.619 -1.370 10.440 1.00 0.00 68 LYS A O 18
ATOM 20391 N N . LYS A 1 69 ? 14.711 -1.411 9.611 1.00 0.00 69 LYS A N 18
ATOM 20392 C CA . LYS A 1 69 ? 15.255 -2.202 10.727 1.00 0.00 69 LYS A CA 18
ATOM 20393 C C . LYS A 1 69 ? 14.812 -1.595 12.073 1.00 0.00 69 LYS A C 18
ATOM 20394 O O . LYS A 1 69 ? 14.509 -0.405 12.197 1.00 0.00 69 LYS A O 18
ATOM 20413 N N . MET A 1 70 ? 14.920 -2.414 13.102 1.00 0.00 70 MET A N 18
ATOM 20414 C CA . MET A 1 70 ? 14.567 -1.997 14.469 1.00 0.00 70 MET A CA 18
ATOM 20415 C C . MET A 1 70 ? 15.783 -1.466 15.264 1.00 0.00 70 MET A C 18
ATOM 20416 O O . MET A 1 70 ? 15.640 -0.380 15.872 1.00 0.00 70 MET A O 18
ATOM 20431 N N . ALA A 1 1 ? -13.772 19.234 -9.524 1.00 0.00 1 ALA A N 19
ATOM 20432 C CA . ALA A 1 1 ? -12.355 18.863 -9.767 1.00 0.00 1 ALA A CA 19
ATOM 20433 C C . ALA A 1 1 ? -11.499 19.027 -8.490 1.00 0.00 1 ALA A C 19
ATOM 20434 O O . ALA A 1 1 ? -10.839 20.048 -8.254 1.00 0.00 1 ALA A O 19
ATOM 20443 N N . SER A 1 2 ? -11.633 18.029 -7.630 1.00 0.00 2 SER A N 19
ATOM 20444 C CA . SER A 1 2 ? -10.965 18.020 -6.300 1.00 0.00 2 SER A CA 19
ATOM 20445 C C . SER A 1 2 ? -10.839 16.608 -5.746 1.00 0.00 2 SER A C 19
ATOM 20446 O O . SER A 1 2 ? -11.724 16.073 -5.080 1.00 0.00 2 SER A O 19
ATOM 20454 N N . ASN A 1 3 ? -9.751 15.973 -6.158 1.00 0.00 3 ASN A N 19
ATOM 20455 C CA . ASN A 1 3 ? -9.419 14.594 -5.758 1.00 0.00 3 ASN A CA 19
ATOM 20456 C C . ASN A 1 3 ? -8.111 14.172 -6.395 1.00 0.00 3 ASN A C 19
ATOM 20457 O O . ASN A 1 3 ? -7.893 14.296 -7.603 1.00 0.00 3 ASN A O 19
ATOM 20468 N N . TYR A 1 4 ? -7.250 13.629 -5.545 1.00 0.00 4 TYR A N 19
ATOM 20469 C CA . TYR A 1 4 ? -5.934 13.117 -5.952 1.00 0.00 4 TYR A CA 19
ATOM 20470 C C . TYR A 1 4 ? -6.117 11.939 -6.930 1.00 0.00 4 TYR A C 19
ATOM 20471 O O . TYR A 1 4 ? -7.033 11.134 -6.767 1.00 0.00 4 TYR A O 19
ATOM 20489 N N . ASP A 1 5 ? -5.232 11.894 -7.920 1.00 0.00 5 ASP A N 19
ATOM 20490 C CA . ASP A 1 5 ? -5.269 10.849 -8.958 1.00 0.00 5 ASP A CA 19
ATOM 20491 C C . ASP A 1 5 ? -3.916 10.745 -9.656 1.00 0.00 5 ASP A C 19
ATOM 20492 O O . ASP A 1 5 ? -3.661 11.380 -10.669 1.00 0.00 5 ASP A O 19
ATOM 20502 N N . CYS A 1 6 ? -3.053 10.002 -8.994 1.00 0.00 6 CYS A N 19
ATOM 20503 C CA . CYS A 1 6 ? -1.678 9.828 -9.482 1.00 0.00 6 CYS A CA 19
ATOM 20504 C C . CYS A 1 6 ? -1.404 8.431 -10.024 1.00 0.00 6 CYS A C 19
ATOM 20505 O O . CYS A 1 6 ? -1.491 8.235 -11.239 1.00 0.00 6 CYS A O 19
ATOM 20512 N N . CYS A 1 7 ? -1.175 7.475 -9.123 1.00 0.00 7 CYS A N 19
ATOM 20513 C CA . CYS A 1 7 ? -1.036 6.044 -9.474 1.00 0.00 7 CYS A CA 19
ATOM 20514 C C . CYS A 1 7 ? -2.171 5.662 -10.427 1.00 0.00 7 CYS A C 19
ATOM 20515 O O . CYS A 1 7 ? -3.180 6.384 -10.435 1.00 0.00 7 CYS A O 19
ATOM 20522 N N . LEU A 1 8 ? -2.035 4.542 -11.125 1.00 0.00 8 LEU A N 19
ATOM 20523 C CA . LEU A 1 8 ? -3.051 4.033 -12.082 1.00 0.00 8 LEU A CA 19
ATOM 20524 C C . LEU A 1 8 ? -4.496 4.330 -11.670 1.00 0.00 8 LEU A C 19
ATOM 20525 O O . LEU A 1 8 ? -5.279 4.825 -12.479 1.00 0.00 8 LEU A O 19
ATOM 20541 N N . SER A 1 9 ? -4.732 4.221 -10.362 1.00 0.00 9 SER A N 19
ATOM 20542 C CA . SER A 1 9 ? -5.964 4.593 -9.658 1.00 0.00 9 SER A CA 19
ATOM 20543 C C . SER A 1 9 ? -5.855 4.133 -8.216 1.00 0.00 9 SER A C 19
ATOM 20544 O O . SER A 1 9 ? -5.356 3.045 -7.947 1.00 0.00 9 SER A O 19
ATOM 20552 N N . TYR A 1 10 ? -6.153 5.065 -7.293 1.00 0.00 10 TYR A N 19
ATOM 20553 C CA . TYR A 1 10 ? -6.236 4.784 -5.848 1.00 0.00 10 TYR A CA 19
ATOM 20554 C C . TYR A 1 10 ? -6.874 3.403 -5.626 1.00 0.00 10 TYR A C 19
ATOM 20555 O O . TYR A 1 10 ? -7.588 2.916 -6.502 1.00 0.00 10 TYR A O 19
ATOM 20573 N N . ILE A 1 11 ? -6.566 2.806 -4.495 1.00 0.00 11 ILE A N 19
ATOM 20574 C CA . ILE A 1 11 ? -7.160 1.512 -4.119 1.00 0.00 11 ILE A CA 19
ATOM 20575 C C . ILE A 1 11 ? -8.693 1.611 -4.060 1.00 0.00 11 ILE A C 19
ATOM 20576 O O . ILE A 1 11 ? -9.307 1.791 -3.003 1.00 0.00 11 ILE A O 19
ATOM 20592 N N . GLN A 1 12 ? -9.284 1.402 -5.221 1.00 0.00 12 GLN A N 19
ATOM 20593 C CA . GLN A 1 12 ? -10.750 1.465 -5.385 1.00 0.00 12 GLN A CA 19
ATOM 20594 C C . GLN A 1 12 ? -11.452 0.463 -4.455 1.00 0.00 12 GLN A C 19
ATOM 20595 O O . GLN A 1 12 ? -12.615 0.638 -4.124 1.00 0.00 12 GLN A O 19
ATOM 20609 N N . THR A 1 13 ? -10.665 -0.543 -4.057 1.00 0.00 13 THR A N 19
ATOM 20610 C CA . THR A 1 13 ? -11.085 -1.621 -3.154 1.00 0.00 13 THR A CA 19
ATOM 20611 C C . THR A 1 13 ? -9.940 -2.151 -2.289 1.00 0.00 13 THR A C 19
ATOM 20612 O O . THR A 1 13 ? -9.114 -2.924 -2.775 1.00 0.00 13 THR A O 19
ATOM 20623 N N . PRO A 1 14 ? -9.956 -1.830 -0.988 1.00 0.00 14 PRO A N 19
ATOM 20624 C CA . PRO A 1 14 ? -8.944 -2.342 -0.050 1.00 0.00 14 PRO A CA 19
ATOM 20625 C C . PRO A 1 14 ? -9.099 -3.838 0.183 1.00 0.00 14 PRO A C 19
ATOM 20626 O O . PRO A 1 14 ? -10.204 -4.358 0.221 1.00 0.00 14 PRO A O 19
ATOM 20637 N N . LEU A 1 15 ? -7.960 -4.492 0.281 1.00 0.00 15 LEU A N 19
ATOM 20638 C CA . LEU A 1 15 ? -7.931 -5.952 0.472 1.00 0.00 15 LEU A CA 19
ATOM 20639 C C . LEU A 1 15 ? -7.007 -6.378 1.629 1.00 0.00 15 LEU A C 19
ATOM 20640 O O . LEU A 1 15 ? -6.206 -5.576 2.075 1.00 0.00 15 LEU A O 19
ATOM 20656 N N . PRO A 1 16 ? -7.205 -7.560 2.241 1.00 0.00 16 PRO A N 19
ATOM 20657 C CA . PRO A 1 16 ? -6.369 -7.961 3.384 1.00 0.00 16 PRO A CA 19
ATOM 20658 C C . PRO A 1 16 ? -4.936 -8.230 2.937 1.00 0.00 16 PRO A C 19
ATOM 20659 O O . PRO A 1 16 ? -4.712 -8.747 1.841 1.00 0.00 16 PRO A O 19
ATOM 20670 N N . SER A 1 17 ? -3.985 -7.990 3.844 1.00 0.00 17 SER A N 19
ATOM 20671 C CA . SER A 1 17 ? -2.559 -8.278 3.595 1.00 0.00 17 SER A CA 19
ATOM 20672 C C . SER A 1 17 ? -2.283 -9.763 3.288 1.00 0.00 17 SER A C 19
ATOM 20673 O O . SER A 1 17 ? -1.301 -10.091 2.627 1.00 0.00 17 SER A O 19
ATOM 20681 N N . ARG A 1 18 ? -3.266 -10.599 3.613 1.00 0.00 18 ARG A N 19
ATOM 20682 C CA . ARG A 1 18 ? -3.285 -12.039 3.266 1.00 0.00 18 ARG A CA 19
ATOM 20683 C C . ARG A 1 18 ? -3.283 -12.311 1.753 1.00 0.00 18 ARG A C 19
ATOM 20684 O O . ARG A 1 18 ? -3.056 -13.434 1.314 1.00 0.00 18 ARG A O 19
ATOM 20705 N N . ALA A 1 19 ? -3.579 -11.268 0.988 1.00 0.00 19 ALA A N 19
ATOM 20706 C CA . ALA A 1 19 ? -3.565 -11.309 -0.483 1.00 0.00 19 ALA A CA 19
ATOM 20707 C C . ALA A 1 19 ? -2.369 -10.545 -1.069 1.00 0.00 19 ALA A C 19
ATOM 20708 O O . ALA A 1 19 ? -2.021 -10.702 -2.238 1.00 0.00 19 ALA A O 19
ATOM 20715 N N . ILE A 1 20 ? -1.702 -9.771 -0.219 1.00 0.00 20 ILE A N 19
ATOM 20716 C CA . ILE A 1 20 ? -0.536 -8.950 -0.590 1.00 0.00 20 ILE A CA 19
ATOM 20717 C C . ILE A 1 20 ? 0.708 -9.838 -0.614 1.00 0.00 20 ILE A C 19
ATOM 20718 O O . ILE A 1 20 ? 1.228 -10.264 0.417 1.00 0.00 20 ILE A O 19
ATOM 20734 N N . VAL A 1 21 ? 1.174 -10.012 -1.843 1.00 0.00 21 VAL A N 19
ATOM 20735 C CA . VAL A 1 21 ? 2.405 -10.777 -2.094 1.00 0.00 21 VAL A CA 19
ATOM 20736 C C . VAL A 1 21 ? 3.651 -9.906 -1.889 1.00 0.00 21 VAL A C 19
ATOM 20737 O O . VAL A 1 21 ? 4.625 -10.330 -1.275 1.00 0.00 21 VAL A O 19
ATOM 20750 N N . GLY A 1 22 ? 3.591 -8.710 -2.461 1.00 0.00 22 GLY A N 19
ATOM 20751 C CA . GLY A 1 22 ? 4.728 -7.779 -2.427 1.00 0.00 22 GLY A CA 19
ATOM 20752 C C . GLY A 1 22 ? 4.215 -6.361 -2.614 1.00 0.00 22 GLY A C 19
ATOM 20753 O O . GLY A 1 22 ? 3.203 -6.154 -3.256 1.00 0.00 22 GLY A O 19
ATOM 20757 N N . PHE A 1 23 ? 4.714 -5.475 -1.777 1.00 0.00 23 PHE A N 19
ATOM 20758 C CA . PHE A 1 23 ? 4.309 -4.074 -1.804 1.00 0.00 23 PHE A CA 19
ATOM 20759 C C . PHE A 1 23 ? 5.464 -3.136 -1.503 1.00 0.00 23 PHE A C 19
ATOM 20760 O O . PHE A 1 23 ? 6.481 -3.555 -0.950 1.00 0.00 23 PHE A O 19
ATOM 20777 N N . THR A 1 24 ? 5.217 -1.859 -1.753 1.00 0.00 24 THR A N 19
ATOM 20778 C CA . THR A 1 24 ? 6.242 -0.819 -1.579 1.00 0.00 24 THR A CA 19
ATOM 20779 C C . THR A 1 24 ? 5.603 0.431 -0.964 1.00 0.00 24 THR A C 19
ATOM 20780 O O . THR A 1 24 ? 4.379 0.564 -0.864 1.00 0.00 24 THR A O 19
ATOM 20791 N N . ARG A 1 25 ? 6.470 1.308 -0.505 1.00 0.00 25 ARG A N 19
ATOM 20792 C CA . ARG A 1 25 ? 6.057 2.576 0.119 1.00 0.00 25 ARG A CA 19
ATOM 20793 C C . ARG A 1 25 ? 6.033 3.699 -0.918 1.00 0.00 25 ARG A C 19
ATOM 20794 O O . ARG A 1 25 ? 6.815 3.721 -1.872 1.00 0.00 25 ARG A O 19
ATOM 20815 N N . GLN A 1 26 ? 5.079 4.592 -0.715 1.00 0.00 26 GLN A N 19
ATOM 20816 C CA . GLN A 1 26 ? 4.925 5.765 -1.590 1.00 0.00 26 GLN A CA 19
ATOM 20817 C C . GLN A 1 26 ? 4.701 7.008 -0.742 1.00 0.00 26 GLN A C 19
ATOM 20818 O O . GLN A 1 26 ? 3.911 7.032 0.207 1.00 0.00 26 GLN A O 19
ATOM 20832 N N . MET A 1 27 ? 5.438 8.018 -1.155 1.00 0.00 27 MET A N 19
ATOM 20833 C CA . MET A 1 27 ? 5.451 9.355 -0.532 1.00 0.00 27 MET A CA 19
ATOM 20834 C C . MET A 1 27 ? 4.790 10.402 -1.440 1.00 0.00 27 MET A C 19
ATOM 20835 O O . MET A 1 27 ? 4.832 10.316 -2.670 1.00 0.00 27 MET A O 19
ATOM 20849 N N . ALA A 1 28 ? 4.389 11.487 -0.794 1.00 0.00 28 ALA A N 19
ATOM 20850 C CA . ALA A 1 28 ? 3.710 12.616 -1.449 1.00 0.00 28 ALA A CA 19
ATOM 20851 C C . ALA A 1 28 ? 4.745 13.650 -1.895 1.00 0.00 28 ALA A C 19
ATOM 20852 O O . ALA A 1 28 ? 5.359 14.316 -1.065 1.00 0.00 28 ALA A O 19
ATOM 20859 N N . ASP A 1 29 ? 5.054 13.580 -3.188 1.00 0.00 29 ASP A N 19
ATOM 20860 C CA . ASP A 1 29 ? 6.051 14.449 -3.857 1.00 0.00 29 ASP A CA 19
ATOM 20861 C C . ASP A 1 29 ? 6.331 13.984 -5.285 1.00 0.00 29 ASP A C 19
ATOM 20862 O O . ASP A 1 29 ? 6.460 14.800 -6.190 1.00 0.00 29 ASP A O 19
ATOM 20872 N N . GLU A 1 30 ? 6.552 12.672 -5.399 1.00 0.00 30 GLU A N 19
ATOM 20873 C CA . GLU A 1 30 ? 6.883 12.042 -6.685 1.00 0.00 30 GLU A CA 19
ATOM 20874 C C . GLU A 1 30 ? 5.713 12.143 -7.673 1.00 0.00 30 GLU A C 19
ATOM 20875 O O . GLU A 1 30 ? 4.895 13.063 -7.595 1.00 0.00 30 GLU A O 19
ATOM 20887 N N . ALA A 1 31 ? 5.544 11.124 -8.515 1.00 0.00 31 ALA A N 19
ATOM 20888 C CA . ALA A 1 31 ? 4.406 11.000 -9.432 1.00 0.00 31 ALA A CA 19
ATOM 20889 C C . ALA A 1 31 ? 3.056 11.055 -8.673 1.00 0.00 31 ALA A C 19
ATOM 20890 O O . ALA A 1 31 ? 2.036 11.404 -9.248 1.00 0.00 31 ALA A O 19
ATOM 20897 N N . CYS A 1 32 ? 3.126 10.778 -7.376 1.00 0.00 32 CYS A N 19
ATOM 20898 C CA . CYS A 1 32 ? 1.999 10.952 -6.465 1.00 0.00 32 CYS A CA 19
ATOM 20899 C C . CYS A 1 32 ? 2.143 12.181 -5.572 1.00 0.00 32 CYS A C 19
ATOM 20900 O O . CYS A 1 32 ? 3.227 12.492 -5.081 1.00 0.00 32 CYS A O 19
ATOM 20907 N N . ASP A 1 33 ? 0.995 12.791 -5.347 1.00 0.00 33 ASP A N 19
ATOM 20908 C CA . ASP A 1 33 ? 0.892 13.954 -4.450 1.00 0.00 33 ASP A CA 19
ATOM 20909 C C . ASP A 1 33 ? 0.486 13.547 -3.027 1.00 0.00 33 ASP A C 19
ATOM 20910 O O . ASP A 1 33 ? 0.388 14.373 -2.128 1.00 0.00 33 ASP A O 19
ATOM 20920 N N . ILE A 1 34 ? 0.115 12.276 -2.876 1.00 0.00 34 ILE A N 19
ATOM 20921 C CA . ILE A 1 34 ? -0.334 11.737 -1.581 1.00 0.00 34 ILE A CA 19
ATOM 20922 C C . ILE A 1 34 ? 0.399 10.429 -1.335 1.00 0.00 34 ILE A C 19
ATOM 20923 O O . ILE A 1 34 ? 0.631 9.675 -2.278 1.00 0.00 34 ILE A O 19
ATOM 20939 N N . ASN A 1 35 ? 0.587 10.144 -0.071 1.00 0.00 35 ASN A N 19
ATOM 20940 C CA . ASN A 1 35 ? 1.227 8.896 0.350 1.00 0.00 35 ASN A CA 19
ATOM 20941 C C . ASN A 1 35 ? 0.255 7.733 0.092 1.00 0.00 35 ASN A C 19
ATOM 20942 O O . ASN A 1 35 ? -0.960 7.881 0.231 1.00 0.00 35 ASN A O 19
ATOM 20953 N N . ALA A 1 36 ? 0.844 6.636 -0.351 1.00 0.00 36 ALA A N 19
ATOM 20954 C CA . ALA A 1 36 ? 0.110 5.399 -0.626 1.00 0.00 36 ALA A CA 19
ATOM 20955 C C . ALA A 1 36 ? 1.010 4.167 -0.542 1.00 0.00 36 ALA A C 19
ATOM 20956 O O . ALA A 1 36 ? 2.205 4.278 -0.326 1.00 0.00 36 ALA A O 19
ATOM 20963 N N . ILE A 1 37 ? 0.377 3.012 -0.486 1.00 0.00 37 ILE A N 19
ATOM 20964 C CA . ILE A 1 37 ? 1.121 1.758 -0.285 1.00 0.00 37 ILE A CA 19
ATOM 20965 C C . ILE A 1 37 ? 0.874 0.906 -1.498 1.00 0.00 37 ILE A C 19
ATOM 20966 O O . ILE A 1 37 ? -0.251 0.459 -1.699 1.00 0.00 37 ILE A O 19
ATOM 20982 N N . ILE A 1 38 ? 1.879 0.937 -2.350 1.00 0.00 38 ILE A N 19
ATOM 20983 C CA . ILE A 1 38 ? 1.876 0.199 -3.615 1.00 0.00 38 ILE A CA 19
ATOM 20984 C C . ILE A 1 38 ? 1.861 -1.310 -3.340 1.00 0.00 38 ILE A C 19
ATOM 20985 O O . ILE A 1 38 ? 2.899 -1.845 -3.015 1.00 0.00 38 ILE A O 19
ATOM 21001 N N . PHE A 1 39 ? 0.717 -1.934 -3.479 1.00 0.00 39 PHE A N 19
ATOM 21002 C CA . PHE A 1 39 ? 0.499 -3.380 -3.269 1.00 0.00 39 PHE A CA 19
ATOM 21003 C C . PHE A 1 39 ? 0.534 -4.144 -4.575 1.00 0.00 39 PHE A C 19
ATOM 21004 O O . PHE A 1 39 ? 0.121 -3.633 -5.609 1.00 0.00 39 PHE A O 19
ATOM 21021 N N . HIS A 1 40 ? 1.034 -5.365 -4.523 1.00 0.00 40 HIS A N 19
ATOM 21022 C CA . HIS A 1 40 ? 1.198 -6.221 -5.711 1.00 0.00 40 HIS A CA 19
ATOM 21023 C C . HIS A 1 40 ? 0.733 -7.625 -5.330 1.00 0.00 40 HIS A C 19
ATOM 21024 O O . HIS A 1 40 ? 1.485 -8.509 -4.904 1.00 0.00 40 HIS A O 19
ATOM 21039 N N . THR A 1 41 ? -0.579 -7.688 -5.211 1.00 0.00 41 THR A N 19
ATOM 21040 C CA . THR A 1 41 ? -1.282 -8.953 -4.937 1.00 0.00 41 THR A CA 19
ATOM 21041 C C . THR A 1 41 ? -1.022 -9.982 -6.021 1.00 0.00 41 THR A C 19
ATOM 21042 O O . THR A 1 41 ? -0.652 -9.668 -7.156 1.00 0.00 41 THR A O 19
ATOM 21053 N N . LYS A 1 42 ? -1.237 -11.237 -5.646 1.00 0.00 42 LYS A N 19
ATOM 21054 C CA . LYS A 1 42 ? -1.037 -12.358 -6.594 1.00 0.00 42 LYS A CA 19
ATOM 21055 C C . LYS A 1 42 ? -2.187 -12.456 -7.624 1.00 0.00 42 LYS A C 19
ATOM 21056 O O . LYS A 1 42 ? -2.142 -13.243 -8.560 1.00 0.00 42 LYS A O 19
ATOM 21075 N N . LYS A 1 43 ? -3.194 -11.599 -7.442 1.00 0.00 43 LYS A N 19
ATOM 21076 C CA . LYS A 1 43 ? -4.351 -11.530 -8.346 1.00 0.00 43 LYS A CA 19
ATOM 21077 C C . LYS A 1 43 ? -4.883 -10.084 -8.467 1.00 0.00 43 LYS A C 19
ATOM 21078 O O . LYS A 1 43 ? -6.071 -9.817 -8.338 1.00 0.00 43 LYS A O 19
ATOM 21097 N N . ARG A 1 44 ? -3.945 -9.157 -8.647 1.00 0.00 44 ARG A N 19
ATOM 21098 C CA . ARG A 1 44 ? -4.216 -7.729 -8.879 1.00 0.00 44 ARG A CA 19
ATOM 21099 C C . ARG A 1 44 ? -2.905 -6.985 -9.113 1.00 0.00 44 ARG A C 19
ATOM 21100 O O . ARG A 1 44 ? -1.887 -7.254 -8.496 1.00 0.00 44 ARG A O 19
ATOM 21121 N N . LYS A 1 45 ? -3.013 -6.049 -10.039 1.00 0.00 45 LYS A N 19
ATOM 21122 C CA . LYS A 1 45 ? -1.900 -5.145 -10.365 1.00 0.00 45 LYS A CA 19
ATOM 21123 C C . LYS A 1 45 ? -1.553 -4.235 -9.173 1.00 0.00 45 LYS A C 19
ATOM 21124 O O . LYS A 1 45 ? -2.118 -4.363 -8.086 1.00 0.00 45 LYS A O 19
ATOM 21143 N N . SER A 1 46 ? -0.593 -3.349 -9.410 1.00 0.00 46 SER A N 19
ATOM 21144 C CA . SER A 1 46 ? -0.170 -2.356 -8.409 1.00 0.00 46 SER A CA 19
ATOM 21145 C C . SER A 1 46 ? -1.361 -1.572 -7.853 1.00 0.00 46 SER A C 19
ATOM 21146 O O . SER A 1 46 ? -2.234 -1.113 -8.575 1.00 0.00 46 SER A O 19
ATOM 21154 N N . VAL A 1 47 ? -1.401 -1.560 -6.529 1.00 0.00 47 VAL A N 19
ATOM 21155 C CA . VAL A 1 47 ? -2.495 -0.906 -5.789 1.00 0.00 47 VAL A CA 19
ATOM 21156 C C . VAL A 1 47 ? -1.894 0.127 -4.852 1.00 0.00 47 VAL A C 19
ATOM 21157 O O . VAL A 1 47 ? -1.198 -0.223 -3.911 1.00 0.00 47 VAL A O 19
ATOM 21170 N N . CYS A 1 48 ? -2.247 1.377 -5.065 1.00 0.00 48 CYS A N 19
ATOM 21171 C CA . CYS A 1 48 ? -1.754 2.449 -4.199 1.00 0.00 48 CYS A CA 19
ATOM 21172 C C . CYS A 1 48 ? -2.830 2.814 -3.160 1.00 0.00 48 CYS A C 19
ATOM 21173 O O . CYS A 1 48 ? -3.911 3.300 -3.493 1.00 0.00 48 CYS A O 19
ATOM 21180 N N . ALA A 1 49 ? -2.544 2.452 -1.919 1.00 0.00 49 ALA A N 19
ATOM 21181 C CA . ALA A 1 49 ? -3.500 2.705 -0.841 1.00 0.00 49 ALA A CA 19
ATOM 21182 C C . ALA A 1 49 ? -2.966 3.685 0.199 1.00 0.00 49 ALA A C 19
ATOM 21183 O O . ALA A 1 49 ? -1.948 3.394 0.820 1.00 0.00 49 ALA A O 19
ATOM 21190 N N . ASP A 1 50 ? -3.673 4.791 0.395 1.00 0.00 50 ASP A N 19
ATOM 21191 C CA . ASP A 1 50 ? -3.229 5.801 1.371 1.00 0.00 50 ASP A CA 19
ATOM 21192 C C . ASP A 1 50 ? -2.926 5.149 2.739 1.00 0.00 50 ASP A C 19
ATOM 21193 O O . ASP A 1 50 ? -3.720 4.310 3.176 1.00 0.00 50 ASP A O 19
ATOM 21203 N N . PRO A 1 51 ? -1.794 5.483 3.373 1.00 0.00 51 PRO A N 19
ATOM 21204 C CA . PRO A 1 51 ? -1.465 5.052 4.740 1.00 0.00 51 PRO A CA 19
ATOM 21205 C C . PRO A 1 51 ? -2.336 5.701 5.818 1.00 0.00 51 PRO A C 19
ATOM 21206 O O . PRO A 1 51 ? -1.859 6.241 6.808 1.00 0.00 51 PRO A O 19
ATOM 21217 N N . LYS A 1 52 ? -3.643 5.567 5.617 1.00 0.00 52 LYS A N 19
ATOM 21218 C CA . LYS A 1 52 ? -4.669 6.075 6.560 1.00 0.00 52 LYS A CA 19
ATOM 21219 C C . LYS A 1 52 ? -5.720 5.013 6.916 1.00 0.00 52 LYS A C 19
ATOM 21220 O O . LYS A 1 52 ? -6.845 5.293 7.330 1.00 0.00 52 LYS A O 19
ATOM 21239 N N . GLN A 1 53 ? -5.324 3.768 6.697 1.00 0.00 53 GLN A N 19
ATOM 21240 C CA . GLN A 1 53 ? -6.181 2.618 6.988 1.00 0.00 53 GLN A CA 19
ATOM 21241 C C . GLN A 1 53 ? -5.492 1.661 7.956 1.00 0.00 53 GLN A C 19
ATOM 21242 O O . GLN A 1 53 ? -4.286 1.765 8.216 1.00 0.00 53 GLN A O 19
ATOM 21256 N N . ASN A 1 54 ? -6.266 0.681 8.397 1.00 0.00 54 ASN A N 19
ATOM 21257 C CA . ASN A 1 54 ? -5.782 -0.389 9.294 1.00 0.00 54 ASN A CA 19
ATOM 21258 C C . ASN A 1 54 ? -5.098 -1.507 8.502 1.00 0.00 54 ASN A C 19
ATOM 21259 O O . ASN A 1 54 ? -3.965 -1.846 8.803 1.00 0.00 54 ASN A O 19
ATOM 21270 N N . TRP A 1 55 ? -5.713 -1.892 7.395 1.00 0.00 55 TRP A N 19
ATOM 21271 C CA . TRP A 1 55 ? -5.195 -2.964 6.527 1.00 0.00 55 TRP A CA 19
ATOM 21272 C C . TRP A 1 55 ? -3.864 -2.546 5.876 1.00 0.00 55 TRP A C 19
ATOM 21273 O O . TRP A 1 55 ? -2.875 -3.268 5.939 1.00 0.00 55 TRP A O 19
ATOM 21294 N N . VAL A 1 56 ? -3.830 -1.281 5.490 1.00 0.00 56 VAL A N 19
ATOM 21295 C CA . VAL A 1 56 ? -2.637 -0.616 4.952 1.00 0.00 56 VAL A CA 19
ATOM 21296 C C . VAL A 1 56 ? -1.555 -0.588 6.027 1.00 0.00 56 VAL A C 19
ATOM 21297 O O . VAL A 1 56 ? -0.499 -1.183 5.814 1.00 0.00 56 VAL A O 19
ATOM 21310 N N . LYS A 1 57 ? -1.827 0.142 7.114 1.00 0.00 57 LYS A N 19
ATOM 21311 C CA . LYS A 1 57 ? -0.854 0.282 8.209 1.00 0.00 57 LYS A CA 19
ATOM 21312 C C . LYS A 1 57 ? -0.349 -1.097 8.639 1.00 0.00 57 LYS A C 19
ATOM 21313 O O . LYS A 1 57 ? 0.831 -1.214 8.885 1.00 0.00 57 LYS A O 19
ATOM 21332 N N . ARG A 1 58 ? -1.219 -2.102 8.605 1.00 0.00 58 ARG A N 19
ATOM 21333 C CA . ARG A 1 58 ? -0.872 -3.499 8.932 1.00 0.00 58 ARG A CA 19
ATOM 21334 C C . ARG A 1 58 ? 0.160 -4.092 7.984 1.00 0.00 58 ARG A C 19
ATOM 21335 O O . ARG A 1 58 ? 1.184 -4.623 8.402 1.00 0.00 58 ARG A O 19
ATOM 21356 N N . ALA A 1 59 ? -0.085 -3.882 6.699 1.00 0.00 59 ALA A N 19
ATOM 21357 C CA . ALA A 1 59 ? 0.841 -4.330 5.659 1.00 0.00 59 ALA A CA 19
ATOM 21358 C C . ALA A 1 59 ? 2.154 -3.531 5.694 1.00 0.00 59 ALA A C 19
ATOM 21359 O O . ALA A 1 59 ? 3.215 -4.122 5.889 1.00 0.00 59 ALA A O 19
ATOM 21366 N N . VAL A 1 60 ? 2.023 -2.207 5.845 1.00 0.00 60 VAL A N 19
ATOM 21367 C CA . VAL A 1 60 ? 3.173 -1.293 6.008 1.00 0.00 60 VAL A CA 19
ATOM 21368 C C . VAL A 1 60 ? 3.899 -1.598 7.312 1.00 0.00 60 VAL A C 19
ATOM 21369 O O . VAL A 1 60 ? 5.101 -1.431 7.383 1.00 0.00 60 VAL A O 19
ATOM 21382 N N . ASN A 1 61 ? 3.199 -2.118 8.311 1.00 0.00 61 ASN A N 19
ATOM 21383 C CA . ASN A 1 61 ? 3.744 -2.456 9.629 1.00 0.00 61 ASN A CA 19
ATOM 21384 C C . ASN A 1 61 ? 4.782 -3.569 9.508 1.00 0.00 61 ASN A C 19
ATOM 21385 O O . ASN A 1 61 ? 5.949 -3.377 9.828 1.00 0.00 61 ASN A O 19
ATOM 21396 N N . LEU A 1 62 ? 4.355 -4.707 8.980 1.00 0.00 62 LEU A N 19
ATOM 21397 C CA . LEU A 1 62 ? 5.274 -5.821 8.691 1.00 0.00 62 LEU A CA 19
ATOM 21398 C C . LEU A 1 62 ? 6.458 -5.378 7.820 1.00 0.00 62 LEU A C 19
ATOM 21399 O O . LEU A 1 62 ? 7.609 -5.682 8.133 1.00 0.00 62 LEU A O 19
ATOM 21415 N N . LEU A 1 63 ? 6.166 -4.473 6.887 1.00 0.00 63 LEU A N 19
ATOM 21416 C CA . LEU A 1 63 ? 7.197 -3.805 6.070 1.00 0.00 63 LEU A CA 19
ATOM 21417 C C . LEU A 1 63 ? 8.100 -2.862 6.879 1.00 0.00 63 LEU A C 19
ATOM 21418 O O . LEU A 1 63 ? 9.254 -2.689 6.539 1.00 0.00 63 LEU A O 19
ATOM 21434 N N . SER A 1 64 ? 7.526 -2.204 7.866 1.00 0.00 64 SER A N 19
ATOM 21435 C CA . SER A 1 64 ? 8.207 -1.225 8.721 1.00 0.00 64 SER A CA 19
ATOM 21436 C C . SER A 1 64 ? 9.359 -1.920 9.444 1.00 0.00 64 SER A C 19
ATOM 21437 O O . SER A 1 64 ? 10.459 -1.419 9.404 1.00 0.00 64 SER A O 19
ATOM 21445 N N . LEU A 1 65 ? 9.157 -3.180 9.834 1.00 0.00 65 LEU A N 19
ATOM 21446 C CA . LEU A 1 65 ? 10.271 -3.980 10.381 1.00 0.00 65 LEU A CA 19
ATOM 21447 C C . LEU A 1 65 ? 11.108 -4.656 9.271 1.00 0.00 65 LEU A C 19
ATOM 21448 O O . LEU A 1 65 ? 12.240 -5.071 9.495 1.00 0.00 65 LEU A O 19
ATOM 21464 N N . ARG A 1 66 ? 10.510 -4.820 8.092 1.00 0.00 66 ARG A N 19
ATOM 21465 C CA . ARG A 1 66 ? 11.135 -5.473 6.932 1.00 0.00 66 ARG A CA 19
ATOM 21466 C C . ARG A 1 66 ? 12.123 -4.522 6.219 1.00 0.00 66 ARG A C 19
ATOM 21467 O O . ARG A 1 66 ? 13.324 -4.755 6.222 1.00 0.00 66 ARG A O 19
ATOM 21488 N N . VAL A 1 67 ? 11.590 -3.409 5.706 1.00 0.00 67 VAL A N 19
ATOM 21489 C CA . VAL A 1 67 ? 12.365 -2.340 5.030 1.00 0.00 67 VAL A CA 19
ATOM 21490 C C . VAL A 1 67 ? 12.874 -1.336 6.097 1.00 0.00 67 VAL A C 19
ATOM 21491 O O . VAL A 1 67 ? 12.855 -0.121 5.924 1.00 0.00 67 VAL A O 19
ATOM 21504 N N . LYS A 1 68 ? 13.359 -1.885 7.207 1.00 0.00 68 LYS A N 19
ATOM 21505 C CA . LYS A 1 68 ? 13.973 -1.079 8.283 1.00 0.00 68 LYS A CA 19
ATOM 21506 C C . LYS A 1 68 ? 14.626 -1.991 9.310 1.00 0.00 68 LYS A C 19
ATOM 21507 O O . LYS A 1 68 ? 14.063 -2.384 10.333 1.00 0.00 68 LYS A O 19
ATOM 21526 N N . LYS A 1 69 ? 15.828 -2.410 8.920 1.00 0.00 69 LYS A N 19
ATOM 21527 C CA . LYS A 1 69 ? 16.653 -3.249 9.792 1.00 0.00 69 LYS A CA 19
ATOM 21528 C C . LYS A 1 69 ? 17.220 -2.406 10.944 1.00 0.00 69 LYS A C 19
ATOM 21529 O O . LYS A 1 69 ? 16.875 -1.231 11.112 1.00 0.00 69 LYS A O 19
ATOM 21548 N N . MET A 1 70 ? 18.119 -2.994 11.723 1.00 0.00 70 MET A N 19
ATOM 21549 C CA . MET A 1 70 ? 18.786 -2.300 12.837 1.00 0.00 70 MET A CA 19
ATOM 21550 C C . MET A 1 70 ? 19.460 -0.971 12.422 1.00 0.00 70 MET A C 19
ATOM 21551 O O . MET A 1 70 ? 20.116 -0.984 11.347 1.00 0.00 70 MET A O 19
ATOM 21566 N N . ALA A 1 1 ? -12.152 15.029 -0.687 1.00 0.00 1 ALA A N 20
ATOM 21567 C CA . ALA A 1 1 ? -11.535 16.366 -0.852 1.00 0.00 1 ALA A CA 20
ATOM 21568 C C . ALA A 1 1 ? -9.995 16.329 -0.973 1.00 0.00 1 ALA A C 20
ATOM 21569 O O . ALA A 1 1 ? -9.233 16.923 -0.220 1.00 0.00 1 ALA A O 20
ATOM 21578 N N . SER A 1 2 ? -9.584 15.514 -1.936 1.00 0.00 2 SER A N 20
ATOM 21579 C CA . SER A 1 2 ? -8.156 15.280 -2.248 1.00 0.00 2 SER A CA 20
ATOM 21580 C C . SER A 1 2 ? -7.894 15.459 -3.738 1.00 0.00 2 SER A C 20
ATOM 21581 O O . SER A 1 2 ? -8.681 15.023 -4.582 1.00 0.00 2 SER A O 20
ATOM 21589 N N . ASN A 1 3 ? -6.742 16.037 -4.024 1.00 0.00 3 ASN A N 20
ATOM 21590 C CA . ASN A 1 3 ? -6.256 16.275 -5.403 1.00 0.00 3 ASN A CA 20
ATOM 21591 C C . ASN A 1 3 ? -5.183 15.247 -5.823 1.00 0.00 3 ASN A C 20
ATOM 21592 O O . ASN A 1 3 ? -4.180 15.543 -6.471 1.00 0.00 3 ASN A O 20
ATOM 21603 N N . TYR A 1 4 ? -5.348 14.047 -5.296 1.00 0.00 4 TYR A N 20
ATOM 21604 C CA . TYR A 1 4 ? -4.473 12.921 -5.585 1.00 0.00 4 TYR A CA 20
ATOM 21605 C C . TYR A 1 4 ? -4.902 12.262 -6.903 1.00 0.00 4 TYR A C 20
ATOM 21606 O O . TYR A 1 4 ? -6.083 11.988 -7.086 1.00 0.00 4 TYR A O 20
ATOM 21624 N N . ASP A 1 5 ? -3.881 11.787 -7.622 1.00 0.00 5 ASP A N 20
ATOM 21625 C CA . ASP A 1 5 ? -4.050 10.976 -8.852 1.00 0.00 5 ASP A CA 20
ATOM 21626 C C . ASP A 1 5 ? -2.683 10.502 -9.388 1.00 0.00 5 ASP A C 20
ATOM 21627 O O . ASP A 1 5 ? -2.212 10.961 -10.428 1.00 0.00 5 ASP A O 20
ATOM 21637 N N . CYS A 1 6 ? -2.027 9.644 -8.615 1.00 0.00 6 CYS A N 20
ATOM 21638 C CA . CYS A 1 6 ? -0.664 9.163 -8.915 1.00 0.00 6 CYS A CA 20
ATOM 21639 C C . CYS A 1 6 ? -0.726 7.838 -9.692 1.00 0.00 6 CYS A C 20
ATOM 21640 O O . CYS A 1 6 ? -0.694 7.814 -10.914 1.00 0.00 6 CYS A O 20
ATOM 21647 N N . CYS A 1 7 ? -0.869 6.739 -8.933 1.00 0.00 7 CYS A N 20
ATOM 21648 C CA . CYS A 1 7 ? -1.108 5.397 -9.486 1.00 0.00 7 CYS A CA 20
ATOM 21649 C C . CYS A 1 7 ? -2.327 5.462 -10.412 1.00 0.00 7 CYS A C 20
ATOM 21650 O O . CYS A 1 7 ? -3.102 6.427 -10.336 1.00 0.00 7 CYS A O 20
ATOM 21657 N N . LEU A 1 8 ? -2.503 4.404 -11.193 1.00 0.00 8 LEU A N 20
ATOM 21658 C CA . LEU A 1 8 ? -3.595 4.282 -12.173 1.00 0.00 8 LEU A CA 20
ATOM 21659 C C . LEU A 1 8 ? -4.962 4.744 -11.603 1.00 0.00 8 LEU A C 20
ATOM 21660 O O . LEU A 1 8 ? -5.748 5.363 -12.312 1.00 0.00 8 LEU A O 20
ATOM 21676 N N . SER A 1 9 ? -5.119 4.524 -10.290 1.00 0.00 9 SER A N 20
ATOM 21677 C CA . SER A 1 9 ? -6.247 4.954 -9.439 1.00 0.00 9 SER A CA 20
ATOM 21678 C C . SER A 1 9 ? -6.095 4.346 -8.035 1.00 0.00 9 SER A C 20
ATOM 21679 O O . SER A 1 9 ? -5.280 3.448 -7.812 1.00 0.00 9 SER A O 20
ATOM 21687 N N . TYR A 1 10 ? -6.761 5.000 -7.088 1.00 0.00 10 TYR A N 20
ATOM 21688 C CA . TYR A 1 10 ? -6.897 4.501 -5.706 1.00 0.00 10 TYR A CA 20
ATOM 21689 C C . TYR A 1 10 ? -7.413 3.059 -5.650 1.00 0.00 10 TYR A C 20
ATOM 21690 O O . TYR A 1 10 ? -7.684 2.399 -6.646 1.00 0.00 10 TYR A O 20
ATOM 21708 N N . ILE A 1 11 ? -7.575 2.591 -4.419 1.00 0.00 11 ILE A N 20
ATOM 21709 C CA . ILE A 1 11 ? -8.149 1.273 -4.196 1.00 0.00 11 ILE A CA 20
ATOM 21710 C C . ILE A 1 11 ? -9.648 1.389 -3.928 1.00 0.00 11 ILE A C 20
ATOM 21711 O O . ILE A 1 11 ? -10.076 1.895 -2.896 1.00 0.00 11 ILE A O 20
ATOM 21727 N N . GLN A 1 12 ? -10.411 1.088 -4.974 1.00 0.00 12 GLN A N 20
ATOM 21728 C CA . GLN A 1 12 ? -11.876 1.017 -4.845 1.00 0.00 12 GLN A CA 20
ATOM 21729 C C . GLN A 1 12 ? -12.361 -0.181 -4.010 1.00 0.00 12 GLN A C 20
ATOM 21730 O O . GLN A 1 12 ? -13.516 -0.181 -3.574 1.00 0.00 12 GLN A O 20
ATOM 21744 N N . THR A 1 13 ? -11.432 -1.095 -3.730 1.00 0.00 13 THR A N 20
ATOM 21745 C CA . THR A 1 13 ? -11.667 -2.311 -2.939 1.00 0.00 13 THR A CA 20
ATOM 21746 C C . THR A 1 13 ? -10.387 -2.780 -2.216 1.00 0.00 13 THR A C 20
ATOM 21747 O O . THR A 1 13 ? -9.532 -3.430 -2.805 1.00 0.00 13 THR A O 20
ATOM 21758 N N . PRO A 1 14 ? -10.231 -2.328 -0.964 1.00 0.00 14 PRO A N 20
ATOM 21759 C CA . PRO A 1 14 ? -9.094 -2.735 -0.136 1.00 0.00 14 PRO A CA 20
ATOM 21760 C C . PRO A 1 14 ? -9.182 -4.182 0.323 1.00 0.00 14 PRO A C 20
ATOM 21761 O O . PRO A 1 14 ? -10.022 -4.532 1.147 1.00 0.00 14 PRO A O 20
ATOM 21772 N N . LEU A 1 15 ? -8.348 -5.027 -0.270 1.00 0.00 15 LEU A N 20
ATOM 21773 C CA . LEU A 1 15 ? -8.339 -6.470 0.050 1.00 0.00 15 LEU A CA 20
ATOM 21774 C C . LEU A 1 15 ? -7.462 -6.774 1.270 1.00 0.00 15 LEU A C 20
ATOM 21775 O O . LEU A 1 15 ? -6.693 -5.924 1.673 1.00 0.00 15 LEU A O 20
ATOM 21791 N N . PRO A 1 16 ? -7.659 -7.882 1.998 1.00 0.00 16 PRO A N 20
ATOM 21792 C CA . PRO A 1 16 ? -6.830 -8.137 3.196 1.00 0.00 16 PRO A CA 20
ATOM 21793 C C . PRO A 1 16 ? -5.387 -8.479 2.805 1.00 0.00 16 PRO A C 20
ATOM 21794 O O . PRO A 1 16 ? -5.161 -9.075 1.749 1.00 0.00 16 PRO A O 20
ATOM 21805 N N . SER A 1 17 ? -4.440 -8.139 3.674 1.00 0.00 17 SER A N 20
ATOM 21806 C CA . SER A 1 17 ? -3.001 -8.439 3.465 1.00 0.00 17 SER A CA 20
ATOM 21807 C C . SER A 1 17 ? -2.694 -9.909 3.172 1.00 0.00 17 SER A C 20
ATOM 21808 O O . SER A 1 17 ? -1.702 -10.230 2.520 1.00 0.00 17 SER A O 20
ATOM 21816 N N . ARG A 1 18 ? -3.646 -10.781 3.514 1.00 0.00 18 ARG A N 20
ATOM 21817 C CA . ARG A 1 18 ? -3.624 -12.219 3.169 1.00 0.00 18 ARG A CA 20
ATOM 21818 C C . ARG A 1 18 ? -3.509 -12.480 1.651 1.00 0.00 18 ARG A C 20
ATOM 21819 O O . ARG A 1 18 ? -3.209 -13.591 1.229 1.00 0.00 18 ARG A O 20
ATOM 21840 N N . ALA A 1 19 ? -3.924 -11.476 0.873 1.00 0.00 19 ALA A N 20
ATOM 21841 C CA . ALA A 1 19 ? -3.868 -11.518 -0.593 1.00 0.00 19 ALA A CA 20
ATOM 21842 C C . ALA A 1 19 ? -2.719 -10.665 -1.147 1.00 0.00 19 ALA A C 20
ATOM 21843 O O . ALA A 1 19 ? -2.507 -10.635 -2.362 1.00 0.00 19 ALA A O 20
ATOM 21850 N N . ILE A 1 20 ? -1.911 -10.097 -0.258 1.00 0.00 20 ILE A N 20
ATOM 21851 C CA . ILE A 1 20 ? -0.764 -9.240 -0.595 1.00 0.00 20 ILE A CA 20
ATOM 21852 C C . ILE A 1 20 ? 0.508 -10.075 -0.400 1.00 0.00 20 ILE A C 20
ATOM 21853 O O . ILE A 1 20 ? 0.879 -10.447 0.707 1.00 0.00 20 ILE A O 20
ATOM 21869 N N . VAL A 1 21 ? 1.138 -10.284 -1.543 1.00 0.00 21 VAL A N 20
ATOM 21870 C CA . VAL A 1 21 ? 2.411 -11.038 -1.609 1.00 0.00 21 VAL A CA 20
ATOM 21871 C C . VAL A 1 21 ? 3.642 -10.121 -1.510 1.00 0.00 21 VAL A C 20
ATOM 21872 O O . VAL A 1 21 ? 4.551 -10.375 -0.724 1.00 0.00 21 VAL A O 20
ATOM 21885 N N . GLY A 1 22 ? 3.569 -9.018 -2.247 1.00 0.00 22 GLY A N 20
ATOM 21886 C CA . GLY A 1 22 ? 4.613 -7.985 -2.301 1.00 0.00 22 GLY A CA 20
ATOM 21887 C C . GLY A 1 22 ? 3.945 -6.613 -2.220 1.00 0.00 22 GLY A C 20
ATOM 21888 O O . GLY A 1 22 ? 2.706 -6.510 -2.249 1.00 0.00 22 GLY A O 20
ATOM 21892 N N . PHE A 1 23 ? 4.785 -5.621 -1.959 1.00 0.00 23 PHE A N 20
ATOM 21893 C CA . PHE A 1 23 ? 4.396 -4.202 -1.862 1.00 0.00 23 PHE A CA 20
ATOM 21894 C C . PHE A 1 23 ? 5.582 -3.291 -1.571 1.00 0.00 23 PHE A C 20
ATOM 21895 O O . PHE A 1 23 ? 6.628 -3.746 -1.118 1.00 0.00 23 PHE A O 20
ATOM 21912 N N . THR A 1 24 ? 5.333 -2.010 -1.774 1.00 0.00 24 THR A N 20
ATOM 21913 C CA . THR A 1 24 ? 6.341 -0.962 -1.577 1.00 0.00 24 THR A CA 20
ATOM 21914 C C . THR A 1 24 ? 5.665 0.291 -1.004 1.00 0.00 24 THR A C 20
ATOM 21915 O O . THR A 1 24 ? 4.442 0.427 -0.970 1.00 0.00 24 THR A O 20
ATOM 21926 N N . ARG A 1 25 ? 6.510 1.206 -0.526 1.00 0.00 25 ARG A N 20
ATOM 21927 C CA . ARG A 1 25 ? 6.039 2.450 0.096 1.00 0.00 25 ARG A CA 20
ATOM 21928 C C . ARG A 1 25 ? 6.087 3.576 -0.945 1.00 0.00 25 ARG A C 20
ATOM 21929 O O . ARG A 1 25 ? 6.959 3.594 -1.811 1.00 0.00 25 ARG A O 20
ATOM 21950 N N . GLN A 1 26 ? 5.073 4.438 -0.894 1.00 0.00 26 GLN A N 20
ATOM 21951 C CA . GLN A 1 26 ? 4.991 5.592 -1.801 1.00 0.00 26 GLN A CA 20
ATOM 21952 C C . GLN A 1 26 ? 4.837 6.863 -0.975 1.00 0.00 26 GLN A C 20
ATOM 21953 O O . GLN A 1 26 ? 3.864 7.046 -0.242 1.00 0.00 26 GLN A O 20
ATOM 21967 N N . MET A 1 27 ? 5.806 7.727 -1.205 1.00 0.00 27 MET A N 20
ATOM 21968 C CA . MET A 1 27 ? 5.907 9.031 -0.522 1.00 0.00 27 MET A CA 20
ATOM 21969 C C . MET A 1 27 ? 5.278 10.119 -1.407 1.00 0.00 27 MET A C 20
ATOM 21970 O O . MET A 1 27 ? 5.293 10.040 -2.637 1.00 0.00 27 MET A O 20
ATOM 21984 N N . ALA A 1 28 ? 4.802 11.152 -0.722 1.00 0.00 28 ALA A N 20
ATOM 21985 C CA . ALA A 1 28 ? 4.187 12.339 -1.345 1.00 0.00 28 ALA A CA 20
ATOM 21986 C C . ALA A 1 28 ? 5.258 13.352 -1.746 1.00 0.00 28 ALA A C 20
ATOM 21987 O O . ALA A 1 28 ? 5.822 14.033 -0.892 1.00 0.00 28 ALA A O 20
ATOM 21994 N N . ASP A 1 29 ? 5.634 13.305 -3.029 1.00 0.00 29 ASP A N 20
ATOM 21995 C CA . ASP A 1 29 ? 6.683 14.172 -3.620 1.00 0.00 29 ASP A CA 20
ATOM 21996 C C . ASP A 1 29 ? 6.916 13.890 -5.104 1.00 0.00 29 ASP A C 20
ATOM 21997 O O . ASP A 1 29 ? 6.903 14.810 -5.917 1.00 0.00 29 ASP A O 20
ATOM 22007 N N . GLU A 1 30 ? 7.270 12.640 -5.383 1.00 0.00 30 GLU A N 20
ATOM 22008 C CA . GLU A 1 30 ? 7.604 12.158 -6.733 1.00 0.00 30 GLU A CA 20
ATOM 22009 C C . GLU A 1 30 ? 6.394 12.286 -7.692 1.00 0.00 30 GLU A C 20
ATOM 22010 O O . GLU A 1 30 ? 5.553 13.158 -7.512 1.00 0.00 30 GLU A O 20
ATOM 22022 N N . ALA A 1 31 ? 6.222 11.340 -8.613 1.00 0.00 31 ALA A N 20
ATOM 22023 C CA . ALA A 1 31 ? 5.024 11.263 -9.494 1.00 0.00 31 ALA A CA 20
ATOM 22024 C C . ALA A 1 31 ? 3.709 11.275 -8.694 1.00 0.00 31 ALA A C 20
ATOM 22025 O O . ALA A 1 31 ? 2.664 11.694 -9.175 1.00 0.00 31 ALA A O 20
ATOM 22032 N N . CYS A 1 32 ? 3.820 10.901 -7.422 1.00 0.00 32 CYS A N 20
ATOM 22033 C CA . CYS A 1 32 ? 2.730 10.997 -6.448 1.00 0.00 32 CYS A CA 20
ATOM 22034 C C . CYS A 1 32 ? 2.878 12.228 -5.573 1.00 0.00 32 CYS A C 20
ATOM 22035 O O . CYS A 1 32 ? 3.953 12.487 -5.022 1.00 0.00 32 CYS A O 20
ATOM 22042 N N . ASP A 1 33 ? 1.738 12.866 -5.355 1.00 0.00 33 ASP A N 20
ATOM 22043 C CA . ASP A 1 33 ? 1.637 14.022 -4.440 1.00 0.00 33 ASP A CA 20
ATOM 22044 C C . ASP A 1 33 ? 1.112 13.619 -3.050 1.00 0.00 33 ASP A C 20
ATOM 22045 O O . ASP A 1 33 ? 1.071 14.439 -2.139 1.00 0.00 33 ASP A O 20
ATOM 22055 N N . ILE A 1 34 ? 0.616 12.397 -2.942 1.00 0.00 34 ILE A N 20
ATOM 22056 C CA . ILE A 1 34 ? 0.127 11.873 -1.658 1.00 0.00 34 ILE A CA 20
ATOM 22057 C C . ILE A 1 34 ? 0.900 10.585 -1.315 1.00 0.00 34 ILE A C 20
ATOM 22058 O O . ILE A 1 34 ? 1.657 10.048 -2.112 1.00 0.00 34 ILE A O 20
ATOM 22074 N N . ASN A 1 35 ? 0.594 10.069 -0.150 1.00 0.00 35 ASN A N 20
ATOM 22075 C CA . ASN A 1 35 ? 1.212 8.816 0.295 1.00 0.00 35 ASN A CA 20
ATOM 22076 C C . ASN A 1 35 ? 0.274 7.660 -0.045 1.00 0.00 35 ASN A C 20
ATOM 22077 O O . ASN A 1 35 ? -0.936 7.772 0.113 1.00 0.00 35 ASN A O 20
ATOM 22088 N N . ALA A 1 36 ? 0.855 6.595 -0.566 1.00 0.00 36 ALA A N 20
ATOM 22089 C CA . ALA A 1 36 ? 0.100 5.361 -0.867 1.00 0.00 36 ALA A CA 20
ATOM 22090 C C . ALA A 1 36 ? 0.994 4.129 -0.786 1.00 0.00 36 ALA A C 20
ATOM 22091 O O . ALA A 1 36 ? 2.199 4.245 -0.563 1.00 0.00 36 ALA A O 20
ATOM 22098 N N . ILE A 1 37 ? 0.365 2.976 -0.658 1.00 0.00 37 ILE A N 20
ATOM 22099 C CA . ILE A 1 37 ? 1.105 1.722 -0.515 1.00 0.00 37 ILE A CA 20
ATOM 22100 C C . ILE A 1 37 ? 0.910 0.921 -1.791 1.00 0.00 37 ILE A C 20
ATOM 22101 O O . ILE A 1 37 ? -0.212 0.522 -2.073 1.00 0.00 37 ILE A O 20
ATOM 22117 N N . ILE A 1 38 ? 2.022 0.868 -2.506 1.00 0.00 38 ILE A N 20
ATOM 22118 C CA . ILE A 1 38 ? 2.143 0.154 -3.784 1.00 0.00 38 ILE A CA 20
ATOM 22119 C C . ILE A 1 38 ? 2.108 -1.361 -3.537 1.00 0.00 38 ILE A C 20
ATOM 22120 O O . ILE A 1 38 ? 3.140 -2.011 -3.464 1.00 0.00 38 ILE A O 20
ATOM 22136 N N . PHE A 1 39 ? 0.901 -1.847 -3.285 1.00 0.00 39 PHE A N 20
ATOM 22137 C CA . PHE A 1 39 ? 0.627 -3.283 -3.130 1.00 0.00 39 PHE A CA 20
ATOM 22138 C C . PHE A 1 39 ? 0.860 -4.041 -4.419 1.00 0.00 39 PHE A C 20
ATOM 22139 O O . PHE A 1 39 ? 0.698 -3.510 -5.512 1.00 0.00 39 PHE A O 20
ATOM 22156 N N . HIS A 1 40 ? 1.214 -5.305 -4.238 1.00 0.00 40 HIS A N 20
ATOM 22157 C CA . HIS A 1 40 ? 1.491 -6.235 -5.347 1.00 0.00 40 HIS A CA 20
ATOM 22158 C C . HIS A 1 40 ? 0.896 -7.586 -4.977 1.00 0.00 40 HIS A C 20
ATOM 22159 O O . HIS A 1 40 ? 1.574 -8.512 -4.529 1.00 0.00 40 HIS A O 20
ATOM 22174 N N . THR A 1 41 ? -0.420 -7.556 -4.895 1.00 0.00 41 THR A N 20
ATOM 22175 C CA . THR A 1 41 ? -1.201 -8.760 -4.559 1.00 0.00 41 THR A CA 20
ATOM 22176 C C . THR A 1 41 ? -0.983 -9.829 -5.650 1.00 0.00 41 THR A C 20
ATOM 22177 O O . THR A 1 41 ? -0.206 -9.646 -6.592 1.00 0.00 41 THR A O 20
ATOM 22188 N N . LYS A 1 42 ? -1.692 -10.936 -5.528 1.00 0.00 42 LYS A N 20
ATOM 22189 C CA . LYS A 1 42 ? -1.566 -12.029 -6.520 1.00 0.00 42 LYS A CA 20
ATOM 22190 C C . LYS A 1 42 ? -2.691 -12.025 -7.568 1.00 0.00 42 LYS A C 20
ATOM 22191 O O . LYS A 1 42 ? -2.497 -12.462 -8.701 1.00 0.00 42 LYS A O 20
ATOM 22210 N N . LYS A 1 43 ? -3.818 -11.411 -7.211 1.00 0.00 43 LYS A N 20
ATOM 22211 C CA . LYS A 1 43 ? -4.976 -11.246 -8.103 1.00 0.00 43 LYS A CA 20
ATOM 22212 C C . LYS A 1 43 ? -5.355 -9.762 -8.298 1.00 0.00 43 LYS A C 20
ATOM 22213 O O . LYS A 1 43 ? -6.524 -9.396 -8.415 1.00 0.00 43 LYS A O 20
ATOM 22232 N N . ARG A 1 44 ? -4.330 -8.916 -8.298 1.00 0.00 44 ARG A N 20
ATOM 22233 C CA . ARG A 1 44 ? -4.465 -7.452 -8.509 1.00 0.00 44 ARG A CA 20
ATOM 22234 C C . ARG A 1 44 ? -3.074 -6.870 -8.717 1.00 0.00 44 ARG A C 20
ATOM 22235 O O . ARG A 1 44 ? -2.139 -7.087 -7.942 1.00 0.00 44 ARG A O 20
ATOM 22256 N N . LYS A 1 45 ? -2.963 -6.165 -9.835 1.00 0.00 45 LYS A N 20
ATOM 22257 C CA . LYS A 1 45 ? -1.730 -5.437 -10.168 1.00 0.00 45 LYS A CA 20
ATOM 22258 C C . LYS A 1 45 ? -1.420 -4.370 -9.108 1.00 0.00 45 LYS A C 20
ATOM 22259 O O . LYS A 1 45 ? -2.125 -4.248 -8.104 1.00 0.00 45 LYS A O 20
ATOM 22278 N N . SER A 1 46 ? -0.320 -3.643 -9.312 1.00 0.00 46 SER A N 20
ATOM 22279 C CA . SER A 1 46 ? 0.132 -2.556 -8.437 1.00 0.00 46 SER A CA 20
ATOM 22280 C C . SER A 1 46 ? -1.038 -1.706 -7.931 1.00 0.00 46 SER A C 20
ATOM 22281 O O . SER A 1 46 ? -1.838 -1.167 -8.696 1.00 0.00 46 SER A O 20
ATOM 22289 N N . VAL A 1 47 ? -1.227 -1.799 -6.620 1.00 0.00 47 VAL A N 20
ATOM 22290 C CA . VAL A 1 47 ? -2.347 -1.130 -5.943 1.00 0.00 47 VAL A CA 20
ATOM 22291 C C . VAL A 1 47 ? -1.763 0.039 -5.146 1.00 0.00 47 VAL A C 20
ATOM 22292 O O . VAL A 1 47 ? -0.787 -0.132 -4.446 1.00 0.00 47 VAL A O 20
ATOM 22305 N N . CYS A 1 48 ? -2.397 1.190 -5.247 1.00 0.00 48 CYS A N 20
ATOM 22306 C CA . CYS A 1 48 ? -1.980 2.358 -4.447 1.00 0.00 48 CYS A CA 20
ATOM 22307 C C . CYS A 1 48 ? -3.059 2.702 -3.421 1.00 0.00 48 CYS A C 20
ATOM 22308 O O . CYS A 1 48 ? -4.161 3.151 -3.740 1.00 0.00 48 CYS A O 20
ATOM 22315 N N . ALA A 1 49 ? -2.741 2.338 -2.192 1.00 0.00 49 ALA A N 20
ATOM 22316 C CA . ALA A 1 49 ? -3.688 2.602 -1.100 1.00 0.00 49 ALA A CA 20
ATOM 22317 C C . ALA A 1 49 ? -3.071 3.445 0.010 1.00 0.00 49 ALA A C 20
ATOM 22318 O O . ALA A 1 49 ? -2.047 3.064 0.580 1.00 0.00 49 ALA A O 20
ATOM 22325 N N . ASP A 1 50 ? -3.696 4.578 0.303 1.00 0.00 50 ASP A N 20
ATOM 22326 C CA . ASP A 1 50 ? -3.187 5.553 1.288 1.00 0.00 50 ASP A CA 20
ATOM 22327 C C . ASP A 1 50 ? -2.823 4.855 2.612 1.00 0.00 50 ASP A C 20
ATOM 22328 O O . ASP A 1 50 ? -3.612 4.026 3.068 1.00 0.00 50 ASP A O 20
ATOM 22338 N N . PRO A 1 51 ? -1.679 5.214 3.232 1.00 0.00 51 PRO A N 20
ATOM 22339 C CA . PRO A 1 51 ? -1.196 4.632 4.501 1.00 0.00 51 PRO A CA 20
ATOM 22340 C C . PRO A 1 51 ? -1.971 5.129 5.718 1.00 0.00 51 PRO A C 20
ATOM 22341 O O . PRO A 1 51 ? -1.427 5.638 6.695 1.00 0.00 51 PRO A O 20
ATOM 22352 N N . LYS A 1 52 ? -3.286 4.983 5.580 1.00 0.00 52 LYS A N 20
ATOM 22353 C CA . LYS A 1 52 ? -4.266 5.434 6.579 1.00 0.00 52 LYS A CA 20
ATOM 22354 C C . LYS A 1 52 ? -5.158 4.284 7.023 1.00 0.00 52 LYS A C 20
ATOM 22355 O O . LYS A 1 52 ? -5.469 4.123 8.203 1.00 0.00 52 LYS A O 20
ATOM 22374 N N . GLN A 1 53 ? -5.557 3.477 6.042 1.00 0.00 53 GLN A N 20
ATOM 22375 C CA . GLN A 1 53 ? -6.390 2.283 6.255 1.00 0.00 53 GLN A CA 20
ATOM 22376 C C . GLN A 1 53 ? -5.690 1.316 7.221 1.00 0.00 53 GLN A C 20
ATOM 22377 O O . GLN A 1 53 ? -4.466 1.339 7.353 1.00 0.00 53 GLN A O 20
ATOM 22391 N N . ASN A 1 54 ? -6.465 0.355 7.717 1.00 0.00 54 ASN A N 20
ATOM 22392 C CA . ASN A 1 54 ? -5.953 -0.666 8.641 1.00 0.00 54 ASN A CA 20
ATOM 22393 C C . ASN A 1 54 ? -5.198 -1.769 7.892 1.00 0.00 54 ASN A C 20
ATOM 22394 O O . ASN A 1 54 ? -4.047 -2.034 8.211 1.00 0.00 54 ASN A O 20
ATOM 22405 N N . TRP A 1 55 ? -5.773 -2.279 6.803 1.00 0.00 55 TRP A N 20
ATOM 22406 C CA . TRP A 1 55 ? -5.168 -3.339 5.984 1.00 0.00 55 TRP A CA 20
ATOM 22407 C C . TRP A 1 55 ? -3.814 -2.911 5.403 1.00 0.00 55 TRP A C 20
ATOM 22408 O O . TRP A 1 55 ? -2.808 -3.618 5.526 1.00 0.00 55 TRP A O 20
ATOM 22429 N N . VAL A 1 56 ? -3.791 -1.663 4.951 1.00 0.00 56 VAL A N 20
ATOM 22430 C CA . VAL A 1 56 ? -2.603 -0.970 4.458 1.00 0.00 56 VAL A CA 20
ATOM 22431 C C . VAL A 1 56 ? -1.569 -0.862 5.578 1.00 0.00 56 VAL A C 20
ATOM 22432 O O . VAL A 1 56 ? -0.517 -1.498 5.477 1.00 0.00 56 VAL A O 20
ATOM 22445 N N . LYS A 1 57 ? -1.918 -0.111 6.618 1.00 0.00 57 LYS A N 20
ATOM 22446 C CA . LYS A 1 57 ? -1.021 0.106 7.758 1.00 0.00 57 LYS A CA 20
ATOM 22447 C C . LYS A 1 57 ? -0.523 -1.237 8.307 1.00 0.00 57 LYS A C 20
ATOM 22448 O O . LYS A 1 57 ? 0.625 -1.290 8.693 1.00 0.00 57 LYS A O 20
ATOM 22467 N N . ARG A 1 58 ? -1.365 -2.275 8.268 1.00 0.00 58 ARG A N 20
ATOM 22468 C CA . ARG A 1 58 ? -1.017 -3.647 8.676 1.00 0.00 58 ARG A CA 20
ATOM 22469 C C . ARG A 1 58 ? 0.042 -4.291 7.792 1.00 0.00 58 ARG A C 20
ATOM 22470 O O . ARG A 1 58 ? 1.086 -4.696 8.290 1.00 0.00 58 ARG A O 20
ATOM 22491 N N . ALA A 1 59 ? -0.242 -4.393 6.502 1.00 0.00 59 ALA A N 20
ATOM 22492 C CA . ALA A 1 59 ? 0.727 -4.938 5.545 1.00 0.00 59 ALA A CA 20
ATOM 22493 C C . ALA A 1 59 ? 2.053 -4.150 5.567 1.00 0.00 59 ALA A C 20
ATOM 22494 O O . ALA A 1 59 ? 3.107 -4.724 5.810 1.00 0.00 59 ALA A O 20
ATOM 22501 N N . VAL A 1 60 ? 1.906 -2.831 5.651 1.00 0.00 60 VAL A N 20
ATOM 22502 C CA . VAL A 1 60 ? 3.041 -1.898 5.850 1.00 0.00 60 VAL A CA 20
ATOM 22503 C C . VAL A 1 60 ? 3.715 -2.116 7.200 1.00 0.00 60 VAL A C 20
ATOM 22504 O O . VAL A 1 60 ? 4.922 -2.108 7.274 1.00 0.00 60 VAL A O 20
ATOM 22517 N N . ASN A 1 61 ? 2.951 -2.390 8.247 1.00 0.00 61 ASN A N 20
ATOM 22518 C CA . ASN A 1 61 ? 3.469 -2.614 9.613 1.00 0.00 61 ASN A CA 20
ATOM 22519 C C . ASN A 1 61 ? 4.493 -3.759 9.638 1.00 0.00 61 ASN A C 20
ATOM 22520 O O . ASN A 1 61 ? 5.622 -3.583 10.089 1.00 0.00 61 ASN A O 20
ATOM 22531 N N . LEU A 1 62 ? 4.125 -4.855 8.999 1.00 0.00 62 LEU A N 20
ATOM 22532 C CA . LEU A 1 62 ? 5.054 -5.995 8.861 1.00 0.00 62 LEU A CA 20
ATOM 22533 C C . LEU A 1 62 ? 6.321 -5.623 8.063 1.00 0.00 62 LEU A C 20
ATOM 22534 O O . LEU A 1 62 ? 7.433 -5.843 8.538 1.00 0.00 62 LEU A O 20
ATOM 22550 N N . LEU A 1 63 ? 6.123 -4.797 7.028 1.00 0.00 63 LEU A N 20
ATOM 22551 C CA . LEU A 1 63 ? 7.228 -4.143 6.291 1.00 0.00 63 LEU A CA 20
ATOM 22552 C C . LEU A 1 63 ? 8.028 -3.165 7.161 1.00 0.00 63 LEU A C 20
ATOM 22553 O O . LEU A 1 63 ? 9.215 -3.006 6.938 1.00 0.00 63 LEU A O 20
ATOM 22569 N N . SER A 1 64 ? 7.372 -2.481 8.082 1.00 0.00 64 SER A N 20
ATOM 22570 C CA . SER A 1 64 ? 7.990 -1.464 8.949 1.00 0.00 64 SER A CA 20
ATOM 22571 C C . SER A 1 64 ? 9.071 -2.110 9.819 1.00 0.00 64 SER A C 20
ATOM 22572 O O . SER A 1 64 ? 10.152 -1.568 9.952 1.00 0.00 64 SER A O 20
ATOM 22580 N N . LEU A 1 65 ? 8.824 -3.361 10.201 1.00 0.00 65 LEU A N 20
ATOM 22581 C CA . LEU A 1 65 ? 9.823 -4.199 10.913 1.00 0.00 65 LEU A CA 20
ATOM 22582 C C . LEU A 1 65 ? 10.863 -4.797 9.932 1.00 0.00 65 LEU A C 20
ATOM 22583 O O . LEU A 1 65 ? 12.002 -5.044 10.319 1.00 0.00 65 LEU A O 20
ATOM 22599 N N . ARG A 1 66 ? 10.449 -5.009 8.685 1.00 0.00 66 ARG A N 20
ATOM 22600 C CA . ARG A 1 66 ? 11.302 -5.561 7.609 1.00 0.00 66 ARG A CA 20
ATOM 22601 C C . ARG A 1 66 ? 12.257 -4.508 7.017 1.00 0.00 66 ARG A C 20
ATOM 22602 O O . ARG A 1 66 ? 13.455 -4.543 7.264 1.00 0.00 66 ARG A O 20
ATOM 22623 N N . VAL A 1 67 ? 11.684 -3.520 6.325 1.00 0.00 67 VAL A N 20
ATOM 22624 C CA . VAL A 1 67 ? 12.384 -2.360 5.722 1.00 0.00 67 VAL A CA 20
ATOM 22625 C C . VAL A 1 67 ? 12.454 -1.236 6.794 1.00 0.00 67 VAL A C 20
ATOM 22626 O O . VAL A 1 67 ? 12.205 -0.059 6.543 1.00 0.00 67 VAL A O 20
ATOM 22639 N N . LYS A 1 68 ? 12.786 -1.645 8.021 1.00 0.00 68 LYS A N 20
ATOM 22640 C CA . LYS A 1 68 ? 13.007 -0.692 9.120 1.00 0.00 68 LYS A CA 20
ATOM 22641 C C . LYS A 1 68 ? 14.227 0.189 8.824 1.00 0.00 68 LYS A C 20
ATOM 22642 O O . LYS A 1 68 ? 15.237 -0.269 8.304 1.00 0.00 68 LYS A O 20
ATOM 22661 N N . LYS A 1 69 ? 14.067 1.460 9.137 1.00 0.00 69 LYS A N 20
ATOM 22662 C CA . LYS A 1 69 ? 15.146 2.435 8.924 1.00 0.00 69 LYS A CA 20
ATOM 22663 C C . LYS A 1 69 ? 15.358 3.287 10.171 1.00 0.00 69 LYS A C 20
ATOM 22664 O O . LYS A 1 69 ? 14.514 4.092 10.563 1.00 0.00 69 LYS A O 20
ATOM 22683 N N . MET A 1 70 ? 16.430 2.937 10.864 1.00 0.00 70 MET A N 20
ATOM 22684 C CA . MET A 1 70 ? 16.856 3.659 12.079 1.00 0.00 70 MET A CA 20
ATOM 22685 C C . MET A 1 70 ? 17.418 5.069 11.803 1.00 0.00 70 MET A C 20
ATOM 22686 O O . MET A 1 70 ? 17.787 5.756 12.787 1.00 0.00 70 MET A O 20
#

Sequence (70 aa):
ASNYDCCLSYIQTPLPSRAIVGFTRQMADEACDINAIIFHTKKRKSVCADPKQNWVKRAVNLLSLRVKKMASNYDCCLSYIQTPLPSRAIVGFTRQMADEACDINAIIFHTKKRKSVCADPKQNWVKRAVNLLSLRVKKMASNYDCCLSYIQTPLPSRAIVGFTRQMADEACDINAIIFHTKKRKSVCADPKQNWVKRAVNLLSLRVKKMASNYDCCLSYIQTPLPSRAIVGFTRQMADEACDINAIIFHTKKRKSVCADPKQNWVKRAVNLLSLRVKKMASNYDCCLSYIQTPLPSRAIVGFTRQMADEACDINAIIFHTKKRKSVCADPKQNWVKRAVNLLSLRVKKMASNYDCCLSYIQTPLPSRAIVGFTRQMADEACDINAIIFHTKKRKSVCADPKQNWVKRAVNLLSLRVKKMASNYDCCLSYIQTPLPSRAIVGFTRQMADEACDINAIIFHTKKRKSVCADPKQNWVKRAVNLLSLRVKKMASNYDCCLSYIQTPLPSRAIVGFTRQMADEACDINAIIFHTKKRKSVCADPKQNWVKRAVNLLSLRVKKMASNYDCCLSYIQTPLPSRAIVGFTRQMADEACDINAIIFHTKKRKSVCADPKQNWVKRAVNLLSLRVKKMASNYDCCLSYIQTPLPSRAIVGFTRQMADEACDINAIIFHTKKRKSVCADPKQNWVKRAVNLLSLRVKKMASNYDCCLSYIQTPLPSRAIVGFTRQMADEACDINAIIFHTKKRKSVCADPKQNWVKRAVNLLSLRVKKMASNYDCCLSYIQTPLPSRAIVGFTRQMADEACDINAIIFHTKKRKSVCADPKQNWVKRAVNLLSLRVKKMASNYDCCLSYIQTPLPSRAIVGFTRQMADEACDINAIIFHTKKRKSVCADPKQNWVKRAVNLLSLRVKKMASNYDCCLSYIQTPLPSRAIVGFTRQMADEACDINAIIFHTKKRKSVCADPKQNWVKRAVNLLSLRVKKMASNYDCCLSYIQTPLPSRAIVGFTRQMADEACDINAIIFHTKKRKSVCADPKQNWVKRAVNLLSLRVKKMASNYDCCLSYIQTPLPSRAIVGFTRQMADEACDINAIIFHTKKRKSVCADPKQNWVKRAVNLLSLRVKKMASNYDCCLSYIQTPLPSRAIVGFTRQMADEACDINAIIFHTKKRKSVCADPKQNWVKRAVNLLSLRVKKMASNYDCCLSYIQTPLPSRAIVGFTRQMADEACDINAIIFHTKKRKSVCADPKQNWVKRAVNLLSLRVKKMASNYDCCLSYIQTPLPSRAIVGFTRQMADEACDINAIIFHTKKRKSVCADPKQNWVKRAVNLLSLRVKKMASNYDCCLSYIQTPLPSRAIVGFTRQMADEACDINAIIFHTKKRKSVCADPKQNWVKRAVNLLSLRVKKM

GO terms:
  GO:0031731 CCR6 chemokine receptor binding (F, IDA)
  GO:0006935 chemotaxis (P, IDA)
  GO:0072678 T cell migration (P, IDA)
  GO:0072679 thymocyte migration (P, IDA)
  GO:0005125 cytokine activity (F, IDA)
  GO:0005515 protein binding (F, IPI)

Secondary structure (DSSP, 8-state):
------SSSB-SS---GGGEEEEEEE-SSSS-SS-EEEEEESSSSSEEE-TTSHHHHHHHHHHHHHTS--

Solvent-accessible surface area: 5536 Å² total; per-residue (Å²): 163,111,110,107,112,9,26,166,59,57,8,146,63,72,20,88,48,236,29,23,121,22,48,70,126,29,157,49,134,154,69,2,83,61,69,0,2,41,0,62,13,156,182,102,188,43,11,0,0,16,45,143,42,84,20,0,122,142,4,16,71,130,14,53,126,206,96,144,198,219